Protein AF-A3VG24-F1 (afdb_monomer)

Structure (mmCIF, N/CA/C/O backbone):
data_AF-A3VG24-F1
#
_entry.id   AF-A3VG24-F1
#
loop_
_atom_site.group_PDB
_atom_site.id
_atom_site.type_symbol
_atom_site.label_atom_id
_atom_site.label_alt_id
_atom_site.label_comp_id
_atom_site.label_asym_id
_atom_site.label_entity_id
_atom_site.label_seq_id
_atom_site.pdbx_PDB_ins_code
_atom_site.Cartn_x
_atom_site.Cartn_y
_atom_site.Cartn_z
_atom_site.occupancy
_atom_site.B_iso_or_equiv
_atom_site.auth_seq_id
_atom_site.auth_comp_id
_atom_site.auth_asym_id
_atom_site.auth_atom_id
_atom_site.pdbx_PDB_model_num
ATOM 1 N N . MET A 1 1 ? -13.094 -31.693 16.376 1.00 29.31 1 MET A N 1
ATOM 2 C CA . MET A 1 1 ? -14.498 -31.611 15.921 1.00 29.31 1 MET A CA 1
ATOM 3 C C . MET A 1 1 ? -15.150 -30.377 16.526 1.00 29.31 1 MET A C 1
ATOM 5 O O . MET A 1 1 ? -15.943 -30.459 17.451 1.00 29.31 1 MET A O 1
ATOM 9 N N . THR A 1 2 ? -14.758 -29.207 16.040 1.00 25.41 2 THR A N 1
ATOM 10 C CA . THR A 1 2 ? -15.493 -27.959 16.236 1.00 25.41 2 THR A CA 1
ATOM 11 C C . THR A 1 2 ? -16.467 -27.875 15.074 1.00 25.41 2 THR A C 1
ATOM 13 O O . THR A 1 2 ? -16.040 -27.841 13.926 1.00 25.41 2 THR A O 1
ATOM 16 N N . SER A 1 3 ? -17.765 -27.943 15.369 1.00 26.61 3 SER A N 1
ATOM 17 C CA . SER A 1 3 ? -18.829 -27.760 14.383 1.00 26.61 3 SER A CA 1
ATOM 18 C C . SER A 1 3 ? -18.722 -26.342 13.823 1.00 26.61 3 SER A C 1
ATOM 20 O O . SER A 1 3 ? -19.172 -25.372 14.436 1.00 26.61 3 SER A O 1
ATOM 22 N N . THR A 1 4 ? -18.034 -26.205 12.693 1.00 34.22 4 THR A N 1
ATOM 23 C CA . THR A 1 4 ? -18.146 -25.050 11.816 1.00 34.22 4 THR A CA 1
ATOM 24 C C . THR A 1 4 ? -19.575 -25.071 11.299 1.00 34.22 4 THR A C 1
ATOM 26 O O . THR A 1 4 ? -19.919 -25.855 10.417 1.00 34.22 4 THR A O 1
ATOM 29 N N . ARG A 1 5 ? -20.449 -24.257 11.905 1.00 34.53 5 ARG A N 1
ATOM 30 C CA . ARG A 1 5 ? -21.765 -23.973 11.328 1.00 34.53 5 ARG A CA 1
ATOM 31 C C . ARG A 1 5 ? -21.537 -23.623 9.861 1.00 34.53 5 ARG A C 1
ATOM 33 O O . ARG A 1 5 ? -20.818 -22.667 9.569 1.00 34.53 5 ARG A O 1
ATOM 40 N N . SER A 1 6 ? -22.107 -24.428 8.965 1.00 46.97 6 SER A N 1
ATOM 41 C CA . SER A 1 6 ? -22.196 -24.069 7.553 1.00 46.97 6 SER A CA 1
ATOM 42 C C . SER A 1 6 ? -22.791 -22.662 7.457 1.00 46.97 6 SER A C 1
ATOM 44 O O . SER A 1 6 ? -23.694 -22.355 8.243 1.00 46.97 6 SER A O 1
ATOM 46 N N . PRO A 1 7 ? -22.286 -21.799 6.561 1.00 55.66 7 PRO A N 1
ATOM 47 C CA . PRO A 1 7 ? -22.869 -20.479 6.363 1.00 55.66 7 PRO A CA 1
ATOM 48 C C . PRO A 1 7 ? -24.376 -20.622 6.117 1.00 55.66 7 PRO A C 1
ATOM 50 O O . PRO A 1 7 ? -24.802 -21.497 5.358 1.00 55.66 7 PRO A O 1
ATOM 53 N N . GLU A 1 8 ? -25.171 -19.814 6.820 1.00 63.12 8 GLU A N 1
ATOM 54 C CA . GLU A 1 8 ? -26.630 -19.837 6.716 1.00 63.12 8 GLU A CA 1
ATOM 55 C C . GLU A 1 8 ? -27.057 -19.551 5.270 1.00 63.12 8 GLU A C 1
ATOM 57 O O . GLU A 1 8 ? -26.490 -18.692 4.594 1.00 63.12 8 GLU A O 1
ATOM 62 N N . ILE A 1 9 ? -28.049 -20.295 4.780 1.00 73.38 9 ILE A N 1
ATOM 63 C CA . ILE A 1 9 ? -28.605 -20.089 3.439 1.00 73.38 9 ILE A CA 1
ATOM 64 C C . ILE A 1 9 ? -29.290 -18.733 3.395 1.00 73.38 9 ILE A C 1
ATOM 66 O O . ILE A 1 9 ? -30.105 -18.421 4.266 1.00 73.38 9 ILE A O 1
ATOM 70 N N . THR A 1 10 ? -28.979 -17.952 2.363 1.00 80.31 10 THR A N 1
ATOM 71 C CA . THR A 1 10 ? -29.589 -16.642 2.157 1.00 80.31 10 THR A CA 1
ATOM 72 C C . THR A 1 10 ? -31.084 -16.785 1.895 1.00 80.31 10 THR A C 1
ATOM 74 O O . THR A 1 10 ? -31.526 -17.697 1.195 1.00 80.31 10 THR A O 1
ATOM 77 N N . GLN A 1 11 ? -31.873 -15.868 2.457 1.00 78.00 11 GLN A N 1
ATOM 78 C CA . GLN A 1 11 ? -33.321 -15.857 2.256 1.00 78.00 11 GLN A CA 1
ATOM 79 C C . GLN A 1 11 ? -33.675 -15.730 0.768 1.00 78.00 11 GLN A C 1
ATOM 81 O O . GLN A 1 11 ? -34.507 -16.478 0.276 1.00 78.00 11 GLN A O 1
ATOM 86 N N . GLU A 1 12 ? -32.938 -14.892 0.039 1.00 81.12 12 GLU A N 1
ATOM 87 C CA . GLU A 1 12 ? -33.069 -14.709 -1.411 1.00 81.12 12 GLU A CA 1
ATOM 88 C C . GLU A 1 12 ? -32.967 -16.031 -2.185 1.00 81.12 12 GLU A C 1
ATOM 90 O O . GLU A 1 12 ? -33.832 -16.352 -2.994 1.00 81.12 12 GLU A O 1
ATOM 95 N N . ARG A 1 13 ? -31.975 -16.875 -1.867 1.00 81.00 13 ARG A N 1
ATOM 96 C CA . ARG A 1 13 ? -31.821 -18.178 -2.527 1.00 81.00 13 ARG A CA 1
ATOM 97 C C . ARG A 1 13 ? -32.987 -19.120 -2.223 1.00 81.00 13 ARG A C 1
ATOM 99 O O . ARG A 1 13 ? -33.361 -19.917 -3.079 1.00 81.00 13 ARG A O 1
ATOM 106 N N . ARG A 1 14 ? -33.558 -19.055 -1.014 1.00 85.62 14 ARG A N 1
ATOM 107 C CA . ARG A 1 14 ? -34.750 -19.847 -0.658 1.00 85.62 14 ARG A CA 1
ATOM 108 C C . ARG A 1 14 ? -35.960 -19.391 -1.462 1.00 85.62 14 ARG A C 1
ATOM 110 O O . ARG A 1 14 ? -36.671 -20.238 -1.993 1.00 85.62 14 ARG A O 1
ATOM 117 N N . ASP A 1 15 ? -36.149 -18.082 -1.574 1.00 86.12 15 ASP A N 1
ATOM 118 C CA . ASP A 1 15 ? -37.278 -17.479 -2.277 1.00 86.12 15 ASP A CA 1
ATOM 119 C C . ASP A 1 15 ? -37.206 -17.767 -3.790 1.00 86.12 15 ASP A C 1
ATOM 121 O O . ASP A 1 15 ? -38.206 -18.160 -4.391 1.00 86.12 15 ASP A O 1
ATOM 125 N N . ASP A 1 16 ? -36.013 -17.707 -4.391 1.00 87.44 16 ASP A N 1
ATOM 126 C CA . ASP A 1 16 ? -35.786 -18.073 -5.796 1.00 87.44 16 ASP A CA 1
ATOM 127 C C . ASP A 1 16 ? -36.105 -19.547 -6.079 1.00 87.44 16 ASP A C 1
ATOM 129 O O . ASP A 1 16 ? -36.758 -19.888 -7.073 1.00 87.44 16 ASP A O 1
ATOM 133 N N . VAL A 1 17 ? -35.655 -20.449 -5.201 1.00 89.12 17 VAL A N 1
ATOM 134 C CA . VAL A 1 17 ? -35.949 -21.883 -5.318 1.00 89.12 17 VAL A CA 1
ATOM 135 C C . VAL A 1 17 ? -37.444 -22.138 -5.124 1.00 89.12 17 VAL A C 1
ATOM 137 O O . VAL A 1 17 ? -38.029 -22.909 -5.885 1.00 89.12 17 VAL A O 1
ATOM 140 N N . ALA A 1 18 ? -38.086 -21.455 -4.173 1.00 90.62 18 ALA A N 1
ATOM 141 C CA . ALA A 1 18 ? -39.527 -21.539 -3.952 1.00 90.62 18 ALA A CA 1
ATOM 142 C C . ALA A 1 18 ? -40.315 -21.097 -5.190 1.00 90.62 18 ALA A C 1
ATOM 144 O O . ALA A 1 18 ? -41.201 -21.824 -5.643 1.00 90.62 18 ALA A O 1
ATOM 145 N N . ALA A 1 19 ? -39.946 -19.964 -5.791 1.00 89.94 19 ALA A N 1
ATOM 146 C CA . ALA A 1 19 ? -40.570 -19.458 -7.006 1.00 89.94 19 ALA A CA 1
ATOM 147 C C . ALA A 1 19 ? -40.402 -20.433 -8.182 1.00 89.94 19 ALA A C 1
ATOM 149 O O . ALA A 1 19 ? -41.365 -20.707 -8.903 1.00 89.94 19 ALA A O 1
ATOM 150 N N . ARG A 1 20 ? -39.203 -21.013 -8.352 1.00 91.19 20 ARG A N 1
ATOM 151 C CA . ARG A 1 20 ? -38.940 -22.045 -9.370 1.00 91.19 20 ARG A CA 1
ATOM 152 C C . ARG A 1 20 ? -39.798 -23.289 -9.159 1.00 91.19 20 ARG A C 1
ATOM 154 O O . ARG A 1 20 ? -40.392 -23.764 -10.121 1.00 91.19 20 ARG A O 1
ATOM 161 N N . LEU A 1 21 ? -39.875 -23.807 -7.932 1.00 92.00 21 LEU A N 1
ATOM 162 C CA . LEU A 1 21 ? -40.673 -24.994 -7.609 1.00 92.00 21 LEU A CA 1
ATOM 163 C C . LEU A 1 21 ? -42.171 -24.739 -7.798 1.00 92.00 21 LEU A C 1
ATOM 165 O O . LEU A 1 21 ? -42.860 -25.571 -8.382 1.00 92.00 21 LEU A O 1
ATOM 169 N N . TYR A 1 22 ? -42.667 -23.574 -7.376 1.00 92.38 22 TYR A N 1
ATOM 170 C CA . TYR A 1 22 ? -44.058 -23.180 -7.587 1.00 92.38 22 TYR A CA 1
ATOM 171 C C . TYR A 1 22 ? -44.385 -23.062 -9.079 1.00 92.38 22 TYR A C 1
ATOM 173 O O . TYR A 1 22 ? -45.423 -23.544 -9.524 1.00 92.38 22 TYR A O 1
ATOM 181 N N . ALA A 1 23 ? -43.476 -22.498 -9.882 1.00 92.56 23 ALA A N 1
ATOM 182 C CA . ALA A 1 23 ? -43.648 -22.351 -11.327 1.00 92.56 23 ALA A CA 1
ATOM 183 C C . ALA A 1 23 ? -43.732 -23.684 -12.095 1.00 92.56 23 ALA A C 1
ATOM 185 O O . ALA A 1 23 ? -44.247 -23.692 -13.214 1.00 92.56 23 ALA A O 1
ATOM 186 N N . LEU A 1 24 ? -43.269 -24.800 -11.514 1.00 94.38 24 LEU A N 1
ATOM 187 C CA . LEU A 1 24 ? -43.434 -26.139 -12.095 1.00 94.38 24 LEU A CA 1
ATOM 188 C C . LEU A 1 24 ? -44.882 -26.649 -12.014 1.00 94.38 24 LEU A C 1
ATOM 190 O O . LEU A 1 24 ? -45.227 -27.597 -12.721 1.00 94.38 24 LEU A O 1
ATOM 194 N N . LEU A 1 25 ? -45.734 -26.041 -11.180 1.00 92.69 25 LEU A N 1
ATOM 195 C CA . LEU A 1 25 ? -47.147 -26.398 -11.102 1.00 92.69 25 LEU A CA 1
ATOM 196 C C . LEU A 1 25 ? -47.926 -25.900 -12.338 1.00 92.69 25 LEU A C 1
ATOM 198 O O . LEU A 1 25 ? -47.718 -24.761 -12.789 1.00 92.69 25 LEU A O 1
ATOM 202 N N . PRO A 1 26 ? -48.878 -26.706 -12.852 1.00 96.00 26 PRO A N 1
ATOM 203 C CA . PRO A 1 26 ? -49.824 -26.287 -13.883 1.00 96.00 26 PRO A CA 1
ATOM 204 C C . PRO A 1 26 ? -50.500 -24.942 -13.570 1.00 96.00 26 PRO A C 1
ATOM 206 O O . PRO A 1 26 ? -50.735 -24.588 -12.411 1.00 96.00 26 PRO A O 1
ATOM 209 N N . ALA A 1 27 ? -50.782 -24.154 -14.611 1.00 91.94 27 ALA A N 1
ATOM 210 C CA . ALA A 1 27 ? -51.285 -22.786 -14.460 1.00 91.94 27 ALA A CA 1
ATOM 211 C C . ALA A 1 27 ? -52.672 -22.717 -13.794 1.00 91.94 27 ALA A C 1
ATOM 213 O O . ALA A 1 27 ? -52.946 -21.776 -13.053 1.00 91.94 27 ALA A O 1
ATOM 214 N N . ASP A 1 28 ? -53.513 -23.719 -14.032 1.00 93.81 28 ASP A N 1
ATOM 215 C CA . ASP A 1 28 ? -54.821 -23.927 -13.412 1.00 93.81 28 ASP A CA 1
ATOM 216 C C . ASP A 1 28 ? -54.715 -24.114 -11.889 1.00 93.81 28 ASP A C 1
ATOM 218 O O . ASP A 1 28 ? -55.401 -23.413 -11.147 1.00 93.81 28 ASP A O 1
ATOM 222 N N . ILE A 1 29 ? -53.774 -24.938 -11.413 1.00 92.38 29 ILE A N 1
ATOM 223 C CA . ILE A 1 29 ? -53.529 -25.146 -9.973 1.00 92.38 29 ILE A CA 1
ATOM 224 C C . ILE A 1 29 ? -53.030 -23.860 -9.301 1.00 92.38 29 ILE A C 1
ATOM 226 O O . ILE A 1 29 ? -53.468 -23.513 -8.205 1.00 92.38 29 ILE A O 1
ATOM 230 N N . ARG A 1 30 ? -52.137 -23.113 -9.962 1.00 92.50 30 ARG A N 1
ATOM 231 C CA . ARG A 1 30 ? -51.636 -21.831 -9.434 1.00 92.50 30 ARG A CA 1
ATOM 232 C C . ARG A 1 30 ? -52.724 -20.758 -9.367 1.00 92.50 30 ARG A C 1
ATOM 234 O O . ARG A 1 30 ? -52.732 -19.953 -8.440 1.00 92.50 30 ARG A O 1
ATOM 241 N N . ALA A 1 31 ? -53.643 -20.734 -10.333 1.00 90.75 31 ALA A N 1
ATOM 242 C CA . ALA A 1 31 ? -54.776 -19.811 -10.321 1.00 90.75 31 ALA A CA 1
ATOM 243 C C . ALA A 1 31 ? -55.752 -20.122 -9.173 1.00 90.75 31 ALA A C 1
ATOM 245 O O . ALA A 1 31 ? -56.247 -19.200 -8.523 1.00 90.75 31 ALA A O 1
ATOM 246 N N . GLU A 1 32 ? -55.992 -21.405 -8.897 1.00 92.44 32 GLU A N 1
ATOM 247 C CA . GLU A 1 32 ? -56.842 -21.845 -7.792 1.00 92.44 32 GLU A CA 1
ATOM 248 C C . GLU A 1 32 ? -56.210 -21.560 -6.421 1.00 92.44 32 GLU A C 1
ATOM 250 O O . GLU A 1 32 ? -56.868 -20.991 -5.551 1.00 92.44 32 GLU A O 1
ATOM 255 N N . ASP A 1 33 ? -54.919 -21.847 -6.244 1.00 93.69 33 ASP A N 1
ATOM 256 C CA . ASP A 1 33 ? -54.184 -21.509 -5.018 1.00 93.69 33 ASP A CA 1
ATOM 257 C C . ASP A 1 33 ? -54.167 -19.992 -4.764 1.00 93.69 33 ASP A C 1
ATOM 259 O O . ASP A 1 33 ? -54.428 -19.538 -3.648 1.00 93.69 33 ASP A O 1
ATOM 263 N N . ALA A 1 34 ? -53.967 -19.181 -5.810 1.00 90.62 34 ALA A N 1
ATOM 264 C CA . ALA A 1 34 ? -54.062 -17.727 -5.704 1.00 90.62 34 ALA A CA 1
ATOM 265 C C . ALA A 1 34 ? -55.460 -17.256 -5.258 1.00 90.62 34 ALA A C 1
ATOM 267 O O . ALA A 1 34 ? -55.559 -16.304 -4.481 1.00 90.62 34 ALA A O 1
ATOM 268 N N . ALA A 1 35 ? -56.528 -17.930 -5.702 1.00 90.25 35 ALA A N 1
ATOM 269 C CA . ALA A 1 35 ? -57.900 -17.651 -5.274 1.00 90.25 35 ALA A CA 1
ATOM 270 C C . ALA A 1 35 ? -58.184 -18.104 -3.827 1.00 90.25 35 ALA A C 1
ATOM 272 O O . ALA A 1 35 ? -59.018 -17.501 -3.152 1.00 90.25 35 ALA A O 1
ATOM 273 N N . GLN A 1 36 ? -57.475 -19.124 -3.333 1.00 91.38 36 GLN A N 1
ATOM 274 C CA . GLN A 1 36 ? -57.610 -19.684 -1.981 1.00 91.38 36 GLN A CA 1
ATOM 275 C C . GLN A 1 36 ? -56.611 -19.100 -0.963 1.00 91.38 36 GLN A C 1
ATOM 277 O O . GLN A 1 36 ? -56.481 -19.609 0.150 1.00 91.38 36 GLN A O 1
ATOM 282 N N . GLY A 1 37 ? -55.925 -18.005 -1.306 1.00 89.06 37 GLY A N 1
ATOM 283 C CA . GLY A 1 37 ? -55.042 -17.292 -0.380 1.00 89.06 37 GLY A CA 1
ATOM 284 C C . GLY A 1 37 ? -53.600 -17.806 -0.320 1.00 89.06 37 GLY A C 1
ATOM 285 O O . GLY A 1 37 ? -52.907 -17.492 0.645 1.00 89.06 37 GLY A O 1
ATOM 286 N N . ARG A 1 38 ? -53.129 -18.531 -1.347 1.00 91.31 38 ARG A N 1
ATOM 287 C CA . ARG A 1 38 ? -51.714 -18.911 -1.565 1.00 91.31 38 ARG A CA 1
ATOM 288 C C . ARG A 1 38 ? -51.116 -19.830 -0.493 1.00 91.31 38 ARG A C 1
ATOM 290 O O . ARG A 1 38 ? -49.930 -19.750 -0.166 1.00 91.31 38 ARG A O 1
ATOM 297 N N . ALA A 1 39 ? -51.932 -20.709 0.082 1.00 92.31 39 ALA A N 1
ATOM 298 C CA . ALA A 1 39 ? -51.473 -21.655 1.097 1.00 92.31 39 ALA A CA 1
ATOM 299 C C . ALA A 1 39 ? -50.465 -22.673 0.529 1.00 92.31 39 ALA A C 1
ATOM 301 O O . ALA A 1 39 ? -49.526 -23.064 1.228 1.00 92.31 39 ALA A O 1
ATOM 302 N N . LEU A 1 40 ? -50.623 -23.079 -0.737 1.00 91.31 40 LEU A N 1
ATOM 303 C CA . LEU A 1 40 ? -49.706 -24.002 -1.405 1.00 91.31 40 LEU A CA 1
ATOM 304 C C . LEU A 1 40 ? -48.368 -23.328 -1.726 1.00 91.31 40 LEU A C 1
ATOM 306 O O . LEU A 1 40 ? -47.325 -23.943 -1.514 1.00 91.31 40 LEU A O 1
ATOM 310 N N . GLU A 1 41 ? -48.378 -22.067 -2.173 1.00 90.06 41 GLU A N 1
ATOM 311 C CA . GLU A 1 41 ? -47.162 -21.254 -2.346 1.00 90.06 41 GLU A CA 1
ATOM 312 C C . GLU A 1 41 ? -46.367 -21.159 -1.032 1.00 90.06 41 GLU A C 1
ATOM 314 O O . GLU A 1 41 ? -45.167 -21.438 -1.009 1.00 90.06 41 GLU A O 1
ATOM 319 N N . ALA A 1 42 ? -47.043 -20.867 0.086 1.00 89.31 42 ALA A N 1
ATOM 320 C CA . ALA A 1 42 ? -46.414 -20.808 1.406 1.00 89.31 42 ALA A CA 1
ATOM 321 C C . ALA A 1 42 ? -45.831 -22.164 1.849 1.00 89.31 42 ALA A C 1
ATOM 323 O O . ALA A 1 42 ? -44.735 -22.218 2.407 1.00 89.31 42 ALA A O 1
ATOM 324 N N . PHE A 1 43 ? -46.527 -23.272 1.576 1.00 91.62 43 PHE A N 1
ATOM 325 C CA . PHE A 1 43 ? -46.015 -24.615 1.858 1.00 91.62 43 PHE A CA 1
ATOM 326 C C . PHE A 1 43 ? -44.789 -24.963 0.998 1.00 91.62 43 PHE A C 1
ATOM 328 O O . PHE A 1 43 ? -43.800 -25.489 1.513 1.00 91.62 43 PHE A O 1
ATOM 335 N N . ILE A 1 44 ? -44.814 -24.621 -0.294 1.00 92.12 44 ILE A N 1
ATOM 336 C CA . ILE A 1 44 ? -43.675 -24.805 -1.204 1.00 92.12 44 ILE A CA 1
ATOM 337 C C . ILE A 1 44 ? -42.479 -23.962 -0.760 1.00 92.12 44 ILE A C 1
ATOM 339 O O . ILE A 1 44 ? -41.357 -24.456 -0.826 1.00 92.12 44 ILE A O 1
ATOM 343 N N . ALA A 1 45 ? -42.693 -22.754 -0.234 1.00 88.06 45 ALA A N 1
ATOM 344 C CA . ALA A 1 45 ? -41.617 -21.937 0.324 1.00 88.06 45 ALA A CA 1
ATOM 345 C C . ALA A 1 45 ? -40.913 -22.613 1.515 1.00 88.06 45 ALA A C 1
ATOM 347 O O . ALA A 1 45 ? -39.692 -22.530 1.641 1.00 88.06 45 ALA A O 1
ATOM 348 N N . VAL A 1 46 ? -41.649 -23.356 2.350 1.00 89.56 46 VAL A N 1
ATOM 349 C CA . VAL A 1 46 ? -41.056 -24.159 3.434 1.00 89.56 46 VAL A CA 1
ATOM 350 C C . VAL A 1 46 ? -40.284 -25.359 2.875 1.00 89.56 46 VAL A C 1
ATOM 352 O O . VAL A 1 46 ? -39.158 -25.616 3.301 1.00 89.56 46 VAL A O 1
ATOM 355 N N . LEU A 1 47 ? -40.840 -26.077 1.892 1.00 89.06 47 LEU A N 1
ATOM 356 C CA . LEU A 1 47 ? -40.153 -27.207 1.246 1.00 89.06 47 LEU A CA 1
ATOM 357 C C . LEU A 1 47 ? -38.897 -26.780 0.471 1.00 89.06 47 LEU A C 1
ATOM 359 O O . LEU A 1 47 ? -37.917 -27.529 0.417 1.00 89.06 47 LEU A O 1
ATOM 363 N N . ALA A 1 48 ? -38.900 -25.571 -0.091 1.00 90.75 48 ALA A N 1
ATOM 364 C CA . ALA A 1 48 ? -37.787 -25.004 -0.840 1.00 90.75 48 ALA A CA 1
ATOM 365 C C . ALA A 1 48 ? -36.509 -24.894 -0.004 1.00 90.75 48 ALA A C 1
ATOM 367 O O . ALA A 1 48 ? -35.421 -24.941 -0.574 1.00 90.75 48 ALA A O 1
ATOM 368 N N . GLN A 1 49 ? -36.611 -24.829 1.330 1.00 88.38 49 GLN A N 1
ATOM 369 C CA . GLN A 1 49 ? -35.443 -24.833 2.208 1.00 88.38 49 GLN A CA 1
ATOM 370 C C . GLN A 1 49 ? -34.549 -26.059 1.963 1.00 88.38 49 GLN A C 1
ATOM 372 O O . GLN A 1 49 ? -33.345 -25.896 1.776 1.00 88.38 49 GLN A O 1
ATOM 377 N N . GLY A 1 50 ? -35.125 -27.265 1.909 1.00 88.75 50 GLY A N 1
ATOM 378 C CA . GLY A 1 50 ? -34.350 -28.493 1.697 1.00 88.75 50 GLY A CA 1
ATOM 379 C C . GLY A 1 50 ? -33.696 -28.541 0.313 1.00 88.75 50 GLY A C 1
ATOM 380 O O . GLY A 1 50 ? -32.542 -28.938 0.181 1.00 88.75 50 GLY A O 1
ATOM 381 N N . SER A 1 51 ? -34.395 -28.068 -0.724 1.00 89.81 51 SER A N 1
ATOM 382 C CA . SER A 1 51 ? -33.820 -27.980 -2.074 1.00 89.81 51 SER A CA 1
ATOM 383 C C . SER A 1 51 ? -32.721 -26.918 -2.159 1.00 89.81 51 SER A C 1
ATOM 385 O O . SER A 1 51 ? -31.703 -27.156 -2.796 1.00 89.81 51 SER A O 1
ATOM 387 N N . ALA A 1 52 ? -32.877 -25.774 -1.487 1.00 89.75 52 ALA A N 1
ATOM 388 C CA . ALA A 1 52 ? -31.847 -24.741 -1.418 1.00 89.75 52 ALA A CA 1
ATOM 389 C C . ALA A 1 52 ? -30.597 -25.222 -0.657 1.00 89.75 52 ALA A C 1
ATOM 391 O O . ALA A 1 52 ? -29.481 -24.841 -1.013 1.00 89.75 52 ALA A O 1
ATOM 392 N N . GLU A 1 53 ? -30.770 -26.076 0.361 1.00 90.25 53 GLU A N 1
ATOM 393 C CA . GLU A 1 53 ? -29.676 -26.767 1.057 1.00 90.25 53 GLU A CA 1
ATOM 394 C C . GLU A 1 53 ? -28.904 -27.694 0.113 1.00 90.25 53 GLU A C 1
ATOM 396 O O . GLU A 1 53 ? -27.675 -27.606 0.063 1.00 90.25 53 GLU A O 1
ATOM 401 N N . ILE A 1 54 ? -29.612 -28.516 -0.669 1.00 91.25 54 ILE A N 1
ATOM 402 C CA . ILE A 1 54 ? -29.010 -29.423 -1.657 1.00 91.25 54 ILE A CA 1
ATOM 403 C C . ILE A 1 54 ? -28.300 -28.637 -2.761 1.00 91.25 54 ILE A C 1
ATOM 405 O O . ILE A 1 54 ? -27.139 -28.918 -3.043 1.00 91.25 54 ILE A O 1
ATOM 409 N N . ASP A 1 55 ? -28.951 -27.630 -3.349 1.00 89.00 55 ASP A N 1
ATOM 410 C CA . ASP A 1 55 ? -28.364 -26.819 -4.420 1.00 89.00 55 ASP A CA 1
ATOM 411 C C . ASP A 1 55 ? -27.084 -26.117 -3.937 1.00 89.00 55 ASP A C 1
ATOM 413 O O . ASP A 1 55 ? -26.094 -26.063 -4.662 1.00 89.00 55 ASP A O 1
ATOM 417 N N . ARG A 1 56 ? -27.065 -25.600 -2.697 1.00 87.69 56 ARG A N 1
ATOM 418 C CA . ARG A 1 56 ? -25.860 -24.986 -2.112 1.00 87.69 56 ARG A CA 1
ATOM 419 C C . ARG A 1 56 ? -24.739 -26.008 -1.929 1.00 87.69 56 ARG A C 1
ATOM 421 O O . ARG A 1 56 ? -23.576 -25.678 -2.143 1.00 87.69 56 ARG A O 1
ATOM 428 N N . GLU A 1 57 ? -25.069 -27.220 -1.492 1.00 90.00 57 GLU A N 1
ATOM 429 C CA . GLU A 1 57 ? -24.068 -28.271 -1.319 1.00 90.00 57 GLU A CA 1
ATOM 430 C C . GLU A 1 57 ? -23.524 -28.755 -2.669 1.00 90.00 57 GLU A C 1
ATOM 432 O O . GLU A 1 57 ? -22.328 -29.000 -2.784 1.00 90.00 57 GLU A O 1
ATOM 437 N N . LEU A 1 58 ? -24.357 -28.813 -3.712 1.00 91.62 58 LEU A N 1
ATOM 438 C CA . LEU A 1 58 ? -23.917 -29.097 -5.080 1.00 91.62 58 LEU A CA 1
ATOM 439 C C . LEU A 1 58 ? -22.968 -28.021 -5.612 1.00 91.62 58 LEU A C 1
ATOM 441 O O . LEU A 1 58 ? -21.929 -28.376 -6.164 1.00 91.62 58 LEU A O 1
ATOM 445 N N . ASP A 1 59 ? -23.275 -26.737 -5.404 1.00 88.75 59 ASP A N 1
ATOM 446 C CA . ASP A 1 59 ? -22.365 -25.641 -5.764 1.00 88.75 59 ASP A CA 1
ATOM 447 C C . ASP A 1 59 ? -21.034 -25.782 -5.019 1.00 88.75 59 ASP A C 1
ATOM 449 O O . ASP A 1 59 ? -19.968 -25.743 -5.626 1.00 88.75 59 ASP A O 1
ATOM 453 N N . ARG A 1 60 ? -21.087 -26.045 -3.708 1.00 87.81 60 ARG A N 1
ATOM 454 C CA . ARG A 1 60 ? -19.892 -26.261 -2.885 1.00 87.81 60 ARG A CA 1
ATOM 455 C C . ARG A 1 60 ? -19.060 -27.454 -3.371 1.00 87.81 60 ARG A C 1
ATOM 457 O O . ARG A 1 60 ? -17.834 -27.362 -3.388 1.00 87.81 60 ARG A O 1
ATOM 464 N N . LEU A 1 61 ? -19.698 -28.563 -3.753 1.00 90.31 61 LEU A N 1
ATOM 465 C CA . LEU A 1 61 ? -19.024 -29.737 -4.318 1.00 90.31 61 LEU A CA 1
ATOM 466 C C . LEU A 1 61 ? -18.432 -29.439 -5.696 1.00 90.31 61 LEU A C 1
ATOM 468 O O . LEU A 1 61 ? -17.325 -29.888 -5.981 1.00 90.31 61 LEU A O 1
ATOM 472 N N . HIS A 1 62 ? -19.138 -28.681 -6.536 1.00 91.88 62 HIS A N 1
ATOM 473 C CA . HIS A 1 62 ? -18.635 -28.243 -7.834 1.00 91.88 62 HIS A CA 1
ATOM 474 C C . HIS A 1 62 ? -17.402 -27.349 -7.672 1.00 91.88 62 HIS A C 1
ATOM 476 O O . HIS A 1 62 ? -16.372 -27.603 -8.297 1.00 91.88 62 HIS A O 1
ATOM 482 N N . ASP A 1 63 ? -17.469 -26.372 -6.768 1.00 89.00 63 ASP A N 1
ATOM 483 C CA . ASP A 1 63 ? -16.352 -25.492 -6.440 1.00 89.00 63 ASP A CA 1
ATOM 484 C C . ASP A 1 63 ? -15.153 -26.288 -5.913 1.00 89.00 63 ASP A C 1
ATOM 486 O O . ASP A 1 63 ? -14.015 -25.971 -6.260 1.00 89.00 63 ASP A O 1
ATOM 490 N N . ALA A 1 64 ? -15.386 -27.347 -5.126 1.00 89.38 64 ALA A N 1
ATOM 491 C CA . ALA A 1 64 ? -14.346 -28.227 -4.589 1.00 89.38 64 ALA A CA 1
ATOM 492 C C . ALA A 1 64 ? -13.557 -29.010 -5.656 1.00 89.38 64 ALA A C 1
ATOM 494 O O . ALA A 1 64 ? -12.469 -29.502 -5.353 1.00 89.38 64 ALA A O 1
ATOM 495 N N . LEU A 1 65 ? -14.051 -29.103 -6.897 1.00 89.00 65 LEU A N 1
ATOM 496 C CA . LEU A 1 65 ? -13.345 -29.778 -7.993 1.00 89.00 65 LEU A CA 1
ATOM 497 C C . LEU A 1 65 ? -12.141 -28.983 -8.510 1.00 89.00 65 LEU A C 1
ATOM 499 O O . LEU A 1 65 ? -11.205 -29.582 -9.043 1.00 89.00 65 LEU A O 1
ATOM 503 N N . PHE A 1 66 ? -12.150 -27.656 -8.366 1.00 88.56 66 PHE A N 1
ATOM 504 C CA . PHE A 1 66 ? -11.093 -26.792 -8.888 1.00 88.56 66 PHE A CA 1
ATOM 505 C C . PHE A 1 66 ? -10.317 -26.141 -7.753 1.00 88.56 66 PHE A C 1
ATOM 507 O O . PHE A 1 66 ? -10.883 -25.551 -6.835 1.00 88.56 66 PHE A O 1
ATOM 514 N N . VAL A 1 67 ? -8.989 -26.200 -7.828 1.00 87.06 67 VAL A N 1
ATOM 515 C CA . VAL A 1 67 ? -8.124 -25.613 -6.801 1.00 87.06 67 VAL A CA 1
ATOM 516 C C . VAL A 1 67 ? -8.292 -24.099 -6.703 1.00 87.06 67 VAL A C 1
ATOM 518 O O . VAL A 1 67 ? -7.969 -23.552 -5.663 1.00 87.06 67 VAL A O 1
ATOM 521 N N . GLU A 1 68 ? -8.803 -23.394 -7.712 1.00 84.50 68 GLU A N 1
ATOM 522 C CA . GLU A 1 68 ? -9.070 -21.954 -7.627 1.00 84.50 68 GLU A CA 1
ATOM 523 C C . GLU A 1 68 ? -10.325 -21.623 -6.804 1.00 84.50 68 GLU A C 1
ATOM 525 O O . GLU A 1 68 ? -10.329 -20.631 -6.072 1.00 84.50 68 GLU A O 1
ATOM 530 N N . THR A 1 69 ? -11.365 -22.456 -6.887 1.00 87.06 69 THR A N 1
ATOM 531 C CA . THR A 1 69 ? -12.686 -22.211 -6.279 1.00 87.06 69 THR A CA 1
ATOM 532 C C . THR A 1 69 ? -12.929 -23.016 -5.004 1.00 87.06 69 THR A C 1
ATOM 534 O O . THR A 1 69 ? -13.723 -22.598 -4.168 1.00 87.06 69 THR A O 1
ATOM 537 N N . ALA A 1 70 ? -12.203 -24.118 -4.791 1.00 86.69 70 ALA A N 1
ATOM 538 C CA . ALA A 1 70 ? -12.465 -25.075 -3.716 1.00 86.69 70 ALA A CA 1
ATOM 539 C C . ALA A 1 70 ? -12.511 -24.431 -2.325 1.00 86.69 70 ALA A C 1
ATOM 541 O O . ALA A 1 70 ? -11.633 -23.633 -2.015 1.00 86.69 70 ALA A O 1
ATOM 542 N N . PRO A 1 71 ? -13.456 -24.764 -1.439 1.00 82.62 71 PRO A N 1
ATOM 543 C CA . PRO A 1 71 ? -13.461 -24.200 -0.090 1.00 82.62 71 PRO A CA 1
ATOM 544 C C . PRO A 1 71 ? -12.173 -24.569 0.685 1.00 82.62 71 PRO A C 1
ATOM 546 O O . PRO A 1 71 ? -11.497 -25.545 0.356 1.00 82.62 71 PRO A O 1
ATOM 549 N N . GLU A 1 72 ? -11.791 -23.770 1.695 1.00 79.75 72 GLU A N 1
ATOM 550 C CA . GLU A 1 72 ? -10.500 -23.924 2.411 1.00 79.75 72 GLU A CA 1
ATOM 551 C C . GLU A 1 72 ? -10.297 -25.326 2.998 1.00 79.75 72 GLU A C 1
ATOM 553 O O . GLU A 1 72 ? -9.181 -25.842 3.011 1.00 79.75 72 GLU A O 1
ATOM 558 N N . ASP A 1 73 ? -11.373 -25.953 3.464 1.00 81.38 73 ASP A N 1
ATOM 559 C CA . ASP A 1 73 ? -11.357 -27.298 4.029 1.00 81.38 73 ASP A CA 1
ATOM 560 C C . ASP A 1 73 ? -11.108 -28.390 2.976 1.00 81.38 73 ASP A C 1
ATOM 562 O O . ASP A 1 73 ? -10.407 -29.359 3.270 1.00 81.38 73 ASP A O 1
ATOM 566 N N . ALA A 1 74 ? -11.562 -28.201 1.733 1.00 86.31 74 ALA A N 1
ATOM 567 C CA . ALA A 1 74 ? -11.300 -29.124 0.624 1.00 86.31 74 ALA A CA 1
ATOM 568 C C . ALA A 1 74 ? -9.843 -29.076 0.119 1.00 86.31 74 ALA A C 1
ATOM 570 O O . ALA A 1 74 ? -9.363 -30.029 -0.499 1.00 86.31 74 ALA A O 1
ATOM 571 N N . LEU A 1 75 ? -9.090 -28.003 0.403 1.00 85.81 75 LEU A N 1
ATOM 572 C CA . LEU A 1 75 ? -7.692 -27.889 -0.037 1.00 85.81 75 LEU A CA 1
ATOM 573 C C . LEU A 1 75 ? -6.792 -29.000 0.497 1.00 85.81 75 LEU A C 1
ATOM 575 O O . LEU A 1 75 ? -5.826 -29.375 -0.165 1.00 85.81 75 LEU A O 1
ATOM 579 N N . THR A 1 76 ? -7.077 -29.510 1.694 1.00 86.56 76 THR A N 1
ATOM 580 C CA . THR A 1 76 ? -6.263 -30.575 2.290 1.00 86.56 76 THR A CA 1
ATOM 581 C C . THR A 1 76 ? -6.395 -31.869 1.485 1.00 86.56 76 THR A C 1
ATOM 583 O O . THR A 1 76 ? -5.398 -32.547 1.240 1.00 86.56 76 THR A O 1
ATOM 586 N N . GLU A 1 77 ? -7.599 -32.173 1.000 1.00 88.31 77 GLU A N 1
ATOM 587 C CA . GLU A 1 77 ? -7.871 -33.346 0.165 1.00 88.31 77 GLU A CA 1
ATOM 588 C C . GLU A 1 77 ? -7.253 -33.197 -1.233 1.00 88.31 77 GLU A C 1
ATOM 590 O O . GLU A 1 77 ? -6.559 -34.101 -1.704 1.00 88.31 77 GLU A O 1
ATOM 595 N N . LEU A 1 78 ? -7.404 -32.023 -1.862 1.00 88.69 78 LEU A N 1
ATOM 596 C CA . LEU A 1 78 ? -6.744 -31.714 -3.138 1.00 88.69 78 LEU A CA 1
ATOM 597 C C . LEU A 1 78 ? -5.216 -31.780 -3.021 1.00 88.69 78 LEU A C 1
ATOM 599 O O . LEU A 1 78 ? -4.540 -32.327 -3.894 1.00 88.69 78 LEU A O 1
ATOM 603 N N . GLY A 1 79 ? -4.663 -31.261 -1.924 1.00 90.00 79 GLY A N 1
ATOM 604 C CA . GLY A 1 79 ? -3.242 -31.349 -1.619 1.00 90.00 79 GLY A CA 1
ATOM 605 C C . GLY A 1 79 ? -2.773 -32.797 -1.495 1.00 90.00 79 GLY A C 1
ATOM 606 O O . GLY A 1 79 ? -1.761 -33.161 -2.093 1.00 90.00 79 GLY A O 1
ATOM 607 N N . ALA A 1 80 ? -3.533 -33.651 -0.805 1.00 90.94 80 ALA A N 1
ATOM 608 C CA . ALA A 1 80 ? -3.216 -35.070 -0.669 1.00 90.94 80 ALA A CA 1
ATOM 609 C C . ALA A 1 80 ? -3.184 -35.797 -2.026 1.00 90.94 80 ALA A C 1
ATOM 611 O O . ALA A 1 80 ? -2.275 -36.595 -2.258 1.00 90.94 80 ALA A O 1
ATOM 612 N N . LEU A 1 81 ? -4.098 -35.470 -2.950 1.00 92.50 81 LEU A N 1
ATOM 613 C CA . LEU A 1 81 ? -4.146 -36.069 -4.291 1.00 92.50 81 LEU A CA 1
ATOM 614 C C . LEU A 1 81 ? -2.851 -35.841 -5.085 1.00 92.50 81 LEU A C 1
ATOM 616 O O . LEU A 1 81 ? -2.352 -36.749 -5.750 1.00 92.50 81 LEU A O 1
ATOM 620 N N . VAL A 1 82 ? -2.279 -34.639 -4.994 1.00 91.25 82 VAL A N 1
ATOM 621 C CA . VAL A 1 82 ? -0.998 -34.304 -5.640 1.00 91.25 82 VAL A CA 1
ATOM 622 C C . VAL A 1 82 ? 0.204 -34.518 -4.716 1.00 91.25 82 VAL A C 1
ATOM 624 O O . VAL A 1 82 ? 1.333 -34.193 -5.089 1.00 91.25 82 VAL A O 1
ATOM 627 N N . ALA A 1 83 ? -0.002 -35.083 -3.525 1.00 90.00 83 ALA A N 1
ATOM 628 C CA . ALA A 1 83 ? 0.988 -35.217 -2.459 1.00 90.00 83 ALA A CA 1
ATOM 629 C C . ALA A 1 83 ? 1.708 -33.892 -2.120 1.00 90.00 83 ALA A C 1
ATOM 631 O O . ALA A 1 83 ? 2.919 -33.883 -1.898 1.00 90.00 83 ALA A O 1
ATOM 632 N N . ALA A 1 84 ? 0.998 -32.765 -2.153 1.00 89.81 84 ALA A N 1
ATOM 633 C CA . ALA A 1 84 ? 1.501 -31.482 -1.678 1.00 89.81 84 ALA A CA 1
ATOM 634 C C . ALA A 1 84 ? 1.649 -31.513 -0.150 1.00 89.81 84 ALA A C 1
ATOM 636 O O . ALA A 1 84 ? 0.757 -31.968 0.565 1.00 89.81 84 ALA A O 1
ATOM 637 N N . GLU A 1 85 ? 2.783 -31.031 0.355 1.00 85.12 85 GLU A N 1
ATOM 638 C CA . GLU A 1 85 ? 3.044 -30.977 1.793 1.00 85.12 85 GLU A CA 1
ATOM 639 C C . GLU A 1 85 ? 2.119 -29.952 2.483 1.00 85.12 85 GLU A C 1
ATOM 641 O O . GLU A 1 85 ? 1.964 -28.837 1.972 1.00 85.12 85 GLU A O 1
ATOM 646 N N . PRO A 1 86 ? 1.506 -30.284 3.636 1.00 85.19 86 PRO A N 1
ATOM 647 C CA . PRO A 1 86 ? 0.628 -29.357 4.341 1.00 85.19 86 PRO A CA 1
ATOM 648 C C . PRO A 1 86 ? 1.417 -28.164 4.891 1.00 85.19 86 PRO A C 1
ATOM 650 O O . PRO A 1 86 ? 2.358 -28.324 5.670 1.00 85.19 86 PRO A O 1
ATOM 653 N N . MET A 1 87 ? 1.017 -26.950 4.511 1.00 85.88 87 MET A N 1
ATOM 654 C CA . MET A 1 87 ? 1.649 -25.700 4.947 1.00 85.88 87 MET A CA 1
ATOM 655 C C . MET A 1 87 ? 1.093 -25.201 6.282 1.00 85.88 87 MET A C 1
ATOM 657 O O . MET A 1 87 ? -0.079 -25.414 6.585 1.00 85.88 87 MET A O 1
ATOM 661 N N . ASN A 1 88 ? 1.920 -24.508 7.074 1.00 87.06 88 ASN A N 1
ATOM 662 C CA . ASN A 1 88 ? 1.424 -23.821 8.265 1.00 87.06 88 ASN A CA 1
ATOM 663 C C . ASN A 1 88 ? 0.420 -22.738 7.837 1.00 87.06 88 ASN A C 1
ATOM 665 O O . ASN A 1 88 ? 0.729 -21.979 6.905 1.00 87.06 88 ASN A O 1
ATOM 669 N N . PRO A 1 89 ? -0.755 -22.657 8.487 1.00 83.81 89 PRO A N 1
ATOM 670 C CA . PRO A 1 89 ? -1.798 -21.720 8.103 1.00 83.81 89 PRO A CA 1
ATOM 671 C C . PRO A 1 89 ? -1.333 -20.280 8.321 1.00 83.81 89 PRO A C 1
ATOM 673 O O . PRO A 1 89 ? -0.687 -19.961 9.318 1.00 83.81 89 PRO A O 1
ATOM 676 N N . LEU A 1 90 ? -1.671 -19.405 7.378 1.00 84.69 90 LEU A N 1
ATOM 677 C CA . LEU A 1 90 ? -1.410 -17.976 7.496 1.00 84.69 90 LEU A CA 1
ATOM 678 C C . LEU A 1 90 ? -2.532 -17.263 8.266 1.00 84.69 90 LEU A C 1
ATOM 680 O O . LEU A 1 90 ? -3.655 -17.774 8.330 1.00 84.69 90 LEU A O 1
ATOM 684 N N . PRO A 1 91 ? -2.270 -16.055 8.801 1.00 84.88 91 PRO A N 1
ATOM 685 C CA . PRO A 1 91 ? -3.315 -15.213 9.365 1.00 84.88 91 PRO A CA 1
ATOM 686 C C . PRO A 1 91 ? -4.464 -14.975 8.376 1.00 84.88 91 PRO A C 1
ATOM 688 O O . PRO A 1 91 ? -4.270 -14.897 7.158 1.00 84.88 91 PRO A O 1
ATOM 691 N N . LYS A 1 92 ? -5.682 -14.814 8.903 1.00 74.38 92 LYS A N 1
ATOM 692 C CA . LYS A 1 92 ? -6.856 -14.495 8.078 1.00 74.38 92 LYS A CA 1
ATOM 693 C C . LYS A 1 92 ? -6.616 -13.203 7.295 1.00 74.38 92 LYS A C 1
ATOM 695 O O . LYS A 1 92 ? -6.177 -12.206 7.859 1.00 74.38 92 LYS A O 1
ATOM 700 N N . GLY A 1 93 ? -6.934 -13.216 6.003 1.00 67.56 93 GLY A N 1
ATOM 701 C CA . GLY A 1 93 ? -6.748 -12.057 5.125 1.00 67.56 93 GLY A CA 1
ATOM 702 C C . GLY A 1 93 ? -5.315 -11.848 4.617 1.00 67.56 93 GLY A C 1
ATOM 703 O O . GLY A 1 93 ? -5.099 -10.924 3.841 1.00 67.56 93 GLY A O 1
ATOM 704 N N . ALA A 1 94 ? -4.352 -12.714 4.965 1.00 69.00 94 ALA A N 1
ATOM 705 C CA . ALA A 1 94 ? -2.971 -12.623 4.476 1.00 69.00 94 ALA A CA 1
ATOM 706 C C . ALA A 1 94 ? -2.813 -12.893 2.964 1.00 69.00 94 ALA A C 1
ATOM 708 O O . ALA A 1 94 ? -1.722 -12.702 2.432 1.00 69.00 94 ALA A O 1
ATOM 709 N N . GLY A 1 95 ? -3.865 -13.347 2.273 1.00 58.41 95 GLY A N 1
ATOM 710 C CA . GLY A 1 95 ? -3.810 -13.815 0.886 1.00 58.41 95 GLY A CA 1
ATOM 711 C C . GLY A 1 95 ? -3.368 -15.280 0.810 1.00 58.41 95 GLY A C 1
ATOM 712 O O . GLY A 1 95 ? -2.300 -15.649 1.302 1.00 58.41 95 GLY A O 1
ATOM 713 N N . TRP A 1 96 ? -4.233 -16.119 0.234 1.00 56.38 96 TRP A N 1
ATOM 714 C CA . TRP A 1 96 ? -4.110 -17.578 0.165 1.00 56.38 96 TRP A CA 1
ATOM 715 C C . TRP A 1 96 ? -2.823 -18.042 -0.542 1.00 56.38 96 TRP A C 1
ATOM 717 O O . TRP A 1 96 ? -2.620 -17.730 -1.711 1.00 56.38 96 TRP A O 1
ATOM 727 N N . ASN A 1 97 ? -1.998 -18.855 0.129 1.00 64.88 97 ASN A N 1
ATOM 728 C CA . ASN A 1 97 ? -0.761 -19.431 -0.431 1.00 64.88 97 ASN A CA 1
ATOM 729 C C . ASN A 1 97 ? -0.799 -20.964 -0.612 1.00 64.88 97 ASN A C 1
ATOM 731 O O . ASN A 1 97 ? 0.006 -21.515 -1.360 1.00 64.88 97 ASN A O 1
ATOM 735 N N . ALA A 1 98 ? -1.752 -21.669 0.010 1.00 75.56 98 ALA A N 1
ATOM 736 C CA . ALA A 1 98 ? -1.894 -23.116 -0.167 1.00 75.56 98 ALA A CA 1
ATOM 737 C C . ALA A 1 98 ? -2.353 -23.482 -1.589 1.00 75.56 98 ALA A C 1
ATOM 739 O O . ALA A 1 98 ? -1.822 -24.417 -2.180 1.00 75.56 98 ALA A O 1
ATOM 740 N N . ARG A 1 99 ? -3.279 -22.709 -2.177 1.00 83.69 99 ARG A N 1
ATOM 741 C CA . ARG A 1 99 ? -3.795 -22.949 -3.538 1.00 83.69 99 ARG A CA 1
ATOM 742 C C . ARG A 1 99 ? -2.704 -22.947 -4.599 1.00 83.69 99 ARG A C 1
ATOM 744 O O . ARG A 1 99 ? -2.588 -23.921 -5.329 1.00 83.69 99 ARG A O 1
ATOM 751 N N . ALA A 1 100 ? -1.913 -21.874 -4.676 1.00 81.75 100 ALA A N 1
ATOM 752 C CA . ALA A 1 100 ? -0.868 -21.734 -5.691 1.00 81.75 100 ALA A CA 1
ATOM 753 C C . ALA A 1 100 ? 0.163 -22.868 -5.577 1.00 81.75 100 ALA A C 1
ATOM 755 O O . ALA A 1 100 ? 0.493 -23.522 -6.567 1.00 81.75 100 ALA A O 1
ATOM 756 N N . PHE A 1 101 ? 0.576 -23.187 -4.345 1.00 86.38 101 PHE A N 1
ATOM 757 C CA . PHE A 1 101 ? 1.472 -24.307 -4.081 1.00 86.38 101 PHE A CA 1
ATOM 758 C C . PHE A 1 101 ? 0.880 -25.657 -4.522 1.00 86.38 101 PHE A C 1
ATOM 760 O O . PHE A 1 101 ? 1.544 -26.405 -5.244 1.00 86.38 101 PHE A O 1
ATOM 767 N N . ILE A 1 102 ? -0.368 -25.961 -4.147 1.00 89.62 102 ILE A N 1
ATOM 768 C CA . ILE A 1 102 ? -1.060 -27.203 -4.533 1.00 89.62 102 ILE A CA 1
ATOM 769 C C . ILE A 1 102 ? -1.192 -27.283 -6.060 1.00 89.62 102 ILE A C 1
ATOM 771 O O . ILE A 1 102 ? -0.763 -28.271 -6.657 1.00 89.62 102 ILE A O 1
ATOM 775 N N . ALA A 1 103 ? -1.693 -26.222 -6.699 1.00 88.38 103 ALA A N 1
ATOM 776 C CA . ALA A 1 103 ? -1.896 -26.141 -8.145 1.00 88.38 103 ALA A CA 1
ATOM 777 C C . ALA A 1 103 ? -0.599 -26.398 -8.930 1.00 88.38 103 ALA A C 1
ATOM 779 O O . ALA A 1 103 ? -0.575 -27.165 -9.894 1.00 88.38 103 ALA A O 1
ATOM 780 N N . ASN A 1 104 ? 0.513 -25.806 -8.483 1.00 88.06 104 ASN A N 1
ATOM 781 C CA . ASN A 1 104 ? 1.796 -25.880 -9.178 1.00 88.06 104 ASN A CA 1
ATOM 782 C C . ASN A 1 104 ? 2.694 -27.048 -8.732 1.00 88.06 104 ASN A C 1
ATOM 784 O O . ASN A 1 104 ? 3.772 -27.237 -9.304 1.00 88.06 104 ASN A O 1
ATOM 788 N N . THR A 1 105 ? 2.265 -27.893 -7.785 1.00 91.19 105 THR A N 1
ATOM 789 C CA . THR A 1 105 ? 3.087 -28.992 -7.234 1.00 91.19 105 THR A CA 1
ATOM 790 C C . THR A 1 105 ? 3.637 -29.929 -8.318 1.00 91.19 105 THR A C 1
ATOM 792 O O . THR A 1 105 ? 4.826 -30.267 -8.315 1.00 91.19 105 THR A O 1
ATOM 795 N N . ILE A 1 106 ? 2.822 -30.309 -9.309 1.00 90.62 106 ILE A N 1
ATOM 796 C CA . ILE A 1 106 ? 3.270 -31.164 -10.426 1.00 90.62 106 ILE A CA 1
ATOM 797 C C . ILE A 1 106 ? 4.342 -30.447 -11.264 1.00 90.62 106 ILE A C 1
ATOM 799 O O . ILE A 1 106 ? 5.357 -31.049 -11.635 1.00 90.62 106 ILE A O 1
ATOM 803 N N . ARG A 1 107 ? 4.159 -29.146 -11.529 1.00 87.62 107 ARG A N 1
ATOM 804 C CA . ARG A 1 107 ? 5.120 -28.314 -12.273 1.00 87.62 107 ARG A CA 1
ATOM 805 C C . ARG A 1 107 ? 6.453 -28.209 -11.533 1.00 87.62 107 ARG A C 1
ATOM 807 O O . ARG A 1 107 ? 7.503 -28.295 -12.175 1.00 87.62 107 ARG A O 1
ATOM 814 N N . TYR A 1 108 ? 6.427 -28.079 -10.207 1.00 90.06 108 TYR A N 1
ATOM 815 C CA . TYR A 1 108 ? 7.633 -28.037 -9.380 1.00 90.06 108 TYR A CA 1
ATOM 816 C C . TYR A 1 108 ? 8.422 -29.332 -9.443 1.00 90.06 108 TYR A C 1
ATOM 818 O O . TYR A 1 108 ? 9.631 -29.305 -9.661 1.00 90.06 108 TYR A O 1
ATOM 826 N N . ARG A 1 109 ? 7.744 -30.477 -9.355 1.00 90.81 109 ARG A N 1
ATOM 827 C CA . ARG A 1 109 ? 8.407 -31.785 -9.438 1.00 90.81 109 ARG A CA 1
ATOM 828 C C . ARG A 1 109 ? 9.053 -32.026 -10.795 1.00 90.81 109 ARG A C 1
ATOM 830 O O . ARG A 1 109 ? 10.190 -32.486 -10.847 1.00 90.81 109 ARG A O 1
ATOM 837 N N . ARG A 1 110 ? 8.378 -31.649 -11.887 1.00 90.69 110 ARG A N 1
ATOM 838 C CA . ARG A 1 110 ? 8.921 -31.778 -13.253 1.00 90.69 110 ARG A CA 1
ATOM 839 C C . ARG A 1 110 ? 10.178 -30.938 -13.497 1.00 90.69 110 ARG A C 1
ATOM 841 O O . ARG A 1 110 ? 10.954 -31.281 -14.379 1.00 90.69 110 ARG A O 1
ATOM 848 N N . GLY A 1 111 ? 10.370 -29.842 -12.760 1.00 87.88 111 GLY A N 1
ATOM 849 C CA . GLY A 1 111 ? 11.539 -28.962 -12.882 1.00 87.88 111 GLY A CA 1
ATOM 850 C C . GLY A 1 111 ? 12.420 -28.911 -11.633 1.00 87.88 111 GLY A C 1
ATOM 851 O O . GLY A 1 111 ? 13.139 -27.925 -11.452 1.00 87.88 111 GLY A O 1
ATOM 852 N N . LYS A 1 112 ? 12.331 -29.916 -10.754 1.00 90.38 112 LYS A N 1
ATOM 853 C CA . LYS A 1 112 ? 13.082 -29.980 -9.496 1.00 90.38 112 LYS A CA 1
ATOM 854 C C . LYS A 1 112 ? 14.582 -29.780 -9.741 1.00 90.38 112 LYS A C 1
ATOM 856 O O . LYS A 1 112 ? 15.126 -30.258 -10.732 1.00 90.38 112 LYS A O 1
ATOM 861 N N . GLY A 1 113 ? 15.243 -29.059 -8.838 1.00 86.44 113 GLY A N 1
ATOM 862 C CA . GLY A 1 113 ? 16.671 -28.761 -8.928 1.00 86.44 113 GLY A CA 1
ATOM 863 C C . GLY A 1 113 ? 17.044 -27.602 -9.857 1.00 86.44 113 GLY A C 1
ATOM 864 O O . GLY A 1 113 ? 18.226 -27.315 -10.010 1.00 86.44 113 GLY A O 1
ATOM 865 N N . THR A 1 114 ? 16.074 -26.913 -10.466 1.00 88.25 114 THR A N 1
ATOM 866 C CA . THR A 1 114 ? 16.342 -25.743 -11.320 1.00 88.25 114 THR A CA 1
ATOM 867 C C . THR A 1 114 ? 16.102 -24.429 -10.576 1.00 88.25 114 THR A C 1
ATOM 869 O O . THR A 1 114 ? 15.127 -24.299 -9.834 1.00 88.25 114 THR A O 1
ATOM 872 N N . ALA A 1 115 ? 16.931 -23.412 -10.838 1.00 85.81 115 ALA A N 1
ATOM 873 C CA . ALA A 1 115 ? 16.755 -22.065 -10.280 1.00 85.81 115 ALA A CA 1
ATOM 874 C C . ALA A 1 115 ? 15.358 -21.485 -10.581 1.00 85.81 115 ALA A C 1
ATOM 876 O O . ALA A 1 115 ? 14.735 -20.874 -9.715 1.00 85.81 115 ALA A O 1
ATOM 877 N N . ARG A 1 116 ? 14.814 -21.759 -11.776 1.00 84.62 116 ARG A N 1
ATOM 878 C CA . ARG A 1 116 ? 13.448 -21.376 -12.166 1.00 84.62 116 ARG A CA 1
ATOM 879 C C . ARG A 1 116 ? 12.396 -21.917 -11.197 1.00 84.62 116 ARG A C 1
ATOM 881 O O . ARG A 1 116 ? 11.500 -21.177 -10.803 1.00 84.62 116 ARG A O 1
ATOM 888 N N . VAL A 1 117 ? 12.472 -23.202 -10.844 1.00 88.50 117 VAL A N 1
ATOM 889 C CA . VAL A 1 117 ? 11.509 -23.813 -9.917 1.00 88.50 117 VAL A CA 1
ATOM 890 C C . VAL A 1 117 ? 11.691 -23.285 -8.504 1.00 88.50 117 VAL A C 1
ATOM 892 O O . VAL A 1 117 ? 10.687 -23.015 -7.864 1.00 88.50 117 VAL A O 1
ATOM 895 N N . LEU A 1 118 ? 12.925 -23.068 -8.040 1.00 90.88 118 LEU A N 1
ATOM 896 C CA . LEU A 1 118 ? 13.162 -22.479 -6.718 1.00 90.88 118 LEU A CA 1
ATOM 897 C C . LEU A 1 118 ? 12.579 -21.062 -6.613 1.00 90.88 118 LEU A C 1
ATOM 899 O O . LEU A 1 118 ? 11.941 -20.738 -5.618 1.00 90.88 118 LEU A O 1
ATOM 903 N N . ALA A 1 119 ? 12.741 -20.242 -7.656 1.00 87.75 119 ALA A N 1
ATOM 904 C CA . ALA A 1 119 ? 12.153 -18.906 -7.723 1.00 87.75 119 ALA A CA 1
ATOM 905 C C . ALA A 1 119 ? 10.614 -18.946 -7.746 1.00 87.75 119 ALA A C 1
ATOM 907 O O . ALA A 1 119 ? 9.978 -18.221 -6.990 1.00 87.75 119 ALA A O 1
ATOM 908 N N . ALA A 1 120 ? 10.013 -19.814 -8.568 1.00 86.31 120 ALA A N 1
ATOM 909 C CA . ALA A 1 120 ? 8.556 -19.960 -8.641 1.00 86.31 120 ALA A CA 1
ATOM 910 C C . ALA A 1 120 ? 7.958 -20.500 -7.329 1.00 86.31 120 ALA A C 1
ATOM 912 O O . ALA A 1 120 ? 6.997 -19.943 -6.817 1.00 86.31 120 ALA A O 1
ATOM 913 N N . LEU A 1 121 ? 8.582 -21.525 -6.740 1.00 89.38 121 LEU A N 1
ATOM 914 C CA . LEU A 1 121 ? 8.205 -22.084 -5.441 1.00 89.38 121 LEU A CA 1
ATOM 915 C C . LEU A 1 121 ? 8.221 -21.010 -4.349 1.00 89.38 121 LEU A C 1
ATOM 917 O O . LEU A 1 121 ? 7.292 -20.911 -3.553 1.00 89.38 121 LEU A O 1
ATOM 921 N N . ALA A 1 122 ? 9.282 -20.205 -4.321 1.00 90.25 122 ALA A N 1
ATOM 922 C CA . ALA A 1 122 ? 9.415 -19.108 -3.382 1.00 90.25 122 ALA A CA 1
ATOM 923 C C . ALA A 1 122 ? 8.317 -18.065 -3.570 1.00 90.25 122 ALA A C 1
ATOM 925 O O . ALA A 1 122 ? 7.636 -17.738 -2.604 1.00 90.25 122 ALA A O 1
ATOM 926 N N . ALA A 1 123 ? 8.109 -17.617 -4.809 1.00 86.56 123 ALA A N 1
ATOM 927 C CA . ALA A 1 123 ? 7.065 -16.667 -5.163 1.00 86.56 123 ALA A CA 1
ATOM 928 C C . ALA A 1 123 ? 5.665 -17.144 -4.755 1.00 86.56 123 ALA A C 1
ATOM 930 O O . ALA A 1 123 ? 4.908 -16.361 -4.192 1.00 86.56 123 ALA A O 1
ATOM 931 N N . ASP A 1 124 ? 5.330 -18.414 -4.978 1.00 86.06 124 ASP A N 1
ATOM 932 C CA . ASP A 1 124 ? 4.008 -18.956 -4.655 1.00 86.06 124 ASP A CA 1
ATOM 933 C C . ASP A 1 124 ? 3.792 -19.146 -3.147 1.00 86.06 124 ASP A C 1
ATOM 935 O O . ASP A 1 124 ? 2.703 -18.882 -2.636 1.00 86.06 124 ASP A O 1
ATOM 939 N N . ILE A 1 125 ? 4.819 -19.587 -2.408 1.00 87.75 125 ILE A N 1
ATOM 940 C CA . ILE A 1 125 ? 4.712 -19.797 -0.955 1.00 87.75 125 ILE A CA 1
ATOM 941 C C . ILE A 1 125 ? 4.661 -18.461 -0.208 1.00 87.75 125 ILE A C 1
ATOM 943 O O . ILE A 1 125 ? 3.878 -18.303 0.740 1.00 87.75 125 ILE A O 1
ATOM 947 N N . THR A 1 126 ? 5.508 -17.504 -0.598 1.00 87.12 126 THR A N 1
ATOM 948 C CA . THR A 1 126 ? 5.635 -16.224 0.106 1.00 87.12 126 THR A CA 1
ATOM 949 C C . THR A 1 126 ? 4.719 -15.147 -0.460 1.00 87.12 126 THR A C 1
ATOM 951 O O . THR A 1 126 ? 4.339 -14.255 0.288 1.00 87.12 126 THR A O 1
ATOM 954 N N . GLY A 1 127 ? 4.302 -15.230 -1.723 1.00 82.75 127 GLY A N 1
ATOM 955 C CA . GLY A 1 127 ? 3.618 -14.146 -2.439 1.00 82.75 127 GLY A CA 1
ATOM 956 C C . GLY A 1 127 ? 4.556 -13.007 -2.872 1.00 82.75 127 GLY A C 1
ATOM 957 O O . GLY A 1 127 ? 4.135 -12.090 -3.575 1.00 82.75 127 GLY A O 1
ATOM 958 N N . GLU A 1 128 ? 5.833 -13.061 -2.491 1.00 86.38 128 GLU A N 1
ATOM 959 C CA . GLU A 1 128 ? 6.837 -12.014 -2.716 1.00 86.38 128 GLU A CA 1
ATOM 960 C C . GLU A 1 128 ? 7.545 -12.216 -4.059 1.00 86.38 128 GLU A C 1
ATOM 962 O O . GLU A 1 128 ? 7.621 -13.340 -4.562 1.00 86.38 128 GLU A O 1
ATOM 967 N N . GLY A 1 129 ? 8.090 -11.151 -4.657 1.00 84.94 129 GLY A N 1
ATOM 968 C CA . GLY A 1 129 ? 8.942 -11.292 -5.843 1.00 84.94 129 GLY A CA 1
ATOM 969 C C . GLY A 1 129 ? 10.162 -12.145 -5.501 1.00 84.94 129 GLY A C 1
ATOM 970 O O . GLY A 1 129 ? 10.800 -11.891 -4.489 1.00 84.94 129 GLY A O 1
ATOM 971 N N . ALA A 1 130 ? 10.495 -13.162 -6.297 1.00 87.38 130 ALA A N 1
ATOM 972 C CA . ALA A 1 130 ? 11.547 -14.107 -5.924 1.00 87.38 130 ALA A CA 1
ATOM 973 C C . ALA A 1 130 ? 12.502 -14.416 -7.076 1.00 87.38 130 ALA A C 1
ATOM 975 O O . ALA A 1 130 ? 12.077 -14.765 -8.177 1.00 87.38 130 ALA A O 1
ATOM 976 N N . GLN A 1 131 ? 13.806 -14.334 -6.809 1.00 87.38 131 GLN A N 1
ATOM 977 C CA . GLN A 1 131 ? 14.862 -14.692 -7.750 1.00 87.38 131 GLN A CA 1
ATOM 978 C C . GLN A 1 131 ? 15.831 -15.685 -7.117 1.00 87.38 131 GLN A C 1
ATOM 980 O O . GLN A 1 131 ? 16.440 -15.411 -6.086 1.00 87.38 131 GLN A O 1
ATOM 985 N N . ALA A 1 132 ? 16.025 -16.824 -7.775 1.00 89.19 132 ALA A N 1
ATOM 986 C CA . ALA A 1 132 ? 17.083 -17.758 -7.423 1.00 89.19 132 ALA A CA 1
ATOM 987 C C . ALA A 1 132 ? 18.367 -17.404 -8.182 1.00 89.19 132 ALA A C 1
ATOM 989 O O . ALA A 1 132 ? 18.363 -17.234 -9.404 1.00 89.19 132 ALA A O 1
ATOM 990 N N . VAL A 1 133 ? 19.468 -17.312 -7.447 1.00 87.31 133 VAL A N 1
ATOM 991 C CA . VAL A 1 133 ? 20.797 -16.987 -7.948 1.00 87.31 133 VAL A CA 1
ATOM 992 C C . VAL A 1 133 ? 21.721 -18.161 -7.687 1.00 87.31 133 VAL A C 1
ATOM 994 O O . VAL A 1 133 ? 22.001 -18.526 -6.548 1.00 87.31 133 VAL A O 1
ATOM 997 N N . GLU A 1 134 ? 22.249 -18.718 -8.764 1.00 88.38 134 GLU A N 1
ATOM 998 C CA . GLU A 1 134 ? 23.285 -19.738 -8.706 1.00 88.38 134 GLU A CA 1
ATOM 999 C C . GLU A 1 134 ? 24.639 -19.069 -8.430 1.00 88.38 134 GLU A C 1
ATOM 1001 O O . GLU A 1 134 ? 25.231 -18.441 -9.315 1.00 88.38 134 GLU A O 1
ATOM 1006 N N . VAL A 1 135 ? 25.140 -19.179 -7.198 1.00 86.19 135 VAL A N 1
ATOM 1007 C CA . VAL A 1 135 ? 26.304 -18.407 -6.733 1.00 86.19 135 VAL A CA 1
ATOM 1008 C C . VAL A 1 135 ? 27.564 -18.727 -7.536 1.00 86.19 135 VAL A C 1
ATOM 1010 O O . VAL A 1 135 ? 28.358 -17.826 -7.812 1.00 86.19 135 VAL A O 1
ATOM 1013 N N . PHE A 1 136 ? 27.716 -19.968 -8.013 1.00 84.81 136 PHE A N 1
ATOM 1014 C CA . PHE A 1 136 ? 28.848 -20.376 -8.853 1.00 84.81 136 PHE A CA 1
ATOM 1015 C C . PHE A 1 136 ? 28.999 -19.540 -10.136 1.00 84.81 136 PHE A C 1
ATOM 1017 O O . PHE A 1 136 ? 30.080 -19.499 -10.729 1.00 84.81 136 PHE A O 1
ATOM 1024 N N . ARG A 1 137 ? 27.936 -18.852 -10.581 1.00 83.31 137 ARG A N 1
ATOM 1025 C CA . ARG A 1 137 ? 27.988 -17.940 -11.732 1.00 83.31 137 ARG A CA 1
ATOM 1026 C C . ARG A 1 137 ? 28.738 -16.641 -11.439 1.00 83.31 137 ARG A C 1
ATOM 1028 O O . ARG A 1 137 ? 29.219 -16.020 -12.380 1.00 83.31 137 ARG A O 1
ATOM 1035 N N . ARG A 1 138 ? 28.870 -16.266 -10.164 1.00 83.38 138 ARG A N 1
ATOM 1036 C CA . ARG A 1 138 ? 29.577 -15.066 -9.686 1.00 83.38 138 ARG A CA 1
ATOM 1037 C C . ARG A 1 138 ? 31.014 -15.351 -9.242 1.00 83.38 138 ARG A C 1
ATOM 1039 O O . ARG A 1 138 ? 31.765 -14.417 -8.972 1.00 83.38 138 ARG A O 1
ATOM 1046 N N . LEU A 1 139 ? 31.398 -16.625 -9.133 1.00 85.81 139 LEU A N 1
ATOM 1047 C CA . LEU A 1 139 ? 32.729 -17.005 -8.669 1.00 85.81 139 LEU A CA 1
ATOM 1048 C C . LEU A 1 139 ? 33.792 -16.716 -9.730 1.00 85.81 139 LEU A C 1
ATOM 1050 O O . LEU A 1 139 ? 33.652 -17.097 -10.897 1.00 85.81 139 LEU A O 1
ATOM 1054 N N . VAL A 1 140 ? 34.881 -16.084 -9.295 1.00 86.50 140 VAL A N 1
ATOM 1055 C CA . VAL A 1 140 ? 36.092 -15.936 -10.103 1.00 86.50 140 VAL A CA 1
ATOM 1056 C C . VAL A 1 140 ? 36.692 -17.318 -10.335 1.00 86.50 140 VAL A C 1
ATOM 1058 O O . VAL A 1 140 ? 36.877 -18.094 -9.399 1.00 86.50 140 VAL A O 1
ATOM 1061 N N . ARG A 1 141 ? 37.023 -17.618 -11.591 1.00 80.00 141 ARG A N 1
ATOM 1062 C CA . ARG A 1 141 ? 37.723 -18.842 -11.989 1.00 80.00 141 ARG A CA 1
ATOM 1063 C C . ARG A 1 141 ? 38.757 -18.540 -13.059 1.00 80.00 141 ARG A C 1
ATOM 1065 O O . ARG A 1 141 ? 38.581 -17.619 -13.856 1.00 80.00 141 ARG A O 1
ATOM 1072 N N . LEU A 1 142 ? 39.799 -19.363 -13.110 1.00 83.81 142 LEU A N 1
ATOM 1073 C CA . LEU A 1 142 ? 40.684 -19.401 -14.267 1.00 83.81 142 LEU A CA 1
ATOM 1074 C C . LEU A 1 142 ? 39.884 -19.898 -15.480 1.00 83.81 142 LEU A C 1
ATOM 1076 O O . LEU A 1 142 ? 39.136 -20.880 -15.399 1.00 83.81 142 LEU A O 1
ATOM 1080 N N . GLN A 1 143 ? 39.991 -19.163 -16.583 1.00 83.94 143 GLN A N 1
ATOM 1081 C CA . GLN A 1 143 ? 39.271 -19.443 -17.821 1.00 83.94 143 GLN A CA 1
ATOM 1082 C C . GLN A 1 143 ? 39.981 -20.580 -18.561 1.00 83.94 143 GLN A C 1
ATOM 1084 O O . GLN A 1 143 ? 41.198 -20.550 -18.730 1.00 83.94 143 GLN A O 1
ATOM 1089 N N . HIS A 1 144 ? 39.226 -21.585 -18.994 1.00 83.88 144 HIS A N 1
ATOM 1090 C CA . HIS A 1 144 ? 39.741 -22.679 -19.816 1.00 83.88 144 HIS A CA 1
ATOM 1091 C C . HIS A 1 144 ? 39.279 -22.450 -21.257 1.00 83.88 144 HIS A C 1
ATOM 1093 O O . HIS A 1 144 ? 38.136 -22.053 -21.461 1.00 83.88 144 HIS A O 1
ATOM 1099 N N . LEU A 1 145 ? 40.119 -22.717 -22.262 1.00 87.94 145 LEU A N 1
ATOM 1100 C CA . LEU A 1 145 ? 39.778 -22.429 -23.668 1.00 87.94 145 LEU A CA 1
ATOM 1101 C C . LEU A 1 145 ? 38.522 -23.170 -24.159 1.00 87.94 145 LEU A C 1
ATOM 1103 O O . LEU A 1 145 ? 37.823 -22.670 -25.031 1.00 87.94 145 LEU A O 1
ATOM 1107 N N . ALA A 1 146 ? 38.205 -24.327 -23.570 1.00 87.44 146 ALA A N 1
ATOM 1108 C CA . ALA A 1 146 ? 36.971 -25.063 -23.867 1.00 87.44 146 ALA A CA 1
ATOM 1109 C C . ALA A 1 146 ? 35.703 -24.502 -23.177 1.00 87.44 146 ALA A C 1
ATOM 1111 O O . ALA A 1 146 ? 34.606 -24.951 -23.484 1.00 87.44 146 ALA A O 1
ATOM 1112 N N . ASP A 1 147 ? 35.831 -23.562 -22.234 1.00 79.44 147 ASP A N 1
ATOM 1113 C CA . ASP A 1 147 ? 34.715 -22.951 -21.488 1.00 79.44 147 ASP A CA 1
ATOM 1114 C C . ASP A 1 147 ? 35.079 -21.506 -21.110 1.00 79.44 147 ASP A C 1
ATOM 1116 O O . ASP A 1 147 ? 35.338 -21.183 -19.946 1.00 79.44 147 ASP A O 1
ATOM 1120 N N . LEU A 1 148 ? 35.155 -20.651 -22.136 1.00 81.88 148 LEU A N 1
ATOM 1121 C CA . LEU A 1 148 ? 35.383 -19.215 -21.990 1.00 81.88 148 LEU A CA 1
ATOM 1122 C C . LEU A 1 148 ? 34.094 -18.517 -21.538 1.00 81.88 148 LEU A C 1
ATOM 1124 O O . LEU A 1 148 ? 33.072 -18.540 -22.222 1.00 81.88 148 LEU A O 1
ATOM 1128 N N . ARG A 1 149 ? 34.160 -17.850 -20.388 1.00 75.38 149 ARG A N 1
ATOM 1129 C CA . ARG A 1 149 ? 33.074 -17.080 -19.771 1.00 75.38 149 ARG A CA 1
ATOM 1130 C C . ARG A 1 149 ? 33.432 -15.600 -19.745 1.00 75.38 149 ARG A C 1
ATOM 1132 O O . ARG A 1 149 ? 33.909 -15.093 -18.730 1.00 75.38 149 ARG A O 1
ATOM 1139 N N . GLY A 1 150 ? 33.232 -14.924 -20.878 1.00 75.69 150 GLY A N 1
ATOM 1140 C CA . GLY A 1 150 ? 33.492 -13.484 -21.028 1.00 75.69 150 GLY A CA 1
ATOM 1141 C C . GLY A 1 150 ? 32.555 -12.590 -20.206 1.00 75.69 150 GLY A C 1
ATOM 1142 O O . GLY A 1 150 ? 32.881 -11.443 -19.931 1.00 75.69 150 GLY A O 1
ATOM 1143 N N . ASP A 1 151 ? 31.427 -13.137 -19.751 1.00 73.88 151 ASP A N 1
ATOM 1144 C CA . ASP A 1 151 ? 30.479 -12.510 -18.828 1.00 73.88 151 ASP A CA 1
ATOM 1145 C C . ASP A 1 151 ? 30.990 -12.438 -17.375 1.00 73.88 151 ASP A C 1
ATOM 1147 O O . ASP A 1 151 ? 30.350 -11.812 -16.533 1.00 73.88 151 ASP A O 1
ATOM 1151 N N . ARG A 1 152 ? 32.134 -13.070 -17.062 1.00 74.19 152 ARG A N 1
ATOM 1152 C CA . ARG A 1 152 ? 32.704 -13.160 -15.707 1.00 74.19 152 ARG A CA 1
ATOM 1153 C C . ARG A 1 152 ? 34.079 -12.497 -15.642 1.00 74.19 152 ARG A C 1
ATOM 1155 O O . ARG A 1 152 ? 35.097 -13.182 -15.797 1.00 74.19 152 ARG A O 1
ATOM 1162 N N . PRO A 1 153 ? 34.145 -11.177 -15.411 1.00 74.19 153 PRO A N 1
ATOM 1163 C CA . PRO A 1 153 ? 35.425 -10.510 -15.261 1.00 74.19 153 PRO A CA 1
ATOM 1164 C C . PRO A 1 153 ? 36.107 -10.968 -13.963 1.00 74.19 153 PRO A C 1
ATOM 1166 O O . PRO A 1 153 ? 35.461 -11.140 -12.933 1.00 74.19 153 PRO A O 1
ATOM 1169 N N . GLY A 1 154 ? 37.429 -11.153 -13.995 1.00 79.38 154 GLY A N 1
ATOM 1170 C CA . GLY A 1 154 ? 38.204 -11.492 -12.792 1.00 79.38 154 GLY A CA 1
ATOM 1171 C C . GLY A 1 154 ? 38.316 -10.338 -11.786 1.00 79.38 154 GLY A C 1
ATOM 1172 O O . GLY A 1 154 ? 38.646 -10.566 -10.627 1.00 79.38 154 GLY A O 1
ATOM 1173 N N . LEU A 1 155 ? 38.025 -9.108 -12.223 1.00 82.25 155 LEU A N 1
ATOM 1174 C CA . LEU A 1 155 ? 38.080 -7.885 -11.426 1.00 82.25 155 LEU A CA 1
ATOM 1175 C C . LEU A 1 155 ? 36.794 -7.076 -11.607 1.00 82.25 155 LEU A C 1
ATOM 1177 O O . LEU A 1 155 ? 36.229 -7.013 -12.697 1.00 82.25 155 LEU A O 1
ATOM 1181 N N . ALA A 1 156 ? 36.344 -6.440 -10.529 1.00 79.62 156 ALA A N 1
ATOM 1182 C CA . ALA A 1 156 ? 35.191 -5.553 -10.558 1.00 79.62 156 ALA A CA 1
ATOM 1183 C C . ALA A 1 156 ? 35.517 -4.243 -11.296 1.00 79.62 156 ALA A C 1
ATOM 1185 O O . ALA A 1 156 ? 36.509 -3.585 -10.983 1.00 79.62 156 ALA A O 1
ATOM 1186 N N . SER A 1 157 ? 34.650 -3.821 -12.222 1.00 79.19 157 SER A N 1
ATOM 1187 C CA . SER A 1 157 ? 34.697 -2.465 -12.780 1.00 79.19 157 SER A CA 1
ATOM 1188 C C . SER A 1 157 ? 34.047 -1.482 -11.806 1.00 79.19 157 SER A C 1
ATOM 1190 O O . SER A 1 157 ? 32.866 -1.609 -11.492 1.00 79.19 157 SER A O 1
ATOM 1192 N N . LEU A 1 158 ? 34.804 -0.489 -11.330 1.00 74.69 158 LEU A N 1
ATOM 1193 C CA . LEU A 1 158 ? 34.299 0.536 -10.401 1.00 74.69 158 LEU A CA 1
ATOM 1194 C C . LEU A 1 158 ? 33.571 1.692 -11.104 1.00 74.69 158 LEU A C 1
ATOM 1196 O O . LEU A 1 158 ? 32.889 2.479 -10.449 1.00 74.69 158 LEU A O 1
ATOM 1200 N N . VAL A 1 159 ? 33.731 1.808 -12.424 1.00 80.81 159 VAL A N 1
ATOM 1201 C CA . VAL A 1 159 ? 33.172 2.906 -13.229 1.00 80.81 159 VAL A CA 1
ATOM 1202 C C . VAL A 1 159 ? 31.835 2.552 -13.870 1.00 80.81 159 VAL A C 1
ATOM 1204 O O . VAL A 1 159 ? 31.109 3.446 -14.300 1.00 80.81 159 VAL A O 1
ATOM 1207 N N . ASP A 1 160 ? 31.487 1.265 -13.927 1.00 79.38 160 ASP A N 1
ATOM 1208 C CA . ASP A 1 160 ? 30.198 0.852 -14.464 1.00 79.38 160 ASP A CA 1
ATOM 1209 C C . ASP A 1 160 ? 29.075 1.157 -13.463 1.00 79.38 160 ASP A C 1
ATOM 1211 O O . ASP A 1 160 ? 28.870 0.461 -12.463 1.00 79.38 160 ASP A O 1
ATOM 1215 N N . GLY A 1 161 ? 28.330 2.225 -13.750 1.00 75.62 161 GLY A N 1
ATOM 1216 C CA . GLY A 1 161 ? 27.192 2.655 -12.944 1.00 75.62 161 GLY A CA 1
ATOM 1217 C C . GLY A 1 161 ? 26.076 1.611 -12.857 1.00 75.62 161 GLY A C 1
ATOM 1218 O O . GLY A 1 161 ? 25.338 1.602 -11.873 1.00 75.62 161 GLY A O 1
ATOM 1219 N N . GLU A 1 162 ? 25.955 0.713 -13.839 1.00 74.50 162 GLU A N 1
ATOM 1220 C CA . GLU A 1 162 ? 24.942 -0.339 -13.827 1.00 74.50 162 GLU A CA 1
ATOM 1221 C C . GLU A 1 162 ? 25.318 -1.478 -12.878 1.00 74.50 162 GLU A C 1
ATOM 1223 O O . GLU A 1 162 ? 24.507 -1.843 -12.021 1.00 74.50 162 GLU A O 1
ATOM 1228 N N . ALA A 1 163 ? 26.556 -1.975 -12.962 1.00 75.75 163 ALA A N 1
ATOM 1229 C CA . ALA A 1 163 ? 27.095 -2.921 -11.990 1.00 75.75 163 ALA A CA 1
ATOM 1230 C C . ALA A 1 163 ? 27.022 -2.350 -10.566 1.00 75.75 163 ALA A C 1
ATOM 1232 O O . ALA A 1 163 ? 26.518 -3.017 -9.661 1.00 75.75 163 ALA A O 1
ATOM 1233 N N . ARG A 1 164 ? 27.418 -1.080 -10.377 1.00 74.19 164 ARG A N 1
ATOM 1234 C CA . ARG A 1 164 ? 27.335 -0.388 -9.080 1.00 74.19 164 ARG A CA 1
ATOM 1235 C C . ARG A 1 164 ? 25.907 -0.331 -8.532 1.00 74.19 164 ARG A C 1
ATOM 1237 O O . ARG A 1 164 ? 25.707 -0.520 -7.337 1.00 74.19 164 ARG A O 1
ATOM 1244 N N . ALA A 1 165 ? 24.912 -0.079 -9.380 1.00 72.25 165 ALA A N 1
ATOM 1245 C CA . ALA A 1 165 ? 23.521 0.014 -8.944 1.00 72.25 165 ALA A CA 1
ATOM 1246 C C . ALA A 1 165 ? 22.934 -1.336 -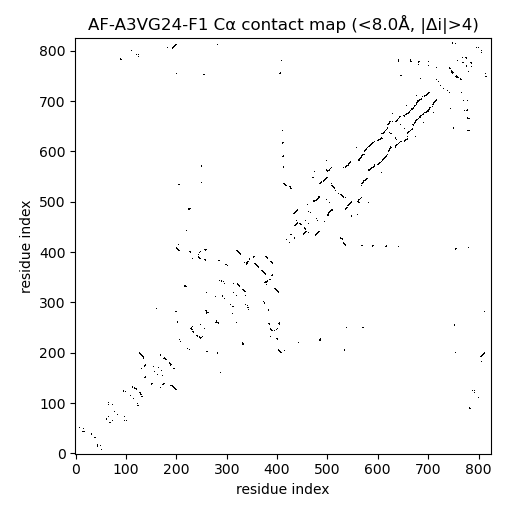8.492 1.00 72.25 165 ALA A C 1
ATOM 1248 O O . ALA A 1 165 ? 21.914 -1.353 -7.808 1.00 72.25 165 ALA A O 1
ATOM 1249 N N . ARG A 1 166 ? 23.526 -2.466 -8.897 1.00 77.44 166 ARG A N 1
ATOM 1250 C CA . ARG A 1 166 ? 23.040 -3.832 -8.618 1.00 77.44 166 ARG A CA 1
ATOM 1251 C C . ARG A 1 166 ? 23.790 -4.526 -7.476 1.00 77.44 166 ARG A C 1
ATOM 1253 O O . ARG A 1 166 ? 23.495 -5.673 -7.161 1.00 77.44 166 ARG A O 1
ATOM 1260 N N . VAL A 1 167 ? 24.759 -3.858 -6.852 1.00 78.50 167 VAL A N 1
ATOM 1261 C CA . VAL A 1 167 ? 25.568 -4.455 -5.781 1.00 78.50 167 VAL A CA 1
ATOM 1262 C C . VAL A 1 167 ? 24.689 -4.918 -4.623 1.00 78.50 167 VAL A C 1
ATOM 1264 O O . VAL A 1 167 ? 23.833 -4.182 -4.136 1.00 78.50 167 VAL A O 1
ATOM 1267 N N . GLY A 1 168 ? 24.926 -6.147 -4.164 1.00 75.12 168 GLY A N 1
ATOM 1268 C CA . GLY A 1 168 ? 24.181 -6.740 -3.059 1.00 75.12 168 GLY A CA 1
ATOM 1269 C C . GLY A 1 168 ? 22.762 -7.188 -3.406 1.00 75.12 168 GLY A C 1
ATOM 1270 O O . GLY A 1 168 ? 22.079 -7.638 -2.491 1.00 75.12 168 GLY A O 1
ATOM 1271 N N . THR A 1 169 ? 22.327 -7.094 -4.668 1.00 80.44 169 THR A N 1
ATOM 1272 C CA . THR A 1 169 ? 21.034 -7.628 -5.119 1.00 80.44 169 THR A CA 1
ATOM 1273 C C . THR A 1 169 ? 21.168 -8.998 -5.782 1.00 80.44 169 THR A C 1
ATOM 1275 O O . THR A 1 169 ? 22.263 -9.530 -6.012 1.00 80.44 169 THR A O 1
ATOM 1278 N N . ALA A 1 170 ? 20.042 -9.594 -6.152 1.00 83.38 170 ALA A N 1
ATOM 1279 C CA . ALA A 1 170 ? 19.977 -10.802 -6.960 1.00 83.38 170 ALA A CA 1
ATOM 1280 C C . ALA A 1 170 ? 20.643 -10.634 -8.342 1.00 83.38 170 ALA A C 1
ATOM 1282 O O . ALA A 1 170 ? 21.065 -11.608 -8.965 1.00 83.38 170 ALA A O 1
ATOM 1283 N N . GLN A 1 171 ? 20.820 -9.393 -8.800 1.00 80.62 171 GLN A N 1
ATOM 1284 C CA . GLN A 1 171 ? 21.483 -9.050 -10.059 1.00 80.62 171 GLN A CA 1
ATOM 1285 C C . GLN A 1 171 ? 22.912 -8.530 -9.866 1.00 80.62 171 GLN A C 1
ATOM 1287 O O . GLN A 1 171 ? 23.513 -8.054 -10.830 1.00 80.62 171 GLN A O 1
ATOM 1292 N N . ASP A 1 172 ? 23.457 -8.622 -8.649 1.00 80.94 172 ASP A N 1
ATOM 1293 C CA . ASP A 1 172 ? 24.864 -8.338 -8.382 1.00 80.94 172 ASP A CA 1
ATOM 1294 C C . ASP A 1 172 ? 25.745 -9.217 -9.282 1.00 80.94 172 ASP A C 1
ATOM 1296 O O . ASP A 1 172 ? 25.698 -10.449 -9.222 1.00 80.94 172 ASP A O 1
ATOM 1300 N N . ALA A 1 173 ? 26.521 -8.571 -10.147 1.00 78.12 173 ALA A N 1
ATOM 1301 C CA . ALA A 1 173 ? 27.447 -9.219 -11.068 1.00 78.12 173 ALA A CA 1
ATOM 1302 C C . ALA A 1 173 ? 28.906 -9.091 -10.603 1.00 78.12 173 ALA A C 1
ATOM 1304 O O . ALA A 1 173 ? 29.818 -9.457 -11.345 1.00 78.12 173 ALA A O 1
ATOM 1305 N N . LEU A 1 174 ? 29.150 -8.559 -9.398 1.00 80.62 174 LEU A N 1
ATOM 1306 C CA . LEU A 1 174 ? 30.504 -8.412 -8.889 1.00 80.62 174 LEU A CA 1
ATOM 1307 C C . LEU A 1 174 ? 31.166 -9.784 -8.691 1.00 80.62 174 LEU A C 1
ATOM 1309 O O . LEU A 1 174 ? 30.558 -10.679 -8.088 1.00 80.62 174 LEU A O 1
ATOM 1313 N N . PRO A 1 175 ? 32.425 -9.942 -9.142 1.00 84.31 175 PRO A N 1
ATOM 1314 C CA . PRO A 1 175 ? 33.170 -11.175 -8.948 1.00 84.31 175 PRO A CA 1
ATOM 1315 C C . PRO A 1 175 ? 33.360 -11.488 -7.461 1.00 84.31 175 PRO A C 1
ATOM 1317 O O . PRO A 1 175 ? 33.681 -10.608 -6.659 1.00 84.31 175 PRO A O 1
ATOM 1320 N N . ARG A 1 176 ? 33.187 -12.759 -7.089 1.00 83.19 176 ARG A N 1
ATOM 1321 C CA . ARG A 1 176 ? 33.376 -13.265 -5.721 1.00 83.19 176 ARG A CA 1
ATOM 1322 C C . ARG A 1 176 ? 34.463 -14.338 -5.683 1.00 83.19 176 ARG A C 1
ATOM 1324 O O . ARG A 1 176 ? 34.579 -15.151 -6.596 1.00 83.19 176 ARG A O 1
ATOM 1331 N N . VAL A 1 177 ? 35.249 -14.352 -4.610 1.00 86.31 177 VAL A N 1
ATOM 1332 C CA . VAL A 1 177 ? 36.169 -15.460 -4.308 1.00 86.31 177 VAL A CA 1
ATOM 1333 C C . VAL A 1 177 ? 35.382 -16.581 -3.629 1.00 86.31 177 VAL A C 1
ATOM 1335 O O . VAL A 1 177 ? 34.365 -16.318 -2.985 1.00 86.31 177 VAL A O 1
ATOM 1338 N N . SER A 1 178 ? 35.837 -17.826 -3.791 1.00 86.00 178 SER A N 1
ATOM 1339 C CA . SER A 1 178 ? 35.200 -18.975 -3.152 1.00 86.00 178 SER A CA 1
ATOM 1340 C C . SER A 1 178 ? 35.284 -18.879 -1.623 1.00 86.00 178 SER A C 1
ATOM 1342 O O . SER A 1 178 ? 36.372 -18.778 -1.063 1.00 86.00 178 SER A O 1
ATOM 1344 N N . ASP A 1 179 ? 34.140 -18.976 -0.957 1.00 86.81 179 ASP A N 1
ATOM 1345 C CA . ASP A 1 179 ? 33.970 -19.104 0.488 1.00 86.81 179 ASP A CA 1
ATOM 1346 C C . ASP A 1 179 ? 33.446 -20.511 0.775 1.00 86.81 179 ASP A C 1
ATOM 1348 O O . ASP A 1 179 ? 32.316 -20.831 0.426 1.00 86.81 179 ASP A O 1
ATOM 1352 N N . LEU A 1 180 ? 34.288 -21.365 1.359 1.00 85.25 180 LEU A N 1
ATOM 1353 C CA . LEU A 1 180 ? 33.985 -22.787 1.570 1.00 85.25 180 LEU A CA 1
ATOM 1354 C C . LEU A 1 180 ? 33.067 -23.043 2.774 1.00 85.25 180 LEU A C 1
ATOM 1356 O O . LEU A 1 180 ? 32.714 -24.190 3.046 1.00 85.25 180 LEU A O 1
ATOM 1360 N N . ARG A 1 181 ? 32.710 -22.000 3.530 1.00 87.69 181 ARG A N 1
ATOM 1361 C CA . ARG A 1 181 ? 31.772 -22.128 4.645 1.00 87.69 181 ARG A CA 1
ATOM 1362 C C . ARG A 1 181 ? 30.376 -22.451 4.109 1.00 87.69 181 ARG A C 1
ATOM 1364 O O . ARG A 1 181 ? 29.984 -22.004 3.037 1.00 87.69 181 ARG A O 1
ATOM 1371 N N . SER A 1 182 ? 29.612 -23.207 4.890 1.00 83.62 182 SER A N 1
ATOM 1372 C CA . SER A 1 182 ? 28.202 -23.480 4.596 1.00 83.62 182 SER A CA 1
ATOM 1373 C C . SER A 1 182 ? 27.407 -22.172 4.549 1.00 83.62 182 SER A C 1
ATOM 1375 O O . SER A 1 182 ? 27.495 -21.362 5.479 1.00 83.62 182 SER A O 1
ATOM 1377 N N . ILE A 1 183 ? 26.618 -21.979 3.488 1.00 83.06 183 ILE A N 1
ATOM 1378 C CA . ILE A 1 183 ? 25.738 -20.809 3.352 1.00 83.06 183 ILE A CA 1
ATOM 1379 C C . ILE A 1 183 ? 24.590 -20.885 4.360 1.00 83.06 183 ILE A C 1
ATOM 1381 O O . ILE A 1 183 ? 24.222 -19.888 4.965 1.00 83.06 183 ILE A O 1
ATOM 1385 N N . SER A 1 184 ? 24.109 -22.100 4.632 1.00 77.50 184 SER A N 1
ATOM 1386 C CA . SER A 1 184 ? 23.001 -22.340 5.557 1.00 77.50 184 SER A CA 1
ATOM 1387 C C . SER A 1 184 ? 23.393 -22.243 7.038 1.00 77.50 184 SER A C 1
ATOM 1389 O O . SER A 1 184 ? 22.575 -21.828 7.855 1.00 77.50 184 SER A O 1
ATOM 1391 N N . ARG A 1 185 ? 24.627 -22.620 7.410 1.00 80.62 185 ARG A N 1
ATOM 1392 C CA . ARG A 1 185 ? 25.041 -22.750 8.828 1.00 80.62 185 ARG A CA 1
ATOM 1393 C C . ARG A 1 185 ? 26.125 -21.782 9.281 1.00 80.62 185 ARG A C 1
ATOM 1395 O O . ARG A 1 185 ? 26.219 -21.495 10.468 1.00 80.62 185 ARG A O 1
ATOM 1402 N N . ALA A 1 186 ? 26.981 -21.334 8.368 1.00 77.00 186 ALA A N 1
ATOM 1403 C CA . ALA A 1 186 ? 28.201 -20.596 8.699 1.00 77.00 186 ALA A CA 1
ATOM 1404 C C . ALA A 1 186 ? 28.326 -19.264 7.938 1.00 77.00 186 ALA A C 1
ATOM 1406 O O . ALA A 1 186 ? 29.389 -18.639 7.964 1.00 77.00 186 ALA A O 1
ATOM 1407 N N . GLY A 1 187 ? 27.253 -18.835 7.259 1.00 72.88 187 GLY A N 1
ATOM 1408 C CA . GLY A 1 187 ? 27.183 -17.570 6.524 1.00 72.88 187 GLY A CA 1
ATOM 1409 C C . GLY A 1 187 ? 28.143 -17.486 5.335 1.00 72.88 187 GLY A C 1
ATOM 1410 O O . GLY A 1 187 ? 28.518 -16.384 4.929 1.00 72.88 187 GLY A O 1
ATOM 1411 N N . GLY A 1 188 ? 28.585 -18.629 4.801 1.00 78.25 188 GLY A N 1
ATOM 1412 C CA . GLY A 1 188 ? 29.461 -18.671 3.636 1.00 78.25 188 GLY A CA 1
ATOM 1413 C C . GLY A 1 188 ? 28.697 -18.373 2.355 1.00 78.25 188 GLY A C 1
ATOM 1414 O O . GLY A 1 188 ? 27.919 -19.192 1.891 1.00 78.25 188 GLY A O 1
ATOM 1415 N N . ARG A 1 189 ? 28.899 -17.202 1.751 1.00 73.62 189 ARG A N 1
ATOM 1416 C CA . ARG A 1 189 ? 28.037 -16.732 0.644 1.00 73.62 189 ARG A CA 1
ATOM 1417 C C . ARG A 1 189 ? 28.474 -17.179 -0.750 1.00 73.62 189 ARG A C 1
ATOM 1419 O O . ARG A 1 189 ? 27.861 -16.771 -1.731 1.00 73.62 189 ARG A O 1
ATOM 1426 N N . GLY A 1 190 ? 29.571 -17.925 -0.854 1.00 77.94 190 GLY A N 1
ATOM 1427 C CA . GLY A 1 190 ? 30.379 -17.989 -2.068 1.00 77.94 190 GLY A CA 1
ATOM 1428 C C . GLY A 1 190 ? 30.881 -19.377 -2.433 1.00 77.94 190 GLY A C 1
ATOM 1429 O O . GLY A 1 190 ? 32.069 -19.496 -2.687 1.00 77.94 190 GLY A O 1
ATOM 1430 N N . PHE A 1 191 ? 30.051 -20.417 -2.494 1.00 82.50 191 PHE A N 1
ATOM 1431 C CA . PHE A 1 191 ? 30.513 -21.740 -2.932 1.00 82.50 191 PHE A CA 1
ATOM 1432 C C . PHE A 1 191 ? 29.763 -22.247 -4.170 1.00 82.50 191 PHE A C 1
ATOM 1434 O O . PHE A 1 191 ? 28.709 -21.733 -4.540 1.00 82.50 191 PHE A O 1
ATOM 1441 N N . VAL A 1 192 ? 30.325 -23.251 -4.850 1.00 85.62 192 VAL A N 1
ATOM 1442 C CA . VAL A 1 192 ? 29.717 -23.864 -6.044 1.00 85.62 192 VAL A CA 1
ATOM 1443 C C . VAL A 1 192 ? 28.299 -24.425 -5.797 1.00 85.62 192 VAL A C 1
ATOM 1445 O O . VAL A 1 192 ? 27.422 -24.132 -6.607 1.00 85.62 192 VAL A O 1
ATOM 1448 N N . PRO A 1 193 ? 28.025 -25.174 -4.709 1.00 87.31 193 PRO A N 1
ATOM 1449 C CA . PRO A 1 193 ? 26.686 -25.665 -4.383 1.00 87.31 193 PRO A CA 1
ATOM 1450 C C . PRO A 1 193 ? 25.748 -24.604 -3.788 1.00 87.31 193 PRO A C 1
ATOM 1452 O O . PRO A 1 193 ? 24.596 -24.917 -3.495 1.00 87.31 193 PRO A O 1
ATOM 1455 N N . SER A 1 194 ? 26.213 -23.372 -3.563 1.00 89.62 194 SER A N 1
ATOM 1456 C CA . SER A 1 194 ? 25.402 -22.339 -2.923 1.00 89.62 194 SER A CA 1
ATOM 1457 C C . SER A 1 194 ? 24.370 -21.750 -3.888 1.00 89.62 194 SER A C 1
ATOM 1459 O O . SER A 1 194 ? 24.688 -21.340 -5.009 1.00 89.62 194 SER A O 1
ATOM 1461 N N . VAL A 1 195 ? 23.134 -21.633 -3.411 1.00 90.19 195 VAL A N 1
ATOM 1462 C CA . VAL A 1 195 ? 22.030 -20.959 -4.096 1.00 90.19 195 VAL A CA 1
ATOM 1463 C C . VAL A 1 195 ? 21.511 -19.828 -3.210 1.00 90.19 195 VAL A C 1
ATOM 1465 O O . VAL A 1 195 ? 21.108 -20.045 -2.072 1.00 90.19 195 VAL A O 1
ATOM 1468 N N . GLY A 1 196 ? 21.507 -18.601 -3.724 1.00 89.06 196 GLY A N 1
ATOM 1469 C CA . GLY A 1 196 ? 20.880 -17.469 -3.046 1.00 89.06 196 GLY A CA 1
ATOM 1470 C C . GLY A 1 196 ? 19.445 -17.300 -3.517 1.00 89.06 196 GLY A C 1
ATOM 1471 O O . GLY A 1 196 ? 19.219 -17.081 -4.705 1.00 89.06 196 GLY A O 1
ATOM 1472 N N . LEU A 1 197 ? 18.473 -17.381 -2.613 1.00 90.44 197 LEU A N 1
ATOM 1473 C CA . LEU A 1 197 ? 17.073 -17.114 -2.921 1.00 90.44 197 LEU A CA 1
ATOM 1474 C C . LEU A 1 197 ? 16.702 -15.716 -2.427 1.00 90.44 197 LEU A C 1
ATOM 1476 O O . LEU A 1 197 ? 16.505 -15.495 -1.239 1.00 90.44 197 LEU A O 1
ATOM 1480 N N . HIS A 1 198 ? 16.639 -14.764 -3.347 1.00 89.69 198 HIS A N 1
ATOM 1481 C CA . HIS A 1 198 ? 16.385 -13.358 -3.062 1.00 89.69 198 HIS A CA 1
ATOM 1482 C C . HIS A 1 198 ? 14.891 -13.055 -3.146 1.00 89.69 198 HIS A C 1
ATOM 1484 O O . HIS A 1 198 ? 14.284 -13.279 -4.193 1.00 89.69 198 HIS A O 1
ATOM 1490 N N . LEU A 1 199 ? 14.319 -12.535 -2.061 1.00 89.31 199 LEU A N 1
ATOM 1491 C CA . LEU A 1 199 ? 12.912 -12.160 -1.957 1.00 89.31 199 LEU A CA 1
ATOM 1492 C C . LEU A 1 199 ? 12.738 -10.638 -1.914 1.00 89.31 199 LEU A C 1
ATOM 1494 O O . LEU A 1 199 ? 13.483 -9.941 -1.230 1.00 89.31 199 LEU A O 1
ATOM 1498 N N . LEU A 1 200 ? 11.731 -10.136 -2.616 1.00 88.12 200 LEU A N 1
ATOM 1499 C CA . LEU A 1 200 ? 11.316 -8.740 -2.672 1.00 88.12 200 LEU A CA 1
ATOM 1500 C C . LEU A 1 200 ? 9.951 -8.619 -1.995 1.00 88.12 200 LEU A C 1
ATOM 1502 O O . LEU A 1 200 ? 8.927 -8.985 -2.575 1.00 88.12 200 LEU A O 1
ATOM 1506 N N . ARG A 1 201 ? 9.951 -8.085 -0.771 1.00 87.19 201 ARG A N 1
ATOM 1507 C CA . ARG A 1 201 ? 8.753 -7.884 0.057 1.00 87.19 201 ARG A CA 1
ATOM 1508 C C . ARG A 1 201 ? 7.762 -6.816 -0.427 1.00 87.19 201 ARG A C 1
ATOM 1510 O O . ARG A 1 201 ? 6.592 -6.965 -0.079 1.00 87.19 201 ARG A O 1
ATOM 1517 N N . PRO A 1 202 ? 8.154 -5.727 -1.128 1.00 88.31 202 PRO A N 1
ATOM 1518 C CA . PRO A 1 202 ? 7.195 -4.697 -1.510 1.00 88.31 202 PRO A CA 1
ATOM 1519 C C . PRO A 1 202 ? 6.032 -5.274 -2.326 1.00 88.31 202 PRO A C 1
ATOM 1521 O O . PRO A 1 202 ? 6.236 -5.936 -3.341 1.00 88.31 202 PRO A O 1
ATOM 1524 N N . VAL A 1 203 ? 4.809 -4.951 -1.917 1.00 88.94 203 VAL A N 1
ATOM 1525 C CA . VAL A 1 203 ? 3.622 -5.057 -2.765 1.00 88.94 203 VAL A CA 1
ATOM 1526 C C . VAL A 1 203 ? 3.615 -3.849 -3.694 1.00 88.94 203 VAL A C 1
ATOM 1528 O O . VAL A 1 203 ? 3.891 -2.729 -3.260 1.00 88.94 203 VAL A O 1
ATOM 1531 N N . VAL A 1 204 ? 3.290 -4.064 -4.968 1.00 90.50 204 VAL A N 1
ATOM 1532 C CA . VAL A 1 204 ? 3.318 -3.010 -5.987 1.00 90.50 204 VAL A CA 1
ATOM 1533 C C . VAL A 1 204 ? 1.907 -2.717 -6.497 1.00 90.50 204 VAL A C 1
ATOM 1535 O O . VAL A 1 204 ? 1.485 -3.272 -7.511 1.00 90.50 204 VAL A O 1
ATOM 1538 N N . PRO A 1 205 ? 1.127 -1.879 -5.791 1.00 91.25 205 PRO A N 1
ATOM 1539 C CA . PRO A 1 205 ? -0.153 -1.407 -6.297 1.00 91.25 205 PRO A CA 1
ATOM 1540 C C . PRO A 1 205 ? 0.049 -0.469 -7.505 1.00 91.25 205 PRO A C 1
ATOM 1542 O O . PRO A 1 205 ? 0.963 0.362 -7.536 1.00 91.25 205 PRO A O 1
ATOM 1545 N N . VAL A 1 206 ? -0.823 -0.605 -8.510 1.00 91.88 206 VAL A N 1
ATOM 1546 C CA . VAL A 1 206 ? -0.663 0.023 -9.832 1.00 91.88 206 VAL A CA 1
ATOM 1547 C C . VAL A 1 206 ? -1.827 0.963 -10.145 1.00 91.88 206 VAL A C 1
ATOM 1549 O O . VAL A 1 206 ? -2.991 0.595 -10.014 1.00 91.88 206 VAL A O 1
ATOM 1552 N N . PHE A 1 207 ? -1.511 2.169 -10.618 1.00 93.12 207 PHE A N 1
ATOM 1553 C CA . PHE A 1 207 ? -2.426 2.994 -11.404 1.00 93.12 207 PHE A CA 1
ATOM 1554 C C . PHE A 1 207 ? -2.277 2.601 -12.872 1.00 93.12 207 PHE A C 1
ATOM 1556 O O . PHE A 1 207 ? -1.379 3.092 -13.562 1.00 93.12 207 PHE A O 1
ATOM 1563 N N . ALA A 1 208 ? -3.109 1.658 -13.315 1.00 89.19 208 ALA A N 1
ATOM 1564 C CA . ALA A 1 208 ? -3.010 1.069 -14.644 1.00 89.19 208 ALA A CA 1
ATOM 1565 C C . ALA A 1 208 ? -3.262 2.109 -15.744 1.00 89.19 208 ALA A C 1
ATOM 1567 O O . ALA A 1 208 ? -4.171 2.935 -15.638 1.00 89.19 208 ALA A O 1
ATOM 1568 N N . ALA A 1 209 ? -2.458 2.056 -16.808 1.00 87.56 209 ALA A N 1
ATOM 1569 C CA . ALA A 1 209 ? -2.716 2.851 -18.000 1.00 87.56 209 ALA A CA 1
ATOM 1570 C C . ALA A 1 209 ? -4.048 2.409 -18.633 1.00 87.56 209 ALA A C 1
ATOM 1572 O O . ALA A 1 209 ? -4.344 1.211 -18.626 1.00 87.56 209 ALA A O 1
ATOM 1573 N N . PRO A 1 210 ? -4.851 3.339 -19.181 1.00 87.62 210 PRO A N 1
ATOM 1574 C CA . PRO A 1 210 ? -6.035 2.957 -19.935 1.00 87.62 210 PRO A CA 1
ATOM 1575 C C . PRO A 1 210 ? -5.655 2.091 -21.136 1.00 87.62 210 PRO A C 1
ATOM 1577 O O . PRO A 1 210 ? -4.594 2.274 -21.741 1.00 87.62 210 PRO A O 1
ATOM 1580 N N . ASP A 1 211 ? -6.541 1.168 -21.501 1.00 83.75 211 ASP A N 1
ATOM 1581 C CA . ASP A 1 211 ? -6.394 0.411 -22.738 1.00 83.75 211 ASP A CA 1
ATOM 1582 C C . ASP A 1 211 ? -6.618 1.349 -23.928 1.00 83.75 211 ASP A C 1
ATOM 1584 O O . ASP A 1 211 ? -7.743 1.728 -24.240 1.00 83.75 211 ASP A O 1
ATOM 1588 N N . THR A 1 212 ? -5.526 1.754 -24.575 1.00 78.94 212 THR A N 1
ATOM 1589 C CA . THR A 1 212 ? -5.559 2.674 -25.721 1.00 78.94 212 THR A CA 1
ATOM 1590 C C . THR A 1 212 ? -5.663 1.960 -27.065 1.00 78.94 212 THR A C 1
ATOM 1592 O O . THR A 1 212 ? -5.505 2.593 -28.111 1.00 78.94 212 THR A O 1
ATOM 1595 N N . ARG A 1 213 ? -5.907 0.642 -27.088 1.00 80.50 213 ARG A N 1
ATOM 1596 C CA . ARG A 1 213 ? -6.091 -0.093 -28.346 1.00 80.50 213 ARG A CA 1
ATOM 1597 C C . ARG A 1 213 ? -7.341 0.415 -29.063 1.00 80.50 213 ARG A C 1
ATOM 1599 O O . ARG A 1 213 ? -8.450 0.298 -28.560 1.00 80.50 213 ARG A O 1
ATOM 1606 N N . GLY A 1 214 ? -7.143 0.972 -30.256 1.00 80.69 214 GLY A N 1
ATOM 1607 C CA . GLY A 1 214 ? -8.222 1.561 -31.053 1.00 80.69 214 GLY A CA 1
ATOM 1608 C C . GLY A 1 214 ? -8.620 2.984 -30.647 1.00 80.69 214 GLY A C 1
ATOM 1609 O O . GLY A 1 214 ? -9.557 3.514 -31.236 1.00 80.69 214 GLY A O 1
ATOM 1610 N N . LEU A 1 215 ? -7.919 3.610 -29.692 1.00 85.75 215 LEU A N 1
ATOM 1611 C CA . LEU A 1 215 ? -8.111 5.018 -29.329 1.00 85.75 215 LEU A CA 1
ATOM 1612 C C . LEU A 1 215 ? -7.066 5.913 -30.006 1.00 85.75 215 LEU A C 1
ATOM 1614 O O . LEU A 1 215 ? -5.926 5.498 -30.234 1.00 85.75 215 LEU A O 1
ATOM 1618 N N . ASP A 1 216 ? -7.443 7.163 -30.280 1.00 90.19 216 ASP A N 1
ATOM 1619 C CA . ASP A 1 216 ? -6.497 8.197 -30.698 1.00 90.19 216 ASP A CA 1
ATOM 1620 C C . ASP A 1 216 ? -5.656 8.645 -29.493 1.00 90.19 216 ASP A C 1
ATOM 1622 O O . ASP A 1 216 ? -6.136 9.317 -28.577 1.00 90.19 216 ASP A O 1
ATOM 1626 N N . ARG A 1 217 ? -4.379 8.253 -29.494 1.00 89.62 217 ARG A N 1
ATOM 1627 C CA . ARG A 1 217 ? -3.427 8.534 -28.412 1.00 89.62 217 ARG A CA 1
ATOM 1628 C C . ARG A 1 217 ? -3.087 10.016 -28.273 1.00 89.62 217 ARG A C 1
ATOM 1630 O O . ARG A 1 217 ? -2.587 10.404 -27.218 1.00 89.62 217 ARG A O 1
ATOM 1637 N N . ASP A 1 218 ? -3.357 10.835 -29.286 1.00 92.12 218 ASP A N 1
ATOM 1638 C CA . ASP A 1 218 ? -3.145 12.281 -29.228 1.00 92.12 218 ASP A CA 1
ATOM 1639 C C . ASP A 1 218 ? -4.396 13.046 -28.744 1.00 92.12 218 ASP A C 1
ATOM 1641 O O . ASP A 1 218 ? -4.300 14.236 -28.437 1.00 92.12 218 ASP A O 1
ATOM 1645 N N . ALA A 1 219 ? -5.549 12.374 -28.605 1.00 94.06 219 ALA A N 1
ATOM 1646 C CA . ALA A 1 219 ? -6.829 12.998 -28.263 1.00 94.06 219 ALA A CA 1
ATOM 1647 C C . ALA A 1 219 ? -7.695 12.166 -27.289 1.00 94.06 219 ALA A C 1
ATOM 1649 O O . ALA A 1 219 ? -8.898 12.002 -27.489 1.00 94.06 219 ALA A O 1
ATOM 1650 N N . LEU A 1 220 ? -7.110 11.691 -26.186 1.00 93.88 220 LEU A N 1
ATOM 1651 C CA . LEU A 1 220 ? -7.822 10.903 -25.173 1.00 93.88 220 LEU A CA 1
ATOM 1652 C C . LEU A 1 220 ? -8.763 11.777 -24.316 1.00 93.88 220 LEU A C 1
ATOM 1654 O O . LEU A 1 220 ? -8.323 12.793 -23.764 1.00 93.88 220 LEU A O 1
ATOM 1658 N N . PRO A 1 221 ? -10.043 11.416 -24.135 1.00 92.25 221 PRO A N 1
ATOM 1659 C CA . PRO A 1 221 ? -10.950 12.140 -23.253 1.00 92.25 221 PRO A CA 1
ATOM 1660 C C . PRO A 1 221 ? -10.563 11.983 -21.773 1.00 92.25 221 PRO A C 1
ATOM 1662 O O . PRO A 1 221 ? -9.931 11.016 -21.346 1.00 92.25 221 PRO A O 1
ATOM 1665 N N . ALA A 1 222 ? -10.985 12.941 -20.942 1.00 89.44 222 ALA A N 1
ATOM 1666 C CA . ALA A 1 222 ? -10.641 12.965 -19.519 1.00 89.44 222 ALA A CA 1
ATOM 1667 C C . ALA A 1 222 ? -11.162 11.748 -18.731 1.00 89.44 222 ALA A C 1
ATOM 1669 O O . ALA A 1 222 ? -10.658 11.475 -17.641 1.00 89.44 222 ALA A O 1
ATOM 1670 N N . GLU A 1 223 ? -12.192 11.060 -19.222 1.00 88.56 223 GLU A N 1
ATOM 1671 C CA . GLU A 1 223 ? -12.778 9.870 -18.595 1.00 88.56 223 GLU A CA 1
ATOM 1672 C C . GLU A 1 223 ? -11.891 8.625 -18.711 1.00 88.56 223 GLU A C 1
ATOM 1674 O O . GLU A 1 223 ? -11.823 7.854 -17.754 1.00 88.56 223 GLU A O 1
ATOM 1679 N N . ASP A 1 224 ? -11.115 8.493 -19.790 1.00 90.44 224 ASP A N 1
ATOM 1680 C CA . ASP A 1 224 ? -10.192 7.366 -19.978 1.00 90.44 224 ASP A CA 1
ATOM 1681 C C . ASP A 1 224 ? -9.013 7.429 -18.999 1.00 90.44 224 ASP A C 1
ATOM 1683 O O . ASP A 1 224 ? -8.524 6.411 -18.515 1.00 90.44 224 ASP A O 1
ATOM 1687 N N . VAL A 1 225 ? -8.591 8.637 -18.616 1.00 91.75 225 VAL A N 1
ATOM 1688 C CA . VAL A 1 225 ? -7.507 8.862 -17.641 1.00 91.75 225 VAL A CA 1
ATOM 1689 C C . VAL A 1 225 ? -8.016 9.129 -16.217 1.00 91.75 225 VAL A C 1
ATOM 1691 O O . VAL A 1 225 ? -7.251 9.547 -15.347 1.00 91.75 225 VAL A O 1
ATOM 1694 N N . ALA A 1 226 ? -9.301 8.879 -15.939 1.00 90.44 226 ALA A N 1
ATOM 1695 C CA . ALA A 1 226 ? -9.944 9.177 -14.654 1.00 90.44 226 ALA A CA 1
ATOM 1696 C C . ALA A 1 226 ? -9.334 8.438 -13.449 1.00 90.44 226 ALA A C 1
ATOM 1698 O O . ALA A 1 226 ? -9.380 8.945 -12.328 1.00 90.44 226 ALA A O 1
ATOM 1699 N N . ALA A 1 227 ? -8.781 7.243 -13.663 1.00 91.81 227 ALA A N 1
ATOM 1700 C CA . ALA A 1 227 ? -8.131 6.452 -12.617 1.00 91.81 227 ALA A CA 1
ATOM 1701 C C . ALA A 1 227 ? -6.721 6.961 -12.271 1.00 91.81 227 ALA A C 1
ATOM 1703 O O . ALA A 1 227 ? -6.203 6.642 -11.200 1.00 91.81 227 ALA A O 1
ATOM 1704 N N . LEU A 1 228 ? -6.107 7.757 -13.153 1.00 94.88 228 LEU A N 1
ATOM 1705 C CA . LEU A 1 228 ? -4.730 8.219 -13.018 1.00 94.88 228 LEU A CA 1
ATOM 1706 C C . LEU A 1 228 ? -4.671 9.502 -12.189 1.00 94.88 228 LEU A C 1
ATOM 1708 O O . LEU A 1 228 ? -5.394 10.452 -12.510 1.00 94.88 228 LEU A O 1
ATOM 1712 N N . PRO A 1 229 ? -3.814 9.581 -11.161 1.00 93.50 229 PRO A N 1
ATOM 1713 C CA . PRO A 1 229 ? -3.712 10.783 -10.357 1.00 93.50 229 PRO A CA 1
ATOM 1714 C C . PRO A 1 229 ? -3.018 11.925 -11.117 1.00 93.50 229 PRO A C 1
ATOM 1716 O O . PRO A 1 229 ? -2.054 11.684 -11.856 1.00 93.50 229 PRO A O 1
ATOM 1719 N N . PRO A 1 230 ? -3.483 13.177 -10.945 1.00 94.06 230 PRO A N 1
ATOM 1720 C CA . PRO A 1 230 ? -2.817 14.341 -11.500 1.00 94.06 230 PRO A CA 1
ATOM 1721 C C . PRO A 1 230 ? -1.554 14.668 -10.705 1.00 94.06 230 PRO A C 1
ATOM 1723 O O . PRO A 1 230 ? -1.527 14.599 -9.473 1.00 94.06 230 PRO A O 1
ATOM 1726 N N . MET A 1 231 ? -0.514 15.098 -11.410 1.00 95.19 231 MET A N 1
ATOM 1727 C CA . MET A 1 231 ? 0.648 15.716 -10.791 1.00 95.19 231 MET A CA 1
ATOM 1728 C C . MET A 1 231 ? 0.292 17.129 -10.323 1.00 95.19 231 MET A C 1
ATOM 1730 O O . MET A 1 231 ? -0.461 17.853 -10.975 1.00 95.19 231 MET A O 1
ATOM 1734 N N . GLN A 1 232 ? 0.862 17.548 -9.199 1.00 93.12 232 GLN A N 1
ATOM 1735 C CA 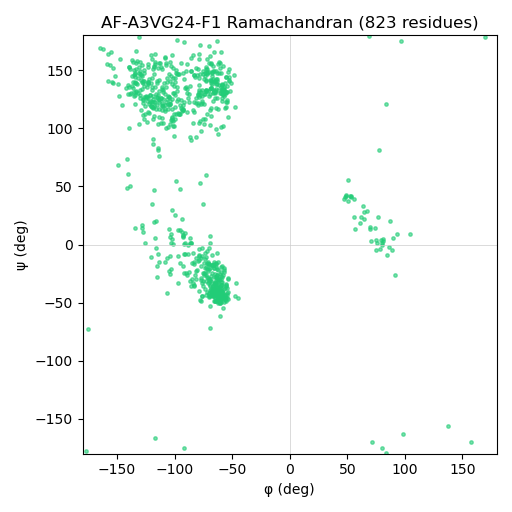. GLN A 1 232 ? 0.708 18.907 -8.685 1.00 93.12 232 GLN A CA 1
ATOM 1736 C C . GLN A 1 232 ? 1.957 19.750 -8.964 1.00 93.12 232 GLN A C 1
ATOM 1738 O O . GLN A 1 232 ? 3.021 19.183 -9.216 1.00 93.12 232 GLN A O 1
ATOM 1743 N N . PRO A 1 233 ? 1.875 21.090 -8.876 1.00 93.19 233 PRO A N 1
ATOM 1744 C CA . PRO A 1 233 ? 3.052 21.942 -8.992 1.00 93.19 233 PRO A CA 1
ATOM 1745 C C . PRO A 1 233 ? 4.135 21.548 -7.985 1.00 93.19 233 PRO A C 1
ATOM 1747 O O . PRO A 1 233 ? 3.855 21.399 -6.792 1.00 93.19 233 PRO A O 1
ATOM 1750 N N . TRP A 1 234 ? 5.370 21.397 -8.460 1.00 93.19 234 TRP A N 1
ATOM 1751 C CA . TRP A 1 234 ? 6.526 21.125 -7.610 1.00 93.19 234 TRP A CA 1
ATOM 1752 C C . TRP A 1 234 ? 7.076 22.442 -7.036 1.00 93.19 234 TRP A C 1
ATOM 1754 O O . TRP A 1 234 ? 7.519 23.300 -7.805 1.00 93.19 234 TRP A O 1
ATOM 1764 N N . PRO A 1 235 ? 7.037 22.649 -5.704 1.00 90.25 235 PRO A N 1
ATOM 1765 C CA . PRO A 1 235 ? 7.701 23.787 -5.077 1.00 90.25 235 PRO A CA 1
ATOM 1766 C C . PRO A 1 235 ? 9.229 23.654 -5.154 1.00 90.25 235 PRO A C 1
ATOM 1768 O O . PRO A 1 235 ? 9.788 22.636 -4.753 1.00 90.25 235 PRO A O 1
ATOM 1771 N N . VAL A 1 236 ? 9.903 24.706 -5.622 1.00 87.62 236 VAL A N 1
ATOM 1772 C CA . VAL A 1 236 ? 11.354 24.739 -5.853 1.00 87.62 236 VAL A CA 1
ATOM 1773 C C . VAL A 1 236 ? 12.017 25.877 -5.069 1.00 87.62 236 VAL A C 1
ATOM 1775 O O . VAL A 1 236 ? 11.518 27.004 -5.066 1.00 87.62 236 VAL A O 1
ATOM 1778 N N . GLY A 1 237 ? 13.190 25.595 -4.492 1.00 80.25 237 GLY A N 1
ATOM 1779 C CA . GLY A 1 237 ? 14.049 26.569 -3.811 1.00 80.25 237 GLY A CA 1
ATOM 1780 C C . GLY A 1 237 ? 13.667 26.839 -2.355 1.00 80.25 237 GLY A C 1
ATOM 1781 O O . GLY A 1 237 ? 12.706 26.276 -1.832 1.00 80.25 237 GLY A O 1
ATOM 1782 N N . GLU A 1 238 ? 14.429 27.724 -1.715 1.00 78.62 238 GLU A N 1
ATOM 1783 C CA . GLU A 1 238 ? 14.185 28.214 -0.358 1.00 78.62 238 GLU A CA 1
ATOM 1784 C C . GLU A 1 238 ? 14.074 29.753 -0.387 1.00 78.62 238 GLU A C 1
ATOM 1786 O O . GLU A 1 238 ? 15.056 30.420 -0.717 1.00 78.62 238 GLU A O 1
ATOM 1791 N N . PRO A 1 239 ? 12.898 30.347 -0.090 1.00 82.31 239 PRO A N 1
ATOM 1792 C CA . PRO A 1 239 ? 11.630 29.686 0.220 1.00 82.31 239 PRO A CA 1
ATOM 1793 C C . PRO A 1 239 ? 11.028 28.959 -1.003 1.00 82.31 239 PRO A C 1
ATOM 1795 O O . PRO A 1 239 ? 11.288 29.344 -2.143 1.00 82.31 239 PRO A O 1
ATOM 1798 N N . PRO A 1 240 ? 10.190 27.929 -0.785 1.00 82.81 240 PRO A N 1
ATOM 1799 C CA . PRO A 1 240 ? 9.583 27.152 -1.861 1.00 82.81 240 PRO A CA 1
ATOM 1800 C C . PRO A 1 240 ? 8.682 28.018 -2.745 1.00 82.81 240 PRO A C 1
ATOM 1802 O O . PRO A 1 240 ? 7.647 28.518 -2.301 1.00 82.81 240 PRO A O 1
ATOM 1805 N N . THR A 1 241 ? 9.054 28.148 -4.018 1.00 85.75 241 THR A N 1
ATOM 1806 C CA . THR A 1 241 ? 8.299 28.891 -5.036 1.00 85.75 241 THR A CA 1
ATOM 1807 C C . THR A 1 241 ? 7.766 27.950 -6.107 1.00 85.75 241 THR A C 1
ATOM 1809 O O . THR A 1 241 ? 8.422 26.986 -6.498 1.00 85.75 241 THR A O 1
ATOM 1812 N N . GLN A 1 242 ? 6.551 28.209 -6.588 1.00 85.75 242 GLN A N 1
ATOM 1813 C CA . GLN A 1 242 ? 5.999 27.463 -7.716 1.00 85.75 242 GLN A CA 1
ATOM 1814 C C . GLN A 1 242 ? 6.601 27.995 -9.015 1.00 85.75 242 GLN A C 1
ATOM 1816 O O . GLN A 1 242 ? 6.537 29.193 -9.290 1.00 85.75 242 GLN A O 1
ATOM 1821 N N . LYS A 1 243 ? 7.164 27.098 -9.825 1.00 87.06 243 LYS A N 1
ATOM 1822 C CA . LYS A 1 243 ? 7.646 27.408 -11.174 1.00 87.06 243 LYS A CA 1
ATOM 1823 C C . LYS A 1 243 ? 6.736 26.725 -12.190 1.00 87.06 243 LYS A C 1
ATOM 1825 O O . LYS A 1 243 ? 6.463 25.534 -12.067 1.00 87.06 243 LYS A O 1
ATOM 1830 N N . ALA A 1 244 ? 6.279 27.463 -13.202 1.00 88.44 244 ALA A N 1
ATOM 1831 C CA . ALA A 1 244 ? 5.513 26.879 -14.304 1.00 88.44 244 ALA A CA 1
ATOM 1832 C C . ALA A 1 244 ? 6.313 25.740 -14.958 1.00 88.44 244 ALA A C 1
ATOM 1834 O O . ALA A 1 244 ? 7.541 25.839 -15.052 1.00 88.44 244 ALA A O 1
ATOM 1835 N N . GLY A 1 245 ? 5.644 24.680 -15.408 1.00 91.62 245 GLY A N 1
ATOM 1836 C CA . GLY A 1 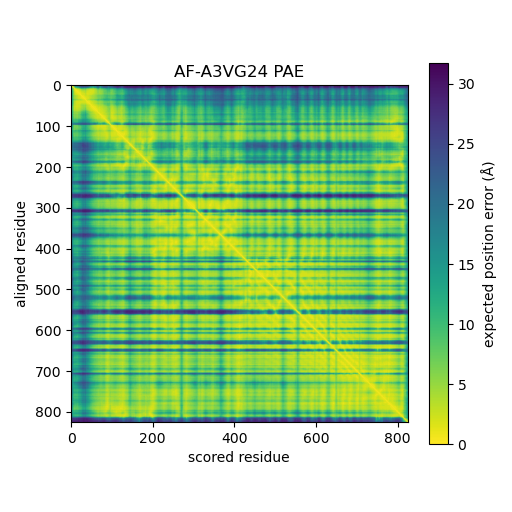245 ? 6.286 23.520 -16.033 1.00 91.62 245 GLY A CA 1
ATOM 1837 C C . GLY A 1 245 ? 7.003 22.555 -15.077 1.00 91.62 245 GLY A C 1
ATOM 1838 O O . GLY A 1 245 ? 7.572 21.583 -15.560 1.00 91.62 245 GLY A O 1
ATOM 1839 N N . TYR A 1 246 ? 6.991 22.789 -13.757 1.00 95.00 246 TYR A N 1
ATOM 1840 C CA . TYR A 1 246 ? 7.569 21.889 -12.749 1.00 95.00 246 TYR A CA 1
ATOM 1841 C C . TYR A 1 246 ? 6.449 21.183 -11.983 1.00 95.00 246 TYR A C 1
ATOM 1843 O O . TYR A 1 246 ? 5.610 21.827 -11.350 1.00 95.00 246 TYR A O 1
ATOM 1851 N N . PHE A 1 247 ? 6.464 19.854 -12.000 1.00 95.88 247 PHE A N 1
ATOM 1852 C CA . PHE A 1 247 ? 5.424 19.014 -11.421 1.00 95.88 247 PHE A CA 1
ATOM 1853 C C . PHE A 1 247 ? 6.016 17.928 -10.523 1.00 95.88 247 PHE A C 1
ATOM 1855 O O . PHE A 1 247 ? 7.138 17.464 -10.722 1.00 95.88 247 PHE A O 1
ATOM 1862 N N . GLN A 1 248 ? 5.239 17.490 -9.540 1.00 95.31 248 GLN A N 1
ATOM 1863 C CA . GLN A 1 248 ? 5.536 16.335 -8.701 1.00 95.31 248 GLN A CA 1
ATOM 1864 C C . GLN A 1 248 ? 4.299 15.451 -8.554 1.00 95.31 248 GLN A C 1
ATOM 1866 O O . GLN A 1 248 ? 3.167 15.938 -8.510 1.00 95.31 248 GLN A O 1
ATOM 1871 N N . LEU A 1 249 ? 4.527 14.147 -8.456 1.00 95.00 249 LEU A N 1
ATOM 1872 C CA . LEU A 1 249 ? 3.479 13.146 -8.302 1.00 95.00 249 LEU A CA 1
ATOM 1873 C C . LEU A 1 249 ? 3.093 12.926 -6.834 1.00 95.00 249 LEU A C 1
ATOM 1875 O O . LEU A 1 249 ? 1.936 12.637 -6.541 1.00 95.00 249 LEU A O 1
ATOM 1879 N N . ALA A 1 250 ? 4.042 13.092 -5.906 1.00 92.38 250 ALA A N 1
ATOM 1880 C CA . ALA A 1 250 ? 3.795 12.918 -4.478 1.00 92.38 250 ALA A CA 1
ATOM 1881 C C . ALA A 1 250 ? 2.667 13.854 -3.998 1.00 92.38 250 ALA A C 1
ATOM 1883 O O . ALA A 1 250 ? 2.731 15.052 -4.305 1.00 92.38 250 ALA A O 1
ATOM 1884 N N . PRO A 1 251 ? 1.674 13.368 -3.223 1.00 90.31 251 PRO A N 1
ATOM 1885 C CA . PRO A 1 251 ? 0.584 14.197 -2.695 1.00 90.31 251 PRO A CA 1
ATOM 1886 C C . PRO A 1 251 ? 1.051 15.301 -1.739 1.00 90.31 251 PRO A C 1
ATOM 1888 O O . PRO A 1 251 ? 0.478 16.391 -1.721 1.00 90.31 251 PRO A O 1
ATOM 1891 N N . MET A 1 252 ? 2.105 15.054 -0.962 1.00 88.50 252 MET A N 1
ATOM 1892 C CA . MET A 1 252 ? 2.705 16.050 -0.075 1.00 88.50 252 MET A CA 1
ATOM 1893 C C . MET A 1 252 ? 3.689 16.947 -0.844 1.00 88.50 252 MET A C 1
ATOM 1895 O O . MET A 1 252 ? 4.635 16.432 -1.442 1.00 88.50 252 MET A O 1
ATOM 1899 N N . PRO A 1 253 ? 3.507 18.284 -0.851 1.00 88.31 253 PRO A N 1
ATOM 1900 C CA . PRO A 1 253 ? 4.419 19.202 -1.536 1.00 88.31 253 PRO A CA 1
ATOM 1901 C C . PRO A 1 253 ? 5.868 19.074 -1.042 1.00 88.31 253 PRO A C 1
ATOM 1903 O O . PRO A 1 253 ? 6.113 19.186 0.156 1.00 88.31 253 PRO A O 1
ATOM 1906 N N . GLY A 1 254 ? 6.819 18.891 -1.962 1.00 87.75 254 GLY A N 1
ATOM 1907 C CA . GLY A 1 254 ? 8.256 18.767 -1.681 1.00 87.75 254 GLY A CA 1
ATOM 1908 C C . GLY A 1 254 ? 8.753 17.333 -1.461 1.00 87.75 254 GLY A C 1
ATOM 1909 O O . GLY A 1 254 ? 9.912 17.049 -1.771 1.00 87.75 254 GLY A O 1
ATOM 1910 N N . GLU A 1 255 ? 7.891 16.421 -1.007 1.00 88.25 255 GLU A N 1
ATOM 1911 C CA . GLU A 1 255 ? 8.253 15.015 -0.791 1.00 88.25 255 GLU A CA 1
ATOM 1912 C C . GLU A 1 255 ? 8.438 14.267 -2.123 1.00 88.25 255 GLU A C 1
ATOM 1914 O O . GLU A 1 255 ? 7.789 14.600 -3.122 1.00 88.25 255 GLU A O 1
ATOM 1919 N N . PRO A 1 256 ? 9.329 13.265 -2.178 1.00 89.81 256 PRO A N 1
ATOM 1920 C CA . PRO A 1 256 ? 9.436 12.388 -3.331 1.00 89.81 256 PRO A CA 1
ATOM 1921 C C . PRO A 1 256 ? 8.415 11.242 -3.276 1.00 89.81 256 PRO A C 1
ATOM 1923 O O . PRO A 1 256 ? 7.899 10.893 -2.218 1.00 89.81 256 PRO A O 1
ATOM 1926 N N . ILE A 1 257 ? 8.181 10.601 -4.420 1.00 91.31 257 ILE A N 1
ATOM 1927 C CA . ILE A 1 257 ? 7.503 9.302 -4.508 1.00 91.31 257 ILE A CA 1
ATOM 1928 C C . ILE A 1 257 ? 8.356 8.342 -5.341 1.00 91.31 257 ILE A C 1
ATOM 1930 O O . ILE A 1 257 ? 8.894 8.720 -6.382 1.00 91.31 257 ILE A O 1
ATOM 1934 N N . ARG A 1 258 ? 8.528 7.110 -4.853 1.00 90.62 258 ARG A N 1
ATOM 1935 C CA . ARG A 1 258 ? 9.388 6.090 -5.471 1.00 90.62 258 ARG A CA 1
ATOM 1936 C C . ARG A 1 258 ? 8.557 5.235 -6.417 1.00 90.62 258 ARG A C 1
ATOM 1938 O O . ARG A 1 258 ? 7.661 4.531 -5.957 1.00 90.62 258 ARG A O 1
ATOM 1945 N N . LEU A 1 259 ? 8.854 5.269 -7.714 1.00 93.75 259 LEU A N 1
ATOM 1946 C CA . LEU A 1 259 ? 8.162 4.402 -8.665 1.00 93.75 259 LEU A CA 1
ATOM 1947 C C . LEU A 1 259 ? 8.798 3.014 -8.698 1.00 93.75 259 LEU A C 1
ATOM 1949 O O . LEU A 1 259 ? 10.012 2.851 -8.555 1.00 93.75 259 LEU A O 1
ATOM 1953 N N . PHE A 1 260 ? 7.948 2.021 -8.908 1.00 92.62 260 PHE A N 1
ATOM 1954 C CA . PHE A 1 260 ? 8.306 0.616 -9.018 1.00 92.62 260 PHE A CA 1
ATOM 1955 C C . PHE A 1 260 ? 7.949 0.109 -10.405 1.00 92.62 260 PHE A C 1
ATOM 1957 O O . PHE A 1 260 ? 7.102 0.671 -11.100 1.00 92.62 260 PHE A O 1
ATOM 1964 N N . ASN A 1 261 ? 8.617 -0.956 -10.807 1.00 88.38 261 ASN A N 1
ATOM 1965 C CA . ASN A 1 261 ? 8.188 -1.727 -11.948 1.00 88.38 261 ASN A CA 1
ATOM 1966 C C . ASN A 1 261 ? 6.921 -2.524 -11.573 1.00 88.38 261 ASN A C 1
ATOM 1968 O O . ASN A 1 261 ? 6.906 -3.124 -10.495 1.00 88.38 261 ASN A O 1
ATOM 1972 N N . PRO A 1 262 ? 5.858 -2.525 -12.401 1.00 86.06 262 PRO A N 1
ATOM 1973 C CA . PRO A 1 262 ? 4.666 -3.324 -12.128 1.00 86.06 262 PRO A CA 1
ATOM 1974 C C . PRO A 1 262 ? 5.009 -4.807 -11.928 1.00 86.06 262 PRO A C 1
ATOM 1976 O O . PRO A 1 262 ? 5.902 -5.329 -12.599 1.00 86.06 262 PRO A O 1
ATOM 1979 N N . ASP A 1 263 ? 4.299 -5.491 -11.028 1.00 77.94 263 ASP A N 1
ATOM 1980 C CA . ASP A 1 263 ? 4.464 -6.939 -10.863 1.00 77.94 263 ASP A CA 1
ATOM 1981 C C . ASP A 1 263 ? 3.855 -7.660 -12.072 1.00 77.94 263 ASP A C 1
ATOM 1983 O O . ASP A 1 263 ? 2.645 -7.614 -12.284 1.00 77.94 263 ASP A O 1
ATOM 1987 N N . ARG A 1 264 ? 4.708 -8.289 -12.885 1.00 74.12 264 ARG A N 1
ATOM 1988 C CA . ARG A 1 264 ? 4.333 -8.950 -14.151 1.00 74.12 264 ARG A CA 1
ATOM 1989 C C . ARG A 1 264 ? 4.616 -10.441 -14.138 1.00 74.12 264 ARG A C 1
ATOM 1991 O O . ARG A 1 264 ? 4.739 -11.078 -15.183 1.00 74.12 264 ARG A O 1
ATOM 1998 N N . ARG A 1 265 ? 4.771 -11.026 -12.950 1.00 68.81 265 ARG A N 1
ATOM 1999 C CA . ARG A 1 265 ? 5.067 -12.459 -12.815 1.00 68.81 265 ARG A CA 1
ATOM 2000 C C . ARG A 1 265 ? 3.937 -13.341 -13.353 1.00 68.81 265 ARG A C 1
ATOM 2002 O O . ARG A 1 265 ? 4.205 -14.457 -13.787 1.00 68.81 265 ARG A O 1
ATOM 2009 N N . SER A 1 266 ? 2.703 -12.837 -13.360 1.00 58.62 266 SER A N 1
ATOM 2010 C CA . SER A 1 266 ? 1.515 -13.525 -13.874 1.00 58.62 266 SER A CA 1
ATOM 2011 C C . SER A 1 266 ? 1.333 -13.455 -15.392 1.00 58.62 266 SER A C 1
ATOM 2013 O O . SER A 1 266 ? 0.502 -14.196 -15.910 1.00 58.62 266 SER A O 1
ATOM 2015 N N . ASP A 1 267 ? 2.086 -12.617 -16.116 1.00 58.06 267 ASP A N 1
ATOM 2016 C CA . ASP A 1 267 ? 1.831 -12.278 -17.532 1.00 58.06 267 ASP A CA 1
ATOM 2017 C C . ASP A 1 267 ? 2.230 -13.388 -18.537 1.00 58.06 267 ASP A C 1
ATOM 2019 O O . ASP A 1 267 ? 2.653 -13.117 -19.658 1.00 58.06 267 ASP A O 1
ATOM 2023 N N . GLY A 1 268 ? 2.071 -14.662 -18.165 1.00 52.06 268 GLY A N 1
ATOM 2024 C CA . GLY A 1 268 ? 2.229 -15.811 -19.060 1.00 52.06 268 GLY A CA 1
ATOM 2025 C C . GLY A 1 268 ? 3.690 -16.174 -19.331 1.00 52.06 268 GLY A C 1
ATOM 2026 O O . GLY A 1 268 ? 4.255 -15.859 -20.375 1.00 52.06 268 GLY A O 1
ATOM 2027 N N . ASP A 1 269 ? 4.311 -16.899 -18.401 1.00 47.75 269 ASP A N 1
ATOM 2028 C CA . ASP A 1 269 ? 5.713 -17.327 -18.497 1.00 47.75 269 ASP A CA 1
ATOM 2029 C C . ASP A 1 269 ? 5.848 -18.786 -18.992 1.00 47.75 269 ASP A C 1
ATOM 2031 O O . ASP A 1 269 ? 6.461 -19.643 -18.345 1.00 47.75 269 ASP A O 1
ATOM 2035 N N . GLU A 1 270 ? 5.242 -19.098 -20.144 1.00 44.56 270 GLU A N 1
ATOM 2036 C CA . GLU A 1 270 ? 5.510 -20.359 -20.861 1.00 44.56 270 GLU A CA 1
ATOM 2037 C C . GLU A 1 270 ? 6.683 -20.237 -21.850 1.00 44.56 270 GLU A C 1
ATOM 2039 O O . GLU A 1 270 ? 7.384 -21.218 -22.088 1.00 44.56 270 GLU A O 1
ATOM 2044 N N . ALA A 1 271 ? 6.976 -19.037 -22.367 1.00 38.25 271 ALA A N 1
ATOM 2045 C CA . ALA A 1 271 ? 7.921 -18.864 -23.475 1.00 38.25 271 ALA A CA 1
ATOM 2046 C C . ALA A 1 271 ? 9.386 -18.573 -23.072 1.00 38.25 271 ALA A C 1
ATOM 2048 O O . ALA A 1 271 ? 10.284 -18.762 -23.891 1.00 38.25 271 ALA A O 1
ATOM 2049 N N . THR A 1 272 ? 9.677 -18.123 -21.841 1.00 41.34 272 THR A N 1
ATOM 2050 C CA . THR A 1 272 ? 10.967 -17.451 -21.539 1.00 41.34 272 THR A CA 1
ATOM 2051 C C . THR A 1 272 ? 12.029 -18.248 -20.772 1.00 41.34 272 THR A C 1
ATOM 2053 O O . THR A 1 272 ? 13.022 -17.671 -20.333 1.00 41.34 272 THR A O 1
ATOM 2056 N N . GLY A 1 273 ? 11.898 -19.570 -20.623 1.00 38.56 273 GLY A N 1
ATOM 2057 C CA . GLY A 1 273 ? 13.046 -20.418 -20.253 1.00 38.56 273 GLY A CA 1
ATOM 2058 C C . GLY A 1 273 ? 13.726 -20.136 -18.896 1.00 38.56 273 GLY A C 1
ATOM 2059 O O . GLY A 1 273 ? 14.840 -20.599 -18.673 1.00 38.56 273 GLY A O 1
ATOM 2060 N N . GLY A 1 274 ? 13.074 -19.439 -17.959 1.00 44.81 274 GLY A N 1
ATOM 2061 C CA . GLY A 1 274 ? 13.404 -19.528 -16.531 1.00 44.81 274 GLY A CA 1
ATOM 2062 C C . GLY A 1 274 ? 14.383 -18.537 -15.910 1.00 44.81 274 GLY A C 1
ATOM 2063 O O . GLY A 1 274 ? 14.730 -18.733 -14.747 1.00 44.81 274 GLY A O 1
ATOM 2064 N N . SER A 1 275 ? 14.803 -17.477 -16.602 1.00 50.88 275 SER A N 1
ATOM 2065 C CA . SER A 1 275 ? 15.471 -16.352 -15.933 1.00 50.88 275 SER A CA 1
ATOM 2066 C C . SER A 1 275 ? 14.456 -15.247 -15.668 1.00 50.88 275 SER A C 1
ATOM 2068 O O . SER A 1 275 ? 13.946 -14.642 -16.611 1.00 50.88 275 SER A O 1
ATOM 2070 N N . VAL A 1 276 ? 14.149 -14.989 -14.391 1.00 62.72 276 VAL A N 1
ATOM 2071 C CA . VAL A 1 276 ? 13.291 -13.855 -14.047 1.00 62.72 276 VAL A CA 1
ATOM 2072 C C . VAL A 1 276 ? 14.050 -12.573 -14.353 1.00 62.72 276 VAL A C 1
ATOM 2074 O O . VAL A 1 276 ? 15.126 -12.324 -13.802 1.00 62.72 276 VAL A O 1
ATOM 2077 N N . ARG A 1 277 ? 13.510 -11.796 -15.288 1.00 71.31 277 ARG A N 1
ATOM 2078 C CA . ARG A 1 277 ? 14.151 -10.576 -15.762 1.00 71.31 277 ARG A CA 1
ATOM 2079 C C . ARG A 1 277 ? 13.864 -9.407 -14.810 1.00 71.31 277 ARG A C 1
ATOM 2081 O O . ARG A 1 277 ? 12.757 -9.347 -14.268 1.00 71.31 277 ARG A O 1
ATOM 2088 N N . PRO A 1 278 ? 14.812 -8.477 -14.596 1.00 70.94 278 PRO A N 1
ATOM 2089 C CA . PRO A 1 278 ? 14.626 -7.355 -13.671 1.00 70.94 278 PRO A CA 1
ATOM 2090 C C . PRO A 1 278 ? 13.394 -6.500 -13.990 1.00 70.94 278 PRO A C 1
ATOM 2092 O O . PRO A 1 278 ? 12.677 -6.095 -13.083 1.00 70.94 278 PRO A O 1
ATOM 2095 N N . GLU A 1 279 ? 13.100 -6.290 -15.273 1.00 76.81 279 GLU A N 1
ATOM 2096 C CA . GLU A 1 279 ? 11.936 -5.555 -15.786 1.00 76.81 279 GLU A CA 1
ATOM 2097 C C . GLU A 1 279 ? 10.586 -6.263 -15.579 1.00 76.81 279 GLU A C 1
ATOM 2099 O O . GLU A 1 279 ? 9.540 -5.755 -15.984 1.00 76.81 279 GLU A O 1
ATOM 2104 N N . ARG A 1 280 ? 10.571 -7.440 -14.948 1.00 77.44 280 ARG A N 1
ATOM 2105 C CA . ARG A 1 280 ? 9.343 -8.124 -14.510 1.00 77.44 280 ARG A CA 1
ATOM 2106 C C . ARG A 1 280 ? 9.228 -8.229 -12.994 1.00 77.44 280 ARG A C 1
ATOM 2108 O O . ARG A 1 280 ? 8.186 -8.646 -12.497 1.00 77.44 280 ARG A O 1
ATOM 2115 N N . MET A 1 281 ? 10.286 -7.866 -12.270 1.00 80.50 281 MET A N 1
ATOM 2116 C CA . MET A 1 281 ? 10.287 -7.898 -10.815 1.00 80.50 281 MET A CA 1
ATOM 2117 C C . MET A 1 281 ? 9.651 -6.640 -10.232 1.00 80.50 281 MET A C 1
ATOM 2119 O O . MET A 1 281 ? 9.863 -5.559 -10.786 1.00 80.50 281 MET A O 1
ATOM 2123 N N . PRO A 1 282 ? 8.953 -6.754 -9.090 1.00 85.06 282 PRO A N 1
ATOM 2124 C CA . PRO A 1 282 ? 8.439 -5.618 -8.332 1.00 85.06 282 PRO A CA 1
ATOM 2125 C C . PRO A 1 282 ? 9.570 -4.863 -7.596 1.00 85.06 282 PRO A C 1
ATOM 2127 O O . PRO A 1 282 ? 9.581 -4.773 -6.370 1.00 85.06 282 PRO A O 1
ATOM 2130 N N . ASP A 1 283 ? 10.556 -4.339 -8.334 1.00 85.50 283 ASP A N 1
ATOM 2131 C CA . ASP A 1 283 ? 11.674 -3.537 -7.804 1.00 85.50 283 ASP A CA 1
ATOM 2132 C C . ASP A 1 283 ? 11.539 -2.051 -8.192 1.00 85.50 283 ASP A C 1
ATOM 2134 O O . ASP A 1 283 ? 10.821 -1.682 -9.128 1.00 85.50 283 ASP A O 1
ATOM 2138 N N . ARG A 1 284 ? 12.245 -1.179 -7.464 1.00 87.38 284 ARG A N 1
ATOM 2139 C CA . ARG A 1 284 ? 12.306 0.264 -7.722 1.00 87.38 284 ARG A CA 1
ATOM 2140 C C . ARG A 1 284 ? 12.838 0.541 -9.131 1.00 87.38 284 ARG A C 1
ATOM 2142 O O . ARG A 1 284 ? 13.850 -0.019 -9.561 1.00 87.38 284 ARG A O 1
ATOM 2149 N N . LEU A 1 285 ? 12.215 1.494 -9.819 1.00 89.19 285 LEU A N 1
ATOM 2150 C CA . LEU A 1 285 ? 12.715 1.989 -11.097 1.00 89.19 285 LEU A CA 1
ATOM 2151 C C . LEU A 1 285 ? 14.027 2.756 -10.909 1.00 89.19 285 LEU A C 1
ATOM 2153 O O . LEU A 1 285 ? 14.187 3.557 -9.988 1.00 89.19 285 LEU A O 1
ATOM 2157 N N . ARG A 1 286 ? 14.973 2.530 -11.824 1.00 86.38 286 ARG A N 1
ATOM 2158 C CA . ARG A 1 286 ? 16.314 3.130 -11.790 1.00 86.38 286 ARG A CA 1
ATOM 2159 C C . ARG A 1 286 ? 16.503 4.045 -12.992 1.00 86.38 286 ARG A C 1
ATOM 2161 O O . ARG A 1 286 ? 16.115 3.703 -14.104 1.00 86.38 286 ARG A O 1
ATOM 2168 N N . ARG A 1 287 ? 17.157 5.191 -12.776 1.00 89.62 287 ARG A N 1
ATOM 2169 C CA . ARG A 1 287 ? 17.357 6.223 -13.812 1.00 89.62 287 ARG A CA 1
ATOM 2170 C C . ARG A 1 287 ? 18.138 5.696 -15.019 1.00 89.62 287 ARG A C 1
ATOM 2172 O O . ARG A 1 287 ? 17.709 5.885 -16.148 1.00 89.62 287 ARG A O 1
ATOM 2179 N N . LEU A 1 288 ? 19.273 5.030 -14.788 1.00 87.06 288 LEU A N 1
ATOM 2180 C CA . LEU A 1 288 ? 20.219 4.679 -15.854 1.00 87.06 288 LEU A CA 1
ATOM 2181 C C . LEU A 1 288 ? 19.659 3.685 -16.898 1.00 87.06 288 LEU A C 1
ATOM 2183 O O . LEU A 1 288 ? 19.780 3.995 -18.083 1.00 87.06 288 LEU A O 1
ATOM 2187 N N . PRO A 1 289 ? 19.030 2.547 -16.527 1.00 86.25 289 PRO A N 1
ATOM 2188 C CA . PRO A 1 289 ? 18.445 1.634 -17.516 1.00 86.25 289 PRO A CA 1
ATOM 2189 C C . PRO A 1 289 ? 17.372 2.307 -18.381 1.00 86.25 289 PRO A C 1
ATOM 2191 O O . PRO A 1 289 ? 17.429 2.239 -19.606 1.00 86.25 289 PRO A O 1
ATOM 2194 N N . LEU A 1 290 ? 16.466 3.058 -17.746 1.00 90.56 290 LEU A N 1
ATOM 2195 C CA . LEU A 1 290 ? 15.398 3.785 -18.436 1.00 90.56 290 LEU A CA 1
ATOM 2196 C C . LEU A 1 290 ? 15.950 4.895 -19.340 1.00 90.56 290 LEU A C 1
ATOM 2198 O O . LEU A 1 290 ? 15.451 5.113 -20.443 1.00 90.56 290 LEU A O 1
ATOM 2202 N N . HIS A 1 291 ? 16.993 5.600 -18.891 1.00 92.06 291 HIS A N 1
ATOM 2203 C CA . HIS A 1 291 ? 17.671 6.614 -19.693 1.00 92.06 291 HIS A CA 1
ATOM 2204 C C . HIS A 1 291 ? 18.265 6.005 -20.963 1.00 92.06 291 HIS A C 1
ATOM 2206 O O . HIS A 1 291 ? 18.025 6.535 -22.040 1.00 92.06 291 HIS A O 1
ATOM 2212 N N . ARG A 1 292 ? 18.982 4.879 -20.855 1.00 89.75 292 ARG A N 1
ATOM 2213 C CA . ARG A 1 292 ? 19.584 4.202 -22.013 1.00 89.75 292 ARG A CA 1
ATOM 2214 C C . ARG A 1 292 ? 18.537 3.719 -23.014 1.00 89.75 292 ARG A C 1
ATOM 2216 O O . ARG A 1 292 ? 18.721 3.922 -24.208 1.00 89.75 292 ARG A O 1
ATOM 2223 N N . GLU A 1 293 ? 17.440 3.121 -22.548 1.00 90.25 293 GLU A N 1
ATOM 2224 C CA . GLU A 1 293 ? 16.371 2.662 -23.445 1.00 90.25 293 GLU A CA 1
ATOM 2225 C C . GLU A 1 293 ? 15.682 3.837 -24.150 1.00 90.25 293 GLU A C 1
ATOM 2227 O O . GLU A 1 293 ? 15.556 3.840 -25.372 1.00 90.25 293 GLU A O 1
ATOM 2232 N N . THR A 1 294 ? 15.288 4.876 -23.407 1.00 92.19 294 THR A N 1
ATOM 2233 C CA . THR A 1 294 ? 14.654 6.063 -24.007 1.00 92.19 294 THR A CA 1
ATOM 2234 C C . THR A 1 294 ? 15.601 6.829 -24.937 1.00 92.19 294 THR A C 1
ATOM 2236 O O . THR A 1 294 ? 15.147 7.391 -25.930 1.00 92.19 294 THR A O 1
ATOM 2239 N N . ASP A 1 295 ? 16.910 6.836 -24.662 1.00 92.06 295 ASP A N 1
ATOM 2240 C CA . ASP A 1 295 ? 17.932 7.420 -25.538 1.00 92.06 295 ASP A CA 1
ATOM 2241 C C . ASP A 1 295 ? 18.139 6.625 -26.827 1.00 92.06 295 ASP A C 1
ATOM 2243 O O . ASP A 1 295 ? 18.162 7.219 -27.903 1.00 92.06 295 ASP A O 1
ATOM 2247 N N . ALA A 1 296 ? 18.160 5.293 -26.746 1.00 90.56 296 ALA A N 1
ATOM 2248 C CA . ALA A 1 296 ? 18.199 4.428 -27.922 1.00 90.56 296 ALA A CA 1
ATOM 2249 C C . ALA A 1 296 ? 16.951 4.601 -28.807 1.00 90.56 296 ALA A C 1
ATOM 2251 O O . ALA A 1 296 ? 17.068 4.693 -30.028 1.00 90.56 296 ALA A O 1
ATOM 2252 N N . LEU A 1 297 ? 15.759 4.714 -28.206 1.00 90.19 297 LEU A N 1
ATOM 2253 C CA . LEU A 1 297 ? 14.517 4.986 -28.942 1.00 90.19 297 LEU A CA 1
ATOM 2254 C C . LEU A 1 297 ? 14.531 6.360 -29.632 1.00 90.19 297 LEU A C 1
ATOM 2256 O O . LEU A 1 297 ? 13.999 6.500 -30.734 1.00 90.19 297 LEU A O 1
ATOM 2260 N N . ARG A 1 298 ? 15.135 7.376 -29.002 1.00 91.56 298 ARG A N 1
ATOM 2261 C CA . ARG A 1 298 ? 15.322 8.704 -29.610 1.00 91.56 298 ARG A CA 1
ATOM 2262 C C . ARG A 1 298 ? 16.314 8.674 -30.763 1.00 91.56 298 ARG A C 1
ATOM 2264 O O . ARG A 1 298 ? 16.034 9.274 -31.797 1.00 91.56 298 ARG A O 1
ATOM 2271 N N . LEU A 1 299 ? 17.432 7.969 -30.606 1.00 91.56 299 LEU A N 1
ATOM 2272 C CA . LEU A 1 299 ? 18.428 7.816 -31.662 1.00 91.56 299 LEU A CA 1
ATOM 2273 C C . LEU A 1 299 ? 17.837 7.112 -32.892 1.00 91.56 299 LEU A C 1
ATOM 2275 O O . LEU A 1 299 ? 17.980 7.627 -33.997 1.00 91.56 299 LEU A O 1
ATOM 2279 N N . ALA A 1 300 ? 17.104 6.010 -32.703 1.00 89.25 300 ALA A N 1
ATOM 2280 C CA . ALA A 1 300 ? 16.434 5.305 -33.800 1.00 89.25 300 ALA A CA 1
ATOM 2281 C C . ALA A 1 300 ? 15.423 6.205 -34.533 1.00 89.25 300 ALA A C 1
ATOM 2283 O O . ALA A 1 300 ? 15.387 6.245 -35.763 1.00 89.25 300 ALA A O 1
ATOM 2284 N N . TYR A 1 301 ? 14.660 7.014 -33.787 1.00 89.38 301 TYR A N 1
ATOM 2285 C CA . TYR A 1 301 ? 13.778 8.023 -34.378 1.00 89.38 301 TYR A CA 1
ATOM 2286 C C . TYR A 1 301 ? 14.557 9.056 -35.210 1.00 89.38 301 TYR A C 1
ATOM 2288 O O . TYR A 1 301 ? 14.169 9.344 -36.340 1.00 89.38 301 TYR A O 1
ATOM 2296 N N . ALA A 1 302 ? 15.672 9.580 -34.687 1.00 90.69 302 ALA A N 1
ATOM 2297 C CA . ALA A 1 302 ? 16.523 10.537 -35.400 1.00 90.69 302 ALA A CA 1
ATOM 2298 C C . ALA A 1 302 ? 17.153 9.937 -36.673 1.00 90.69 302 ALA A C 1
ATOM 2300 O O . ALA A 1 302 ? 17.368 10.654 -37.648 1.00 90.69 302 ALA A O 1
ATOM 2301 N N . GLN A 1 303 ? 17.403 8.626 -36.686 1.00 89.62 303 GLN A N 1
ATOM 2302 C CA . GLN A 1 303 ? 17.907 7.875 -37.839 1.00 89.62 303 GLN A CA 1
ATOM 2303 C C . GLN A 1 303 ? 16.839 7.590 -38.908 1.00 89.62 303 GLN A C 1
ATOM 2305 O O . GLN A 1 303 ? 17.182 7.145 -40.005 1.00 89.62 303 GLN A O 1
ATOM 2310 N N . GLY A 1 304 ? 15.558 7.847 -38.614 1.00 85.12 304 GLY A N 1
ATOM 2311 C CA . GLY A 1 304 ? 14.434 7.459 -39.468 1.00 85.12 304 GLY A CA 1
ATOM 2312 C C . GLY A 1 304 ? 14.134 5.956 -39.428 1.00 85.12 304 GLY A C 1
ATOM 2313 O O . GLY A 1 304 ? 13.405 5.448 -40.281 1.00 85.12 304 GLY A O 1
ATOM 2314 N N . GLU A 1 305 ? 14.681 5.231 -38.450 1.00 79.88 305 GLU A N 1
ATOM 2315 C CA . GLU A 1 305 ? 14.411 3.813 -38.242 1.00 79.88 305 GLU A CA 1
ATOM 2316 C C . GLU A 1 305 ? 13.036 3.679 -37.572 1.00 79.88 305 GLU A C 1
ATOM 2318 O O . GLU A 1 305 ? 12.873 3.848 -36.367 1.00 79.88 305 GLU A O 1
ATOM 2323 N N . GLY A 1 306 ? 11.999 3.403 -38.369 1.00 57.03 306 GLY A N 1
ATOM 2324 C CA . GLY A 1 306 ? 10.613 3.261 -37.893 1.00 57.03 306 GLY A CA 1
ATOM 2325 C C . GLY A 1 306 ? 10.341 2.021 -37.025 1.00 57.03 306 GLY A C 1
ATOM 2326 O O . GLY A 1 306 ? 9.183 1.733 -36.725 1.00 57.03 306 GLY A O 1
ATOM 2327 N N . GLY A 1 307 ? 11.378 1.267 -36.652 1.00 56.38 307 GLY A N 1
ATOM 2328 C CA . GLY A 1 307 ? 11.295 0.042 -35.859 1.00 56.38 307 GLY A CA 1
ATOM 2329 C C . GLY A 1 307 ? 11.800 0.235 -34.431 1.00 56.38 307 GLY A C 1
ATOM 2330 O O . GLY A 1 307 ? 12.636 1.089 -34.163 1.00 56.38 307 GLY A O 1
ATOM 2331 N N . TRP A 1 308 ? 11.304 -0.587 -33.505 1.00 54.84 308 TRP A N 1
ATOM 2332 C CA . TRP A 1 308 ? 11.871 -0.707 -32.162 1.00 54.84 308 TRP A CA 1
ATOM 2333 C C . TRP A 1 308 ? 13.252 -1.377 -32.280 1.00 54.84 308 TRP A C 1
ATOM 2335 O O . TRP A 1 308 ? 13.298 -2.562 -32.612 1.00 54.84 308 TRP A O 1
ATOM 2345 N N . PRO A 1 309 ? 14.374 -0.673 -32.029 1.00 48.75 309 PRO A N 1
ATOM 2346 C CA . PRO A 1 309 ? 15.719 -1.229 -32.229 1.00 48.75 309 PRO A CA 1
ATOM 2347 C C . PRO A 1 309 ? 16.042 -2.360 -31.235 1.00 48.75 309 PRO A C 1
ATOM 2349 O O . PRO A 1 309 ? 16.954 -3.153 -31.449 1.00 48.75 309 PRO A O 1
ATOM 2352 N N . VAL A 1 310 ? 15.274 -2.451 -30.145 1.00 53.44 310 VAL A N 1
ATOM 2353 C CA . VAL A 1 310 ? 15.352 -3.473 -29.100 1.00 53.44 310 VAL A CA 1
ATOM 2354 C C . VAL A 1 310 ? 13.911 -3.767 -28.687 1.00 53.44 310 VAL A C 1
ATOM 2356 O O . VAL A 1 310 ? 13.140 -2.824 -28.508 1.00 53.44 310 VAL A O 1
ATOM 2359 N N . ALA A 1 311 ? 13.517 -5.036 -28.539 1.00 55.78 311 ALA A N 1
ATOM 2360 C CA . ALA A 1 311 ? 12.266 -5.363 -27.853 1.00 55.78 311 ALA A CA 1
ATOM 2361 C C . ALA A 1 311 ? 12.307 -4.673 -26.479 1.00 55.78 311 ALA A C 1
ATOM 2363 O O . ALA A 1 311 ? 13.168 -5.013 -25.663 1.00 55.78 311 ALA A O 1
ATOM 2364 N N . GLY A 1 312 ? 11.481 -3.639 -26.292 1.00 61.31 312 GLY A N 1
ATOM 2365 C CA . GLY A 1 312 ? 11.592 -2.732 -25.154 1.00 61.31 312 GLY A CA 1
ATOM 2366 C C . GLY A 1 312 ? 11.562 -3.510 -23.845 1.00 61.31 312 GLY A C 1
ATOM 2367 O O . GLY A 1 312 ? 10.652 -4.305 -23.620 1.00 61.31 312 GLY A O 1
ATOM 2368 N N . GLN A 1 313 ? 12.585 -3.330 -23.012 1.00 78.88 313 GLN A N 1
ATOM 2369 C CA . GLN A 1 313 ? 12.681 -4.027 -21.730 1.00 78.88 313 GLN A CA 1
ATOM 2370 C C . GLN A 1 313 ? 11.748 -3.356 -20.718 1.00 78.88 313 GLN A C 1
ATOM 2372 O O . GLN A 1 313 ? 10.946 -4.034 -20.083 1.00 78.88 313 GLN A O 1
ATOM 2377 N N . TRP A 1 314 ? 11.778 -2.024 -20.609 1.00 84.62 314 TRP A N 1
ATOM 2378 C CA . TRP A 1 314 ? 10.917 -1.291 -19.679 1.00 84.62 314 TRP A CA 1
ATOM 2379 C C . TRP A 1 314 ? 9.757 -0.570 -20.369 1.00 84.62 314 TRP A C 1
ATOM 2381 O O . TRP A 1 314 ? 8.748 -0.312 -19.713 1.00 84.62 314 TRP A O 1
ATOM 2391 N N . PHE A 1 315 ? 9.851 -0.260 -21.667 1.00 85.00 315 PHE A N 1
ATOM 2392 C CA . PHE A 1 315 ? 8.809 0.467 -22.405 1.00 85.00 315 PHE A CA 1
ATOM 2393 C C . PHE A 1 315 ? 8.197 -0.332 -23.566 1.00 85.00 315 PHE A C 1
ATOM 2395 O O . PHE A 1 315 ? 8.018 0.206 -24.654 1.00 85.00 315 PHE A O 1
ATOM 2402 N N . ASP A 1 316 ? 7.825 -1.594 -23.345 1.00 76.12 316 ASP A N 1
ATOM 2403 C CA . ASP A 1 316 ? 6.982 -2.350 -24.287 1.00 76.12 316 ASP A CA 1
ATOM 2404 C C . ASP A 1 316 ? 5.621 -1.635 -24.495 1.00 76.12 316 ASP A C 1
ATOM 2406 O O . ASP A 1 316 ? 4.998 -1.229 -23.507 1.00 76.12 316 ASP A O 1
ATOM 2410 N N . PRO A 1 317 ? 5.126 -1.478 -25.743 1.00 70.31 317 PRO A N 1
ATOM 2411 C CA . PRO A 1 317 ? 3.790 -0.958 -26.041 1.00 70.31 317 PRO A CA 1
ATOM 2412 C C . PRO A 1 317 ? 2.629 -1.541 -25.229 1.00 70.31 317 PRO A C 1
ATOM 2414 O O . PRO A 1 317 ? 1.650 -0.825 -25.007 1.00 70.31 317 PRO A O 1
ATOM 2417 N N . LEU A 1 318 ? 2.697 -2.817 -24.842 1.00 72.56 318 LEU A N 1
ATOM 2418 C CA . LEU A 1 318 ? 1.642 -3.470 -24.061 1.00 72.56 318 LEU A CA 1
ATOM 2419 C C . LEU A 1 318 ? 1.780 -3.192 -22.566 1.00 72.56 318 LEU A C 1
ATOM 2421 O O . LEU A 1 318 ? 0.781 -3.044 -21.870 1.00 72.5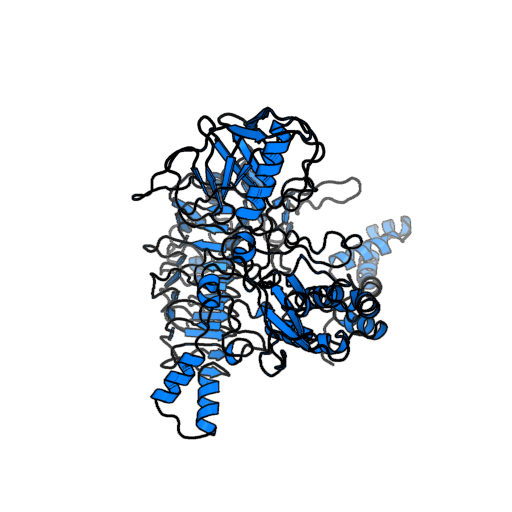6 318 LEU A O 1
ATOM 2425 N N . ASN A 1 319 ? 3.019 -3.115 -22.084 1.00 74.25 319 ASN A N 1
ATOM 2426 C CA . ASN A 1 319 ? 3.340 -3.102 -20.665 1.00 74.25 319 ASN A CA 1
ATOM 2427 C C . ASN A 1 319 ? 4.499 -2.128 -20.380 1.00 74.25 319 ASN A C 1
ATOM 2429 O O . ASN A 1 319 ? 5.621 -2.549 -20.082 1.00 74.25 319 ASN A O 1
ATOM 2433 N N . PRO A 1 320 ? 4.266 -0.808 -20.429 1.00 86.00 320 PRO A N 1
ATOM 2434 C CA . PRO A 1 320 ? 5.287 0.176 -20.088 1.00 86.00 320 PRO A CA 1
ATOM 2435 C C . PRO A 1 320 ? 5.453 0.302 -18.566 1.00 86.00 320 PRO A C 1
ATOM 2437 O O . PRO A 1 320 ? 4.495 0.148 -17.810 1.00 86.00 320 PRO A O 1
ATOM 2440 N N . ALA A 1 321 ? 6.669 0.578 -18.089 1.00 89.94 321 ALA A N 1
ATOM 2441 C CA . ALA A 1 321 ? 6.960 0.776 -16.664 1.00 89.94 321 ALA A CA 1
ATOM 2442 C C . ALA A 1 321 ? 6.155 1.944 -16.059 1.00 89.94 321 ALA A C 1
ATOM 2444 O O . ALA A 1 321 ? 5.731 1.890 -14.907 1.00 89.94 321 ALA A O 1
ATOM 2445 N N . PHE A 1 322 ? 5.931 2.991 -16.855 1.00 94.31 322 PHE A N 1
ATOM 2446 C CA . PHE A 1 322 ? 4.999 4.082 -16.580 1.00 94.31 322 PHE A CA 1
ATOM 2447 C C . PHE A 1 322 ? 4.550 4.729 -17.898 1.00 94.31 322 PHE A C 1
ATOM 2449 O O . PHE A 1 322 ? 5.161 4.527 -18.948 1.00 94.31 322 PHE A O 1
ATOM 2456 N N . THR A 1 323 ? 3.489 5.532 -17.868 1.00 94.56 323 THR A N 1
ATOM 2457 C CA . THR A 1 323 ? 3.010 6.292 -19.037 1.00 94.56 323 THR A CA 1
ATOM 2458 C C . THR A 1 323 ? 2.579 7.692 -18.626 1.00 94.56 323 THR A C 1
ATOM 2460 O O . THR A 1 323 ? 1.896 7.857 -17.617 1.00 94.56 323 THR A O 1
ATOM 2463 N N . LEU A 1 324 ? 2.985 8.700 -19.402 1.00 96.12 324 LEU A N 1
ATOM 2464 C CA . LEU A 1 324 ? 2.674 10.108 -19.152 1.00 96.12 324 LEU A CA 1
ATOM 2465 C C . LEU A 1 324 ? 1.553 10.577 -20.082 1.00 96.12 324 LEU A C 1
ATOM 2467 O O . LEU A 1 324 ? 1.570 10.286 -21.277 1.00 96.12 324 LEU A O 1
ATOM 2471 N N . PHE A 1 325 ? 0.623 11.352 -19.535 1.00 96.75 325 PHE A N 1
ATOM 2472 C CA . PHE A 1 325 ? -0.484 11.965 -20.260 1.00 96.75 325 PHE A CA 1
ATOM 2473 C C . PHE A 1 325 ? -0.478 13.462 -19.984 1.00 96.75 325 PHE A C 1
ATOM 2475 O O . PHE A 1 325 ? -0.472 13.877 -18.824 1.00 96.75 325 PHE A O 1
ATOM 2482 N N . ILE A 1 326 ? -0.479 14.276 -21.036 1.00 96.06 326 ILE A N 1
ATOM 2483 C CA . ILE A 1 326 ? -0.417 15.734 -20.922 1.00 96.06 326 ILE A CA 1
ATOM 2484 C C . ILE A 1 326 ? -1.642 16.338 -21.591 1.00 96.06 326 ILE A C 1
ATOM 2486 O O . ILE A 1 326 ? -1.925 16.056 -22.754 1.00 96.06 326 ILE A O 1
ATOM 2490 N N . ARG A 1 327 ? -2.339 17.211 -20.867 1.00 95.31 327 ARG A N 1
ATOM 2491 C CA . ARG A 1 327 ? -3.344 18.104 -21.435 1.00 95.31 327 ARG A CA 1
ATOM 2492 C C . ARG A 1 327 ? -2.725 19.483 -21.592 1.00 95.31 327 ARG A C 1
ATOM 2494 O O . ARG A 1 327 ? -2.457 20.178 -20.608 1.00 95.31 327 ARG A O 1
ATOM 2501 N N . ALA A 1 328 ? -2.438 19.840 -22.840 1.00 91.88 328 ALA A N 1
ATOM 2502 C CA . ALA A 1 328 ? -1.877 21.140 -23.173 1.00 91.88 328 ALA A CA 1
ATOM 2503 C C . ALA A 1 328 ? -2.844 22.264 -22.780 1.00 91.88 328 ALA A C 1
ATOM 2505 O O . ALA A 1 328 ? -4.057 22.061 -22.685 1.00 91.88 328 ALA A O 1
ATOM 2506 N N . LYS A 1 329 ? -2.295 23.458 -22.557 1.00 88.06 329 LYS A N 1
ATOM 2507 C CA . LYS A 1 329 ? -3.077 24.617 -22.127 1.00 88.06 329 LYS A CA 1
ATOM 2508 C C . LYS A 1 329 ? -4.238 24.911 -23.087 1.00 88.06 329 LYS A C 1
ATOM 2510 O O . LYS A 1 329 ? -4.011 25.134 -24.274 1.00 88.06 329 LYS A O 1
ATOM 2515 N N . GLY A 1 330 ? -5.466 24.933 -22.568 1.00 85.25 330 GLY A N 1
ATOM 2516 C CA . GLY A 1 330 ? -6.683 25.212 -23.345 1.00 85.25 330 GLY A CA 1
ATOM 2517 C C . GLY A 1 330 ? -7.226 24.040 -24.174 1.00 85.25 330 GLY A C 1
ATOM 2518 O O . GLY A 1 330 ? -8.214 24.221 -24.881 1.00 85.25 330 GLY A O 1
ATOM 2519 N N . GLN A 1 331 ? -6.622 22.850 -24.088 1.00 89.00 331 GLN A N 1
ATOM 2520 C CA . GLN A 1 331 ? -7.135 21.633 -24.725 1.00 89.00 331 GLN A CA 1
ATOM 2521 C C . GLN A 1 331 ? -8.080 20.864 -23.787 1.00 89.00 331 GLN A C 1
ATOM 2523 O O . GLN A 1 331 ? -7.932 20.884 -22.559 1.00 89.00 331 GLN A O 1
ATOM 2528 N N . ALA A 1 332 ? -9.052 20.162 -24.377 1.00 89.50 332 ALA A N 1
ATOM 2529 C CA . ALA A 1 332 ? -10.014 19.326 -23.651 1.00 89.50 332 ALA A CA 1
ATOM 2530 C C . ALA A 1 332 ? -9.541 17.870 -23.480 1.00 89.50 332 ALA A C 1
ATOM 2532 O O . ALA A 1 332 ? -9.959 17.193 -22.541 1.00 89.50 332 ALA A O 1
ATOM 2533 N N . THR A 1 333 ? -8.663 17.397 -24.366 1.00 94.31 333 THR A N 1
ATOM 2534 C CA . THR A 1 333 ? -8.174 16.014 -24.425 1.00 94.31 333 THR A CA 1
ATOM 2535 C C . THR A 1 333 ? -6.715 15.899 -23.980 1.00 94.31 333 THR A C 1
ATOM 2537 O O . THR A 1 333 ? -5.972 16.881 -23.920 1.00 94.31 333 THR A O 1
ATOM 2540 N N . PHE A 1 334 ? -6.307 14.683 -23.626 1.00 95.81 334 PHE A N 1
ATOM 2541 C CA . PHE A 1 334 ? -4.953 14.328 -23.226 1.00 95.81 334 PHE A CA 1
ATOM 2542 C C . PHE A 1 334 ? -4.199 13.676 -24.383 1.00 95.81 334 PHE A C 1
ATOM 2544 O O . PHE A 1 334 ? -4.725 12.800 -25.066 1.00 95.81 334 PHE A O 1
ATOM 2551 N N . ARG A 1 335 ? -2.923 14.034 -24.519 1.00 95.44 335 ARG A N 1
ATOM 2552 C CA . ARG A 1 335 ? -1.956 13.343 -25.370 1.00 95.44 335 ARG A CA 1
ATOM 2553 C C . ARG A 1 335 ? -1.137 12.367 -24.532 1.00 95.44 335 ARG A C 1
ATOM 2555 O O . ARG A 1 335 ? -0.518 12.771 -23.544 1.00 95.44 335 ARG A O 1
ATOM 2562 N N . GLN A 1 336 ? -1.111 11.097 -24.923 1.00 94.88 336 GLN A N 1
ATOM 2563 C CA . GLN A 1 336 ? -0.196 10.101 -24.374 1.00 94.88 336 GLN A CA 1
ATOM 2564 C C . GLN A 1 336 ? 1.210 10.348 -24.930 1.00 94.88 336 GLN A C 1
ATOM 2566 O O . GLN A 1 336 ? 1.427 10.283 -26.137 1.00 94.88 336 GLN A O 1
ATOM 2571 N N . ILE A 1 337 ? 2.184 10.591 -24.055 1.00 94.00 337 ILE A N 1
ATOM 2572 C CA . ILE A 1 337 ? 3.567 10.844 -24.467 1.00 94.00 337 ILE A CA 1
ATOM 2573 C C . ILE A 1 337 ? 4.264 9.514 -24.788 1.00 94.00 337 ILE A C 1
ATOM 2575 O O . ILE A 1 337 ? 4.365 8.653 -23.906 1.00 94.00 337 ILE A O 1
ATOM 2579 N N . PRO A 1 338 ? 4.779 9.322 -26.017 1.00 91.88 338 PRO A N 1
ATOM 2580 C CA . PRO A 1 338 ? 5.561 8.140 -26.363 1.00 91.88 338 PRO A CA 1
ATOM 2581 C C . PRO A 1 338 ? 6.855 8.060 -25.544 1.00 91.88 338 PRO A C 1
ATOM 2583 O O . PRO A 1 338 ? 7.482 9.084 -25.284 1.00 91.88 338 PRO A O 1
ATOM 2586 N N . ALA A 1 339 ? 7.330 6.852 -25.223 1.00 91.25 339 ALA A N 1
ATOM 2587 C CA . ALA A 1 339 ? 8.557 6.659 -24.436 1.00 91.25 339 ALA A CA 1
ATOM 2588 C C . ALA A 1 339 ? 9.795 7.356 -25.041 1.00 91.25 339 ALA A C 1
ATOM 2590 O O . ALA A 1 339 ? 10.620 7.898 -24.310 1.00 91.25 339 ALA A O 1
ATOM 2591 N N . ARG A 1 340 ? 9.891 7.420 -26.378 1.00 91.44 340 ARG A N 1
ATOM 2592 C CA . ARG A 1 340 ? 10.948 8.169 -27.083 1.00 91.44 340 ARG A CA 1
ATOM 2593 C C . ARG A 1 340 ? 10.926 9.674 -26.777 1.00 91.44 340 ARG A C 1
ATOM 2595 O O . ARG A 1 340 ? 11.966 10.302 -26.755 1.00 91.44 340 ARG A O 1
ATOM 2602 N N . GLU A 1 341 ? 9.775 10.269 -26.480 1.00 94.75 341 GLU A N 1
ATOM 2603 C CA . GLU A 1 341 ? 9.677 11.701 -26.153 1.00 94.75 341 GLU A CA 1
ATOM 2604 C C . GLU A 1 341 ? 9.930 11.988 -24.660 1.00 94.75 341 GLU A C 1
ATOM 2606 O O . GLU A 1 341 ? 9.857 13.142 -24.226 1.00 94.75 341 GLU A O 1
ATOM 2611 N N . VAL A 1 342 ? 10.233 10.954 -23.864 1.00 96.12 342 VAL A N 1
ATOM 2612 C CA . VAL A 1 342 ? 10.547 11.074 -22.438 1.00 96.12 342 VAL A CA 1
ATOM 2613 C C . VAL A 1 342 ? 12.061 11.161 -22.234 1.00 96.12 342 VAL A C 1
ATOM 2615 O O . VAL A 1 342 ? 12.828 10.278 -22.630 1.00 96.12 342 VAL A O 1
ATOM 2618 N N . LEU A 1 343 ? 12.507 12.225 -21.566 1.00 96.88 343 LEU A N 1
ATOM 2619 C CA . LEU A 1 343 ? 13.883 12.381 -21.100 1.00 96.88 343 LEU A CA 1
ATOM 2620 C C . LEU A 1 343 ? 13.986 11.936 -19.637 1.00 96.88 343 LEU A C 1
ATOM 2622 O O . LEU A 1 343 ? 13.475 12.603 -18.742 1.00 96.88 343 LEU A O 1
ATOM 2626 N N . ILE A 1 344 ? 14.689 10.837 -19.369 1.00 96.44 344 ILE A N 1
ATOM 2627 C CA . ILE A 1 344 ? 14.988 10.448 -17.986 1.00 96.44 344 ILE A CA 1
ATOM 2628 C C . ILE A 1 344 ? 16.105 11.337 -17.440 1.00 96.44 344 ILE A C 1
ATOM 2630 O O . ILE A 1 344 ? 17.192 11.393 -18.022 1.00 96.44 344 ILE A O 1
ATOM 2634 N N . ALA A 1 345 ? 15.833 12.013 -16.323 1.00 93.44 345 ALA A N 1
ATOM 2635 C CA . ALA A 1 345 ? 16.739 12.965 -15.685 1.00 93.44 345 ALA A CA 1
ATOM 2636 C C . ALA A 1 345 ? 16.829 12.739 -14.165 1.00 93.44 345 ALA A C 1
ATOM 2638 O O . ALA A 1 345 ? 16.026 12.013 -13.582 1.00 93.44 345 ALA A O 1
ATOM 2639 N N . ASN A 1 346 ? 17.828 13.351 -13.523 1.00 93.25 346 ASN A N 1
ATOM 2640 C CA . ASN A 1 346 ? 17.921 13.405 -12.066 1.00 93.25 346 ASN A CA 1
ATOM 2641 C C . ASN A 1 346 ? 17.286 14.709 -11.562 1.00 93.25 346 ASN A C 1
ATOM 2643 O O . ASN A 1 346 ? 17.789 15.785 -11.880 1.00 93.25 346 ASN A O 1
ATOM 2647 N N . PHE A 1 347 ? 16.222 14.597 -10.765 1.00 93.44 347 PHE A N 1
ATOM 2648 C CA . PHE A 1 347 ? 15.548 15.721 -10.119 1.00 93.44 347 PHE A CA 1
ATOM 2649 C C . PHE A 1 347 ? 15.563 15.617 -8.593 1.00 93.44 347 PHE A C 1
ATOM 2651 O O . PHE A 1 347 ? 14.612 16.051 -7.942 1.00 93.44 347 PHE A O 1
ATOM 2658 N N . ASP A 1 348 ? 16.637 15.079 -8.008 1.00 89.50 348 ASP A N 1
ATOM 2659 C CA . ASP A 1 348 ? 16.920 15.230 -6.573 1.00 89.50 348 ASP A CA 1
ATOM 2660 C C . ASP A 1 348 ? 16.904 16.728 -6.193 1.00 89.50 348 ASP A C 1
ATOM 2662 O O . ASP A 1 348 ? 16.244 17.125 -5.229 1.00 89.50 348 ASP A O 1
ATOM 2666 N N . GLU A 1 349 ? 17.481 17.565 -7.062 1.00 88.69 349 GLU A N 1
ATOM 2667 C CA . GLU A 1 349 ? 17.365 19.025 -7.061 1.00 88.69 349 GLU A CA 1
ATOM 2668 C C . GLU A 1 349 ? 16.690 19.535 -8.341 1.00 88.69 349 GLU A C 1
ATOM 2670 O O . GLU A 1 349 ? 16.713 18.894 -9.395 1.00 88.69 349 GLU A O 1
ATOM 2675 N N . ALA A 1 350 ? 16.071 20.714 -8.266 1.00 89.69 350 ALA A N 1
ATOM 2676 C CA . ALA A 1 350 ? 15.433 21.318 -9.428 1.00 89.69 350 ALA A CA 1
ATOM 2677 C C . ALA A 1 350 ? 16.469 21.856 -10.422 1.00 89.69 350 ALA A C 1
ATOM 2679 O O . ALA A 1 350 ? 17.359 22.612 -10.024 1.00 89.69 350 ALA A O 1
ATOM 2680 N N . PRO A 1 351 ? 16.335 21.561 -11.728 1.00 91.38 351 PRO A N 1
ATOM 2681 C CA . PRO A 1 351 ? 17.274 22.063 -12.717 1.00 91.38 351 PRO A CA 1
ATOM 2682 C C . PRO A 1 351 ? 17.183 23.589 -12.828 1.00 91.38 351 PRO A C 1
ATOM 2684 O O . PRO A 1 351 ? 16.089 24.170 -12.830 1.00 91.38 351 PRO A O 1
ATOM 2687 N N . ALA A 1 352 ? 18.343 24.236 -12.978 1.00 86.94 352 ALA A N 1
ATOM 2688 C CA . ALA A 1 352 ? 18.449 25.688 -13.130 1.00 86.94 352 ALA A CA 1
ATOM 2689 C C . ALA A 1 352 ? 17.728 26.212 -14.386 1.00 86.94 352 ALA A C 1
ATOM 2691 O O . ALA A 1 352 ? 17.221 27.334 -14.387 1.00 86.94 352 ALA A O 1
ATOM 2692 N N . LYS A 1 353 ? 17.667 25.400 -15.450 1.00 89.88 353 LYS A N 1
ATOM 2693 C CA . LYS A 1 353 ? 16.955 25.691 -16.701 1.00 89.88 353 LYS A CA 1
ATOM 2694 C C . LYS A 1 353 ? 16.082 24.502 -17.091 1.00 89.88 353 LYS A C 1
ATOM 2696 O O . LYS A 1 353 ? 16.459 23.358 -16.846 1.00 89.88 353 LYS A O 1
ATOM 2701 N N . ARG A 1 354 ? 14.938 24.775 -17.726 1.00 93.69 354 ARG A N 1
ATOM 2702 C CA . ARG A 1 354 ? 14.115 23.723 -18.334 1.00 93.69 354 ARG A CA 1
ATOM 2703 C C . ARG A 1 354 ? 14.890 23.034 -19.476 1.00 93.69 354 ARG A C 1
ATOM 2705 O O . ARG A 1 354 ? 15.707 23.697 -20.122 1.00 93.69 354 ARG A O 1
ATOM 2712 N N . PRO A 1 355 ? 14.640 21.739 -19.738 1.00 94.50 355 PRO A N 1
ATOM 2713 C CA . PRO A 1 355 ? 15.237 21.022 -20.863 1.00 94.50 355 PRO A CA 1
ATOM 2714 C C . PRO A 1 355 ? 14.914 21.673 -22.214 1.00 94.50 355 PRO A C 1
ATOM 2716 O O . PRO A 1 355 ? 13.870 22.311 -22.373 1.00 94.50 355 PRO A O 1
ATOM 2719 N N . ALA A 1 356 ? 15.792 21.478 -23.199 1.00 95.25 356 ALA A N 1
ATOM 2720 C CA . ALA A 1 356 ? 15.491 21.817 -24.587 1.00 95.25 356 ALA A CA 1
ATOM 2721 C C . ALA A 1 356 ? 14.358 20.916 -25.130 1.00 95.25 356 ALA A C 1
ATOM 2723 O O . ALA A 1 356 ? 14.250 19.768 -24.692 1.00 95.25 356 ALA A O 1
ATOM 2724 N N . PRO A 1 357 ? 13.529 21.409 -26.070 1.00 95.69 357 PRO A N 1
ATOM 2725 C CA . PRO A 1 357 ? 12.442 20.626 -26.666 1.00 95.69 357 PRO A CA 1
ATOM 2726 C C . PRO A 1 357 ? 12.932 19.541 -27.635 1.00 95.69 357 PRO A C 1
ATOM 2728 O O . PRO A 1 357 ? 12.149 18.690 -28.035 1.00 95.69 357 PRO A O 1
ATOM 2731 N N . GLU A 1 358 ? 14.214 19.543 -28.007 1.00 95.75 358 GLU A N 1
ATOM 2732 C CA . GLU A 1 358 ? 14.814 18.552 -28.899 1.00 95.75 358 GLU A CA 1
ATOM 2733 C C . GLU A 1 358 ? 16.210 18.149 -28.413 1.00 95.75 358 GLU A C 1
ATOM 2735 O O . GLU A 1 358 ? 16.921 18.925 -27.762 1.00 95.75 358 GLU A O 1
ATOM 2740 N N . ARG A 1 359 ? 16.616 16.923 -28.750 1.00 94.75 359 ARG A N 1
ATOM 2741 C CA . ARG A 1 359 ? 17.955 16.381 -28.509 1.00 94.75 359 ARG A CA 1
ATOM 2742 C C . ARG A 1 359 ? 18.622 16.065 -29.841 1.00 94.75 359 ARG A C 1
ATOM 2744 O O . ARG A 1 359 ? 18.092 15.269 -30.610 1.00 94.75 359 ARG A O 1
ATOM 2751 N N . ALA A 1 360 ? 19.786 16.663 -30.080 1.00 95.19 360 ALA A N 1
ATOM 2752 C CA . ALA A 1 360 ? 20.619 16.355 -31.236 1.00 95.19 360 ALA A CA 1
ATOM 2753 C C . ALA A 1 360 ? 21.413 15.058 -31.020 1.00 95.19 360 ALA A C 1
ATOM 2755 O O . ALA A 1 360 ? 21.896 14.796 -29.913 1.00 95.19 360 ALA A O 1
ATOM 2756 N N . TYR A 1 361 ? 21.564 14.291 -32.094 1.00 94.00 361 TYR A N 1
ATOM 2757 C CA . TYR A 1 361 ? 22.328 13.053 -32.174 1.00 94.00 361 TYR A CA 1
ATOM 2758 C C . TYR A 1 361 ? 23.276 13.096 -33.370 1.00 94.00 361 TYR A C 1
ATOM 2760 O O . TYR A 1 361 ? 22.975 13.701 -34.400 1.00 94.00 361 TYR A O 1
ATOM 2768 N N . GLU A 1 362 ? 24.400 12.408 -33.220 1.00 92.81 362 GLU A N 1
ATOM 2769 C CA . GLU A 1 362 ? 25.400 12.186 -34.256 1.00 92.81 362 GLU A CA 1
ATOM 2770 C C . GLU A 1 362 ? 25.713 10.686 -34.295 1.00 92.81 362 GLU A C 1
ATOM 2772 O O . GLU A 1 362 ? 25.889 10.060 -33.246 1.00 92.81 362 GLU A O 1
ATOM 2777 N N . TRP A 1 363 ? 25.733 10.089 -35.486 1.00 91.19 363 TRP A N 1
ATOM 2778 C CA . TRP A 1 363 ? 26.022 8.665 -35.669 1.00 91.19 363 TRP A CA 1
ATOM 2779 C C . TRP A 1 363 ? 26.743 8.407 -36.993 1.00 91.19 363 TRP A C 1
ATOM 2781 O O . TRP A 1 363 ? 26.668 9.199 -37.929 1.00 91.19 363 TRP A O 1
ATOM 2791 N N . VAL A 1 364 ? 27.414 7.261 -37.091 1.00 88.44 364 VAL A N 1
ATOM 2792 C CA . VAL A 1 364 ? 28.104 6.809 -38.307 1.00 88.44 364 VAL A CA 1
ATOM 2793 C C . VAL A 1 364 ? 27.478 5.492 -38.751 1.00 88.44 364 VAL A C 1
ATOM 2795 O O . VAL A 1 364 ? 27.343 4.574 -37.938 1.00 88.44 364 VAL A O 1
ATOM 2798 N N . ARG A 1 365 ? 27.063 5.384 -40.018 1.00 83.44 365 ARG A N 1
ATOM 2799 C CA . ARG A 1 365 ? 26.521 4.127 -40.554 1.00 83.44 365 ARG A CA 1
ATOM 2800 C C . ARG A 1 365 ? 27.655 3.162 -40.922 1.00 83.44 365 ARG A C 1
ATOM 2802 O O . ARG A 1 365 ? 28.743 3.610 -41.288 1.00 83.44 365 ARG A O 1
ATOM 2809 N N . PRO A 1 366 ? 27.432 1.836 -40.862 1.00 84.38 366 PRO A N 1
ATOM 2810 C CA . PRO A 1 366 ? 28.433 0.865 -41.294 1.00 84.38 366 PRO A CA 1
ATOM 2811 C C . PRO A 1 366 ? 28.902 1.136 -42.734 1.00 84.38 366 PRO A C 1
ATOM 2813 O O . PRO A 1 366 ? 28.092 1.155 -43.655 1.00 84.38 366 PRO A O 1
ATOM 2816 N N . GLY A 1 367 ? 30.209 1.336 -42.924 1.00 85.25 367 GLY A N 1
ATOM 2817 C CA . GLY A 1 367 ? 30.812 1.624 -44.234 1.00 85.25 367 GLY A CA 1
ATOM 2818 C C . GLY A 1 367 ? 30.880 3.108 -44.616 1.00 85.25 367 GLY A C 1
ATOM 2819 O O . GLY A 1 367 ? 31.499 3.431 -45.627 1.00 85.25 367 GLY A O 1
ATOM 2820 N N . GLU A 1 368 ? 30.313 4.010 -43.811 1.00 86.06 368 GLU A N 1
ATOM 2821 C CA . GLU A 1 368 ? 30.437 5.461 -43.987 1.00 86.06 368 GLU A CA 1
ATOM 2822 C C . GLU A 1 368 ? 31.550 6.029 -43.088 1.00 86.06 368 GLU A C 1
ATOM 2824 O O . GLU A 1 368 ? 31.799 5.541 -41.987 1.00 86.06 368 GLU A O 1
ATOM 2829 N N . THR A 1 369 ? 32.239 7.074 -43.555 1.00 82.56 369 THR A N 1
ATOM 2830 C CA . THR A 1 369 ? 33.267 7.809 -42.787 1.00 82.56 369 THR A CA 1
ATOM 2831 C C . THR A 1 369 ? 32.797 9.187 -42.323 1.00 82.56 369 THR A C 1
ATOM 2833 O O . THR A 1 369 ? 33.463 9.814 -41.502 1.00 82.56 369 THR A O 1
ATOM 2836 N N . VAL A 1 370 ? 31.660 9.663 -42.838 1.00 86.75 370 VAL A N 1
ATOM 2837 C CA . VAL A 1 370 ? 31.056 10.950 -42.478 1.00 86.75 370 VAL A CA 1
ATOM 2838 C C . VAL A 1 370 ? 29.926 10.699 -41.490 1.00 86.75 370 VAL A C 1
ATOM 2840 O O . VAL A 1 370 ? 29.067 9.852 -41.725 1.00 86.75 370 VAL A O 1
ATOM 2843 N N . ALA A 1 371 ? 29.927 11.439 -40.384 1.00 86.88 371 ALA A N 1
ATOM 2844 C CA . ALA A 1 371 ? 28.862 11.355 -39.402 1.00 86.88 371 ALA A CA 1
ATOM 2845 C C . ALA A 1 371 ? 27.577 12.015 -39.925 1.00 86.88 371 ALA A C 1
ATOM 2847 O O . ALA A 1 371 ? 27.589 13.131 -40.447 1.00 86.88 371 ALA A O 1
ATOM 2848 N N . SER A 1 372 ? 26.463 11.307 -39.776 1.00 89.62 372 SER A N 1
ATOM 2849 C CA . SER A 1 372 ? 25.119 11.838 -39.972 1.00 89.62 372 SER A CA 1
ATOM 2850 C C . SER A 1 372 ? 24.637 12.503 -38.687 1.00 89.62 372 SER A C 1
ATOM 2852 O O . SER A 1 372 ? 24.991 12.076 -37.586 1.00 89.62 372 SER A O 1
ATOM 2854 N N . THR A 1 373 ? 23.797 13.527 -38.822 1.00 92.50 373 THR A N 1
ATOM 2855 C CA . THR A 1 373 ? 23.177 14.222 -37.691 1.00 92.50 373 THR A CA 1
ATOM 2856 C C . THR A 1 373 ? 21.658 14.193 -37.797 1.00 92.50 373 THR A C 1
ATOM 2858 O O . THR A 1 373 ? 21.087 14.115 -38.885 1.00 92.50 373 THR A O 1
ATOM 2861 N N . GLY A 1 374 ? 20.993 14.253 -36.648 1.00 92.31 374 GLY A N 1
ATOM 2862 C CA . GLY A 1 374 ? 19.537 14.284 -36.549 1.00 92.31 374 GLY A CA 1
ATOM 2863 C C . GLY A 1 374 ? 19.091 14.791 -35.186 1.00 92.31 374 GLY A C 1
ATOM 2864 O O . GLY A 1 374 ? 19.899 14.915 -34.264 1.00 92.31 374 GLY A O 1
ATOM 2865 N N . ALA A 1 375 ? 17.805 15.093 -35.048 1.00 94.06 375 ALA A N 1
ATOM 2866 C CA . ALA A 1 375 ? 17.218 15.543 -33.793 1.00 94.06 375 ALA A CA 1
ATOM 2867 C C . ALA A 1 375 ? 15.961 14.734 -33.465 1.00 94.06 375 ALA A C 1
ATOM 2869 O O . ALA A 1 375 ? 15.222 14.324 -34.359 1.00 94.06 375 ALA A O 1
ATOM 2870 N N . ALA A 1 376 ? 15.725 14.510 -32.175 1.00 93.88 376 ALA A N 1
ATOM 2871 C CA . ALA A 1 376 ? 14.521 13.857 -31.675 1.00 93.88 376 ALA A CA 1
ATOM 2872 C C . ALA A 1 376 ? 13.794 14.762 -30.665 1.00 93.88 376 ALA A C 1
ATOM 2874 O O . ALA A 1 376 ? 14.460 15.395 -29.836 1.00 93.88 376 ALA A O 1
ATOM 2875 N N . PRO A 1 377 ? 12.450 14.813 -30.695 1.00 95.25 377 PRO A N 1
ATOM 2876 C CA . PRO A 1 377 ? 11.671 15.644 -29.787 1.00 95.25 377 PRO A CA 1
ATOM 2877 C C . PRO A 1 377 ? 11.702 15.120 -28.347 1.00 95.25 377 PRO A C 1
ATOM 2879 O O . PRO A 1 377 ? 11.746 13.915 -28.092 1.00 95.25 377 PRO A O 1
ATOM 2882 N N . ILE A 1 378 ? 11.626 16.047 -27.397 1.00 96.00 378 ILE A N 1
ATOM 2883 C CA . ILE A 1 378 ? 11.402 15.809 -25.973 1.00 96.00 378 ILE A CA 1
ATOM 2884 C C . ILE A 1 378 ? 10.107 16.529 -25.608 1.00 96.00 378 ILE A C 1
ATOM 2886 O O . ILE A 1 378 ? 10.014 17.743 -25.762 1.00 96.00 378 ILE A O 1
ATOM 2890 N N . SER A 1 379 ? 9.135 15.793 -25.071 1.00 95.62 379 SER A N 1
ATOM 2891 C CA . SER A 1 379 ? 7.859 16.351 -24.599 1.00 95.62 379 SER A CA 1
ATOM 2892 C C . SER A 1 379 ? 7.794 16.459 -23.074 1.00 95.62 379 SER A C 1
ATOM 2894 O O . SER A 1 379 ? 7.084 17.311 -22.543 1.00 95.62 379 SER A O 1
ATOM 2896 N N . ALA A 1 380 ? 8.555 15.634 -22.347 1.00 97.00 380 ALA A N 1
ATOM 2897 C CA . ALA A 1 380 ? 8.653 15.698 -20.891 1.00 97.00 380 ALA A CA 1
ATOM 2898 C C . ALA A 1 380 ? 9.983 15.129 -20.392 1.00 97.00 380 ALA A C 1
ATOM 2900 O O . ALA A 1 380 ? 10.431 14.083 -20.861 1.00 97.00 380 ALA A O 1
ATOM 2901 N N . ALA A 1 381 ? 10.586 15.773 -19.391 1.00 97.44 381 ALA A N 1
ATOM 2902 C CA . ALA A 1 381 ? 11.658 15.169 -18.613 1.00 97.44 381 ALA A CA 1
ATOM 2903 C C . ALA A 1 381 ? 11.100 14.633 -17.293 1.00 97.44 381 ALA A C 1
ATOM 2905 O O . ALA A 1 381 ? 10.416 15.364 -16.580 1.00 97.44 381 ALA A O 1
ATOM 2906 N N . PHE A 1 382 ? 11.383 13.376 -16.961 1.00 97.69 382 PHE A N 1
ATOM 2907 C CA . PHE A 1 382 ? 10.798 12.682 -15.815 1.00 97.69 382 PHE A CA 1
ATOM 2908 C C . PHE A 1 382 ? 11.863 11.954 -14.996 1.00 97.69 382 PHE A C 1
ATOM 2910 O O . PHE A 1 382 ? 12.757 11.311 -15.546 1.00 97.69 382 PHE A O 1
ATOM 2917 N N . ASP A 1 383 ? 11.745 12.035 -13.674 1.00 96.75 383 ASP A N 1
ATOM 2918 C CA . ASP A 1 383 ? 12.583 11.295 -12.738 1.00 96.75 383 ASP A CA 1
ATOM 2919 C C . ASP A 1 383 ? 11.733 10.272 -11.964 1.00 96.75 383 ASP A C 1
ATOM 2921 O O . ASP A 1 383 ? 11.021 10.648 -11.030 1.00 96.75 383 ASP A O 1
ATOM 2925 N N . PRO A 1 384 ? 11.813 8.972 -12.298 1.00 94.19 384 PRO A N 1
ATOM 2926 C CA . PRO A 1 384 ? 11.019 7.936 -11.637 1.00 94.19 384 PRO A CA 1
ATOM 2927 C C . PRO A 1 384 ? 11.463 7.655 -10.191 1.00 94.19 384 PRO A C 1
ATOM 2929 O O . PRO A 1 384 ? 10.719 7.039 -9.430 1.00 94.19 384 PRO A O 1
ATOM 2932 N N . VAL A 1 385 ? 12.654 8.106 -9.779 1.00 92.06 385 VAL A N 1
ATOM 2933 C CA . VAL A 1 385 ? 13.149 7.905 -8.406 1.00 92.06 385 VAL A CA 1
ATOM 2934 C C . VAL A 1 385 ? 12.556 8.935 -7.444 1.00 92.06 385 VAL A C 1
ATOM 2936 O O . VAL A 1 385 ? 12.387 8.642 -6.260 1.00 92.06 385 VAL A O 1
ATOM 2939 N N . THR A 1 386 ? 12.229 10.136 -7.925 1.00 92.81 386 THR A N 1
ATOM 2940 C CA . THR A 1 386 ? 11.612 11.204 -7.117 1.00 92.81 386 THR A CA 1
ATOM 2941 C C . THR A 1 386 ? 10.142 11.447 -7.461 1.00 92.81 386 THR A C 1
ATOM 2943 O O . THR A 1 386 ? 9.440 12.099 -6.687 1.00 92.81 386 THR A O 1
ATOM 2946 N N . GLY A 1 387 ? 9.665 10.937 -8.601 1.00 95.12 387 GLY A N 1
ATOM 2947 C CA . GLY A 1 387 ? 8.323 11.182 -9.126 1.00 95.12 387 GLY A CA 1
ATOM 2948 C C . GLY A 1 387 ? 8.114 12.634 -9.560 1.00 95.12 387 GLY A C 1
ATOM 2949 O O . GLY A 1 387 ? 7.003 13.160 -9.458 1.00 95.12 387 GLY A O 1
ATOM 2950 N N . ARG A 1 388 ? 9.184 13.310 -9.988 1.00 96.38 388 ARG A N 1
ATOM 2951 C CA . ARG A 1 388 ? 9.175 14.714 -10.421 1.00 96.38 388 ARG A CA 1
ATOM 2952 C C . ARG A 1 388 ? 9.258 14.802 -11.942 1.00 96.38 388 ARG A C 1
ATOM 2954 O O . ARG A 1 388 ? 9.889 13.968 -12.589 1.00 96.38 388 ARG A O 1
ATOM 2961 N N . LEU A 1 389 ? 8.618 15.817 -12.509 1.00 97.19 389 LEU A N 1
ATOM 2962 C CA . LEU A 1 389 ? 8.557 16.065 -13.947 1.00 97.19 389 LEU A CA 1
ATOM 2963 C C . LEU A 1 389 ? 8.840 17.536 -14.238 1.00 97.19 389 LEU A C 1
ATOM 2965 O O . LEU A 1 389 ? 8.343 18.422 -13.543 1.00 97.19 389 LEU A O 1
ATOM 2969 N N . VAL A 1 390 ? 9.607 17.795 -15.292 1.00 97.12 390 VAL A N 1
ATOM 2970 C CA . VAL A 1 390 ? 9.849 19.140 -15.816 1.00 97.12 390 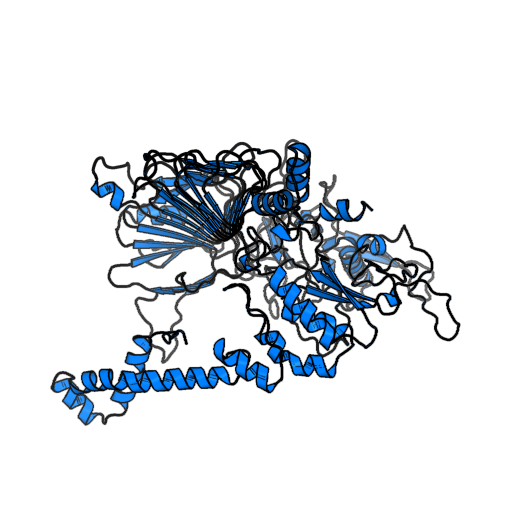VAL A CA 1
ATOM 2971 C C . VAL A 1 390 ? 9.526 19.148 -17.305 1.00 97.12 390 VAL A C 1
ATOM 2973 O O . VAL A 1 390 ? 10.064 18.346 -18.071 1.00 97.12 390 VAL A O 1
ATOM 2976 N N . LEU A 1 391 ? 8.642 20.052 -17.719 1.00 96.69 391 LEU A N 1
ATOM 2977 C CA . LEU A 1 391 ? 8.335 20.263 -19.129 1.00 96.69 391 LEU A CA 1
ATOM 2978 C C . LEU A 1 391 ? 9.472 21.035 -19.821 1.00 96.69 391 LEU A C 1
ATOM 2980 O O . LEU A 1 391 ? 10.105 21.891 -19.191 1.00 96.69 391 LEU A O 1
ATOM 2984 N N . PRO A 1 392 ? 9.741 20.765 -21.107 1.00 96.06 392 PRO A N 1
ATOM 2985 C CA . PRO A 1 392 ? 10.705 21.523 -21.897 1.00 96.06 392 PRO A CA 1
ATOM 2986 C C . PRO A 1 392 ? 10.365 23.014 -22.015 1.00 96.06 392 PRO A C 1
ATOM 2988 O O . PRO A 1 392 ? 9.250 23.467 -21.736 1.00 96.06 392 PRO A O 1
ATOM 2991 N N . VAL A 1 393 ? 11.341 23.806 -22.459 1.00 94.38 393 VAL A N 1
ATOM 2992 C CA . VAL A 1 393 ? 11.112 25.211 -22.830 1.00 94.38 393 VAL A CA 1
ATOM 2993 C C . VAL A 1 393 ? 10.046 25.290 -23.931 1.00 94.38 393 VAL A C 1
ATOM 2995 O O . VAL A 1 393 ? 10.118 24.562 -24.914 1.00 94.38 393 VAL A O 1
ATOM 2998 N N . GLY A 1 394 ? 9.065 26.183 -23.766 1.00 87.88 394 GLY A N 1
ATOM 2999 C CA . GLY A 1 394 ? 7.982 26.397 -24.736 1.00 87.88 394 GLY A CA 1
ATOM 3000 C C . GLY A 1 394 ? 6.790 25.441 -24.606 1.00 87.88 394 GLY A C 1
ATOM 3001 O O . GLY A 1 394 ? 5.763 25.686 -25.232 1.00 87.88 394 GLY A O 1
ATOM 3002 N N . VAL A 1 395 ? 6.887 24.401 -23.770 1.00 89.44 395 VAL A N 1
ATOM 3003 C CA . VAL A 1 395 ? 5.788 23.462 -23.501 1.00 89.44 395 VAL A CA 1
ATOM 3004 C C . VAL A 1 395 ? 5.082 23.856 -22.203 1.00 89.44 395 VAL A C 1
ATOM 3006 O O . VAL A 1 395 ? 5.704 23.935 -21.143 1.00 89.44 395 VAL A O 1
ATOM 3009 N N . GLU A 1 396 ? 3.772 24.084 -22.282 1.00 90.81 396 GLU A N 1
ATOM 3010 C CA . GLU A 1 396 ? 2.912 24.410 -21.142 1.00 90.81 396 GLU A CA 1
ATOM 3011 C C . GLU A 1 396 ? 1.706 23.460 -21.108 1.00 90.81 396 GLU A C 1
ATOM 3013 O O . GLU A 1 396 ? 1.113 23.143 -22.143 1.00 90.81 396 GLU A O 1
ATOM 3018 N N . ALA A 1 397 ? 1.333 23.014 -19.910 1.00 93.25 397 ALA A N 1
ATOM 3019 C CA . ALA A 1 397 ? 0.243 22.069 -19.693 1.00 93.25 397 ALA A CA 1
ATOM 3020 C C . ALA A 1 397 ? -0.654 22.528 -18.545 1.00 93.25 397 ALA A C 1
ATOM 3022 O O . ALA A 1 397 ? -0.150 22.977 -17.513 1.00 93.25 397 ALA A O 1
ATOM 3023 N N . ASP A 1 398 ? -1.965 22.361 -18.714 1.00 91.25 398 ASP A N 1
ATOM 3024 C CA . ASP A 1 398 ? -2.931 22.566 -17.631 1.00 91.25 398 ASP A CA 1
ATOM 3025 C C . ASP A 1 398 ? -2.896 21.390 -16.652 1.00 91.25 398 ASP A C 1
ATOM 3027 O O . ASP A 1 398 ? -3.127 21.557 -15.454 1.00 91.25 398 ASP A O 1
ATOM 3031 N N . GLU A 1 399 ? -2.601 20.188 -17.157 1.00 93.50 399 GLU A N 1
ATOM 3032 C CA . GLU A 1 399 ? -2.653 18.969 -16.365 1.00 93.50 399 GLU A CA 1
ATOM 3033 C C . GLU A 1 399 ? -1.709 17.896 -16.904 1.00 93.50 399 GLU A C 1
ATOM 3035 O O . GLU A 1 399 ? -1.619 17.661 -18.111 1.00 93.50 399 GLU A O 1
ATOM 3040 N N . VAL A 1 400 ? -1.032 17.212 -15.983 1.00 96.19 400 VAL A N 1
ATOM 3041 C CA . VAL A 1 400 ? -0.199 16.045 -16.271 1.00 96.19 400 VAL A CA 1
ATOM 3042 C C . VAL A 1 400 ? -0.695 14.896 -15.406 1.00 96.19 400 VAL A C 1
ATOM 3044 O O . VAL A 1 400 ? -0.798 15.047 -14.190 1.00 96.19 400 VAL A O 1
ATOM 3047 N N . ARG A 1 401 ? -1.003 13.753 -16.015 1.00 96.12 401 ARG A N 1
ATOM 3048 C CA . ARG A 1 401 ? -1.378 12.513 -15.322 1.00 96.12 401 ARG A CA 1
ATOM 3049 C C . ARG A 1 401 ? -0.376 11.419 -15.639 1.00 96.12 401 ARG A C 1
ATOM 3051 O O . ARG A 1 401 ? 0.228 11.411 -16.712 1.00 96.12 401 ARG A O 1
ATOM 3058 N N . VAL A 1 402 ? -0.202 10.495 -14.701 1.00 95.75 402 VAL A N 1
ATOM 3059 C CA . VAL A 1 402 ? 0.774 9.411 -14.831 1.00 95.75 402 VAL A CA 1
ATOM 3060 C C . VAL A 1 402 ? 0.115 8.083 -14.486 1.00 95.75 402 VAL A C 1
ATOM 3062 O O . VAL A 1 402 ? -0.511 7.957 -13.436 1.00 95.75 402 VAL A O 1
ATOM 3065 N N . ALA A 1 403 ? 0.284 7.093 -15.359 1.00 95.12 403 ALA A N 1
ATOM 3066 C CA . ALA A 1 403 ? 0.097 5.685 -15.029 1.00 95.12 403 ALA A CA 1
ATOM 3067 C C . ALA A 1 403 ? 1.417 5.138 -14.488 1.00 95.12 403 ALA A C 1
ATOM 3069 O O . ALA A 1 403 ? 2.446 5.263 -15.152 1.00 95.12 403 ALA A O 1
ATOM 3070 N N . TYR A 1 404 ? 1.406 4.593 -13.275 1.00 94.88 404 TYR A N 1
ATOM 3071 C CA . TYR A 1 404 ? 2.613 4.145 -12.582 1.00 94.88 404 TYR A CA 1
ATOM 3072 C C . TYR A 1 404 ? 2.299 3.109 -11.507 1.00 94.88 404 TYR A C 1
ATOM 3074 O O . TYR A 1 404 ? 1.168 2.971 -11.043 1.00 94.88 404 TYR A O 1
ATOM 3082 N N . ALA A 1 405 ? 3.352 2.430 -11.077 1.00 93.88 405 ALA A N 1
ATOM 3083 C CA . ALA A 1 405 ? 3.376 1.549 -9.926 1.00 93.88 405 ALA A CA 1
ATOM 3084 C C . ALA A 1 405 ? 4.137 2.219 -8.771 1.00 93.88 405 ALA A C 1
ATOM 3086 O O . ALA A 1 405 ? 5.171 2.858 -8.986 1.00 93.88 405 ALA A O 1
ATOM 3087 N N . THR A 1 406 ? 3.644 2.064 -7.544 1.00 91.38 406 THR A N 1
ATOM 3088 C CA . THR A 1 406 ? 4.357 2.449 -6.313 1.00 91.38 406 THR A CA 1
ATOM 3089 C C . THR A 1 406 ? 4.589 1.212 -5.466 1.00 91.38 406 THR A C 1
ATOM 3091 O O . THR A 1 406 ? 3.831 0.259 -5.571 1.00 91.38 406 THR A O 1
ATOM 3094 N N . GLY A 1 407 ? 5.620 1.215 -4.628 1.00 89.81 407 GLY A N 1
ATOM 3095 C CA . GLY A 1 407 ? 5.851 0.148 -3.658 1.00 89.81 407 GLY A CA 1
ATOM 3096 C C . GLY A 1 407 ? 5.204 0.480 -2.321 1.00 89.81 407 GLY A C 1
ATOM 3097 O O . GLY A 1 407 ? 5.137 1.648 -1.934 1.00 89.81 407 GLY A O 1
ATOM 3098 N N . ILE A 1 408 ? 4.752 -0.546 -1.610 1.00 90.31 408 ILE A N 1
ATOM 3099 C CA . ILE A 1 408 ? 4.318 -0.455 -0.220 1.00 90.31 408 ILE A CA 1
ATOM 3100 C C . ILE A 1 408 ? 4.534 -1.803 0.469 1.00 90.31 408 ILE A C 1
ATOM 3102 O O . ILE A 1 408 ? 4.361 -2.845 -0.155 1.00 90.31 408 ILE A O 1
ATOM 3106 N N . GLY A 1 409 ? 4.898 -1.829 1.751 1.00 89.38 409 GLY A N 1
ATOM 3107 C CA . GLY A 1 409 ? 5.128 -3.105 2.445 1.00 89.38 409 GLY A CA 1
ATOM 3108 C C . GLY A 1 409 ? 3.905 -4.043 2.462 1.00 89.38 409 GLY A C 1
ATOM 3109 O O . GLY A 1 409 ? 4.064 -5.254 2.559 1.00 89.38 409 GLY A O 1
ATOM 3110 N N . ARG A 1 410 ? 2.685 -3.490 2.403 1.00 91.12 410 ARG A N 1
ATOM 3111 C CA . ARG A 1 410 ? 1.404 -4.207 2.247 1.00 91.12 410 ARG A CA 1
ATOM 3112 C C . ARG A 1 410 ? 0.288 -3.228 1.852 1.00 91.12 410 ARG A C 1
ATOM 3114 O O . ARG A 1 410 ? 0.506 -2.029 1.995 1.00 91.12 410 ARG A O 1
ATOM 3121 N N . PRO A 1 411 ? -0.915 -3.677 1.450 1.00 91.31 411 PRO A N 1
ATOM 3122 C CA . PRO A 1 411 ? -2.062 -2.784 1.248 1.00 91.31 411 PRO A CA 1
ATOM 3123 C C . PRO A 1 411 ? -2.407 -1.994 2.530 1.00 91.31 411 PRO A C 1
ATOM 3125 O O . PRO A 1 411 ? -2.965 -2.547 3.478 1.00 91.31 411 PRO A O 1
ATOM 3128 N N . ILE A 1 412 ? -2.014 -0.717 2.588 1.00 93.00 412 ILE A N 1
ATOM 3129 C CA . ILE A 1 412 ? -2.201 0.211 3.718 1.00 93.00 412 ILE A CA 1
ATOM 3130 C C . ILE A 1 412 ? -2.176 1.660 3.197 1.00 93.00 412 ILE A C 1
ATOM 3132 O O . ILE A 1 412 ? -1.588 1.944 2.157 1.00 93.00 412 ILE A O 1
ATOM 3136 N N . GLY A 1 413 ? -2.813 2.592 3.901 1.00 94.12 413 GLY A N 1
ATOM 3137 C CA . GLY A 1 413 ? -2.900 3.994 3.498 1.00 94.12 413 GLY A CA 1
ATOM 3138 C C . GLY A 1 413 ? -3.822 4.212 2.299 1.00 94.12 413 GLY A C 1
ATOM 3139 O O . GLY A 1 413 ? -4.556 3.317 1.885 1.00 94.12 413 GLY A O 1
ATOM 3140 N N . 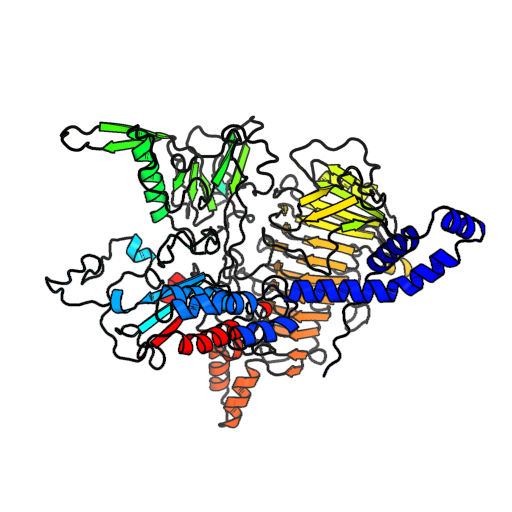ALA A 1 414 ? -3.794 5.423 1.750 1.00 93.38 414 ALA A N 1
ATOM 3141 C CA . ALA A 1 414 ? -4.489 5.752 0.512 1.00 93.38 414 ALA A CA 1
ATOM 3142 C C . ALA A 1 414 ? -3.677 5.270 -0.699 1.00 93.38 414 ALA A C 1
ATOM 3144 O O . ALA A 1 414 ? -2.493 5.582 -0.820 1.00 93.38 414 ALA A O 1
ATOM 3145 N N . GLY A 1 415 ? -4.317 4.542 -1.615 1.00 92.00 415 GLY A N 1
ATOM 3146 C CA . GLY A 1 415 ? -3.654 3.974 -2.788 1.00 92.00 415 GLY A CA 1
ATOM 3147 C C . GLY A 1 415 ? -4.618 3.245 -3.728 1.00 92.00 415 GLY A C 1
ATOM 3148 O O . GLY A 1 415 ? -5.825 3.236 -3.482 1.00 92.00 415 GLY A O 1
ATOM 3149 N N . PRO A 1 416 ? -4.113 2.647 -4.821 1.00 92.88 416 PRO A N 1
ATOM 3150 C CA . PRO A 1 416 ? -4.943 1.934 -5.787 1.00 92.88 416 PRO A CA 1
ATOM 3151 C C . PRO A 1 416 ? -5.215 0.468 -5.417 1.00 92.88 416 PRO A C 1
ATOM 3153 O O . PRO A 1 416 ? -5.883 -0.222 -6.183 1.00 92.88 416 PRO A O 1
ATOM 3156 N N . HIS A 1 417 ? -4.722 -0.029 -4.279 1.00 91.44 417 HIS A N 1
ATOM 3157 C CA . HIS A 1 417 ? -5.001 -1.398 -3.833 1.00 91.44 417 HIS A CA 1
ATOM 3158 C C . HIS A 1 417 ? -6.496 -1.637 -3.599 1.00 91.44 417 HIS A C 1
ATOM 3160 O O . HIS A 1 417 ? -7.263 -0.700 -3.366 1.00 91.44 417 HIS A O 1
ATOM 3166 N N . GLU A 1 418 ? -6.887 -2.909 -3.658 1.00 89.12 418 GLU A N 1
ATOM 3167 C CA . GLU A 1 418 ? -8.244 -3.362 -3.358 1.00 89.12 418 GLU A CA 1
ATOM 3168 C C . GLU A 1 418 ? -8.571 -3.138 -1.877 1.00 89.12 418 GLU A C 1
ATOM 3170 O O . GLU A 1 418 ? -7.776 -3.471 -0.996 1.00 89.12 418 GLU A O 1
ATOM 3175 N N . ARG A 1 419 ? -9.739 -2.546 -1.621 1.00 90.81 419 ARG A N 1
ATOM 3176 C CA . ARG A 1 419 ? -10.233 -2.204 -0.279 1.00 90.81 419 ARG A CA 1
ATOM 3177 C C . ARG A 1 419 ? -11.615 -2.774 0.013 1.00 90.81 419 ARG A C 1
ATOM 3179 O O . ARG A 1 419 ? -12.178 -2.498 1.069 1.00 90.81 419 ARG A O 1
ATOM 3186 N N . ASN A 1 420 ? -12.204 -3.522 -0.917 1.00 83.06 420 ASN A N 1
ATOM 3187 C CA . ASN A 1 420 ? -13.460 -4.203 -0.641 1.00 83.06 420 ASN A CA 1
ATOM 3188 C C . ASN A 1 420 ? -13.228 -5.264 0.441 1.00 83.06 420 ASN A C 1
ATOM 3190 O O . ASN A 1 420 ? -12.295 -6.064 0.361 1.00 83.06 420 ASN A O 1
ATOM 3194 N N . ALA A 1 421 ? -14.101 -5.269 1.441 1.00 74.75 421 ALA A N 1
ATOM 3195 C CA . ALA A 1 421 ? -14.122 -6.253 2.509 1.00 74.75 421 ALA A CA 1
ATOM 3196 C C . ALA A 1 421 ? -15.569 -6.732 2.718 1.00 74.75 421 ALA A C 1
ATOM 3198 O O . ALA A 1 421 ? -16.494 -5.961 2.447 1.00 74.75 421 ALA A O 1
ATOM 3199 N N . PRO A 1 422 ? -15.793 -7.978 3.181 1.00 67.50 422 PRO A N 1
ATOM 3200 C CA . PRO A 1 422 ? -17.142 -8.534 3.337 1.00 67.50 422 PRO A CA 1
ATOM 3201 C C . PRO A 1 422 ? -18.061 -7.721 4.263 1.00 67.50 422 PRO A C 1
ATOM 3203 O O . PRO A 1 422 ? -19.277 -7.771 4.127 1.00 67.50 422 PRO A O 1
ATOM 3206 N N . ASP A 1 423 ? -17.485 -6.978 5.207 1.00 69.06 423 ASP A N 1
ATOM 3207 C CA . ASP A 1 423 ? -18.172 -6.151 6.201 1.00 69.06 423 ASP A CA 1
ATOM 3208 C C . ASP A 1 423 ? -18.406 -4.696 5.747 1.00 69.06 423 ASP A C 1
ATOM 3210 O O . ASP A 1 423 ? -18.968 -3.891 6.495 1.00 69.06 423 ASP A O 1
ATOM 3214 N N . VAL A 1 424 ? -18.000 -4.338 4.524 1.00 75.12 424 VAL A N 1
ATOM 3215 C CA . VAL A 1 424 ? -18.193 -3.002 3.951 1.00 75.12 424 VAL A CA 1
ATOM 3216 C C . VAL A 1 424 ? -19.205 -3.083 2.806 1.00 75.12 424 VAL A C 1
ATOM 3218 O O . VAL A 1 424 ? -18.933 -3.767 1.819 1.00 75.12 424 VAL A O 1
ATOM 3221 N N . PRO A 1 425 ? -20.346 -2.363 2.871 1.00 70.19 425 PRO A N 1
ATOM 3222 C CA . PRO A 1 425 ? -21.368 -2.427 1.833 1.00 70.19 425 PRO A CA 1
ATOM 3223 C C . PRO A 1 425 ? -20.794 -2.113 0.448 1.00 70.19 425 PRO A C 1
ATOM 3225 O O . PRO A 1 425 ? -20.260 -1.023 0.186 1.00 70.19 425 PRO A O 1
ATOM 3228 N N . PHE A 1 426 ? -20.882 -3.105 -0.435 1.00 78.50 426 PHE A N 1
ATOM 3229 C CA . PHE A 1 426 ? -20.544 -2.967 -1.847 1.00 78.50 426 PHE A CA 1
ATOM 3230 C C . PHE A 1 426 ? -21.681 -2.278 -2.599 1.00 78.50 426 PHE A C 1
ATOM 3232 O O . PHE A 1 426 ? -21.443 -1.398 -3.422 1.00 78.50 426 PHE A O 1
ATOM 3239 N N . GLU A 1 427 ? -22.914 -2.632 -2.252 1.00 85.56 427 GLU A N 1
ATOM 3240 C CA . GLU A 1 427 ? -24.131 -2.166 -2.898 1.00 85.56 427 GLU A CA 1
ATOM 3241 C C . GLU A 1 427 ? -24.869 -1.159 -2.030 1.00 85.56 427 GLU A C 1
ATOM 3243 O O . GLU A 1 427 ? -24.911 -1.282 -0.805 1.00 85.56 427 GLU A O 1
ATOM 3248 N N . LEU A 1 428 ? -25.458 -0.160 -2.681 1.00 88.69 428 LEU A N 1
ATOM 3249 C CA . LEU A 1 428 ? -26.271 0.856 -2.032 1.00 88.69 428 LEU A CA 1
ATOM 3250 C C . LEU A 1 428 ? -27.738 0.573 -2.346 1.00 88.69 428 LEU A C 1
ATOM 3252 O O . LEU A 1 428 ? -28.213 0.860 -3.449 1.00 88.69 428 LEU A O 1
ATOM 3256 N N . VAL A 1 429 ? -28.425 -0.021 -1.373 1.00 87.12 429 VAL A N 1
ATOM 3257 C CA . VAL A 1 429 ? -29.820 -0.458 -1.476 1.00 87.12 429 VAL A CA 1
ATOM 3258 C C . VAL A 1 429 ? -30.626 0.166 -0.345 1.00 87.12 429 VAL A C 1
ATOM 3260 O O . VAL A 1 429 ? -30.261 0.032 0.823 1.00 87.12 429 VAL A O 1
ATOM 3263 N N . ASP A 1 430 ? -31.723 0.841 -0.675 1.00 86.75 430 ASP A N 1
ATOM 3264 C CA . ASP A 1 430 ? -32.661 1.344 0.326 1.00 86.75 430 ASP A CA 1
ATOM 3265 C C . ASP A 1 430 ? -33.397 0.181 1.008 1.00 86.75 430 ASP A C 1
ATOM 3267 O O . ASP A 1 430 ? -33.875 -0.756 0.359 1.00 86.75 430 ASP A O 1
ATOM 3271 N N . GLY A 1 431 ? -33.489 0.251 2.336 1.00 79.81 431 GLY A N 1
ATOM 3272 C CA . GLY A 1 431 ? -34.099 -0.775 3.183 1.00 79.81 431 GLY A CA 1
ATOM 3273 C C . GLY A 1 431 ? -35.089 -0.183 4.184 1.00 79.81 431 GLY A C 1
ATOM 3274 O O . GLY A 1 431 ? -35.271 1.033 4.255 1.00 79.81 431 GLY A O 1
ATOM 3275 N N . ALA A 1 432 ? -35.725 -1.037 4.991 1.00 69.12 432 ALA A N 1
ATOM 3276 C CA . ALA A 1 432 ? -36.689 -0.606 6.004 1.00 69.12 432 ALA A CA 1
ATOM 3277 C C . ALA A 1 432 ? -36.032 0.352 7.023 1.00 69.12 432 ALA A C 1
ATOM 3279 O O . ALA A 1 432 ? -35.305 -0.073 7.917 1.00 69.12 432 ALA A O 1
ATOM 3280 N N . GLY A 1 433 ? -36.275 1.658 6.862 1.00 72.81 433 GLY A N 1
ATOM 3281 C CA . GLY A 1 433 ? -35.763 2.718 7.739 1.00 72.81 433 GLY A CA 1
ATOM 3282 C C . GLY A 1 433 ? -34.405 3.322 7.355 1.00 72.81 433 GLY A C 1
ATOM 3283 O O . GLY A 1 433 ? -33.898 4.144 8.115 1.00 72.81 433 GLY A O 1
ATOM 3284 N N . ARG A 1 434 ? -33.815 2.959 6.203 1.00 82.12 434 ARG A N 1
ATOM 3285 C CA . ARG A 1 434 ? -32.569 3.564 5.693 1.00 82.12 434 ARG A CA 1
ATOM 3286 C C . ARG A 1 434 ? -32.735 4.048 4.261 1.00 82.12 434 ARG A C 1
ATOM 3288 O O . ARG A 1 434 ? -33.018 3.250 3.371 1.00 82.12 434 ARG A O 1
ATOM 3295 N N . THR A 1 435 ? -32.504 5.340 4.051 1.00 89.38 435 THR A N 1
ATOM 3296 C CA . THR A 1 435 ? -32.546 5.978 2.728 1.00 89.38 435 THR A CA 1
ATOM 3297 C C . THR A 1 435 ? -31.182 6.532 2.356 1.00 89.38 435 THR A C 1
ATOM 3299 O O . THR A 1 435 ? -30.544 7.203 3.173 1.00 89.38 435 THR A O 1
ATOM 3302 N N . HIS A 1 436 ? -30.750 6.304 1.120 1.00 92.00 436 HIS A N 1
ATOM 3303 C CA . HIS A 1 436 ? -29.457 6.771 0.642 1.00 92.00 436 HIS A CA 1
ATOM 3304 C C . HIS A 1 436 ? -29.523 8.175 0.031 1.00 92.00 436 HIS A C 1
ATOM 3306 O O . HIS A 1 436 ? -30.358 8.491 -0.816 1.00 92.00 436 HIS A O 1
ATOM 3312 N N . PHE A 1 437 ? -28.564 9.009 0.421 1.00 94.06 437 PHE A N 1
ATOM 3313 C CA . PHE A 1 437 ? -28.216 10.253 -0.256 1.00 94.06 437 PHE A CA 1
ATOM 3314 C C . PHE A 1 437 ? -26.869 10.041 -0.945 1.00 94.06 437 PHE A C 1
ATOM 3316 O O . PHE A 1 437 ? -25.872 9.805 -0.275 1.00 94.06 437 PHE A O 1
ATOM 3323 N N . ILE A 1 438 ? -26.809 10.106 -2.273 1.00 95.25 438 ILE A N 1
ATOM 3324 C CA . ILE A 1 438 ? -25.615 9.754 -3.048 1.00 95.25 438 ILE A CA 1
ATOM 3325 C C . ILE A 1 438 ? -25.181 10.939 -3.911 1.00 95.25 438 ILE A C 1
ATOM 3327 O O . ILE A 1 438 ? -25.951 11.480 -4.713 1.00 95.25 438 ILE A O 1
ATOM 3331 N N . ARG A 1 439 ? -23.913 11.336 -3.774 1.00 96.44 439 ARG A N 1
ATOM 3332 C CA . ARG A 1 439 ? -23.271 12.349 -4.621 1.00 96.44 439 ARG A CA 1
ATOM 3333 C C . ARG A 1 439 ? -22.018 11.797 -5.260 1.00 96.44 439 ARG A C 1
ATOM 3335 O O . ARG A 1 439 ? -21.115 11.352 -4.566 1.00 96.44 439 ARG A O 1
ATOM 3342 N N . ILE A 1 440 ? -21.962 11.850 -6.582 1.00 95.94 440 ILE A N 1
ATOM 3343 C CA . ILE A 1 440 ? -20.819 11.382 -7.363 1.00 95.94 440 ILE A CA 1
ATOM 3344 C C . ILE A 1 440 ? -20.032 12.616 -7.786 1.00 95.94 440 ILE A C 1
ATOM 3346 O O . ILE A 1 440 ? -20.504 13.399 -8.608 1.00 95.94 440 ILE A O 1
ATOM 3350 N N . VAL A 1 441 ? -18.854 12.797 -7.200 1.00 95.38 441 VAL A N 1
ATOM 3351 C CA . VAL A 1 441 ? -17.946 13.896 -7.521 1.00 95.38 441 VAL A CA 1
ATOM 3352 C C . VAL A 1 441 ? -17.121 13.510 -8.745 1.00 95.38 441 VAL A C 1
ATOM 3354 O O . VAL A 1 441 ? -16.297 12.595 -8.683 1.00 95.38 441 VAL A O 1
ATOM 3357 N N . ASP A 1 442 ? -17.343 14.224 -9.844 1.00 92.38 442 ASP A N 1
ATOM 3358 C CA . ASP A 1 442 ? -16.646 14.054 -11.116 1.00 92.38 442 ASP A CA 1
ATOM 3359 C C . ASP A 1 442 ? -16.350 15.429 -11.730 1.00 92.38 442 ASP A C 1
ATOM 3361 O O . ASP A 1 442 ? -17.209 16.044 -12.357 1.00 92.38 442 ASP A O 1
ATOM 3365 N N . GLY A 1 443 ? -15.112 15.904 -11.569 1.00 86.00 443 GLY A N 1
ATOM 3366 C CA . GLY A 1 443 ? -14.690 17.220 -12.057 1.00 86.00 443 GLY A CA 1
ATOM 3367 C C . GLY A 1 443 ? -14.580 17.351 -13.577 1.00 86.00 443 GLY A C 1
ATOM 3368 O O . GLY A 1 443 ? -14.268 18.435 -14.055 1.00 86.00 443 GLY A O 1
ATOM 3369 N N . SER A 1 444 ? -14.807 16.277 -14.341 1.00 84.75 444 SER A N 1
ATOM 3370 C CA . SER A 1 444 ? -14.801 16.330 -15.809 1.00 84.75 444 SER A CA 1
ATOM 3371 C C . SER A 1 444 ? -16.168 16.618 -16.421 1.00 84.75 444 SER A C 1
ATOM 3373 O O . SER A 1 444 ? -16.266 16.827 -17.630 1.00 84.75 444 SER A O 1
ATOM 3375 N N . ARG A 1 445 ? -17.229 16.626 -15.607 1.00 85.38 445 ARG A N 1
ATOM 3376 C CA . ARG A 1 445 ? -18.610 16.811 -16.054 1.00 85.38 445 ARG A CA 1
ATOM 3377 C C . ARG A 1 445 ? -19.278 17.917 -15.247 1.00 85.38 445 ARG A C 1
ATOM 3379 O O . ARG A 1 445 ? -19.037 18.066 -14.053 1.00 85.38 445 ARG A O 1
ATOM 3386 N N . ALA A 1 446 ? -20.149 18.676 -15.905 1.00 88.62 446 ALA A N 1
ATOM 3387 C CA . ALA A 1 446 ? -20.978 19.661 -15.225 1.00 88.62 446 ALA A CA 1
ATOM 3388 C C . ALA A 1 446 ? -21.981 18.973 -14.283 1.00 88.62 446 ALA A C 1
ATOM 3390 O O . ALA A 1 446 ? -22.447 17.861 -14.547 1.00 88.62 446 ALA A O 1
ATOM 3391 N N . SER A 1 447 ? -22.331 19.655 -13.194 1.00 91.38 447 SER A N 1
ATOM 3392 C CA . SER A 1 447 ? -23.294 19.159 -12.208 1.00 91.38 447 SER A CA 1
ATOM 3393 C C . SER A 1 447 ? -24.692 18.976 -12.801 1.00 91.38 447 SER A C 1
ATOM 3395 O O . SER A 1 447 ? -25.199 19.840 -13.515 1.00 91.38 447 SER A O 1
ATOM 3397 N N . GLU A 1 448 ? -25.354 17.875 -12.446 1.00 92.06 448 GLU A N 1
ATOM 3398 C CA . GLU A 1 448 ? -26.736 17.609 -12.859 1.00 92.06 448 GLU A CA 1
ATOM 3399 C C . GLU A 1 448 ? -27.700 18.632 -12.208 1.00 92.06 448 GLU A C 1
ATOM 3401 O O . GLU A 1 448 ? -27.504 19.001 -11.044 1.00 92.06 448 GLU A O 1
ATOM 3406 N N . PRO A 1 449 ? -28.749 19.107 -12.907 1.00 84.00 449 PRO A N 1
ATOM 3407 C CA . PRO A 1 449 ? -29.536 20.272 -12.483 1.00 84.00 449 PRO A CA 1
ATOM 3408 C C . PRO A 1 449 ? -30.482 20.023 -11.295 1.00 84.00 449 PRO A C 1
ATOM 3410 O O . PRO A 1 449 ? -30.875 20.977 -10.632 1.00 84.00 449 PRO A O 1
ATOM 3413 N N . GLU A 1 450 ? -30.845 18.771 -11.000 1.00 79.00 450 GLU A N 1
ATOM 3414 C CA . GLU A 1 450 ? -31.852 18.429 -9.983 1.00 79.00 450 GLU A CA 1
ATOM 3415 C C . GLU A 1 450 ? -31.213 17.986 -8.648 1.00 79.00 450 GLU A C 1
ATOM 3417 O O . GLU A 1 450 ? -30.802 16.829 -8.517 1.00 79.00 450 GLU A O 1
ATOM 3422 N N . PRO A 1 451 ? -31.159 18.847 -7.611 1.00 66.81 451 PRO A N 1
ATOM 3423 C CA . PRO A 1 451 ? -30.594 18.497 -6.302 1.00 66.81 451 PRO A CA 1
ATOM 3424 C C . PRO A 1 451 ? -31.446 17.495 -5.504 1.00 66.81 451 PRO A C 1
ATOM 3426 O O . PRO A 1 451 ? -30.947 16.890 -4.557 1.00 66.81 451 PRO A O 1
ATOM 3429 N N . GLY A 1 452 ? -32.717 17.299 -5.872 1.00 66.38 452 GLY A N 1
ATOM 3430 C CA . GLY A 1 452 ? -33.651 16.422 -5.157 1.00 66.38 452 GLY A CA 1
ATOM 3431 C C . GLY A 1 452 ? -33.469 14.921 -5.408 1.00 66.38 452 GLY A C 1
ATOM 3432 O O . GLY A 1 452 ? -34.056 14.123 -4.682 1.00 66.38 452 GLY A O 1
ATOM 3433 N N . LYS A 1 453 ? -32.669 14.517 -6.406 1.00 78.12 453 LYS A N 1
ATOM 3434 C CA . LYS A 1 453 ? -32.421 13.097 -6.691 1.00 78.12 453 LYS A CA 1
ATOM 3435 C C . LYS A 1 453 ? -31.579 12.442 -5.594 1.00 78.12 453 LYS A C 1
ATOM 3437 O O . LYS A 1 453 ? -30.617 13.036 -5.092 1.00 78.12 453 LYS A O 1
ATOM 3442 N N . ALA A 1 454 ? -31.922 11.191 -5.275 1.00 84.31 454 ALA A N 1
ATOM 3443 C CA . ALA A 1 454 ? -31.141 10.351 -4.370 1.00 84.31 454 ALA A CA 1
ATOM 3444 C C . ALA A 1 454 ? -29.700 10.221 -4.880 1.00 84.31 454 ALA A C 1
ATOM 3446 O O . ALA A 1 454 ? -28.771 10.542 -4.150 1.00 84.31 454 ALA A O 1
ATOM 3447 N N . VAL A 1 455 ? -29.520 9.887 -6.163 1.00 92.00 455 VAL A N 1
ATOM 3448 C CA . VAL A 1 455 ? -28.222 9.878 -6.853 1.00 92.00 455 VAL A CA 1
ATOM 3449 C C . VAL A 1 455 ? -28.088 11.122 -7.725 1.00 92.00 455 VAL A C 1
ATOM 3451 O O . VAL A 1 455 ? -28.929 11.362 -8.589 1.00 92.00 455 VAL A O 1
ATOM 3454 N N . ARG A 1 456 ? -27.015 11.894 -7.533 1.00 93.62 456 ARG A N 1
ATOM 3455 C CA . ARG A 1 456 ? -26.701 13.068 -8.361 1.00 93.62 456 ARG A CA 1
ATOM 3456 C C . ARG A 1 456 ? -25.206 13.166 -8.640 1.00 93.62 456 ARG A C 1
ATOM 3458 O O . ARG A 1 456 ? -24.394 12.999 -7.726 1.00 93.62 456 ARG A O 1
ATOM 3465 N N . ARG A 1 457 ? -24.832 13.495 -9.878 1.00 94.38 457 ARG A N 1
ATOM 3466 C CA . ARG A 1 457 ? -23.450 13.873 -10.227 1.00 94.38 457 ARG A CA 1
ATOM 3467 C C . ARG A 1 457 ? -23.200 15.359 -10.007 1.00 94.38 457 ARG A C 1
ATOM 3469 O O . ARG A 1 457 ? -24.022 16.197 -10.381 1.00 94.38 457 ARG A O 1
ATOM 3476 N N . VAL A 1 458 ? -22.048 15.674 -9.427 1.00 95.12 458 VAL A N 1
ATOM 3477 C CA . VAL A 1 458 ? -21.596 17.040 -9.155 1.00 95.12 458 VAL A CA 1
ATOM 3478 C C . VAL A 1 458 ? -20.131 17.212 -9.547 1.00 95.12 458 VAL A C 1
ATOM 3480 O O . VAL A 1 458 ? -19.323 16.301 -9.395 1.00 95.12 458 VAL A O 1
ATOM 3483 N N . GLU A 1 459 ? -19.775 18.401 -10.016 1.00 92.56 459 GLU A N 1
ATOM 3484 C CA . GLU A 1 459 ? -18.426 18.727 -10.491 1.00 92.56 459 GLU A CA 1
ATOM 3485 C C . GLU A 1 459 ? -17.402 18.808 -9.342 1.00 92.56 459 GLU A C 1
ATOM 3487 O O . GLU A 1 459 ? -16.198 18.584 -9.506 1.00 92.56 459 GLU A O 1
ATOM 3492 N N . THR A 1 460 ? -17.853 19.175 -8.140 1.00 93.50 460 THR A N 1
ATOM 3493 C CA . THR A 1 460 ? -16.949 19.510 -7.033 1.00 93.50 460 THR A CA 1
ATOM 3494 C C . THR A 1 460 ? -17.359 18.863 -5.717 1.00 93.50 460 THR A C 1
ATOM 3496 O O . THR A 1 460 ? -18.543 18.728 -5.406 1.00 93.50 460 THR A O 1
ATOM 3499 N N . LEU A 1 461 ? -16.363 18.527 -4.891 1.00 95.00 461 LEU A N 1
ATOM 3500 C CA . LEU A 1 461 ? -16.600 18.067 -3.525 1.00 95.00 461 LEU A CA 1
ATOM 3501 C C . LEU A 1 461 ? -17.289 19.150 -2.684 1.00 95.00 461 LEU A C 1
ATOM 3503 O O . LEU A 1 461 ? -18.169 18.844 -1.887 1.00 95.00 461 LEU A O 1
ATOM 3507 N N . GLN A 1 462 ? -16.941 20.422 -2.891 1.00 93.62 462 GLN A N 1
ATOM 3508 C CA . GLN A 1 462 ? -17.596 21.531 -2.201 1.00 93.62 462 GLN A CA 1
ATOM 3509 C C . GLN A 1 462 ? -19.104 21.585 -2.493 1.00 93.62 462 GLN A C 1
ATOM 3511 O O . GLN A 1 462 ? -19.886 21.794 -1.570 1.00 93.62 462 GLN A O 1
ATOM 3516 N N . GLN A 1 463 ? -19.523 21.341 -3.739 1.00 93.12 463 GLN A N 1
ATOM 3517 C CA . GLN A 1 463 ? -20.942 21.222 -4.090 1.00 93.12 463 GLN A CA 1
ATOM 3518 C C . GLN A 1 463 ? -21.587 19.984 -3.455 1.00 93.12 463 GLN A C 1
ATOM 3520 O O . GLN A 1 463 ? -22.680 20.100 -2.917 1.00 93.12 463 GLN A O 1
ATOM 3525 N N . ALA A 1 464 ? -20.915 18.825 -3.442 1.00 95.31 464 ALA A N 1
ATOM 3526 C CA . ALA A 1 464 ? -21.435 17.629 -2.766 1.00 95.31 464 ALA A CA 1
ATOM 3527 C C . ALA A 1 464 ? -21.686 17.872 -1.266 1.00 95.31 464 ALA A C 1
ATOM 3529 O O . ALA A 1 464 ? -22.713 17.465 -0.726 1.00 95.31 464 ALA A O 1
ATOM 3530 N N . LEU A 1 465 ? -20.760 18.565 -0.598 1.00 95.31 465 LEU A N 1
ATOM 3531 C CA . LEU A 1 465 ? -20.882 18.931 0.814 1.00 95.31 465 LEU A CA 1
ATOM 3532 C C . LEU A 1 465 ? -21.939 20.018 1.047 1.00 95.31 465 LEU A C 1
ATOM 3534 O O . LEU A 1 465 ? -22.601 20.008 2.084 1.00 95.31 465 LEU A O 1
ATOM 3538 N N . ALA A 1 466 ? -22.125 20.938 0.097 1.00 93.56 466 ALA A N 1
ATOM 3539 C CA . ALA A 1 466 ? -23.201 21.923 0.145 1.00 93.56 466 ALA A CA 1
ATOM 3540 C C . ALA A 1 466 ? -24.577 21.255 0.004 1.00 93.56 466 ALA A C 1
ATOM 3542 O O . ALA A 1 466 ? -25.469 21.545 0.797 1.00 93.56 466 ALA A O 1
ATOM 3543 N N . ASP A 1 467 ? -24.726 20.317 -0.935 1.00 94.00 467 ASP A N 1
ATOM 3544 C CA . ASP A 1 467 ? -25.938 19.510 -1.089 1.00 94.00 467 ASP A CA 1
ATOM 3545 C C . ASP A 1 467 ? -26.242 18.712 0.179 1.00 94.00 467 ASP A C 1
ATOM 3547 O O . ASP A 1 467 ? -27.389 18.667 0.615 1.00 94.00 467 ASP A O 1
ATOM 3551 N N . TRP A 1 468 ? -25.217 18.099 0.779 1.00 94.00 468 TRP A N 1
ATOM 3552 C CA . TRP A 1 468 ? -25.354 17.376 2.041 1.00 94.00 468 TRP A CA 1
ATOM 3553 C C . TRP A 1 468 ? -25.815 18.309 3.162 1.00 94.00 468 TRP A C 1
ATOM 3555 O O . TRP A 1 468 ? -26.827 18.048 3.802 1.00 94.00 468 TRP A O 1
ATOM 3565 N N . SER A 1 469 ? -25.159 19.464 3.316 1.00 92.44 469 SER A N 1
ATOM 3566 C CA . SER A 1 469 ? -25.571 20.480 4.288 1.00 92.44 469 SER A CA 1
ATOM 3567 C C . SER A 1 469 ? -27.003 20.974 4.063 1.00 92.44 469 SER A C 1
ATOM 3569 O O . SER A 1 469 ? -27.651 21.376 5.030 1.00 92.44 469 SER A O 1
ATOM 3571 N N . ALA A 1 470 ? -27.472 21.015 2.814 1.00 91.12 470 ALA A N 1
ATOM 3572 C CA . ALA A 1 470 ? -28.821 21.440 2.453 1.00 91.12 470 ALA A CA 1
ATOM 3573 C C . ALA A 1 470 ? -29.866 20.325 2.624 1.00 91.12 470 ALA A C 1
ATOM 3575 O O . ALA A 1 470 ? -31.045 20.627 2.801 1.00 91.12 470 ALA A O 1
ATOM 3576 N N . HIS A 1 471 ? -29.453 19.052 2.604 1.00 88.19 471 HIS A N 1
ATOM 3577 C CA . HIS A 1 471 ? -30.331 17.903 2.834 1.00 88.19 471 HIS A CA 1
ATOM 3578 C C . HIS A 1 471 ? -31.004 17.964 4.214 1.00 88.19 471 HIS A C 1
ATOM 3580 O O . HIS A 1 471 ? -32.185 17.624 4.356 1.00 88.19 471 HIS A O 1
ATOM 3586 N N . GLY A 1 472 ? -30.268 18.486 5.198 1.00 84.19 472 GLY A N 1
ATOM 3587 C CA . GLY A 1 472 ? -30.757 18.756 6.542 1.00 84.19 472 GLY A CA 1
ATOM 3588 C C . GLY A 1 472 ? -30.807 17.516 7.432 1.00 84.19 472 GLY A C 1
ATOM 3589 O O . GLY A 1 472 ? -30.362 16.430 7.070 1.00 84.19 472 GLY A O 1
ATOM 3590 N N . ASP A 1 473 ? -31.349 17.703 8.632 1.00 83.81 473 ASP A N 1
ATOM 3591 C CA . ASP A 1 473 ? -31.358 16.681 9.677 1.00 83.81 473 ASP A CA 1
ATOM 3592 C C . ASP A 1 473 ? -32.502 15.688 9.431 1.00 83.81 473 ASP A C 1
ATOM 3594 O O . ASP A 1 473 ? -33.644 15.917 9.834 1.00 83.81 473 ASP A O 1
ATOM 3598 N N . ARG A 1 474 ? -32.197 14.599 8.720 1.00 86.50 474 ARG A N 1
ATOM 3599 C CA . ARG A 1 474 ? -33.122 13.489 8.456 1.00 86.50 474 ARG A CA 1
ATOM 3600 C C . ARG A 1 474 ? -32.555 12.198 9.051 1.00 86.50 474 ARG A C 1
ATOM 3602 O O . ARG A 1 474 ? -31.791 11.511 8.365 1.00 86.50 474 ARG A O 1
ATOM 3609 N N . PRO A 1 475 ? -32.888 11.871 10.311 1.00 84.94 475 PRO A N 1
ATOM 3610 C CA . PRO A 1 475 ? -32.406 10.658 10.964 1.00 84.94 475 PRO A CA 1
ATOM 3611 C C . PRO A 1 475 ? -32.686 9.404 10.126 1.00 84.94 475 PRO A C 1
ATOM 3613 O O . PRO A 1 475 ? -33.736 9.302 9.494 1.00 84.94 475 PRO A O 1
ATOM 3616 N N . GLY A 1 476 ? -31.738 8.466 10.096 1.00 84.75 476 GLY A N 1
ATOM 3617 C CA . GLY A 1 476 ? -31.812 7.258 9.260 1.00 84.75 476 GLY A CA 1
ATOM 3618 C C . GLY A 1 476 ? -31.292 7.432 7.825 1.00 84.75 476 GLY A C 1
ATOM 3619 O O . GLY A 1 476 ? -31.234 6.459 7.071 1.00 84.75 476 GLY A O 1
ATOM 3620 N N . THR A 1 477 ? -30.866 8.640 7.440 1.00 90.88 477 THR A N 1
ATOM 3621 C CA . THR A 1 477 ? -30.222 8.878 6.139 1.00 90.88 477 THR A CA 1
ATOM 3622 C C . THR A 1 477 ? -28.769 8.405 6.143 1.00 90.88 477 THR A C 1
ATOM 3624 O O . THR A 1 477 ? -27.985 8.783 7.019 1.00 90.88 477 THR A O 1
ATOM 3627 N N . VAL A 1 478 ? -28.396 7.648 5.109 1.00 92.38 478 VAL A N 1
ATOM 3628 C CA . VAL A 1 478 ? -27.014 7.250 4.818 1.00 92.38 478 VAL A CA 1
ATOM 3629 C C . VAL A 1 478 ? -26.497 8.097 3.653 1.00 92.38 478 VAL A C 1
ATOM 3631 O O . VAL A 1 478 ? -26.857 7.892 2.494 1.00 92.38 478 VAL A O 1
ATOM 3634 N N . GLY A 1 479 ? -25.670 9.089 3.963 1.00 94.38 479 GLY A N 1
ATOM 3635 C CA . GLY A 1 479 ? -24.984 9.931 2.992 1.00 94.38 479 GLY A CA 1
ATOM 3636 C C . GLY A 1 479 ? -23.729 9.255 2.447 1.00 94.38 479 GLY A C 1
ATOM 3637 O O . GLY A 1 479 ? -22.841 8.876 3.204 1.00 94.38 479 GLY A O 1
ATOM 3638 N N . VAL A 1 480 ? -23.611 9.152 1.127 1.00 95.62 480 VAL A N 1
ATOM 3639 C CA . VAL A 1 480 ? -22.447 8.602 0.428 1.00 95.62 480 VAL A CA 1
ATOM 3640 C C . VAL A 1 480 ? -21.967 9.601 -0.621 1.00 95.62 480 VAL A C 1
ATOM 3642 O O . VAL A 1 480 ? -22.617 9.839 -1.638 1.00 95.62 480 VAL A O 1
ATOM 3645 N N . ILE A 1 481 ? -20.794 10.182 -0.390 1.00 97.19 481 ILE A N 1
ATOM 3646 C CA . ILE A 1 481 ? -20.100 11.040 -1.348 1.00 97.19 481 ILE A CA 1
ATOM 3647 C C . ILE A 1 481 ? -18.980 10.221 -1.991 1.00 97.19 481 ILE A C 1
ATOM 3649 O O . ILE A 1 481 ? -17.974 9.895 -1.359 1.00 97.19 481 ILE A O 1
ATOM 3653 N N . VAL A 1 482 ? -19.168 9.885 -3.263 1.00 96.69 482 VAL A N 1
ATOM 3654 C CA . VAL A 1 482 ? -18.251 9.075 -4.064 1.00 96.69 482 VAL A CA 1
ATOM 3655 C C . VAL A 1 482 ? -17.296 9.988 -4.816 1.00 96.69 482 VAL A C 1
ATOM 3657 O O . VAL A 1 482 ? -17.702 10.751 -5.690 1.00 96.69 482 VAL A O 1
ATOM 3660 N N . LEU A 1 483 ? -16.012 9.886 -4.505 1.00 96.31 483 LEU A N 1
ATOM 3661 C CA . LEU A 1 483 ? -14.928 10.543 -5.220 1.00 96.31 483 LEU A CA 1
ATOM 3662 C C . LEU A 1 483 ? -14.529 9.628 -6.389 1.00 96.31 483 LEU A C 1
ATOM 3664 O O . LEU A 1 483 ? -13.726 8.708 -6.227 1.00 96.31 483 LEU A O 1
ATOM 3668 N N . ALA A 1 484 ? -15.173 9.831 -7.545 1.00 93.88 484 ALA A N 1
ATOM 3669 C CA . ALA A 1 484 ? -15.210 8.851 -8.638 1.00 93.88 484 ALA A CA 1
ATOM 3670 C C . ALA A 1 484 ? -13.900 8.722 -9.435 1.00 93.88 484 ALA A C 1
ATOM 3672 O O . ALA A 1 484 ? -13.630 7.687 -10.060 1.00 93.88 484 ALA A O 1
ATOM 3673 N N . ARG A 1 485 ? -13.101 9.791 -9.418 1.00 92.94 485 ARG A N 1
ATOM 3674 C CA . ARG A 1 485 ? -11.829 9.945 -10.131 1.00 92.94 485 ARG A CA 1
ATOM 3675 C C . ARG A 1 485 ? -10.681 10.015 -9.135 1.00 92.94 485 ARG A C 1
ATOM 3677 O O . ARG A 1 485 ? -10.879 10.448 -8.001 1.00 92.94 485 ARG A O 1
ATOM 3684 N N . SER A 1 486 ? -9.474 9.665 -9.567 1.00 93.44 486 SER A N 1
ATOM 3685 C CA . SER A 1 486 ? -8.270 9.833 -8.751 1.00 93.44 486 SER A CA 1
ATOM 3686 C C . SER A 1 486 ? -7.783 11.288 -8.745 1.00 93.44 486 SER A C 1
ATOM 3688 O O . SER A 1 486 ? -6.652 11.573 -9.110 1.00 93.44 486 SER A O 1
ATOM 3690 N N . ASP A 1 487 ? -8.651 12.241 -8.414 1.00 92.88 487 ASP A N 1
ATOM 3691 C CA . ASP A 1 487 ? -8.357 13.669 -8.548 1.00 92.88 487 ASP A CA 1
ATOM 3692 C C . ASP A 1 487 ? -7.764 14.279 -7.266 1.00 92.88 487 ASP A C 1
ATOM 3694 O O . ASP A 1 487 ? -7.642 13.648 -6.210 1.00 92.88 487 ASP A O 1
ATOM 3698 N N . ARG A 1 488 ? -7.375 15.552 -7.377 1.00 92.12 488 ARG A N 1
ATOM 3699 C CA . ARG A 1 488 ? -6.881 16.376 -6.276 1.00 92.12 488 ARG A CA 1
ATOM 3700 C C . ARG A 1 488 ? -7.769 17.601 -6.113 1.00 92.12 488 ARG A C 1
ATOM 3702 O O . ARG A 1 488 ? -7.874 18.402 -7.039 1.00 92.12 488 ARG A O 1
ATOM 3709 N N . ASP A 1 489 ? -8.323 17.803 -4.921 1.00 90.69 489 ASP A N 1
ATOM 3710 C CA . ASP A 1 489 ? -8.979 19.063 -4.571 1.00 90.69 489 ASP A CA 1
ATOM 3711 C C . ASP A 1 489 ? -8.005 19.983 -3.829 1.00 90.69 489 ASP A C 1
ATOM 3713 O O . ASP A 1 489 ? -7.575 19.702 -2.708 1.00 90.69 489 ASP A O 1
ATOM 3717 N N . ALA A 1 490 ? -7.641 21.082 -4.486 1.00 85.19 490 ALA A N 1
ATOM 3718 C CA . ALA A 1 490 ? -6.807 22.151 -3.944 1.00 85.19 490 ALA A CA 1
ATOM 3719 C C . ALA A 1 490 ? -7.455 23.533 -4.115 1.00 85.19 490 ALA A C 1
ATOM 3721 O O . ALA A 1 490 ? -6.761 24.548 -4.047 1.00 85.19 490 ALA A O 1
ATOM 3722 N N . ARG A 1 491 ? -8.769 23.581 -4.383 1.00 84.25 491 ARG A N 1
ATOM 3723 C CA . ARG A 1 491 ? -9.485 24.825 -4.709 1.00 84.25 491 ARG A CA 1
ATOM 3724 C C . ARG A 1 491 ? -9.608 25.750 -3.501 1.00 84.25 491 ARG A C 1
ATOM 3726 O O . ARG A 1 491 ? -9.629 26.967 -3.658 1.00 84.25 491 ARG A O 1
ATOM 3733 N N . THR A 1 492 ? -9.660 25.182 -2.296 1.00 84.62 492 THR A N 1
ATOM 3734 C CA . THR A 1 492 ? -9.757 25.930 -1.040 1.00 84.62 492 THR A CA 1
ATOM 3735 C C . THR A 1 492 ? -8.654 25.528 -0.064 1.00 84.62 492 THR A C 1
ATOM 3737 O O . THR A 1 492 ? -8.183 24.393 -0.038 1.00 84.62 492 THR A O 1
ATOM 3740 N N . ALA A 1 493 ? -8.229 26.470 0.784 1.00 84.25 493 ALA A N 1
ATOM 3741 C CA . ALA A 1 493 ? -7.259 26.180 1.842 1.00 84.25 493 ALA A CA 1
ATOM 3742 C C . ALA A 1 493 ? -7.876 25.385 3.008 1.00 84.25 493 ALA A C 1
ATOM 3744 O O . ALA A 1 493 ? -7.162 24.658 3.702 1.00 84.25 493 ALA A O 1
ATOM 3745 N N . ASN A 1 494 ? -9.188 25.526 3.214 1.00 90.38 494 ASN A N 1
ATOM 3746 C CA . ASN A 1 494 ? -9.967 24.855 4.248 1.00 90.38 494 ASN A CA 1
ATOM 3747 C C . ASN A 1 494 ? -11.262 24.307 3.640 1.00 90.38 494 ASN A C 1
ATOM 3749 O O . ASN A 1 494 ? -11.857 24.951 2.773 1.00 90.38 494 ASN A O 1
ATOM 3753 N N . LEU A 1 495 ? -11.706 23.151 4.122 1.00 93.94 495 LEU A N 1
ATOM 3754 C CA . LEU A 1 495 ? -12.966 22.534 3.720 1.00 93.94 495 LEU A CA 1
ATOM 3755 C C . LEU A 1 495 ? -13.718 22.072 4.968 1.00 93.94 495 LEU A C 1
ATOM 3757 O O . LEU A 1 495 ? -13.130 21.416 5.830 1.00 93.94 495 LEU A O 1
ATOM 3761 N N . THR A 1 496 ? -15.001 22.415 5.057 1.00 95.69 496 THR A N 1
ATOM 3762 C CA . THR A 1 496 ? -15.852 22.056 6.195 1.00 95.69 496 THR A CA 1
ATOM 3763 C C . THR A 1 496 ? -16.791 20.921 5.811 1.00 95.69 496 THR A C 1
ATOM 3765 O O . THR A 1 496 ? -17.529 21.026 4.833 1.00 95.69 496 THR A O 1
ATOM 3768 N N . ILE A 1 497 ? -16.781 19.853 6.601 1.00 96.00 497 ILE A N 1
ATOM 3769 C CA . ILE A 1 497 ? -17.734 18.749 6.529 1.00 96.00 497 ILE A CA 1
ATOM 3770 C C . ILE A 1 497 ? -18.729 18.947 7.666 1.00 96.00 497 ILE A C 1
ATOM 3772 O O . ILE A 1 497 ? -18.341 18.919 8.834 1.00 96.00 497 ILE A O 1
ATOM 3776 N N . LYS A 1 498 ? -20.001 19.152 7.319 1.00 94.38 498 LYS A N 1
ATOM 3777 C CA . LYS A 1 498 ? -21.080 19.219 8.302 1.00 94.38 498 LYS A CA 1
ATOM 3778 C C . LYS A 1 498 ? -21.677 17.843 8.536 1.00 94.38 498 LYS A C 1
ATOM 3780 O O . LYS A 1 498 ? -21.940 17.113 7.584 1.00 94.38 498 LYS A O 1
ATOM 3785 N N . THR A 1 499 ? -21.905 17.501 9.790 1.00 92.44 499 THR A N 1
ATOM 3786 C CA . THR A 1 499 ? -22.484 16.219 10.197 1.00 92.44 499 THR A CA 1
ATOM 3787 C C . THR A 1 499 ? -23.850 16.454 10.822 1.00 92.44 499 THR A C 1
ATOM 3789 O O . THR A 1 499 ? -24.007 17.319 11.686 1.00 92.44 499 THR A O 1
ATOM 3792 N N . HIS A 1 500 ? -24.851 15.723 10.332 1.00 91.00 500 HIS A N 1
ATOM 3793 C CA . HIS A 1 500 ? -26.242 15.888 10.743 1.00 91.00 500 HIS A CA 1
ATOM 3794 C C . HIS A 1 500 ? -26.617 14.873 11.829 1.00 91.00 500 HIS A C 1
ATOM 3796 O O . HIS A 1 500 ? -26.124 13.737 11.799 1.00 91.00 500 HIS A O 1
ATOM 3802 N N . PRO A 1 501 ? -27.501 15.238 12.766 1.00 88.75 501 PRO A N 1
ATOM 3803 C CA . PRO A 1 501 ? -27.963 14.317 13.779 1.00 88.75 501 PRO A CA 1
ATOM 3804 C C . PRO A 1 501 ? -28.665 13.066 13.216 1.00 88.75 501 PRO A C 1
ATOM 3806 O O . PRO A 1 501 ? -29.474 13.165 12.296 1.00 88.75 501 PRO A O 1
ATOM 3809 N N . GLY A 1 502 ? -28.345 11.883 13.745 1.00 86.88 502 GLY A N 1
ATOM 3810 C CA . GLY A 1 502 ? -28.948 10.594 13.401 1.00 86.88 502 GLY A CA 1
ATOM 3811 C C . GLY A 1 502 ? -28.582 10.090 12.005 1.00 86.88 502 GLY A C 1
ATOM 3812 O O . GLY A 1 502 ? -29.260 9.203 11.485 1.00 86.88 502 GLY A O 1
ATOM 3813 N N . THR A 1 503 ? -27.554 10.674 11.381 1.00 91.62 503 THR A N 1
ATOM 3814 C CA . THR A 1 503 ? -27.111 10.339 10.020 1.00 91.62 503 THR A CA 1
ATOM 3815 C C . THR A 1 503 ? -25.734 9.691 10.001 1.00 91.62 503 THR A C 1
ATOM 3817 O O . THR A 1 503 ? -24.910 9.902 10.893 1.00 91.62 503 THR A O 1
ATOM 3820 N N . GLU A 1 504 ? -25.470 8.938 8.940 1.00 93.12 504 GLU A N 1
ATOM 3821 C CA . GLU A 1 504 ? -24.147 8.396 8.640 1.00 93.12 504 GLU A CA 1
ATOM 3822 C C . GLU A 1 504 ? -23.636 9.060 7.362 1.00 93.12 504 GLU A C 1
ATOM 3824 O O . GLU A 1 504 ? -24.316 9.013 6.341 1.00 93.12 504 GLU A O 1
ATOM 3829 N N . LEU A 1 505 ? -22.455 9.682 7.393 1.00 96.06 505 LEU A N 1
ATOM 3830 C CA . LEU A 1 505 ? -21.820 10.243 6.200 1.00 96.06 505 LEU A CA 1
ATOM 3831 C C . LEU A 1 505 ? -20.556 9.457 5.852 1.00 96.06 505 LEU A C 1
ATOM 3833 O O . LEU A 1 505 ? -19.642 9.343 6.663 1.00 96.06 505 LEU A O 1
ATOM 3837 N N . THR A 1 506 ? -20.465 8.982 4.615 1.00 95.88 506 THR A N 1
ATOM 3838 C CA . THR A 1 506 ? -19.287 8.310 4.066 1.00 95.88 506 THR A CA 1
ATOM 3839 C C . THR A 1 506 ? -18.727 9.100 2.891 1.00 95.88 506 THR A C 1
ATOM 3841 O O . THR A 1 506 ? -19.426 9.328 1.907 1.00 95.88 506 THR A O 1
ATOM 3844 N N . LEU A 1 507 ? -17.454 9.493 2.964 1.00 97.12 507 LEU A N 1
ATOM 3845 C CA . LEU A 1 507 ? -16.688 9.977 1.813 1.00 97.12 507 LEU A CA 1
ATOM 3846 C C . LEU A 1 507 ? -15.737 8.864 1.384 1.00 97.12 507 LEU A C 1
ATOM 3848 O O . LEU A 1 507 ? -14.895 8.429 2.170 1.00 97.12 507 LEU A O 1
ATOM 3852 N N . VAL A 1 508 ? -15.859 8.419 0.139 1.00 96.06 508 VAL A N 1
ATOM 3853 C CA . VAL A 1 508 ? -15.133 7.247 -0.357 1.00 96.06 508 VAL A CA 1
ATOM 3854 C C . VAL A 1 508 ? -14.511 7.522 -1.718 1.00 96.06 508 VAL A C 1
ATOM 3856 O O . VAL A 1 508 ? -15.194 7.944 -2.650 1.00 96.06 508 VAL A O 1
ATOM 3859 N N . ALA A 1 509 ? -13.214 7.252 -1.856 1.00 96.25 509 ALA A N 1
ATOM 3860 C CA . ALA A 1 509 ? -12.574 7.143 -3.161 1.00 96.25 509 ALA A CA 1
ATOM 3861 C C . ALA A 1 509 ? -12.915 5.778 -3.764 1.00 96.25 509 ALA A C 1
ATOM 3863 O O . ALA A 1 509 ? -12.417 4.748 -3.314 1.00 96.25 509 ALA A O 1
ATOM 3864 N N . ALA A 1 510 ? -13.795 5.759 -4.759 1.00 94.62 510 ALA A N 1
ATOM 3865 C CA . ALA A 1 510 ? -14.264 4.531 -5.391 1.00 94.62 510 ALA A CA 1
ATOM 3866 C C . ALA A 1 510 ? -14.813 4.826 -6.778 1.00 94.62 510 ALA A C 1
ATOM 3868 O O . ALA A 1 510 ? -15.284 5.924 -7.055 1.00 94.62 510 ALA A O 1
ATOM 3869 N N . GLN A 1 511 ? -14.810 3.822 -7.644 1.00 92.25 511 GLN A N 1
ATOM 3870 C CA . GLN A 1 511 ? -15.538 3.912 -8.894 1.00 92.25 511 GLN A CA 1
ATOM 3871 C C . GLN A 1 511 ? -17.027 3.676 -8.625 1.00 92.25 511 GLN A C 1
ATOM 3873 O O . GLN A 1 511 ? -17.411 2.669 -8.030 1.00 92.25 511 GLN A O 1
ATOM 3878 N N . TRP A 1 512 ? -17.861 4.597 -9.107 1.00 92.81 512 TRP A N 1
ATOM 3879 C CA . TRP A 1 512 ? -19.312 4.441 -9.112 1.00 92.81 512 TRP A CA 1
ATOM 3880 C C . TRP A 1 512 ? -19.758 3.546 -10.269 1.00 92.81 512 TRP A C 1
ATOM 3882 O O . TRP A 1 512 ? -19.401 3.799 -11.426 1.00 92.81 512 TRP A O 1
ATOM 3892 N N . ARG A 1 513 ? -20.570 2.529 -9.975 1.00 91.44 513 ARG A N 1
ATOM 3893 C CA . ARG A 1 513 ? -21.213 1.683 -10.981 1.00 91.44 513 ARG A CA 1
ATOM 3894 C C . ARG A 1 513 ? -22.734 1.808 -10.849 1.00 91.44 513 ARG A C 1
ATOM 3896 O O . ARG A 1 513 ? -23.293 1.318 -9.868 1.00 91.44 513 ARG A O 1
ATOM 3903 N N . PRO A 1 514 ? -23.405 2.493 -11.797 1.00 89.31 514 PRO A N 1
ATOM 3904 C CA . PRO A 1 514 ? -24.855 2.616 -11.764 1.00 89.31 514 PRO A CA 1
ATOM 3905 C C . PRO A 1 514 ? -25.511 1.271 -12.084 1.00 89.31 514 PRO A C 1
ATOM 3907 O O . PRO A 1 514 ? -24.926 0.432 -12.774 1.00 89.31 514 PRO A O 1
ATOM 3910 N N . GLN A 1 515 ? -26.749 1.095 -11.632 1.00 85.19 515 GLN A N 1
ATOM 3911 C CA . GLN A 1 515 ? -27.595 -0.009 -12.074 1.00 85.19 515 GLN A CA 1
ATOM 3912 C C . GLN A 1 515 ? -27.800 0.053 -13.600 1.00 85.19 515 GLN A C 1
ATOM 3914 O O . GLN A 1 515 ? -28.022 1.125 -14.167 1.00 85.19 515 GLN A O 1
ATOM 3919 N N . VAL A 1 516 ? -27.718 -1.097 -14.274 1.00 82.06 516 VAL A N 1
ATOM 3920 C CA . VAL A 1 516 ? -27.939 -1.217 -15.723 1.00 82.06 516 VAL A CA 1
ATOM 3921 C C . VAL A 1 516 ? -29.127 -2.140 -15.961 1.00 82.06 516 VAL A C 1
ATOM 3923 O O . VAL A 1 516 ? -29.062 -3.322 -15.630 1.00 82.06 516 VAL A O 1
ATOM 3926 N N . ALA A 1 517 ? -30.196 -1.613 -16.558 1.00 80.81 517 ALA A N 1
ATOM 3927 C CA . ALA A 1 517 ? -31.339 -2.419 -16.973 1.00 80.81 517 ALA A CA 1
ATOM 3928 C C . ALA A 1 517 ? -30.950 -3.302 -18.168 1.00 80.81 517 ALA A C 1
ATOM 3930 O O . ALA A 1 517 ? -30.423 -2.809 -19.168 1.00 80.81 517 ALA A O 1
ATOM 3931 N N . ARG A 1 518 ? -31.208 -4.610 -18.071 1.00 81.62 518 ARG A N 1
ATOM 3932 C CA . ARG A 1 518 ? -31.013 -5.570 -19.166 1.00 81.62 518 ARG A CA 1
ATOM 3933 C C . ARG A 1 518 ? -32.337 -6.273 -19.478 1.00 81.62 518 ARG A C 1
ATOM 3935 O O . ARG A 1 518 ? -33.075 -6.578 -18.541 1.00 81.62 518 ARG A O 1
ATOM 3942 N N . PRO A 1 519 ? -32.651 -6.556 -20.756 1.00 83.12 519 PRO A N 1
ATOM 3943 C CA . PRO A 1 519 ? -33.855 -7.303 -21.110 1.00 83.12 519 PRO A CA 1
ATOM 3944 C C . PRO A 1 519 ? -33.911 -8.652 -20.380 1.00 83.12 519 PRO A C 1
ATOM 3946 O O . PRO A 1 519 ? -32.930 -9.390 -20.381 1.00 83.12 519 PRO A O 1
ATOM 3949 N N . GLY A 1 520 ? -35.049 -8.963 -19.755 1.00 78.31 520 GLY A N 1
ATOM 3950 C CA . GLY A 1 520 ? -35.263 -10.225 -19.034 1.00 78.31 520 GLY A CA 1
ATOM 3951 C C . GLY A 1 520 ? -34.674 -10.296 -17.620 1.00 78.31 520 GLY A C 1
ATOM 3952 O O . GLY A 1 520 ? -34.861 -11.314 -16.962 1.00 78.31 520 GLY A O 1
ATOM 3953 N N . VAL A 1 521 ? -34.008 -9.241 -17.132 1.00 77.75 521 VAL A N 1
ATOM 3954 C CA . VAL A 1 521 ? -33.496 -9.164 -15.752 1.00 77.75 521 VAL A CA 1
ATOM 3955 C C . VAL A 1 521 ? -34.343 -8.164 -14.953 1.00 77.75 521 VAL A C 1
ATOM 3957 O O . VAL A 1 521 ? -34.398 -6.993 -15.344 1.00 77.75 521 VAL A O 1
ATOM 3960 N N . PRO A 1 522 ? -35.011 -8.579 -13.857 1.00 75.00 522 PRO A N 1
ATOM 3961 C CA . PRO A 1 522 ? -35.754 -7.670 -12.988 1.00 75.00 522 PRO A CA 1
ATOM 3962 C C . PRO A 1 522 ? -34.854 -6.556 -12.438 1.00 75.00 522 PRO A C 1
ATOM 3964 O O . PRO A 1 522 ? -33.726 -6.801 -12.013 1.00 75.00 522 PRO A O 1
ATOM 3967 N N . VAL A 1 523 ? -35.352 -5.319 -12.452 1.00 74.62 523 VAL A N 1
ATOM 3968 C CA . VAL A 1 523 ? -34.650 -4.150 -11.908 1.00 74.62 523 VAL A CA 1
ATOM 3969 C C . VAL A 1 523 ? -35.235 -3.847 -10.534 1.00 74.62 523 VAL A C 1
ATOM 3971 O O . VAL A 1 523 ? -36.388 -3.439 -10.421 1.00 74.62 523 VAL A O 1
ATOM 3974 N N . GLU A 1 524 ? -34.440 -4.040 -9.488 1.00 79.12 524 GLU A N 1
ATOM 3975 C CA . GLU A 1 524 ? -34.801 -3.646 -8.127 1.00 79.12 524 GLU A CA 1
ATOM 3976 C C . GLU A 1 524 ? -34.813 -2.122 -7.999 1.00 79.12 524 GLU A C 1
ATOM 3978 O O . GLU A 1 524 ? -33.776 -1.473 -8.144 1.00 79.12 524 GLU A O 1
ATOM 3983 N N . ALA A 1 525 ? -35.983 -1.541 -7.729 1.00 79.19 525 ALA A N 1
ATOM 3984 C CA . ALA A 1 525 ? -36.163 -0.089 -7.682 1.00 79.19 525 ALA A CA 1
ATOM 3985 C C . ALA A 1 525 ? -35.473 0.588 -6.481 1.00 79.19 525 ALA A C 1
ATOM 3987 O O . ALA A 1 525 ? -35.226 1.790 -6.512 1.00 79.19 525 ALA A O 1
ATOM 3988 N N . ASN A 1 526 ? -35.171 -0.167 -5.423 1.00 85.50 526 ASN A N 1
ATOM 3989 C CA . ASN A 1 526 ? -34.478 0.308 -4.224 1.00 85.50 526 ASN A CA 1
ATOM 3990 C C . ASN A 1 526 ? -32.945 0.217 -4.328 1.00 85.50 526 ASN A C 1
ATOM 3992 O O . ASN A 1 526 ? -32.254 0.732 -3.451 1.00 85.50 526 ASN A O 1
ATOM 3996 N N . ARG A 1 527 ? -32.395 -0.413 -5.374 1.00 87.06 527 ARG A N 1
ATOM 3997 C CA . ARG A 1 527 ? -30.948 -0.544 -5.595 1.00 87.06 527 ARG A CA 1
ATOM 3998 C C . ARG A 1 527 ? -30.438 0.602 -6.464 1.00 87.06 527 ARG A C 1
ATOM 4000 O O . ARG A 1 527 ? -30.759 0.691 -7.642 1.00 87.06 527 ARG A O 1
ATOM 4007 N N . HIS A 1 528 ? -29.577 1.454 -5.911 1.00 89.31 528 HIS A N 1
ATOM 4008 C CA . HIS A 1 528 ? -29.048 2.628 -6.622 1.00 89.31 528 HIS A CA 1
ATOM 4009 C C . HIS A 1 528 ? -27.817 2.309 -7.483 1.00 89.31 528 HIS A C 1
ATOM 4011 O O . HIS A 1 528 ? -27.616 2.888 -8.554 1.00 89.31 528 HIS A O 1
ATOM 4017 N N . GLY A 1 529 ? -26.963 1.403 -7.010 1.00 90.12 529 GLY A N 1
ATOM 4018 C CA . GLY A 1 529 ? -25.699 1.048 -7.653 1.00 90.12 529 GLY A CA 1
ATOM 4019 C C . GLY A 1 529 ? -24.707 0.442 -6.667 1.00 90.12 529 GLY A C 1
ATOM 4020 O O . GLY A 1 529 ? -25.056 0.146 -5.524 1.00 90.12 529 GLY A O 1
ATOM 4021 N N . TYR A 1 530 ? -23.461 0.271 -7.104 1.00 90.38 530 TYR A N 1
ATOM 4022 C CA . TYR A 1 530 ? -22.405 -0.304 -6.274 1.00 90.38 530 TYR A CA 1
ATOM 4023 C C . TYR A 1 530 ? -21.068 0.434 -6.403 1.00 90.38 530 TYR A C 1
ATOM 4025 O O . TYR A 1 530 ? -20.809 1.167 -7.365 1.00 90.38 530 TYR A O 1
ATOM 4033 N N . LEU A 1 531 ? -20.222 0.252 -5.390 1.00 92.50 531 LEU A N 1
ATOM 4034 C CA . LEU A 1 531 ? -18.947 0.936 -5.208 1.00 92.50 531 LEU A CA 1
ATOM 4035 C C . LEU A 1 531 ? -17.783 -0.028 -5.399 1.00 92.50 531 LEU A C 1
ATOM 4037 O O . LEU A 1 531 ? -17.639 -0.989 -4.654 1.00 92.50 531 LEU A O 1
ATOM 4041 N N . VAL A 1 532 ? -16.898 0.284 -6.341 1.00 91.75 532 VAL A N 1
ATOM 4042 C CA . VAL A 1 532 ? -15.673 -0.487 -6.582 1.00 91.75 532 VAL A CA 1
ATOM 4043 C C . VAL A 1 532 ? -14.482 0.259 -5.973 1.00 91.75 532 VAL A C 1
ATOM 4045 O O . VAL A 1 532 ? -14.062 1.295 -6.495 1.00 91.75 532 VAL A O 1
ATOM 4048 N N . ARG A 1 533 ? -13.940 -0.245 -4.855 1.00 91.81 533 ARG A N 1
ATOM 4049 C CA . ARG A 1 533 ? -12.878 0.414 -4.062 1.00 91.81 533 ARG A CA 1
ATOM 4050 C C . ARG A 1 533 ? -11.465 -0.068 -4.418 1.00 91.81 533 ARG A C 1
ATOM 4052 O O . ARG A 1 533 ? -10.657 -0.360 -3.542 1.00 91.81 533 ARG A O 1
ATOM 4059 N N . ARG A 1 534 ? -11.156 -0.112 -5.713 1.00 90.31 534 ARG A N 1
ATOM 4060 C CA . ARG A 1 534 ? -9.810 -0.390 -6.244 1.00 90.31 534 ARG A CA 1
ATOM 4061 C C . ARG A 1 534 ? -9.420 0.654 -7.275 1.00 90.31 534 ARG A C 1
ATOM 4063 O O . ARG A 1 534 ? -10.295 1.292 -7.857 1.00 90.31 534 ARG A O 1
ATOM 4070 N N . GLU A 1 535 ? -8.122 0.826 -7.503 1.00 90.25 535 GLU A N 1
ATOM 4071 C CA . GLU A 1 535 ? -7.567 1.719 -8.534 1.00 90.25 535 GLU A CA 1
ATOM 4072 C C . GLU A 1 535 ? -8.055 3.176 -8.415 1.00 90.25 535 GLU A C 1
ATOM 4074 O O . GLU A 1 535 ? -8.119 3.918 -9.398 1.00 90.25 535 GLU A O 1
ATOM 4079 N N . ARG A 1 536 ? -8.473 3.591 -7.214 1.00 92.06 536 ARG A N 1
ATOM 4080 C CA . ARG A 1 536 ? -8.993 4.932 -6.929 1.00 92.06 536 ARG A CA 1
ATOM 4081 C C . ARG A 1 536 ? -8.350 5.486 -5.677 1.00 92.06 536 ARG A C 1
ATOM 4083 O O . ARG A 1 536 ? -8.326 4.812 -4.648 1.00 92.06 536 ARG A O 1
ATOM 4090 N N . MET A 1 537 ? -7.886 6.726 -5.771 1.00 92.62 537 MET A N 1
ATOM 4091 C CA . MET A 1 537 ? -7.322 7.481 -4.657 1.00 92.62 537 MET A CA 1
ATOM 4092 C C . MET A 1 537 ? -7.620 8.963 -4.853 1.00 92.62 537 MET A C 1
ATOM 4094 O O . MET A 1 537 ? -7.291 9.508 -5.899 1.00 92.62 537 MET A O 1
ATOM 4098 N N . PHE A 1 538 ? -8.192 9.630 -3.855 1.00 95.31 538 PHE A N 1
ATOM 4099 C CA . PHE A 1 538 ? -8.467 11.065 -3.941 1.00 95.31 538 PHE A CA 1
ATOM 4100 C C . PHE A 1 538 ? -7.565 11.849 -2.990 1.00 95.31 538 PHE A C 1
ATOM 4102 O O . PHE A 1 538 ? -7.408 11.472 -1.828 1.00 95.31 538 PHE A O 1
ATOM 4109 N N . THR A 1 539 ? -6.992 12.956 -3.465 1.00 95.75 539 THR A N 1
ATOM 4110 C CA . THR A 1 539 ? -6.121 13.816 -2.654 1.00 95.75 539 THR A CA 1
ATOM 4111 C C . THR A 1 539 ? -6.850 15.082 -2.216 1.00 95.75 539 THR A C 1
ATOM 4113 O O . THR A 1 539 ? -7.255 15.900 -3.040 1.00 95.75 539 THR A O 1
ATOM 4116 N N . LEU A 1 540 ? -6.951 15.300 -0.907 1.00 95.25 540 LEU A N 1
ATOM 4117 C CA . LEU A 1 540 ? -7.451 16.535 -0.310 1.00 95.25 540 LEU A CA 1
ATOM 4118 C C . LEU A 1 540 ? -6.287 17.421 0.133 1.00 95.25 540 LEU A C 1
ATOM 4120 O O . LEU A 1 540 ? -5.614 17.157 1.133 1.00 95.25 540 LEU A O 1
ATOM 4124 N N . ALA A 1 541 ? -6.080 18.510 -0.612 1.00 92.94 541 ALA A N 1
ATOM 4125 C CA . ALA A 1 541 ? -5.069 19.526 -0.340 1.00 92.94 541 ALA A CA 1
ATOM 4126 C C . ALA A 1 541 ? -5.589 20.722 0.480 1.00 92.94 541 ALA A C 1
ATOM 4128 O O . ALA A 1 541 ? -4.982 21.796 0.489 1.00 92.94 541 ALA A O 1
ATOM 4129 N N . ALA A 1 542 ? -6.681 20.515 1.218 1.00 91.75 542 ALA A N 1
ATOM 4130 C CA . ALA A 1 542 ? -7.299 21.470 2.130 1.00 91.75 542 ALA A CA 1
ATOM 4131 C C . ALA A 1 542 ? -7.210 20.970 3.579 1.00 91.75 542 ALA A C 1
ATOM 4133 O O . ALA A 1 542 ? -7.186 19.766 3.832 1.00 91.75 542 ALA A O 1
ATOM 4134 N N . ALA A 1 543 ? -7.174 21.885 4.549 1.00 92.06 543 ALA A N 1
ATOM 4135 C CA . ALA A 1 543 ? -7.329 21.501 5.948 1.00 92.06 543 ALA A CA 1
ATOM 4136 C C . ALA A 1 543 ? -8.805 21.208 6.242 1.00 92.06 543 ALA A C 1
ATOM 4138 O O . ALA A 1 543 ? -9.660 22.084 6.085 1.00 92.06 543 ALA A O 1
ATOM 4139 N N . ILE A 1 544 ? -9.100 19.993 6.698 1.00 95.38 544 ILE A N 1
ATOM 4140 C CA . ILE A 1 544 ? -10.480 19.544 6.899 1.00 95.38 544 ILE A CA 1
ATOM 4141 C C . ILE A 1 544 ? -10.958 19.919 8.299 1.00 95.38 544 ILE A C 1
ATOM 4143 O O . ILE A 1 544 ? -10.294 19.604 9.292 1.00 95.38 544 ILE A O 1
ATOM 4147 N N . GLN A 1 545 ? -12.091 20.615 8.379 1.00 95.69 545 GLN A N 1
ATOM 4148 C CA . GLN A 1 545 ? -12.830 20.857 9.618 1.00 95.69 545 GLN A CA 1
ATOM 4149 C C . GLN A 1 545 ? -14.110 20.026 9.603 1.00 95.69 545 GLN A C 1
ATOM 4151 O O . GLN A 1 545 ? -14.851 20.066 8.627 1.00 95.69 545 GLN A O 1
ATOM 4156 N N . VAL A 1 546 ? -14.370 19.272 10.667 1.00 95.81 546 VAL A N 1
ATOM 4157 C CA . VAL A 1 546 ? -15.642 18.562 10.853 1.00 95.81 546 VAL A CA 1
ATOM 4158 C C . VAL A 1 546 ? -16.444 19.307 11.907 1.00 95.81 546 VAL A C 1
ATOM 4160 O O . VAL A 1 546 ? -15.967 19.474 13.030 1.00 95.81 546 VAL A O 1
ATOM 4163 N N . GLU A 1 547 ? -17.633 19.768 11.546 1.00 94.44 547 GLU A N 1
ATOM 4164 C CA . GLU A 1 547 ? -18.483 20.626 12.374 1.00 94.44 547 GLU A CA 1
ATOM 4165 C C . GLU A 1 547 ? -19.900 20.048 12.458 1.00 94.44 547 GLU A C 1
ATOM 4167 O O . GLU A 1 547 ? -20.374 19.463 11.484 1.00 94.44 547 GLU A O 1
ATOM 4172 N N . PRO A 1 548 ? -20.604 20.198 13.590 1.00 90.69 548 PRO A N 1
ATOM 4173 C CA . PRO A 1 548 ? -22.004 19.799 13.656 1.00 90.69 548 PRO A CA 1
ATOM 4174 C C . PRO A 1 548 ? -22.878 20.702 12.770 1.00 90.69 548 PRO A C 1
ATOM 4176 O O . PRO A 1 548 ? -22.602 21.893 12.612 1.00 90.69 548 PRO A O 1
ATOM 4179 N N . SER A 1 549 ? -23.956 20.153 12.199 1.00 87.50 549 SER A N 1
ATOM 4180 C CA . SER A 1 549 ? -24.913 20.921 11.383 1.00 87.50 549 SER A CA 1
ATOM 4181 C C . SER A 1 549 ? -25.655 21.999 12.186 1.00 87.50 549 SER A C 1
ATOM 4183 O O . SER A 1 549 ? -26.038 23.029 11.624 1.00 87.50 549 SER A O 1
ATOM 4185 N N . ARG A 1 550 ? -25.833 21.779 13.495 1.00 80.19 550 ARG A N 1
ATOM 4186 C CA . ARG A 1 550 ? -26.487 22.681 14.452 1.00 80.19 550 ARG A CA 1
ATOM 4187 C C . ARG A 1 550 ? -25.652 22.828 15.722 1.00 80.19 550 ARG A C 1
ATOM 4189 O O . ARG A 1 550 ? -24.821 21.982 16.040 1.00 80.19 550 ARG A O 1
ATOM 4196 N N . ALA A 1 551 ? -25.876 23.918 16.454 1.00 70.25 551 ALA A N 1
ATOM 4197 C CA . ALA A 1 551 ? -25.268 24.096 17.767 1.00 70.25 551 ALA A CA 1
ATOM 4198 C C . ALA A 1 551 ? -25.731 22.978 18.727 1.00 70.25 551 ALA A C 1
ATOM 4200 O O . ALA A 1 551 ? -26.868 22.517 18.596 1.00 70.25 551 ALA A O 1
ATOM 4201 N N . PRO A 1 552 ? -24.889 22.551 19.684 1.00 63.84 552 PRO A N 1
ATOM 4202 C CA . PRO A 1 552 ? -25.266 21.515 20.639 1.00 63.84 552 PRO A CA 1
ATOM 4203 C C . PRO A 1 552 ? -26.515 21.942 21.422 1.00 63.84 552 PRO A C 1
ATOM 4205 O O . PRO A 1 552 ? -26.547 23.046 21.971 1.00 63.84 552 PRO A O 1
ATOM 4208 N N . GLY A 1 553 ? -27.529 21.078 21.480 1.00 58.69 553 GLY A N 1
ATOM 4209 C CA . GLY A 1 553 ? -28.661 21.253 22.386 1.00 58.69 553 GLY A CA 1
ATOM 4210 C C . GLY A 1 553 ? -28.258 20.987 23.842 1.00 58.69 553 GLY A C 1
ATOM 4211 O O . GLY A 1 553 ? -27.226 20.376 24.125 1.00 58.69 553 GLY A O 1
ATOM 4212 N N . THR A 1 554 ? -29.039 21.500 24.793 1.00 53.09 554 THR A N 1
ATOM 4213 C CA . THR A 1 554 ? -28.771 21.366 26.235 1.00 53.09 554 THR A CA 1
ATOM 4214 C C . THR A 1 554 ? -29.337 20.075 26.838 1.00 53.09 554 THR A C 1
ATOM 4216 O O . THR A 1 554 ? -29.203 19.867 28.047 1.00 53.09 554 THR A O 1
ATOM 4219 N N . THR A 1 555 ? -29.972 19.204 26.042 1.00 53.28 555 THR A N 1
ATOM 4220 C CA . THR A 1 555 ? -30.703 18.030 26.540 1.00 53.28 555 THR A CA 1
ATOM 4221 C C . THR A 1 555 ? -29.990 16.706 26.254 1.00 53.28 555 THR A C 1
ATOM 4223 O O . THR A 1 555 ? -29.148 16.583 25.372 1.00 53.28 555 THR A O 1
ATOM 4226 N N . ARG A 1 556 ? -30.297 15.680 27.059 1.00 52.00 556 ARG A N 1
ATOM 4227 C CA . ARG A 1 556 ? -29.617 14.370 27.042 1.00 52.00 556 ARG A CA 1
ATOM 4228 C C . ARG A 1 556 ? -29.940 13.520 25.799 1.00 52.00 556 ARG A C 1
ATOM 4230 O O . ARG A 1 556 ? -29.129 12.659 25.469 1.00 52.00 556 ARG A O 1
ATOM 4237 N N . SER A 1 557 ? -31.068 13.758 25.121 1.00 54.50 557 SER A N 1
ATOM 4238 C CA . SER A 1 557 ? -31.424 13.104 23.846 1.00 54.50 557 SER A CA 1
ATOM 4239 C C . SER A 1 557 ? -30.514 13.539 22.695 1.00 54.50 557 SER A C 1
ATOM 4241 O O . SER A 1 557 ? -30.170 12.724 21.847 1.00 54.50 557 SER A O 1
ATOM 4243 N N . ASP A 1 558 ? -30.023 14.782 22.730 1.00 52.53 558 ASP A N 1
ATOM 4244 C CA . ASP A 1 558 ? -29.207 15.380 21.663 1.00 52.53 558 ASP A CA 1
ATOM 4245 C C . ASP A 1 558 ? -27.839 14.685 21.489 1.00 52.53 558 ASP A C 1
ATOM 4247 O O . ASP A 1 558 ? -27.200 14.792 20.444 1.00 52.53 558 ASP A O 1
ATOM 4251 N N . ALA A 1 559 ? -27.372 13.954 22.510 1.00 52.91 559 ALA A N 1
ATOM 4252 C CA . ALA A 1 559 ? -26.122 13.193 22.468 1.00 52.91 559 ALA A CA 1
ATOM 4253 C C . ALA A 1 559 ? -26.259 11.819 21.783 1.00 52.91 559 ALA A C 1
ATOM 4255 O O . ALA A 1 559 ? -25.267 11.304 21.267 1.00 52.91 559 ALA A O 1
ATOM 4256 N N . GLU A 1 560 ? -27.456 11.222 21.781 1.00 58.09 560 GLU A N 1
ATOM 4257 C CA . GLU A 1 560 ? -27.732 9.941 21.103 1.00 58.09 560 GLU A CA 1
ATOM 4258 C C . GLU A 1 560 ? -28.030 10.140 19.612 1.00 58.09 560 GLU A C 1
ATOM 4260 O O . GLU A 1 560 ? -27.877 9.219 18.815 1.00 58.09 560 GLU A O 1
ATOM 4265 N N . GLU A 1 561 ? -28.334 11.373 19.218 1.00 75.19 561 GLU A N 1
ATOM 4266 C CA . GLU A 1 561 ? -28.556 11.748 17.833 1.00 75.19 561 GLU A CA 1
ATOM 4267 C C . GLU A 1 561 ? -27.291 12.277 17.143 1.00 75.19 561 GLU A C 1
ATOM 4269 O O . GLU A 1 561 ? -27.406 12.778 16.050 1.00 75.19 561 GLU A O 1
ATOM 4274 N N . ILE A 1 562 ? -26.061 12.207 17.663 1.00 84.38 562 ILE A N 1
ATOM 4275 C CA . ILE A 1 562 ? -24.903 12.744 16.906 1.00 84.38 562 ILE A CA 1
ATOM 4276 C C . ILE A 1 562 ? -24.530 11.814 15.737 1.00 84.38 562 ILE A C 1
ATOM 4278 O O . ILE A 1 562 ? -24.307 10.618 15.931 1.00 84.38 562 ILE A O 1
ATOM 4282 N N . GLY A 1 563 ? -24.394 12.376 14.531 1.00 88.62 563 GLY A N 1
ATOM 4283 C CA . GLY A 1 563 ? -24.039 11.624 13.325 1.00 88.62 563 GLY A CA 1
ATOM 4284 C C . GLY A 1 563 ? -22.633 11.009 13.329 1.00 88.62 563 GLY A C 1
ATOM 4285 O O . GLY A 1 563 ? -21.762 11.361 14.135 1.00 88.62 563 GLY A O 1
ATOM 4286 N N . THR A 1 564 ? -22.402 10.094 12.391 1.00 93.75 564 THR A N 1
ATOM 4287 C CA . THR A 1 564 ? -21.120 9.398 12.197 1.00 93.75 564 THR A CA 1
ATOM 4288 C C . THR A 1 564 ? -20.450 9.818 10.889 1.00 93.75 564 THR A C 1
ATOM 4290 O O . THR A 1 564 ? -21.112 10.238 9.937 1.00 93.75 564 THR A O 1
ATOM 4293 N N . LEU A 1 565 ? -19.118 9.726 10.839 1.00 96.88 565 LEU A N 1
ATOM 4294 C CA . LEU A 1 565 ? -18.324 10.041 9.652 1.00 96.88 565 LEU A CA 1
ATOM 4295 C C . LEU A 1 565 ? -17.347 8.910 9.330 1.00 96.88 565 LEU A C 1
ATOM 4297 O O . LEU A 1 565 ? -16.514 8.553 10.163 1.00 96.88 565 LEU A O 1
ATOM 4301 N N . THR A 1 566 ? -17.394 8.416 8.096 1.00 96.44 566 THR A N 1
ATOM 4302 C CA . THR A 1 566 ? -16.432 7.458 7.542 1.00 96.44 566 THR A CA 1
ATOM 4303 C C . THR A 1 566 ? -15.676 8.087 6.377 1.00 96.44 566 THR A C 1
ATOM 4305 O O . THR A 1 566 ? -16.281 8.640 5.459 1.00 96.44 566 THR A O 1
ATOM 4308 N N . LEU A 1 567 ? -14.347 8.000 6.401 1.00 97.25 567 LEU A N 1
ATOM 4309 C CA . LEU A 1 567 ? -13.461 8.428 5.317 1.00 97.25 567 LEU A CA 1
ATOM 4310 C C . LEU A 1 567 ? -12.680 7.205 4.826 1.00 97.25 567 LEU A C 1
ATOM 4312 O O . LEU A 1 567 ? -12.040 6.530 5.633 1.00 97.25 567 LEU A O 1
ATOM 4316 N N . ASP A 1 568 ? -12.749 6.923 3.525 1.00 95.81 568 ASP A N 1
ATOM 4317 C CA . ASP A 1 568 ? -12.205 5.697 2.927 1.00 95.81 568 ASP A CA 1
ATOM 4318 C C . ASP A 1 568 ? -11.408 5.986 1.641 1.00 95.81 568 ASP A C 1
ATOM 4320 O O . ASP A 1 568 ? -11.937 6.546 0.675 1.00 95.81 568 ASP A O 1
ATOM 4324 N N . GLY A 1 569 ? -10.122 5.614 1.619 1.00 95.12 569 GLY A N 1
ATOM 4325 C CA . GLY A 1 569 ? -9.274 5.702 0.420 1.00 95.12 569 GLY A CA 1
ATOM 4326 C C . GLY A 1 569 ? -8.775 7.115 0.080 1.00 95.12 569 GLY A C 1
ATOM 4327 O O . GLY A 1 569 ? -8.486 7.411 -1.083 1.00 95.12 569 GLY A O 1
ATOM 4328 N N . ILE A 1 570 ? -8.706 8.009 1.072 1.00 96.81 570 ILE A N 1
ATOM 4329 C CA . ILE A 1 570 ? -8.412 9.441 0.884 1.00 96.81 570 ILE A CA 1
ATOM 4330 C C . ILE A 1 570 ? -7.030 9.813 1.442 1.00 96.81 570 ILE A C 1
ATOM 4332 O O . ILE A 1 570 ? -6.685 9.468 2.576 1.00 96.81 570 ILE A O 1
ATOM 4336 N N . ALA A 1 571 ? -6.256 10.569 0.659 1.00 96.19 571 ALA A N 1
ATOM 4337 C CA . ALA A 1 571 ? -4.998 11.178 1.081 1.00 96.19 571 ALA A CA 1
ATOM 4338 C C . ALA A 1 571 ? -5.225 12.631 1.534 1.00 96.19 571 ALA A C 1
ATOM 4340 O O . ALA A 1 571 ? -5.650 13.475 0.748 1.00 96.19 571 ALA A O 1
ATOM 4341 N N . PHE A 1 572 ? -4.912 12.948 2.788 1.00 95.44 572 PHE A N 1
ATOM 4342 C CA . PHE A 1 572 ? -5.001 14.296 3.355 1.00 95.44 572 PHE A CA 1
ATOM 4343 C C . PHE A 1 572 ? -3.60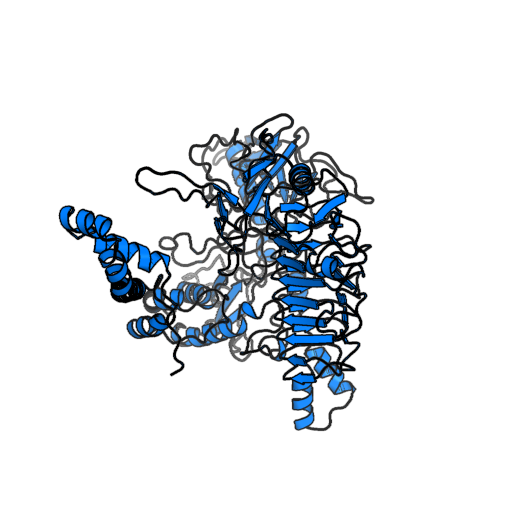3 14.880 3.499 1.00 95.44 572 PHE A C 1
ATOM 4345 O O . PHE A 1 572 ? -2.748 14.270 4.134 1.00 95.44 572 PHE A O 1
ATOM 4352 N N . THR A 1 573 ? -3.374 16.083 2.974 1.00 92.69 573 THR A N 1
ATOM 4353 C CA . THR A 1 573 ? -2.041 16.719 3.027 1.00 92.69 573 THR A CA 1
ATOM 4354 C C . THR A 1 573 ? -1.936 17.828 4.079 1.00 92.69 573 THR A C 1
ATOM 4356 O O . THR A 1 573 ? -0.854 18.346 4.367 1.00 92.69 573 THR A O 1
ATOM 4359 N N . ARG A 1 574 ? -3.071 18.228 4.668 1.00 91.69 574 ARG A N 1
ATOM 4360 C CA . ARG A 1 574 ? -3.160 19.301 5.679 1.00 91.69 574 ARG A CA 1
ATOM 4361 C C . ARG A 1 574 ? -3.902 18.879 6.950 1.00 91.69 574 ARG A C 1
ATOM 4363 O O . ARG A 1 574 ? -4.247 19.737 7.768 1.00 91.69 574 ARG A O 1
ATOM 4370 N N . GLY A 1 575 ? -4.104 17.575 7.118 1.00 92.56 575 GLY A N 1
ATOM 4371 C CA . GLY A 1 575 ? -4.780 16.974 8.258 1.00 92.56 575 GLY A CA 1
ATOM 4372 C C . GLY A 1 575 ? -6.284 17.251 8.361 1.00 92.56 575 GLY A C 1
ATOM 4373 O O . GLY A 1 575 ? -6.894 17.963 7.558 1.00 92.56 575 GLY A O 1
ATOM 4374 N N . ILE A 1 576 ? -6.865 16.677 9.408 1.00 95.56 576 ILE A N 1
ATOM 4375 C CA . ILE A 1 576 ? -8.278 16.723 9.772 1.00 95.56 576 ILE A CA 1
ATOM 4376 C C . ILE A 1 576 ? -8.426 17.176 11.226 1.00 95.56 576 ILE A C 1
ATOM 4378 O O . ILE A 1 576 ? -7.630 16.842 12.109 1.00 95.56 576 ILE A O 1
ATOM 4382 N N . THR A 1 577 ? -9.434 17.997 11.494 1.00 95.44 577 THR A N 1
ATOM 4383 C CA . THR A 1 577 ? -9.759 18.464 12.840 1.00 95.44 577 THR A CA 1
ATOM 4384 C C . THR A 1 577 ? -11.256 18.378 13.072 1.00 95.44 577 THR A C 1
ATOM 4386 O O . THR A 1 577 ? -12.023 18.900 12.269 1.00 95.44 577 THR A O 1
ATOM 4389 N N . THR A 1 578 ? -11.669 17.741 14.164 1.00 94.62 578 THR A N 1
ATOM 4390 C CA . THR A 1 578 ? -13.079 17.677 14.556 1.00 94.62 578 THR A CA 1
ATOM 4391 C C . THR A 1 578 ? -13.380 18.745 15.603 1.00 94.62 578 THR A C 1
ATOM 4393 O O . THR A 1 578 ? -12.601 18.969 16.536 1.00 94.62 578 THR A O 1
ATOM 4396 N N . ALA A 1 579 ? -14.496 19.446 15.425 1.00 91.88 579 ALA A N 1
ATOM 4397 C CA . ALA A 1 579 ? -15.042 20.360 16.413 1.00 91.88 579 ALA A CA 1
ATOM 4398 C C . ALA A 1 579 ? -15.791 19.581 17.514 1.00 91.88 579 ALA A C 1
ATOM 4400 O O . ALA A 1 579 ? -16.217 18.442 17.285 1.00 91.88 579 ALA A O 1
ATOM 4401 N N . PRO A 1 580 ? -15.992 20.180 18.699 1.00 87.81 580 PRO A N 1
ATOM 4402 C CA . PRO A 1 580 ? -16.898 19.636 19.707 1.00 87.81 580 PRO A CA 1
ATOM 4403 C C . PRO A 1 580 ? -18.293 19.372 19.123 1.00 87.81 580 PRO A C 1
ATOM 4405 O O . PRO A 1 580 ? -18.769 20.116 18.270 1.00 87.81 580 PRO A O 1
ATOM 4408 N N . HIS A 1 581 ? -18.932 18.306 19.586 1.00 85.12 581 HIS A N 1
ATOM 4409 C CA . HIS A 1 581 ? -20.247 17.793 19.189 1.00 85.12 581 HIS A CA 1
ATOM 4410 C C . HIS A 1 581 ? -20.424 17.480 17.697 1.00 85.12 581 HIS A C 1
ATOM 4412 O O . HIS A 1 581 ? -21.544 17.245 17.265 1.00 85.12 581 HIS A O 1
ATOM 4418 N N . SER A 1 582 ? -19.342 17.433 16.912 1.00 89.69 582 SER A N 1
ATOM 4419 C CA . SER A 1 582 ? -19.425 17.139 15.476 1.00 89.69 582 SER A CA 1
ATOM 4420 C C . SER A 1 582 ? -19.825 15.692 15.180 1.00 89.69 582 SER A C 1
ATOM 4422 O O . SER A 1 582 ? -20.770 15.457 14.437 1.00 89.69 582 SER A O 1
ATOM 4424 N N . VAL A 1 583 ? -19.130 14.708 15.747 1.00 91.50 583 VAL A N 1
ATOM 4425 C CA . VAL A 1 583 ? -19.357 13.285 15.446 1.00 91.50 583 VAL A CA 1
ATOM 4426 C C . VAL A 1 583 ? -19.348 12.427 16.703 1.00 91.50 583 VAL A C 1
ATOM 4428 O O . VAL A 1 583 ? -18.577 12.690 17.629 1.00 91.50 583 VAL A O 1
ATOM 4431 N N . SER A 1 584 ? -20.182 11.389 16.726 1.00 90.50 584 SER A N 1
ATOM 4432 C CA . SER A 1 584 ? -20.151 10.328 17.743 1.00 90.50 584 SER A CA 1
ATOM 4433 C C . SER A 1 584 ? -19.122 9.253 17.390 1.00 90.50 584 SER A C 1
ATOM 4435 O O . SER A 1 584 ? -18.458 8.706 18.273 1.00 90.50 584 SER A O 1
ATOM 4437 N N . ALA A 1 585 ? -18.936 8.993 16.092 1.00 93.25 585 ALA A N 1
ATOM 4438 C CA . ALA A 1 585 ? -17.930 8.080 15.573 1.00 93.25 585 ALA A CA 1
ATOM 4439 C C . ALA A 1 585 ? -17.212 8.650 14.342 1.00 93.25 585 ALA A C 1
ATOM 4441 O O . ALA A 1 585 ? -17.845 9.192 13.435 1.00 93.25 585 ALA A O 1
ATOM 4442 N N . LEU A 1 586 ? -15.887 8.493 14.312 1.00 96.25 586 LEU A N 1
ATOM 4443 C CA . LEU A 1 586 ? -15.027 8.806 13.173 1.00 96.25 586 LEU A CA 1
ATOM 4444 C C . LEU A 1 586 ? -14.265 7.546 12.755 1.00 96.25 586 LEU A C 1
ATOM 4446 O O . LEU A 1 586 ? -13.401 7.078 13.498 1.00 96.25 586 LEU A O 1
ATOM 4450 N N . ALA A 1 587 ? -14.554 7.025 11.567 1.00 96.69 587 ALA A N 1
ATOM 4451 C CA . ALA A 1 587 ? -13.837 5.905 10.969 1.00 96.69 587 ALA A CA 1
ATOM 4452 C C . ALA A 1 587 ? -12.913 6.393 9.844 1.00 96.69 587 ALA A C 1
ATOM 4454 O O . ALA A 1 587 ? -13.340 7.082 8.920 1.00 96.69 587 ALA A O 1
ATOM 4455 N N . LEU A 1 588 ? -11.637 6.026 9.930 1.00 97.38 588 LEU A N 1
ATOM 4456 C CA . LEU A 1 588 ? -10.597 6.308 8.947 1.00 97.38 588 LEU A CA 1
ATOM 4457 C C . LEU A 1 588 ? -10.092 4.969 8.413 1.00 97.38 588 LEU A C 1
ATOM 4459 O O . LEU A 1 588 ? -9.469 4.211 9.157 1.00 97.38 588 LEU A O 1
ATOM 4463 N N . ARG A 1 589 ? -10.391 4.670 7.150 1.00 95.62 589 ARG A N 1
ATOM 4464 C CA . ARG A 1 589 ? -10.056 3.399 6.498 1.00 95.62 589 ARG A CA 1
ATOM 4465 C C . ARG A 1 589 ? -9.191 3.668 5.283 1.00 95.62 589 ARG A C 1
ATOM 4467 O O . ARG A 1 589 ? -9.552 4.491 4.447 1.00 95.62 589 ARG A O 1
ATOM 4474 N N . HIS A 1 590 ? -8.049 2.993 5.170 1.00 95.69 590 HIS A N 1
ATOM 4475 C CA . HIS A 1 590 ? -7.160 3.170 4.017 1.00 95.69 590 HIS A CA 1
ATOM 4476 C C . HIS A 1 590 ? -6.867 4.649 3.703 1.00 95.69 590 HIS A C 1
ATOM 4478 O O . HIS A 1 590 ? -6.910 5.097 2.555 1.00 95.69 590 HIS A O 1
ATOM 4484 N N . CYS A 1 591 ? -6.622 5.441 4.747 1.00 97.19 591 CYS A N 1
ATOM 4485 C CA . CYS A 1 591 ? -6.319 6.860 4.628 1.00 97.19 591 CYS A CA 1
ATOM 4486 C C . CYS A 1 591 ? -4.824 7.106 4.822 1.00 97.19 591 CYS A C 1
ATOM 4488 O O . CYS A 1 591 ? -4.184 6.484 5.670 1.00 97.19 591 CYS A O 1
ATOM 4490 N N . SER A 1 592 ? -4.285 8.077 4.088 1.00 95.81 592 SER A N 1
ATOM 4491 C CA . SER A 1 592 ? -2.955 8.637 4.351 1.00 95.81 592 SER A CA 1
ATOM 4492 C C . SER A 1 592 ? -3.130 10.054 4.880 1.00 95.81 592 SER A C 1
ATOM 4494 O O . SER A 1 592 ? -3.471 10.956 4.119 1.00 95.81 592 SER A O 1
ATOM 4496 N N . ILE A 1 593 ? -2.951 10.260 6.184 1.00 94.69 593 ILE A N 1
ATOM 4497 C CA . ILE A 1 593 ? -3.201 11.539 6.856 1.00 94.69 593 ILE A CA 1
ATOM 4498 C C . ILE A 1 593 ? -1.874 12.181 7.227 1.00 94.69 593 ILE A C 1
ATOM 4500 O O . ILE A 1 593 ? -1.249 11.849 8.237 1.00 94.69 593 ILE A O 1
ATOM 4504 N N . ARG A 1 594 ? -1.472 13.139 6.399 1.00 90.69 594 ARG A N 1
ATOM 4505 C CA . ARG A 1 594 ? -0.234 13.889 6.547 1.00 90.69 594 ARG A CA 1
ATOM 4506 C C . ARG A 1 594 ? -0.526 15.340 6.919 1.00 90.69 594 ARG A C 1
ATOM 4508 O O . ARG A 1 594 ? -1.577 15.897 6.579 1.00 90.69 594 ARG A O 1
ATOM 4515 N N . ALA A 1 595 ? 0.389 15.970 7.644 1.00 84.19 595 ALA A N 1
ATOM 4516 C CA . ALA A 1 595 ? 0.329 17.397 7.940 1.00 84.19 595 ALA A CA 1
ATOM 4517 C C . ALA A 1 595 ? 1.721 17.974 8.198 1.00 84.19 595 ALA A C 1
ATOM 4519 O O . ALA A 1 595 ? 2.599 17.304 8.732 1.00 84.19 595 ALA A O 1
ATOM 4520 N N . LYS A 1 596 ? 1.898 19.271 7.908 1.00 74.62 596 LYS A N 1
ATOM 4521 C CA . LYS A 1 596 ? 3.128 19.991 8.276 1.00 74.62 596 LYS A CA 1
ATOM 4522 C C . LYS A 1 596 ? 3.443 19.837 9.778 1.00 74.62 596 LYS A C 1
ATOM 4524 O O . LYS A 1 596 ? 2.507 19.787 10.588 1.00 74.62 596 LYS A O 1
ATOM 4529 N N . PRO A 1 597 ? 4.728 19.878 10.184 1.00 66.50 597 PRO A N 1
ATOM 4530 C CA . PRO A 1 597 ? 5.140 19.631 11.568 1.00 66.50 597 PRO A CA 1
ATOM 4531 C C . PRO A 1 597 ? 4.426 20.491 12.627 1.00 66.50 597 PRO A C 1
ATOM 4533 O O . PRO A 1 597 ? 4.186 20.042 13.747 1.00 66.50 597 PRO A O 1
ATOM 4536 N N . THR A 1 598 ? 3.981 21.696 12.281 1.00 67.56 598 THR A N 1
ATOM 4537 C CA . THR A 1 598 ? 3.354 22.638 13.220 1.00 67.56 598 THR A CA 1
ATOM 4538 C C . THR A 1 598 ? 1.919 22.292 13.641 1.00 67.56 598 THR A C 1
ATOM 4540 O O . THR A 1 598 ? 1.439 22.828 14.640 1.00 67.56 598 THR A O 1
ATOM 4543 N N . ARG A 1 599 ? 1.207 21.397 12.937 1.00 75.06 599 ARG A N 1
ATOM 4544 C CA . ARG A 1 599 ? -0.207 21.068 13.217 1.00 75.06 599 ARG A CA 1
ATOM 4545 C C . ARG A 1 599 ? -0.410 19.570 13.388 1.00 75.06 599 ARG A C 1
ATOM 4547 O O . ARG A 1 599 ? 0.274 18.791 12.744 1.00 75.06 599 ARG A O 1
ATOM 4554 N N . ALA A 1 600 ? -1.363 19.166 14.235 1.00 82.81 600 ALA A N 1
ATOM 4555 C CA . ALA A 1 600 ? -1.842 17.785 14.355 1.00 82.81 600 ALA A CA 1
ATOM 4556 C C . ALA A 1 600 ? -2.419 17.240 13.022 1.00 82.81 600 ALA A C 1
ATOM 4558 O O . ALA A 1 600 ? -3.198 17.955 12.397 1.00 82.81 600 ALA A O 1
ATOM 4559 N N . ALA A 1 601 ? -2.045 16.026 12.588 1.00 90.69 601 ALA A N 1
ATOM 4560 C CA . ALA A 1 601 ? -2.548 15.442 11.341 1.00 90.69 601 ALA A CA 1
ATOM 4561 C C . ALA A 1 601 ? -3.980 14.943 11.540 1.00 90.69 601 ALA A C 1
ATOM 4563 O O . ALA A 1 601 ? -4.859 15.277 10.755 1.00 90.69 601 ALA A O 1
ATOM 4564 N N . LEU A 1 602 ? -4.237 14.270 12.662 1.00 94.50 602 LEU A N 1
ATOM 4565 C CA . LEU A 1 602 ? -5.576 14.071 13.209 1.00 94.50 602 LEU A CA 1
ATOM 4566 C C . LEU A 1 602 ? -5.692 14.828 14.533 1.00 94.50 602 LEU A C 1
ATOM 4568 O O . LEU A 1 602 ? -4.883 14.624 15.439 1.00 94.50 602 LEU A O 1
ATOM 4572 N N . ASN A 1 603 ? -6.688 15.704 14.652 1.00 94.12 603 ASN A N 1
ATOM 4573 C CA . ASN A 1 603 ? -6.949 16.457 15.876 1.00 94.12 603 ASN A CA 1
ATOM 4574 C C . ASN A 1 603 ? -8.421 16.383 16.274 1.00 94.12 603 ASN A C 1
ATOM 4576 O O . ASN A 1 603 ? -9.256 17.085 15.707 1.00 94.12 603 ASN A O 1
ATOM 4580 N N . VAL A 1 604 ? -8.727 15.581 17.282 1.00 93.25 604 VAL A N 1
ATOM 4581 C CA . VAL A 1 604 ? -10.067 15.492 17.854 1.00 93.25 604 VAL A CA 1
ATOM 4582 C C . VAL A 1 604 ? -10.136 16.392 19.079 1.00 93.25 604 VAL A C 1
ATOM 4584 O O . VAL A 1 604 ? -9.430 16.157 20.064 1.00 93.25 604 VAL A O 1
ATOM 4587 N N . ARG A 1 605 ? -10.923 17.473 18.990 1.00 90.19 605 ARG A N 1
ATOM 4588 C CA . ARG A 1 605 ? -11.067 18.453 20.078 1.00 90.19 605 ARG A CA 1
ATOM 4589 C C . ARG A 1 605 ? -11.959 17.902 21.199 1.00 90.19 605 ARG A C 1
ATOM 4591 O O . ARG A 1 605 ? -12.881 17.144 20.912 1.00 90.19 605 ARG A O 1
ATOM 4598 N N . PRO A 1 606 ? -11.722 18.301 22.461 1.00 84.12 606 PRO A N 1
ATOM 4599 C CA . PRO A 1 606 ? -12.544 17.854 23.582 1.00 84.12 606 PRO A CA 1
ATOM 4600 C C . PRO A 1 606 ? -13.962 18.437 23.490 1.00 84.12 606 PRO A C 1
ATOM 4602 O O . PRO A 1 606 ? -14.121 19.617 23.180 1.00 84.12 606 PRO A O 1
ATOM 4605 N N . GLY A 1 607 ? -14.982 17.637 23.802 1.00 79.38 607 GLY A N 1
ATOM 4606 C CA . GLY A 1 607 ? -16.377 18.091 23.811 1.00 79.38 607 GLY A CA 1
ATOM 4607 C C . GLY A 1 607 ? -17.340 17.024 24.316 1.00 79.38 607 GLY A C 1
ATOM 4608 O O . GLY A 1 607 ? -17.811 17.089 25.448 1.00 79.38 607 GLY A O 1
ATOM 4609 N N . GLN A 1 608 ? -17.559 16.010 23.494 1.00 79.44 608 GLN A N 1
ATOM 4610 C CA . GLN A 1 608 ? -18.403 14.844 23.722 1.00 79.44 608 GLN A CA 1
ATOM 4611 C C . GLN A 1 608 ? -17.563 13.564 23.655 1.00 79.44 608 GLN A C 1
ATOM 4613 O O . GLN A 1 608 ? -16.487 13.572 23.048 1.00 79.44 608 GLN A O 1
ATOM 4618 N N . PRO A 1 609 ? -18.048 12.453 24.224 1.00 84.56 609 PRO A N 1
ATOM 4619 C CA . PRO A 1 609 ? -17.469 11.150 23.952 1.00 84.56 609 PRO A CA 1
ATOM 4620 C C . PRO A 1 609 ? -17.511 10.795 22.468 1.00 84.56 609 PRO A C 1
ATOM 4622 O O . PRO A 1 609 ? -18.543 10.944 21.817 1.00 84.56 609 PRO A O 1
ATOM 4625 N N . ILE A 1 610 ? -16.392 10.303 21.950 1.00 87.75 610 ILE A N 1
ATOM 4626 C CA . ILE A 1 610 ? -16.237 9.944 20.540 1.00 87.75 610 ILE A CA 1
ATOM 4627 C C . ILE A 1 610 ? -15.525 8.600 20.403 1.00 87.75 610 ILE A C 1
ATOM 4629 O O . ILE A 1 610 ? -14.556 8.326 21.112 1.00 87.75 610 ILE A O 1
ATOM 4633 N N . SER A 1 611 ? -15.979 7.778 19.458 1.00 92.75 611 SER A N 1
ATOM 4634 C CA . SER A 1 611 ? -15.276 6.569 19.027 1.00 92.75 611 SER A CA 1
ATOM 4635 C C . SER A 1 611 ? -14.489 6.853 17.749 1.00 92.75 611 SER A C 1
ATOM 4637 O O . SER A 1 611 ? -15.063 7.111 16.694 1.00 92.75 611 SER A O 1
ATOM 4639 N N . VAL A 1 612 ? -13.163 6.830 17.829 1.00 96.06 612 VAL A N 1
ATOM 4640 C CA . VAL A 1 612 ? -12.271 7.013 16.681 1.00 96.06 612 VAL A CA 1
ATOM 4641 C C . VAL A 1 612 ? -11.703 5.655 16.299 1.00 96.06 612 VAL A C 1
ATOM 4643 O O . VAL A 1 612 ? -11.034 5.021 17.111 1.00 96.06 612 VAL A O 1
ATOM 4646 N N . THR A 1 613 ? -11.947 5.211 15.070 1.00 97.38 613 THR A N 1
ATOM 4647 C CA . THR A 1 613 ? -11.376 3.974 14.524 1.00 97.38 613 THR A CA 1
ATOM 4648 C C . THR A 1 613 ? -10.458 4.312 13.365 1.00 97.38 613 THR A C 1
ATOM 4650 O O . THR A 1 613 ? -10.860 4.994 12.427 1.00 97.38 613 THR A O 1
ATOM 4653 N N . ILE A 1 614 ? -9.221 3.839 13.441 1.00 97.81 614 ILE A N 1
ATOM 4654 C CA . ILE A 1 614 ? -8.202 3.993 12.409 1.00 97.81 614 ILE A CA 1
ATOM 4655 C C . ILE A 1 614 ? -7.787 2.597 11.974 1.00 97.81 614 ILE A C 1
ATOM 4657 O O . ILE A 1 614 ? -7.285 1.815 12.784 1.00 97.81 614 ILE A O 1
ATOM 4661 N N . GLU A 1 615 ? -7.994 2.298 10.702 1.00 95.75 615 GLU A N 1
ATOM 4662 C CA . GLU A 1 615 ? -7.792 0.974 10.139 1.00 95.75 615 GLU A CA 1
ATOM 4663 C C . GLU A 1 615 ? -7.062 1.054 8.801 1.00 95.75 615 GLU A C 1
ATOM 4665 O O . GLU A 1 615 ? -7.362 1.914 7.967 1.00 95.75 615 GLU A O 1
ATOM 4670 N N . ASP A 1 616 ? -6.061 0.188 8.623 1.00 95.38 616 ASP A N 1
ATOM 4671 C CA . ASP A 1 616 ? -5.253 0.102 7.403 1.00 95.38 616 ASP A CA 1
ATOM 4672 C C . ASP A 1 616 ? -4.757 1.467 6.903 1.00 95.38 616 ASP A C 1
ATOM 4674 O O . ASP A 1 616 ? -4.736 1.727 5.704 1.00 95.38 616 ASP A O 1
ATOM 4678 N N . SER A 1 617 ? -4.355 2.357 7.818 1.00 97.06 617 SER A N 1
ATOM 4679 C CA . SER A 1 617 ? -4.061 3.764 7.524 1.00 97.06 617 SER A CA 1
ATOM 4680 C C . SER A 1 617 ? -2.642 4.186 7.929 1.00 97.06 617 SER A C 1
ATOM 4682 O O . SER A 1 617 ? -2.028 3.612 8.832 1.00 97.06 617 SER A O 1
ATOM 4684 N N . LEU A 1 618 ? -2.136 5.224 7.257 1.00 95.56 618 LEU A N 1
ATOM 4685 C CA . LEU A 1 618 ? -0.856 5.883 7.534 1.00 95.56 618 LEU A CA 1
ATOM 4686 C C . LEU A 1 618 ? -1.118 7.275 8.111 1.00 95.56 618 LEU A C 1
ATOM 4688 O O . LEU A 1 618 ? -1.826 8.072 7.495 1.00 95.56 618 LEU A O 1
ATOM 4692 N N . ILE A 1 619 ? -0.569 7.591 9.284 1.00 93.75 619 ILE A N 1
ATOM 4693 C CA . ILE A 1 619 ? -0.825 8.871 9.963 1.00 93.75 619 ILE A CA 1
ATOM 4694 C C . ILE A 1 619 ? 0.473 9.430 10.540 1.00 93.75 619 ILE A C 1
ATOM 4696 O O . ILE A 1 619 ? 1.140 8.727 11.289 1.00 93.75 619 ILE A O 1
ATOM 4700 N N . ASP A 1 620 ? 0.796 10.704 10.280 1.00 90.50 620 ASP A N 1
ATOM 4701 C CA . ASP A 1 620 ? 1.971 11.341 10.909 1.00 90.50 620 ASP A CA 1
ATOM 4702 C C . ASP A 1 620 ? 1.825 11.351 12.444 1.00 90.50 620 ASP A C 1
ATOM 4704 O O . ASP A 1 620 ? 2.614 10.769 13.184 1.00 90.50 620 ASP A O 1
ATOM 4708 N N . HIS A 1 621 ? 0.785 12.022 12.951 1.00 89.25 621 HIS A N 1
ATOM 4709 C CA . HIS A 1 621 ? 0.529 12.130 14.388 1.00 89.25 621 HIS A CA 1
ATOM 4710 C C . HIS A 1 621 ? -0.936 12.453 14.689 1.00 89.25 621 HIS A C 1
ATOM 4712 O O . HIS A 1 621 ? -1.572 13.292 14.037 1.00 89.25 621 HIS A O 1
ATOM 4718 N N . ALA A 1 622 ? -1.456 11.820 15.736 1.00 92.25 622 ALA A N 1
ATOM 4719 C CA . ALA A 1 622 ? -2.844 11.902 16.164 1.00 92.25 622 ALA A CA 1
ATOM 4720 C C . ALA A 1 622 ? -2.963 12.460 17.587 1.00 92.25 622 ALA A C 1
ATOM 4722 O O . ALA A 1 622 ? -2.237 12.070 18.506 1.00 92.25 622 ALA A O 1
ATOM 4723 N N . ARG A 1 623 ? -3.913 13.378 17.773 1.00 92.69 623 ARG A N 1
ATOM 4724 C CA . ARG A 1 623 ? -4.317 13.907 19.076 1.00 92.69 623 ARG A CA 1
ATOM 4725 C C . ARG A 1 623 ? -5.802 13.655 19.273 1.00 92.69 623 ARG A C 1
ATOM 4727 O O . ARG A 1 623 ? -6.605 14.140 18.479 1.00 92.69 623 ARG A O 1
ATOM 4734 N N . VAL A 1 624 ? -6.148 12.925 20.327 1.00 90.88 624 VAL A N 1
ATOM 4735 C CA . VAL A 1 624 ? -7.532 12.610 20.686 1.00 90.88 624 VAL A CA 1
ATOM 4736 C C . VAL A 1 624 ? -7.795 13.069 22.109 1.00 90.88 624 VAL A C 1
ATOM 4738 O O . VAL A 1 624 ? -7.308 12.480 23.071 1.00 90.88 624 VAL A O 1
ATOM 4741 N N . TRP A 1 625 ? -8.536 14.162 22.244 1.00 84.69 625 TRP A N 1
ATOM 4742 C CA . TRP A 1 625 ? -8.903 14.718 23.541 1.00 84.69 625 TRP A CA 1
ATOM 4743 C C . TRP A 1 625 ? -10.310 14.289 23.931 1.00 84.69 625 TRP A C 1
ATOM 4745 O O . TRP A 1 625 ? -11.176 14.151 23.072 1.00 84.69 625 TRP A O 1
ATOM 4755 N N . SER A 1 626 ? -10.543 14.127 25.233 1.00 76.62 626 SER A N 1
ATOM 4756 C CA . SER A 1 626 ? -11.869 13.829 25.770 1.00 76.62 626 SER A CA 1
ATOM 4757 C C . SER A 1 626 ? -12.217 14.795 26.893 1.00 76.62 626 SER A C 1
ATOM 4759 O O . SER A 1 626 ? -11.372 15.147 27.709 1.00 76.62 626 SER A O 1
ATOM 4761 N N . SER A 1 627 ? -13.475 15.214 26.958 1.00 69.81 627 SER A N 1
ATOM 4762 C CA . SER A 1 627 ? -14.036 15.898 28.130 1.00 69.81 627 SER A CA 1
ATOM 4763 C C . SER A 1 627 ? -14.532 14.909 29.194 1.00 69.81 627 SER A C 1
ATOM 4765 O O . SER A 1 627 ? -14.748 15.300 30.341 1.00 69.81 627 SER A O 1
ATOM 4767 N N . SER A 1 628 ? -14.717 13.632 28.830 1.00 67.31 628 SER A N 1
ATOM 4768 C CA . SER A 1 628 ? -15.249 12.599 29.719 1.00 67.31 628 SER A CA 1
ATOM 4769 C C . SER A 1 628 ? -14.242 12.201 30.800 1.00 67.31 628 SER A C 1
ATOM 4771 O O . SER A 1 628 ? -13.030 12.157 30.571 1.00 67.31 628 SER A O 1
ATOM 4773 N N . LYS A 1 629 ? -14.750 11.840 31.984 1.00 62.38 629 LYS A N 1
ATOM 4774 C CA . LYS A 1 629 ? -13.942 11.143 32.994 1.00 62.38 629 LYS A CA 1
ATOM 4775 C C . LYS A 1 629 ? -13.581 9.739 32.484 1.00 62.38 629 LYS A C 1
ATOM 4777 O O . LYS A 1 629 ? -14.283 9.163 31.657 1.00 62.38 629 LYS A O 1
ATOM 4782 N N . TYR A 1 630 ? -12.464 9.203 32.964 1.00 55.69 630 TYR A N 1
ATOM 4783 C CA . TYR A 1 630 ? -11.933 7.912 32.523 1.00 55.69 630 TYR A CA 1
ATOM 4784 C C . TYR A 1 630 ? -12.812 6.716 32.921 1.00 55.69 630 TYR A C 1
ATOM 4786 O O . TYR A 1 630 ? -13.289 6.669 34.054 1.00 55.69 630 TYR A O 1
ATOM 4794 N N . GLY A 1 631 ? -12.882 5.685 32.068 1.00 53.97 631 GLY A N 1
ATOM 4795 C CA . GLY A 1 631 ? -13.557 4.415 32.376 1.00 53.97 631 GLY A CA 1
ATOM 4796 C C . GLY A 1 631 ? -15.083 4.509 32.462 1.00 53.97 631 GLY A C 1
ATOM 4797 O O . GLY A 1 631 ? -15.725 3.593 32.967 1.00 53.97 631 GLY A O 1
ATOM 4798 N N . ASP A 1 632 ? -15.657 5.618 31.995 1.00 62.22 632 ASP A N 1
ATOM 4799 C CA . ASP A 1 632 ? -17.080 5.696 31.696 1.00 62.22 632 ASP A CA 1
ATOM 4800 C C . ASP A 1 632 ? -17.373 4.752 30.517 1.00 62.22 632 ASP A C 1
ATOM 4802 O O . ASP A 1 632 ? -16.655 4.772 29.516 1.00 62.22 632 ASP A O 1
ATOM 4806 N N . ALA A 1 633 ? -18.423 3.930 30.605 1.00 57.34 633 ALA A N 1
ATOM 4807 C CA . ALA A 1 633 ? -18.861 3.090 29.486 1.00 57.34 633 ALA A CA 1
ATOM 4808 C C . ALA A 1 633 ? -19.179 3.930 28.232 1.00 57.34 633 ALA A C 1
ATOM 4810 O O . ALA A 1 633 ? -19.108 3.427 27.112 1.00 57.34 633 ALA A O 1
ATOM 4811 N N . ARG A 1 634 ? -19.491 5.219 28.431 1.00 59.75 634 ARG A N 1
ATOM 4812 C CA . ARG A 1 634 ? -19.658 6.238 27.392 1.00 59.75 634 ARG A CA 1
ATOM 4813 C C . ARG A 1 634 ? -18.431 7.157 27.274 1.00 59.75 634 ARG A C 1
ATOM 4815 O O . ARG A 1 634 ? -18.599 8.326 26.972 1.00 59.75 634 ARG A O 1
ATOM 4822 N N . GLY A 1 635 ? -17.216 6.697 27.567 1.00 74.75 635 GLY A N 1
ATOM 4823 C CA . GLY A 1 635 ? -15.978 7.469 27.398 1.00 74.75 635 GLY A CA 1
ATOM 4824 C C . GLY A 1 635 ? -15.487 7.517 25.945 1.00 74.75 635 GLY A C 1
ATOM 4825 O O . GLY A 1 635 ? -15.912 6.724 25.105 1.00 74.75 635 GLY A O 1
ATOM 4826 N N . SER A 1 636 ? -14.573 8.442 25.632 1.00 87.19 636 SER A N 1
ATOM 4827 C CA . SER A 1 636 ? -13.942 8.476 24.302 1.00 87.19 636 SER A CA 1
ATOM 4828 C C . SER A 1 636 ? -13.036 7.263 24.095 1.00 87.19 636 SER A C 1
ATOM 4830 O O . SER A 1 636 ? -12.217 6.947 24.961 1.00 87.19 636 SER A O 1
ATOM 4832 N N . ARG A 1 637 ? -13.135 6.625 22.927 1.00 91.75 637 ARG A N 1
ATOM 4833 C CA . ARG A 1 637 ? -12.350 5.443 22.556 1.00 91.75 637 ARG A CA 1
ATOM 4834 C C . ARG A 1 637 ? -11.524 5.713 21.308 1.00 91.75 637 ARG A C 1
ATOM 4836 O O . ARG A 1 637 ? -12.017 6.303 20.351 1.00 91.75 637 ARG A O 1
ATOM 4843 N N . LEU A 1 638 ? -10.286 5.236 21.298 1.00 95.56 638 LEU A N 1
ATOM 4844 C CA . LEU A 1 638 ? -9.435 5.201 20.117 1.00 95.56 638 LEU A CA 1
ATOM 4845 C C . LEU A 1 638 ? -9.067 3.752 19.805 1.00 95.56 638 LEU A C 1
ATOM 4847 O O . LEU A 1 638 ? -8.400 3.099 20.599 1.00 95.56 638 LEU A O 1
ATOM 4851 N N . THR A 1 639 ? -9.462 3.274 18.632 1.00 97.56 639 THR A N 1
ATOM 4852 C CA . THR A 1 639 ? -9.086 1.954 18.127 1.00 97.56 639 THR A CA 1
ATOM 4853 C C . THR A 1 639 ? -8.137 2.131 16.950 1.00 97.56 639 THR A C 1
ATOM 4855 O O . THR A 1 639 ? -8.508 2.727 15.942 1.00 97.56 639 THR A O 1
ATOM 4858 N N . LEU A 1 640 ? -6.918 1.614 17.071 1.00 97.62 640 LEU A N 1
ATOM 4859 C CA . LEU A 1 640 ? -5.912 1.606 16.016 1.00 97.62 640 LEU A CA 1
ATOM 4860 C C . LEU A 1 640 ? -5.664 0.160 15.589 1.00 97.62 640 LEU A C 1
ATOM 4862 O O . LEU A 1 640 ? -5.200 -0.649 16.390 1.00 97.62 640 LEU A O 1
ATOM 4866 N N . ARG A 1 641 ? -5.975 -0.174 14.337 1.00 96.06 641 ARG A N 1
ATOM 4867 C CA . ARG A 1 641 ? -5.806 -1.525 13.793 1.00 96.06 641 ARG A CA 1
ATOM 4868 C C . ARG A 1 641 ? -4.987 -1.481 12.529 1.00 96.06 641 ARG A C 1
ATOM 4870 O O . ARG A 1 641 ? -5.256 -0.638 11.671 1.00 96.06 641 ARG A O 1
ATOM 4877 N N . ARG A 1 642 ? -4.034 -2.401 12.377 1.00 94.94 642 ARG A N 1
ATOM 4878 C CA . ARG A 1 642 ? -3.365 -2.622 11.088 1.00 94.94 642 ARG A CA 1
ATOM 4879 C C . ARG A 1 642 ? -2.818 -1.307 10.517 1.00 94.94 642 ARG A C 1
ATOM 4881 O O . ARG A 1 642 ? -2.987 -1.029 9.340 1.00 94.94 642 ARG A O 1
ATOM 4888 N N . SER A 1 643 ? -2.229 -0.453 11.347 1.00 97.19 643 SER A N 1
ATOM 4889 C CA . SER A 1 643 ? -1.923 0.935 10.973 1.00 97.19 643 SER A CA 1
ATOM 4890 C C . SER A 1 643 ? -0.524 1.350 11.410 1.00 97.19 643 SER A C 1
ATOM 4892 O O . SER A 1 643 ? 0.045 0.778 12.342 1.00 97.19 643 SER A O 1
ATOM 4894 N N . ILE A 1 644 ? 0.024 2.362 10.737 1.00 96.44 644 ILE A N 1
ATOM 4895 C CA . ILE A 1 644 ? 1.321 2.951 11.078 1.00 96.44 644 ILE A CA 1
ATOM 4896 C C . ILE A 1 644 ? 1.100 4.396 11.506 1.00 96.44 644 ILE A C 1
ATOM 4898 O O . ILE A 1 644 ? 0.481 5.184 10.786 1.00 96.44 644 ILE A O 1
ATOM 4902 N N . VAL A 1 645 ? 1.620 4.736 12.684 1.00 94.19 645 VAL A N 1
ATOM 4903 C CA . VAL A 1 645 ? 1.594 6.102 13.211 1.00 94.19 645 VAL A CA 1
ATOM 4904 C C . VAL A 1 645 ? 3.021 6.595 13.415 1.00 94.19 645 VAL A C 1
ATOM 4906 O O . VAL A 1 645 ? 3.775 6.041 14.218 1.00 94.19 645 VAL A O 1
ATOM 4909 N N . GLY A 1 646 ? 3.393 7.659 12.717 1.00 86.12 646 GLY A N 1
ATOM 4910 C CA . GLY A 1 646 ? 4.675 8.334 12.875 1.00 86.12 646 GLY A CA 1
ATOM 4911 C C . GLY A 1 646 ? 5.313 8.733 11.558 1.00 86.12 646 GLY A C 1
ATOM 4912 O O . GLY A 1 646 ? 4.618 8.901 10.572 1.00 86.12 646 GLY A O 1
ATOM 4913 N N . GLY A 1 647 ? 6.636 8.883 11.558 1.00 66.75 647 GLY A N 1
ATOM 4914 C CA . GLY A 1 647 ? 7.441 9.040 10.345 1.00 66.75 647 GLY A CA 1
ATOM 4915 C C . GLY A 1 647 ? 7.954 10.436 10.016 1.00 66.75 647 GLY A C 1
ATOM 4916 O O . GLY A 1 647 ? 8.570 10.613 8.974 1.00 66.75 647 GLY A O 1
ATOM 4917 N N . SER A 1 648 ? 7.817 11.402 10.928 1.00 63.06 648 SER A N 1
ATOM 4918 C CA . SER A 1 648 ? 8.632 12.619 10.888 1.00 63.06 648 SER A CA 1
ATOM 4919 C C . SER A 1 648 ? 9.610 12.622 12.072 1.00 63.06 648 SER A C 1
ATOM 4921 O O . SER A 1 648 ? 9.158 12.669 13.218 1.00 63.06 648 SER A O 1
ATOM 4923 N N . PRO A 1 649 ? 10.937 12.573 11.845 1.00 53.84 649 PRO A N 1
ATOM 4924 C CA . PRO A 1 649 ? 11.933 12.509 12.922 1.00 53.84 649 PRO A CA 1
ATOM 4925 C C . PRO A 1 649 ? 11.943 13.761 13.815 1.00 53.84 649 PRO A C 1
ATOM 4927 O O . PRO A 1 649 ? 12.450 13.721 14.932 1.00 53.84 649 PRO A O 1
ATOM 4930 N N . GLU A 1 650 ? 11.353 14.867 13.352 1.00 54.62 650 GLU A N 1
ATOM 4931 C CA . GLU A 1 650 ? 11.261 16.129 14.093 1.00 54.62 650 GLU A CA 1
ATOM 4932 C C . GLU A 1 650 ? 10.285 16.074 15.279 1.00 54.62 650 GLU A C 1
ATOM 4934 O O . GLU A 1 650 ? 10.319 16.943 16.154 1.00 54.62 650 GLU A O 1
ATOM 4939 N N . LYS A 1 651 ? 9.386 15.080 15.327 1.00 56.47 651 LYS A N 1
ATOM 4940 C CA . LYS A 1 651 ? 8.390 14.960 16.394 1.00 56.47 651 LYS A CA 1
ATOM 4941 C C . LYS A 1 651 ? 8.719 13.837 17.347 1.00 56.47 651 LYS A C 1
ATOM 4943 O O . LYS A 1 651 ? 8.777 12.669 16.989 1.00 56.47 651 LYS A O 1
ATOM 4948 N N . SER A 1 652 ? 8.789 14.207 18.618 1.00 65.06 652 SER A N 1
ATOM 4949 C CA . SER A 1 652 ? 8.880 13.241 19.696 1.00 65.06 652 SER A CA 1
ATOM 4950 C C . SER A 1 652 ? 7.513 12.590 19.960 1.00 65.06 652 SER A C 1
ATOM 4952 O O . SER A 1 652 ? 7.445 11.376 20.039 1.00 65.06 652 SER A O 1
ATOM 4954 N N . LEU A 1 653 ? 6.395 13.336 20.000 1.00 80.12 653 LEU A N 1
ATOM 4955 C CA . LEU A 1 653 ? 5.062 12.798 20.344 1.00 80.12 653 LEU A CA 1
ATOM 4956 C C . LEU A 1 653 ? 4.141 12.589 19.126 1.00 80.12 653 LEU A C 1
ATOM 4958 O O . LEU A 1 653 ? 3.580 13.552 18.593 1.00 80.12 653 LEU A O 1
ATOM 4962 N N . HIS A 1 654 ? 3.929 11.326 18.741 1.00 86.00 654 HIS A N 1
ATOM 4963 C CA . HIS A 1 654 ? 3.100 10.939 17.593 1.00 86.00 654 HIS A CA 1
ATOM 4964 C C . HIS A 1 654 ? 1.667 10.553 17.961 1.00 86.00 654 HIS A C 1
ATOM 4966 O O . HIS A 1 654 ? 0.750 10.845 17.195 1.00 86.00 654 HIS A O 1
ATOM 4972 N N . LEU A 1 655 ? 1.436 9.963 19.135 1.00 92.12 655 LEU A N 1
ATOM 4973 C CA . LEU A 1 655 ? 0.085 9.642 19.595 1.00 92.12 655 LEU A CA 1
ATOM 4974 C C . LEU A 1 655 ? -0.169 10.239 20.977 1.00 92.12 655 LEU A C 1
ATOM 4976 O O . LEU A 1 655 ? 0.505 9.896 21.945 1.00 92.12 655 LEU A O 1
ATOM 4980 N N . LYS A 1 656 ? -1.162 11.127 21.072 1.00 92.94 656 LYS A N 1
ATOM 4981 C CA . LYS A 1 656 ? -1.586 11.731 22.337 1.00 92.94 656 LYS A CA 1
ATOM 4982 C C . LYS A 1 656 ? -3.083 11.543 22.548 1.00 92.94 656 LYS A C 1
ATOM 4984 O O . LYS A 1 656 ? -3.879 12.215 21.898 1.00 92.94 656 LYS A O 1
ATOM 4989 N N . ALA A 1 657 ? -3.455 10.674 23.480 1.00 92.75 657 ALA A N 1
ATOM 4990 C CA . ALA A 1 657 ? -4.839 10.415 23.859 1.00 92.75 657 ALA A CA 1
ATOM 4991 C C . ALA A 1 657 ? -4.986 10.234 25.383 1.00 92.75 657 ALA A C 1
ATOM 4993 O O . ALA A 1 657 ? -5.368 9.161 25.852 1.00 92.75 657 ALA A O 1
ATOM 4994 N N . PRO A 1 658 ? -4.646 11.258 26.189 1.00 89.25 658 PRO A N 1
ATOM 4995 C CA . PRO A 1 658 ? -4.459 11.107 27.626 1.00 89.25 658 PRO A CA 1
ATOM 4996 C C . PRO A 1 658 ? -5.741 10.751 28.375 1.00 89.25 658 PRO A C 1
ATOM 4998 O O . PRO A 1 658 ? -5.631 10.253 29.476 1.00 89.25 658 PRO A O 1
ATOM 5001 N N . GLN A 1 659 ? -6.929 10.997 27.817 1.00 86.19 659 GLN A N 1
ATOM 5002 C CA . GLN A 1 659 ? -8.225 10.796 28.486 1.00 86.19 659 GLN A CA 1
ATOM 5003 C C . GLN A 1 659 ? -9.107 9.746 27.795 1.00 86.19 659 GLN A C 1
ATOM 5005 O O . GLN A 1 659 ? -10.269 9.592 28.163 1.00 86.19 659 GLN A O 1
ATOM 5010 N N . ALA A 1 660 ? -8.580 9.068 26.773 1.00 88.38 660 ALA A N 1
ATOM 5011 C CA . ALA A 1 660 ? -9.317 8.077 26.000 1.00 88.38 660 ALA A CA 1
ATOM 5012 C C . ALA A 1 660 ? -8.910 6.655 26.393 1.00 88.38 660 ALA A C 1
ATOM 5014 O O . ALA A 1 660 ? -7.768 6.421 26.810 1.00 88.38 660 ALA A O 1
ATOM 5015 N N . ASP A 1 661 ? -9.837 5.719 26.199 1.00 91.69 661 ASP A N 1
ATOM 5016 C CA . ASP A 1 661 ? -9.523 4.298 26.221 1.00 91.69 661 ASP A CA 1
ATOM 5017 C C . ASP A 1 661 ? -8.956 3.882 24.866 1.00 91.69 661 ASP A C 1
ATOM 5019 O O . ASP A 1 661 ? -9.590 4.099 23.828 1.00 91.69 661 ASP A O 1
ATOM 5023 N N . VAL A 1 662 ? -7.736 3.342 24.862 1.00 95.31 662 VAL A N 1
ATOM 5024 C CA . VAL A 1 662 ? -6.996 3.075 23.625 1.00 95.31 662 VAL A CA 1
ATOM 5025 C C . VAL A 1 662 ? -6.813 1.579 23.422 1.00 95.31 662 VAL A C 1
ATOM 5027 O O . VAL A 1 662 ? -6.206 0.900 24.247 1.00 95.31 662 VAL A O 1
ATOM 5030 N N . THR A 1 663 ? -7.295 1.082 22.288 1.00 97.50 663 THR A N 1
ATOM 5031 C CA . THR A 1 663 ? -7.062 -0.285 21.823 1.00 97.50 663 THR A CA 1
ATOM 5032 C C . THR A 1 663 ? -6.176 -0.247 20.588 1.00 97.50 663 THR A C 1
ATOM 5034 O O . THR A 1 663 ? -6.497 0.426 19.610 1.00 97.50 663 THR A O 1
ATOM 5037 N N . VAL A 1 664 ? -5.067 -0.978 20.617 1.00 97.94 664 VAL A N 1
ATOM 5038 C CA . VAL A 1 664 ? -4.115 -1.071 19.511 1.00 97.94 664 VAL A CA 1
ATOM 5039 C C . VAL A 1 664 ? -3.913 -2.535 19.136 1.00 97.94 664 VAL A C 1
ATOM 5041 O O . VAL A 1 664 ? -3.639 -3.367 19.996 1.00 97.94 664 VAL A O 1
ATOM 5044 N N . CYS A 1 665 ? -4.073 -2.864 17.859 1.00 96.56 665 CYS A N 1
ATOM 5045 C CA . CYS A 1 665 ? -3.906 -4.223 17.358 1.00 96.56 665 CYS A CA 1
ATOM 5046 C C . CYS A 1 665 ? -3.165 -4.206 16.023 1.00 96.56 665 CYS A C 1
ATOM 5048 O O . CYS A 1 665 ? -3.548 -3.452 15.125 1.00 96.56 665 CYS A O 1
ATOM 5050 N N . ASP A 1 666 ? -2.117 -5.019 15.895 1.00 96.31 666 ASP A N 1
ATOM 5051 C CA . ASP A 1 666 ? -1.317 -5.131 14.672 1.00 96.31 666 ASP A CA 1
ATOM 5052 C C . ASP A 1 666 ? -0.864 -3.749 14.168 1.00 96.31 666 ASP A C 1
ATOM 5054 O O . ASP A 1 666 ? -1.203 -3.334 13.062 1.00 96.31 666 ASP A O 1
ATOM 5058 N N . ALA A 1 667 ? -0.187 -2.953 14.999 1.00 97.06 667 ALA A N 1
ATOM 5059 C CA . ALA A 1 667 ? 0.179 -1.579 14.643 1.00 97.06 667 ALA A CA 1
ATOM 5060 C C . ALA A 1 667 ? 1.627 -1.239 15.002 1.00 97.06 667 ALA A C 1
ATOM 5062 O O . ALA A 1 667 ? 2.182 -1.739 15.980 1.00 97.06 667 ALA A O 1
ATOM 5063 N N . THR A 1 668 ? 2.228 -0.341 14.223 1.00 96.69 668 THR A N 1
ATOM 5064 C CA . THR A 1 668 ? 3.580 0.174 14.476 1.00 96.69 668 THR A CA 1
ATOM 5065 C C . THR A 1 668 ? 3.495 1.663 14.770 1.00 96.69 668 THR A C 1
ATOM 5067 O O . THR A 1 668 ? 3.041 2.443 13.931 1.00 96.69 668 THR A O 1
ATOM 5070 N N . ILE A 1 669 ? 3.943 2.071 15.955 1.00 95.06 669 ILE A N 1
ATOM 5071 C CA . ILE A 1 669 ? 3.998 3.475 16.357 1.00 95.06 669 ILE A CA 1
ATOM 5072 C C . ILE A 1 669 ? 5.465 3.874 16.510 1.00 95.06 669 ILE A C 1
ATOM 5074 O O . ILE A 1 669 ? 6.159 3.416 17.418 1.00 95.06 669 ILE A O 1
ATOM 5078 N N . LEU A 1 670 ? 5.942 4.717 15.592 1.00 91.31 670 LEU A N 1
ATOM 5079 C CA . LEU A 1 670 ? 7.368 5.029 15.444 1.00 91.31 670 LEU A CA 1
ATOM 5080 C C . LEU A 1 670 ? 7.881 6.066 16.454 1.00 91.31 670 LEU A C 1
ATOM 5082 O O . LEU A 1 670 ? 9.079 6.141 16.696 1.00 91.31 670 LEU A O 1
ATOM 5086 N N . GLY A 1 671 ? 6.992 6.880 17.028 1.00 87.75 671 GLY A N 1
ATOM 5087 C CA . GLY A 1 671 ? 7.361 7.924 17.994 1.00 87.75 671 GLY A CA 1
ATOM 5088 C C . GLY A 1 671 ? 6.748 7.699 19.364 1.00 87.75 671 GLY A C 1
ATOM 5089 O O . GLY A 1 671 ? 6.247 6.621 19.672 1.00 87.75 671 GLY A O 1
ATOM 5090 N N . HIS A 1 672 ? 6.802 8.725 20.205 1.00 90.00 672 HIS A N 1
ATOM 5091 C CA . HIS A 1 672 ? 6.307 8.646 21.571 1.00 90.00 672 HIS A CA 1
ATOM 5092 C C . HIS A 1 672 ? 4.783 8.632 21.626 1.00 90.00 672 HIS A C 1
ATOM 5094 O O . HIS A 1 672 ? 4.085 9.219 20.786 1.00 90.00 672 HIS A O 1
ATOM 5100 N N . VAL A 1 673 ? 4.292 7.986 22.675 1.00 92.69 673 VAL A N 1
ATOM 5101 C CA . VAL A 1 673 ? 2.883 7.733 22.929 1.00 92.69 673 VAL A CA 1
ATOM 5102 C C . VAL A 1 673 ? 2.542 8.155 24.352 1.00 92.69 673 VAL A C 1
ATOM 5104 O O . VAL A 1 673 ? 3.188 7.737 25.308 1.00 92.69 673 VAL A O 1
ATOM 5107 N N . GLU A 1 674 ? 1.499 8.967 24.498 1.00 93.50 674 GLU A N 1
ATOM 5108 C CA . GLU A 1 674 ? 0.895 9.314 25.786 1.00 93.50 674 GLU A CA 1
ATOM 5109 C C . GLU A 1 674 ? -0.602 9.007 25.732 1.00 93.50 674 GLU A C 1
ATOM 5111 O O . GLU A 1 674 ? -1.345 9.663 25.000 1.00 93.50 674 GLU A O 1
ATOM 5116 N N . VAL A 1 675 ? -1.052 8.017 26.503 1.00 93.62 675 VAL A N 1
ATOM 5117 C CA . VAL A 1 675 ? -2.437 7.516 26.472 1.00 93.62 675 VAL A CA 1
ATOM 5118 C C . VAL A 1 675 ? -3.029 7.349 27.870 1.00 93.62 675 VAL A C 1
ATOM 5120 O O . VAL A 1 675 ? -2.303 7.210 28.858 1.00 93.62 675 VAL A O 1
ATOM 5123 N N . GLY A 1 676 ? -4.360 7.383 27.953 1.00 90.94 676 GLY A N 1
ATOM 5124 C CA . GLY A 1 676 ? -5.113 7.203 29.192 1.00 90.94 676 GLY A CA 1
ATOM 5125 C C . GLY A 1 676 ? -5.031 5.774 29.723 1.00 90.94 676 GLY A C 1
ATOM 5126 O O . GLY A 1 676 ? -4.359 5.522 30.726 1.00 90.94 676 GLY A O 1
ATOM 5127 N N . THR A 1 677 ? -5.705 4.849 29.041 1.00 93.38 677 THR A N 1
ATOM 5128 C CA . THR A 1 677 ? -5.591 3.392 29.235 1.00 93.38 677 THR A CA 1
ATOM 5129 C C . THR A 1 677 ? -5.063 2.749 27.950 1.00 93.38 677 THR A C 1
ATOM 5131 O O . THR A 1 677 ? -5.046 3.395 26.899 1.00 93.38 677 THR A O 1
ATOM 5134 N N . LEU A 1 678 ? -4.585 1.504 28.031 1.00 95.62 678 LEU A N 1
ATOM 5135 C CA . LEU A 1 678 ? -4.029 0.809 26.872 1.00 95.62 678 LEU A CA 1
ATOM 5136 C C . LEU A 1 678 ? -4.325 -0.692 26.905 1.00 95.62 678 LEU A C 1
ATOM 5138 O O . LEU A 1 678 ? -3.839 -1.399 27.787 1.00 95.62 678 LEU A O 1
ATOM 5142 N N . ASP A 1 679 ? -5.022 -1.166 25.877 1.00 97.25 679 ASP A N 1
ATOM 5143 C CA . ASP A 1 679 ? -5.039 -2.565 25.459 1.00 97.25 679 ASP A CA 1
ATOM 5144 C C . ASP A 1 679 ? -4.269 -2.697 24.144 1.00 97.25 679 ASP A C 1
ATOM 5146 O O . ASP A 1 679 ? -4.682 -2.143 23.128 1.00 97.25 679 ASP A O 1
ATOM 5150 N N . ALA A 1 680 ? -3.140 -3.405 24.151 1.00 97.38 680 ALA A N 1
ATOM 5151 C CA . ALA A 1 680 ? -2.298 -3.576 22.968 1.00 97.38 680 ALA A CA 1
ATOM 5152 C C . ALA A 1 680 ? -2.080 -5.058 22.659 1.00 97.38 680 ALA A C 1
ATOM 5154 O O . ALA A 1 680 ? -1.800 -5.843 23.563 1.00 97.38 680 ALA A O 1
ATOM 5155 N N . THR A 1 681 ? -2.191 -5.452 21.395 1.00 97.19 681 THR A N 1
ATOM 5156 C CA . THR A 1 681 ? -1.830 -6.796 20.908 1.00 97.19 681 THR A CA 1
ATOM 5157 C C . THR A 1 681 ? -1.012 -6.658 19.628 1.00 97.19 681 THR A C 1
ATOM 5159 O O . THR A 1 681 ? -1.304 -5.770 18.826 1.00 97.19 681 THR A O 1
ATOM 5162 N N . ASN A 1 682 ? 0.041 -7.462 19.446 1.00 96.06 682 ASN A N 1
ATOM 5163 C CA . ASN A 1 682 ? 0.893 -7.422 18.246 1.00 96.06 682 ASN A CA 1
ATOM 5164 C C . ASN A 1 682 ? 1.362 -6.012 17.871 1.00 96.06 682 ASN A C 1
ATOM 5166 O O . ASN A 1 682 ? 1.326 -5.614 16.709 1.00 96.06 682 ASN A O 1
ATOM 5170 N N . THR A 1 683 ? 1.746 -5.201 18.854 1.00 97.19 683 THR A N 1
ATOM 5171 C CA . THR A 1 683 ? 2.037 -3.781 18.629 1.00 97.19 683 THR A CA 1
ATOM 5172 C C . THR A 1 683 ? 3.500 -3.472 18.903 1.00 97.19 683 THR A C 1
ATOM 5174 O O . THR A 1 683 ? 4.070 -3.936 19.890 1.00 97.19 683 THR A O 1
ATOM 5177 N N . ILE A 1 684 ? 4.102 -2.645 18.048 1.00 96.50 684 ILE A N 1
ATOM 5178 C CA . ILE A 1 684 ? 5.444 -2.105 18.268 1.00 96.50 684 ILE A CA 1
ATOM 5179 C C . ILE A 1 684 ? 5.337 -0.637 18.676 1.00 96.50 684 ILE A C 1
ATOM 5181 O O . ILE A 1 684 ? 4.911 0.206 17.885 1.00 96.50 684 ILE A O 1
ATOM 5185 N N . PHE A 1 685 ? 5.784 -0.331 19.892 1.00 94.81 685 PHE A N 1
ATOM 5186 C CA . PHE A 1 685 ? 6.026 1.027 20.373 1.00 94.81 685 PHE A CA 1
ATOM 5187 C C . PHE A 1 685 ? 7.529 1.317 20.285 1.00 94.81 685 PHE A C 1
ATOM 5189 O O . PHE A 1 685 ? 8.290 0.962 21.187 1.00 94.81 685 PHE A O 1
ATOM 5196 N N . ALA A 1 686 ? 7.968 1.913 19.172 1.00 91.38 686 ALA A N 1
ATOM 5197 C CA . ALA A 1 686 ? 9.388 2.188 18.933 1.00 91.38 686 ALA A CA 1
ATOM 5198 C C . ALA A 1 686 ? 9.895 3.407 19.727 1.00 91.38 686 ALA A C 1
ATOM 5200 O O . ALA A 1 686 ? 11.069 3.472 20.083 1.00 91.38 686 ALA A O 1
ATOM 5201 N N . GLY A 1 687 ? 9.011 4.367 20.025 1.00 87.19 687 GLY A N 1
ATOM 5202 C CA . GLY A 1 687 ? 9.296 5.482 20.927 1.00 87.19 687 GLY A CA 1
ATOM 5203 C C . GLY A 1 687 ? 8.915 5.197 22.385 1.00 87.19 687 GLY A C 1
ATOM 5204 O O . GLY A 1 687 ? 8.473 4.106 22.738 1.00 87.19 687 GLY A O 1
ATOM 5205 N N . SER A 1 688 ? 9.055 6.205 23.254 1.00 88.75 688 SER A N 1
ATOM 5206 C CA . SER A 1 688 ? 8.611 6.107 24.647 1.00 88.75 688 SER A CA 1
ATOM 5207 C C . SER A 1 688 ? 7.096 5.936 24.761 1.00 88.75 688 SER A C 1
ATOM 5209 O O . SER A 1 688 ? 6.320 6.536 24.014 1.00 88.75 688 SER A O 1
ATOM 5211 N N . LEU A 1 689 ? 6.674 5.119 25.723 1.00 92.62 689 LEU A N 1
ATOM 5212 C CA . LEU A 1 689 ? 5.271 4.828 25.986 1.00 92.62 689 LEU A CA 1
ATOM 5213 C C . LEU A 1 689 ? 4.921 5.244 27.413 1.00 92.62 689 LEU A C 1
ATOM 5215 O O . LEU A 1 689 ? 5.460 4.709 28.379 1.00 92.62 689 LEU A O 1
ATOM 5219 N N . LYS A 1 690 ? 3.980 6.180 27.537 1.00 93.25 690 LYS A N 1
ATOM 5220 C CA . LYS A 1 690 ? 3.420 6.634 28.809 1.00 93.25 690 LYS A CA 1
ATOM 5221 C C . LYS A 1 690 ? 1.936 6.289 28.876 1.00 93.25 690 LYS A C 1
ATOM 5223 O O . LYS A 1 690 ? 1.133 6.827 28.113 1.00 93.25 690 LYS A O 1
ATOM 5228 N N . VAL A 1 691 ? 1.577 5.441 29.836 1.00 93.81 691 VAL A N 1
ATOM 5229 C CA . VAL A 1 691 ? 0.186 5.085 30.144 1.00 93.81 691 VAL A CA 1
ATOM 5230 C C . VAL A 1 691 ? -0.194 5.701 31.488 1.00 93.81 691 VAL A C 1
ATOM 5232 O O . VAL A 1 691 ? 0.428 5.418 32.510 1.00 93.81 691 VAL A O 1
ATOM 5235 N N . ILE A 1 692 ? -1.206 6.569 31.500 1.00 92.00 692 ILE A N 1
ATOM 5236 C CA . ILE A 1 692 ? -1.596 7.316 32.706 1.00 92.00 692 ILE A CA 1
ATOM 5237 C C . ILE A 1 692 ? -2.231 6.382 33.747 1.00 92.00 692 ILE A C 1
ATOM 5239 O O . ILE A 1 692 ? -1.909 6.466 34.931 1.00 92.00 692 ILE A O 1
ATOM 5243 N N . ARG A 1 693 ? -3.105 5.460 33.322 1.00 90.12 693 ARG A N 1
ATOM 5244 C CA . ARG A 1 693 ? -3.799 4.498 34.193 1.00 90.12 693 ARG A CA 1
ATOM 5245 C C . ARG A 1 693 ? -3.349 3.065 33.911 1.00 90.12 693 ARG A C 1
ATOM 5247 O O . ARG A 1 693 ? -4.087 2.270 33.345 1.00 90.12 693 ARG A O 1
ATOM 5254 N N . HIS A 1 694 ? -2.159 2.712 34.378 1.00 90.56 694 HIS A N 1
ATOM 5255 C CA . HIS A 1 694 ? -1.573 1.381 34.181 1.00 90.56 694 HIS A CA 1
ATOM 5256 C C . HIS A 1 694 ? -2.234 0.249 34.995 1.00 90.56 694 HIS A C 1
ATOM 5258 O O . HIS A 1 694 ? -1.893 -0.912 34.818 1.00 90.56 694 HIS A O 1
ATOM 5264 N N . GLN A 1 695 ? -3.188 0.538 35.887 1.00 90.69 695 GLN A N 1
ATOM 5265 C CA . GLN A 1 695 ? -3.952 -0.521 36.570 1.00 90.69 695 GLN A CA 1
ATOM 5266 C C . GLN A 1 695 ? -5.069 -1.124 35.698 1.00 90.69 695 GLN A C 1
ATOM 5268 O O . GLN A 1 695 ? -5.669 -2.124 36.085 1.00 90.69 695 GLN A O 1
ATOM 5273 N N . VAL A 1 696 ? -5.350 -0.523 34.535 1.00 89.31 696 VAL A N 1
ATOM 5274 C CA . VAL A 1 696 ? -6.391 -0.943 33.589 1.00 89.31 696 VAL A CA 1
ATOM 5275 C C . VAL A 1 696 ? -5.758 -1.200 32.221 1.00 89.31 696 VAL A C 1
ATOM 5277 O O . VAL A 1 696 ? -4.917 -0.423 31.771 1.00 89.31 696 VAL A O 1
ATOM 5280 N N . GLY A 1 697 ? -6.192 -2.276 31.567 1.00 91.50 697 GLY A N 1
ATOM 5281 C CA . GLY A 1 697 ? -5.708 -2.702 30.255 1.00 91.50 697 GLY A CA 1
ATOM 5282 C C . GLY A 1 697 ? -4.625 -3.783 30.315 1.00 91.50 697 GLY A C 1
ATOM 5283 O O . GLY A 1 697 ? -4.176 -4.201 31.392 1.00 91.50 697 GLY A O 1
ATOM 5284 N N . CYS A 1 698 ? -4.226 -4.270 29.145 1.00 95.75 698 CYS A N 1
ATOM 5285 C CA . CYS A 1 698 ? -3.221 -5.311 28.981 1.00 95.75 698 CYS A CA 1
ATOM 5286 C C . CYS A 1 698 ? -2.443 -5.152 27.669 1.00 95.75 698 CYS A C 1
ATOM 5288 O O . CYS A 1 698 ? -3.017 -4.914 26.610 1.00 95.75 698 CYS A O 1
ATOM 5290 N N . MET A 1 699 ? -1.128 -5.351 27.726 1.00 96.44 699 MET A N 1
ATOM 5291 C CA . MET A 1 699 ? -0.280 -5.513 26.548 1.00 96.44 699 MET A CA 1
ATOM 5292 C C . MET A 1 699 ? 0.038 -6.993 26.345 1.00 96.44 699 MET A C 1
ATOM 5294 O O . MET A 1 699 ? 0.476 -7.663 27.282 1.00 96.44 699 MET A O 1
ATOM 5298 N N . ARG A 1 700 ? -0.159 -7.494 25.127 1.00 96.62 700 ARG A N 1
ATOM 5299 C CA . ARG A 1 700 ? 0.114 -8.879 24.729 1.00 96.62 700 ARG A CA 1
ATOM 5300 C C . ARG A 1 700 ? 0.973 -8.901 23.474 1.00 96.62 700 ARG A C 1
ATOM 5302 O O . ARG A 1 700 ? 0.731 -8.083 22.587 1.00 96.62 700 ARG A O 1
ATOM 5309 N N . TYR A 1 701 ? 1.954 -9.800 23.387 1.00 96.88 701 TYR A N 1
ATOM 5310 C CA . TYR A 1 701 ? 2.744 -10.011 22.159 1.00 96.88 701 TYR A CA 1
ATOM 5311 C C . TYR A 1 701 ? 3.261 -8.701 21.541 1.00 96.88 701 TYR A C 1
ATOM 5313 O O . TYR A 1 701 ? 3.138 -8.449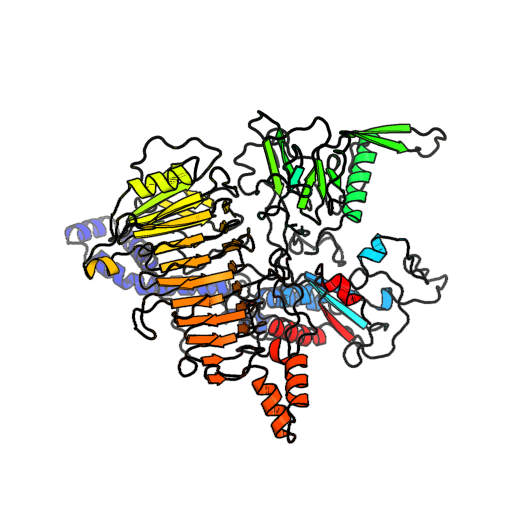 20.347 1.00 96.88 701 TYR A O 1
ATOM 5321 N N . SER A 1 702 ? 3.711 -7.779 22.392 1.00 96.75 702 SER A N 1
ATOM 5322 C CA . SER A 1 702 ? 4.018 -6.404 21.997 1.00 96.75 702 SER A CA 1
ATOM 5323 C C . SER A 1 702 ? 5.415 -6.009 22.453 1.00 96.75 702 SER A C 1
ATOM 5325 O O . SER A 1 702 ? 5.928 -6.526 23.448 1.00 96.75 702 SER A O 1
ATOM 5327 N N . TYR A 1 703 ? 6.005 -5.053 21.746 1.00 96.19 703 TYR A N 1
ATOM 5328 C CA . TYR A 1 703 ? 7.288 -4.457 22.091 1.00 96.19 703 TYR A CA 1
ATOM 5329 C C . TYR A 1 703 ? 7.096 -3.036 22.617 1.00 96.19 703 TYR A C 1
ATOM 5331 O O . TYR A 1 703 ? 6.372 -2.243 22.014 1.00 96.19 703 TYR A O 1
ATOM 5339 N N . SER A 1 704 ? 7.792 -2.690 23.700 1.00 92.94 704 SER A N 1
ATOM 5340 C CA . SER A 1 704 ? 7.932 -1.307 24.158 1.00 92.94 704 SER A CA 1
ATOM 5341 C C . SER A 1 704 ? 9.349 -1.052 24.653 1.00 92.94 704 SER A C 1
ATOM 5343 O O . SER A 1 704 ? 9.842 -1.771 25.521 1.00 92.94 704 SER A O 1
ATOM 5345 N N . ALA A 1 705 ? 9.971 0.021 24.160 1.00 78.81 705 ALA A N 1
ATOM 5346 C CA . ALA A 1 705 ? 11.277 0.473 24.645 1.00 78.81 705 ALA A CA 1
ATOM 5347 C C . ALA A 1 705 ? 11.230 0.919 26.122 1.00 78.81 705 ALA A C 1
ATOM 5349 O O . ALA A 1 705 ? 12.217 0.831 26.847 1.00 78.81 705 ALA A O 1
ATOM 5350 N N . THR A 1 706 ? 10.071 1.398 26.593 1.00 73.88 706 THR A N 1
ATOM 5351 C CA . THR A 1 706 ? 9.836 1.743 28.006 1.00 73.88 706 THR A CA 1
ATOM 5352 C C . THR A 1 706 ? 9.284 0.532 28.758 1.00 73.88 706 THR A C 1
ATOM 5354 O O . THR A 1 706 ? 8.354 -0.104 28.273 1.00 73.88 706 THR A O 1
ATOM 5357 N N . SER A 1 707 ? 9.794 0.234 29.956 1.00 69.31 707 SER A N 1
ATOM 5358 C CA . SER A 1 707 ? 9.327 -0.892 30.788 1.00 69.31 707 SER A CA 1
ATOM 5359 C C . SER A 1 707 ? 8.700 -0.473 32.127 1.00 69.31 707 SER A C 1
ATOM 5361 O O . SER A 1 707 ? 8.199 -1.322 32.869 1.00 69.31 707 SER A O 1
ATOM 5363 N N . GLN A 1 708 ? 8.678 0.822 32.453 1.00 74.50 708 GLN A N 1
ATOM 5364 C CA . GLN A 1 708 ? 8.120 1.343 33.706 1.00 74.50 708 GLN A CA 1
ATOM 5365 C C . GLN A 1 708 ? 6.686 1.862 33.525 1.00 74.50 708 GLN A C 1
ATOM 5367 O O . GLN A 1 708 ? 6.352 2.404 32.478 1.00 74.50 708 GLN A O 1
ATOM 5372 N N . ALA A 1 709 ? 5.854 1.721 34.567 1.00 83.50 709 ALA A N 1
ATOM 5373 C CA . ALA A 1 709 ? 4.486 2.262 34.632 1.00 83.50 709 ALA A CA 1
ATOM 5374 C C . ALA A 1 709 ? 3.577 1.882 33.439 1.00 83.50 709 ALA A C 1
ATOM 5376 O O . ALA A 1 709 ? 2.805 2.701 32.940 1.00 83.50 709 ALA A O 1
ATOM 5377 N N . LEU A 1 710 ? 3.663 0.625 32.994 1.00 91.50 710 LEU A N 1
ATOM 5378 C CA . LEU A 1 710 ? 2.824 0.051 31.937 1.00 91.50 710 LEU A CA 1
ATOM 5379 C C . LEU A 1 710 ? 1.745 -0.879 32.515 1.00 91.50 710 LEU A C 1
ATOM 5381 O O . LEU A 1 710 ? 1.928 -1.393 33.622 1.00 91.50 710 LEU A O 1
ATOM 5385 N N . PRO A 1 711 ? 0.638 -1.116 31.783 1.00 93.94 711 PRO A N 1
ATOM 5386 C CA . PRO A 1 711 ? -0.365 -2.113 32.155 1.00 93.94 711 PRO A CA 1
ATOM 5387 C C . PRO A 1 711 ? 0.196 -3.538 32.166 1.00 93.94 711 PRO A C 1
ATOM 5389 O O . PRO A 1 711 ? 1.350 -3.763 31.807 1.00 93.94 711 PRO A O 1
ATOM 5392 N N . LYS A 1 712 ? -0.618 -4.520 32.585 1.00 94.56 712 LYS A N 1
ATOM 5393 C CA . LYS A 1 712 ? -0.196 -5.930 32.654 1.00 94.56 712 LYS A CA 1
ATOM 5394 C C . LYS A 1 712 ? 0.349 -6.399 31.307 1.00 94.56 712 LYS A C 1
ATOM 5396 O O . LYS A 1 712 ? -0.306 -6.218 30.282 1.00 94.56 712 LYS A O 1
ATOM 5401 N N . ARG A 1 713 ? 1.519 -7.037 31.327 1.00 94.06 713 ARG A N 1
ATOM 5402 C CA . ARG A 1 713 ? 2.221 -7.507 30.129 1.00 94.06 713 ARG A CA 1
ATOM 5403 C C . ARG A 1 713 ? 2.197 -9.026 30.073 1.00 94.06 713 ARG A C 1
ATOM 5405 O O . ARG A 1 713 ? 2.463 -9.685 31.075 1.00 94.06 713 ARG A O 1
ATOM 5412 N N . PHE A 1 714 ? 1.862 -9.565 28.910 1.00 95.25 714 PHE A N 1
ATOM 5413 C CA . PHE A 1 714 ? 1.814 -10.995 28.642 1.00 95.25 714 PHE A CA 1
ATOM 5414 C C . PHE A 1 714 ? 2.608 -11.287 27.372 1.00 95.25 714 PHE A C 1
ATOM 5416 O O . PHE A 1 714 ? 2.249 -10.815 26.296 1.00 95.25 714 PHE A O 1
ATOM 5423 N N . LEU A 1 715 ? 3.696 -12.048 27.505 1.00 95.19 715 LEU A N 1
ATOM 5424 C CA . LEU A 1 715 ? 4.574 -12.412 26.386 1.00 95.19 715 LEU A CA 1
ATOM 5425 C C . LEU A 1 715 ? 5.062 -11.192 25.574 1.00 95.19 715 LEU A C 1
ATOM 5427 O O . LEU A 1 715 ? 5.085 -11.205 24.349 1.00 95.19 715 LEU A O 1
ATOM 5431 N N . CYS A 1 716 ? 5.421 -10.109 26.266 1.00 95.25 716 CYS A N 1
ATOM 5432 C CA . CYS A 1 716 ? 5.951 -8.894 25.646 1.00 95.25 716 CYS A CA 1
ATOM 5433 C C . CYS A 1 716 ? 7.485 -8.888 25.634 1.00 95.25 716 CYS A C 1
ATOM 5435 O O . CYS A 1 716 ? 8.127 -9.486 26.497 1.00 95.25 716 CYS A O 1
ATOM 5437 N N . GLN A 1 717 ? 8.071 -8.130 24.709 1.00 94.88 717 GLN A N 1
ATOM 5438 C CA . GLN A 1 717 ? 9.497 -7.800 24.720 1.00 94.88 717 GLN A CA 1
ATOM 5439 C C . GLN A 1 717 ? 9.710 -6.377 25.263 1.00 94.88 717 GLN A C 1
ATOM 5441 O O . GLN A 1 717 ? 8.888 -5.495 24.989 1.00 94.88 717 GLN A O 1
ATOM 5446 N N . PRO A 1 718 ? 10.781 -6.121 26.037 1.00 93.50 718 PRO A N 1
ATOM 5447 C CA . PRO A 1 718 ? 11.906 -7.015 26.356 1.00 93.50 718 PRO A CA 1
ATOM 5448 C C . PRO A 1 718 ? 11.689 -7.951 27.564 1.00 93.50 718 PRO A C 1
ATOM 5450 O O . PRO A 1 718 ? 12.623 -8.632 27.986 1.00 93.50 718 PRO A O 1
ATOM 5453 N N . ASP A 1 719 ? 10.492 -7.983 28.158 1.00 92.88 719 ASP A N 1
ATOM 5454 C CA . ASP A 1 719 ? 10.215 -8.744 29.387 1.00 92.88 719 ASP A CA 1
ATOM 5455 C C . ASP A 1 719 ? 10.578 -10.232 29.280 1.00 92.88 719 ASP A C 1
ATOM 5457 O O . ASP A 1 719 ? 11.164 -10.777 30.215 1.00 92.88 719 ASP A O 1
ATOM 5461 N N . LEU A 1 720 ? 10.273 -10.874 28.148 1.00 93.31 720 LEU A N 1
ATOM 5462 C CA . LEU A 1 720 ? 10.605 -12.281 27.910 1.00 93.31 720 LEU A CA 1
ATOM 5463 C C . LEU A 1 720 ? 12.112 -12.538 27.897 1.00 93.31 720 LEU A C 1
ATOM 5465 O O . LEU A 1 720 ? 12.580 -13.447 28.580 1.00 93.31 720 LEU A O 1
ATOM 5469 N N . ALA A 1 721 ? 12.885 -11.731 27.168 1.00 92.81 721 ALA A N 1
ATOM 5470 C CA . ALA A 1 721 ? 14.337 -11.890 27.135 1.00 92.81 721 ALA A CA 1
ATOM 5471 C C . ALA A 1 721 ? 14.979 -11.612 28.501 1.00 92.81 721 ALA A C 1
ATOM 5473 O O . ALA A 1 721 ? 15.896 -12.319 28.916 1.00 92.81 721 ALA A O 1
ATOM 5474 N N . LEU A 1 722 ? 14.466 -10.626 29.243 1.00 92.38 722 LEU A N 1
ATOM 5475 C CA . LEU A 1 722 ? 14.920 -10.352 30.606 1.00 92.38 722 LEU A CA 1
ATOM 5476 C C . LEU A 1 722 ? 14.567 -11.494 31.565 1.00 92.38 722 LEU A C 1
ATOM 5478 O O . LEU A 1 722 ? 15.357 -11.807 32.455 1.00 92.38 722 LEU A O 1
ATOM 5482 N N . GLN A 1 723 ? 13.399 -12.119 31.405 1.00 92.50 723 GLN A N 1
ATOM 5483 C CA . GLN A 1 723 ? 13.008 -13.290 32.186 1.00 92.50 723 GLN A CA 1
ATOM 5484 C C . GLN A 1 723 ? 13.910 -14.492 31.878 1.00 92.50 723 GLN A C 1
ATOM 5486 O O . GLN A 1 723 ? 14.359 -15.150 32.815 1.00 92.50 723 GLN A O 1
ATOM 5491 N N . ALA A 1 724 ? 14.222 -14.733 30.601 1.00 93.25 724 ALA A N 1
ATOM 5492 C CA . ALA A 1 724 ? 15.152 -15.778 30.181 1.00 93.25 724 ALA A CA 1
ATOM 5493 C C . ALA A 1 724 ? 16.551 -15.550 30.779 1.00 93.25 724 ALA A C 1
ATOM 5495 O O . ALA A 1 724 ? 17.061 -16.419 31.483 1.00 93.25 724 ALA A O 1
ATOM 5496 N N . ALA A 1 725 ? 17.114 -14.346 30.641 1.00 92.81 725 ALA A N 1
ATOM 5497 C CA . ALA A 1 725 ? 18.424 -14.017 31.206 1.00 92.81 725 ALA A CA 1
ATOM 5498 C C . ALA A 1 725 ? 18.468 -14.158 32.741 1.00 92.81 725 ALA A C 1
ATOM 5500 O O . ALA A 1 725 ? 19.443 -14.656 33.297 1.00 92.81 725 ALA A O 1
ATOM 5501 N N . ARG A 1 726 ? 17.390 -13.779 33.446 1.00 94.25 726 ARG A N 1
ATOM 5502 C CA . ARG A 1 726 ? 17.282 -13.944 34.909 1.00 94.25 726 ARG A CA 1
ATOM 5503 C C . ARG A 1 726 ? 17.195 -15.399 35.358 1.00 94.25 726 ARG A C 1
ATOM 5505 O O . ARG A 1 726 ? 17.526 -15.686 36.505 1.00 94.25 726 ARG A O 1
ATOM 5512 N N . SER A 1 727 ? 16.726 -16.296 34.491 1.00 93.56 727 SER A N 1
ATOM 5513 C CA . SER A 1 727 ? 16.700 -17.731 34.787 1.00 93.56 727 SER A CA 1
ATOM 5514 C C . SER A 1 727 ? 18.094 -18.366 34.728 1.00 93.56 727 SER A C 1
ATOM 5516 O O . SER A 1 727 ? 18.339 -19.350 35.420 1.00 93.56 727 SER A O 1
ATOM 5518 N N . GLU A 1 728 ? 19.018 -17.765 33.973 1.00 92.56 728 GLU A N 1
ATOM 5519 C CA . GLU A 1 728 ? 20.413 -18.207 33.854 1.00 92.56 728 GLU A CA 1
ATOM 5520 C C . GLU A 1 728 ? 21.323 -17.609 34.942 1.00 92.56 728 GLU A C 1
ATOM 5522 O O . GLU A 1 728 ? 22.352 -18.193 35.283 1.00 92.56 728 GLU A O 1
ATOM 5527 N N . GLY A 1 729 ? 20.953 -16.464 35.526 1.00 91.75 729 GLY A N 1
ATOM 5528 C CA . GLY A 1 729 ? 21.699 -15.840 36.618 1.00 91.75 729 GLY A CA 1
ATOM 5529 C C . GLY A 1 729 ? 21.235 -14.419 36.961 1.00 91.75 729 GLY A C 1
ATOM 5530 O O . GLY A 1 729 ? 20.322 -13.879 36.337 1.00 91.75 729 GLY A O 1
ATOM 5531 N N . PRO A 1 730 ? 21.844 -13.771 37.972 1.00 91.62 730 PRO A N 1
ATOM 5532 C CA . PRO A 1 730 ? 21.520 -12.391 38.322 1.00 91.62 730 PRO A CA 1
ATOM 5533 C C . PRO A 1 730 ? 21.898 -11.427 37.186 1.00 91.62 730 PRO A C 1
ATOM 5535 O O . PRO A 1 730 ? 23.047 -11.378 36.754 1.00 91.62 730 PRO A O 1
ATOM 5538 N N . VAL A 1 731 ? 20.930 -10.622 36.736 1.00 90.94 731 VAL A N 1
ATOM 5539 C CA . VAL A 1 731 ? 21.108 -9.642 35.652 1.00 90.94 731 VAL A CA 1
ATOM 5540 C C . VAL A 1 731 ? 21.318 -8.246 36.240 1.00 90.94 731 VAL A C 1
ATOM 5542 O O . VAL A 1 731 ? 20.439 -7.709 36.918 1.00 90.94 731 VAL A O 1
ATOM 5545 N N . SER A 1 732 ? 22.476 -7.646 35.968 1.00 93.50 732 SER A N 1
ATOM 5546 C CA . SER A 1 732 ? 22.776 -6.250 36.319 1.00 93.50 732 SER A CA 1
ATOM 5547 C C . SER A 1 732 ? 21.954 -5.253 35.490 1.00 93.50 732 SER A C 1
ATOM 5549 O O . SER A 1 732 ? 21.454 -5.578 34.413 1.00 93.50 732 SER A O 1
ATOM 5551 N N . ALA A 1 733 ? 21.851 -4.002 35.952 1.00 89.81 733 ALA A N 1
ATOM 5552 C CA . ALA A 1 733 ? 21.158 -2.946 35.206 1.00 89.81 733 ALA A CA 1
ATOM 5553 C C . ALA A 1 733 ? 21.755 -2.727 33.801 1.00 89.81 733 ALA A C 1
ATOM 5555 O O . ALA A 1 733 ? 21.008 -2.630 32.833 1.00 89.81 733 ALA A O 1
ATOM 5556 N N . ALA A 1 734 ? 23.088 -2.742 33.680 1.00 90.94 734 ALA A N 1
ATOM 5557 C CA . ALA A 1 734 ? 23.780 -2.582 32.401 1.00 90.94 734 ALA A CA 1
ATOM 5558 C C . ALA A 1 734 ? 23.510 -3.748 31.433 1.00 90.94 734 ALA A C 1
ATOM 5560 O O . ALA A 1 734 ? 23.310 -3.532 30.242 1.00 90.94 734 ALA A O 1
ATOM 5561 N N . GLN A 1 735 ? 23.454 -4.987 31.935 1.00 91.12 735 GLN A N 1
ATOM 5562 C CA . GLN A 1 735 ? 23.083 -6.144 31.111 1.00 91.12 735 GLN A CA 1
ATOM 5563 C C . GLN A 1 735 ? 21.622 -6.070 30.659 1.00 91.12 735 GLN A C 1
ATOM 5565 O O . GLN A 1 735 ? 21.330 -6.358 29.503 1.00 91.12 735 GLN A O 1
ATOM 5570 N N . ALA A 1 736 ? 20.707 -5.657 31.540 1.00 89.69 736 ALA A N 1
ATOM 5571 C CA . ALA A 1 736 ? 19.303 -5.484 31.180 1.00 89.69 736 ALA A CA 1
ATOM 5572 C C . ALA A 1 736 ? 19.116 -4.408 30.096 1.00 89.69 736 ALA A C 1
ATOM 5574 O O . ALA A 1 736 ? 18.326 -4.598 29.172 1.00 89.69 736 ALA A O 1
ATOM 5575 N N . GLU A 1 737 ? 19.865 -3.307 30.181 1.00 89.06 737 GLU A N 1
ATOM 5576 C CA . GLU A 1 737 ? 19.887 -2.257 29.161 1.00 89.06 737 GLU A CA 1
ATOM 5577 C C . GLU A 1 737 ? 20.466 -2.765 27.833 1.00 89.06 737 GLU A C 1
ATOM 5579 O O . GLU A 1 737 ? 19.861 -2.551 26.786 1.00 89.06 737 GLU A O 1
ATOM 5584 N N . ALA A 1 738 ? 21.574 -3.511 27.865 1.00 89.81 738 ALA A N 1
ATOM 5585 C CA . ALA A 1 738 ? 22.165 -4.112 26.669 1.00 89.81 738 ALA A CA 1
ATOM 5586 C C . ALA A 1 738 ? 21.209 -5.098 25.972 1.00 89.81 738 ALA A C 1
ATOM 5588 O O . ALA A 1 738 ? 21.080 -5.058 24.749 1.00 89.81 738 ALA A O 1
ATOM 5589 N N . ILE A 1 739 ? 20.495 -5.936 26.735 1.00 91.00 739 ILE A N 1
ATOM 5590 C CA . ILE A 1 739 ? 19.456 -6.834 26.203 1.00 91.00 739 ILE A CA 1
ATOM 5591 C C . ILE A 1 739 ? 18.334 -6.018 25.550 1.00 91.00 739 ILE A C 1
ATOM 5593 O O . ILE A 1 739 ? 17.939 -6.302 24.422 1.00 91.00 739 ILE A O 1
ATOM 5597 N N . ALA A 1 740 ? 17.834 -4.982 26.228 1.00 88.00 740 ALA A N 1
ATOM 5598 C CA . ALA A 1 740 ? 16.765 -4.141 25.697 1.00 88.00 740 ALA A CA 1
ATOM 5599 C C . ALA A 1 740 ? 17.178 -3.396 24.413 1.00 88.00 740 ALA A C 1
ATOM 5601 O O . ALA A 1 740 ? 16.374 -3.294 23.486 1.00 88.00 740 ALA A O 1
ATOM 5602 N N . LEU A 1 741 ? 18.424 -2.915 24.340 1.00 86.88 741 LEU A N 1
ATOM 5603 C CA . LEU A 1 741 ? 18.996 -2.282 23.148 1.00 86.88 741 LEU A CA 1
ATOM 5604 C C . LEU A 1 741 ? 19.175 -3.277 21.997 1.00 86.88 741 LEU A C 1
ATOM 5606 O O . LEU A 1 741 ? 18.852 -2.943 20.861 1.00 86.88 741 LEU A O 1
ATOM 5610 N N . GLY A 1 742 ? 19.641 -4.498 22.280 1.00 88.19 742 GLY A N 1
ATOM 5611 C CA . GLY A 1 742 ? 19.777 -5.559 21.276 1.00 88.19 742 GLY A CA 1
ATOM 5612 C C . GLY A 1 742 ? 18.437 -5.997 20.676 1.00 88.19 742 GLY A C 1
ATOM 5613 O O . GLY A 1 742 ? 18.376 -6.382 19.513 1.00 88.19 742 GLY A O 1
ATOM 5614 N N . LEU A 1 743 ? 17.355 -5.871 21.447 1.00 91.38 743 LEU A N 1
ATOM 5615 C CA . LEU A 1 743 ? 15.991 -6.132 20.995 1.00 91.38 743 LEU A CA 1
ATOM 5616 C C . LEU A 1 743 ? 15.337 -4.954 20.270 1.00 91.38 743 LEU A C 1
ATOM 5618 O O . LEU A 1 743 ? 14.220 -5.112 19.791 1.00 91.38 743 LEU A O 1
ATOM 5622 N N . ALA A 1 744 ? 15.944 -3.767 20.212 1.00 90.12 744 ALA A N 1
ATOM 5623 C CA . ALA A 1 744 ? 15.287 -2.619 19.597 1.00 90.12 744 ALA A CA 1
ATOM 5624 C C . ALA A 1 744 ? 14.935 -2.906 18.120 1.00 90.12 744 ALA A C 1
ATOM 5626 O O . ALA A 1 744 ? 15.795 -3.361 17.361 1.00 90.12 744 ALA A O 1
ATOM 5627 N N . PRO A 1 745 ? 13.681 -2.663 17.686 1.00 91.88 745 PRO A N 1
ATOM 5628 C CA . PRO A 1 745 ? 13.257 -2.974 16.330 1.00 91.88 745 PRO A CA 1
ATOM 5629 C C . PRO A 1 745 ? 14.017 -2.111 15.325 1.00 91.88 745 PRO A C 1
ATOM 5631 O O . PRO A 1 745 ? 14.076 -0.886 15.451 1.00 91.88 745 PRO A O 1
ATOM 5634 N N . VAL A 1 746 ? 14.558 -2.756 14.295 1.00 91.00 746 VAL A N 1
ATOM 5635 C CA . VAL A 1 746 ? 15.214 -2.085 13.174 1.00 91.00 746 VAL A CA 1
ATOM 5636 C C . VAL A 1 746 ? 14.260 -2.126 11.992 1.00 91.00 746 VAL A C 1
ATOM 5638 O O . VAL A 1 746 ? 13.832 -3.196 11.566 1.00 91.00 746 VAL A O 1
ATOM 5641 N N . PHE A 1 747 ? 13.925 -0.965 11.444 1.00 89.75 747 PHE A N 1
ATOM 5642 C CA . PHE A 1 747 ? 13.041 -0.861 10.285 1.00 89.75 747 PHE A CA 1
ATOM 5643 C C . PHE A 1 747 ? 13.842 -0.627 9.006 1.00 89.75 747 PHE A C 1
ATOM 5645 O O . PHE A 1 747 ? 14.919 -0.036 9.052 1.00 89.75 747 PHE A O 1
ATOM 5652 N N . TYR A 1 748 ? 13.301 -1.065 7.868 1.00 87.75 748 TYR A N 1
ATOM 5653 C CA . TYR A 1 748 ? 13.818 -0.665 6.559 1.00 87.75 748 TYR A CA 1
ATOM 5654 C C . TYR A 1 748 ? 13.698 0.837 6.361 1.00 87.75 748 TYR A C 1
ATOM 5656 O O . TYR A 1 748 ? 14.672 1.461 5.979 1.00 87.75 748 TYR A O 1
ATOM 5664 N N . ASP A 1 749 ? 12.522 1.399 6.634 1.00 87.94 749 ASP A N 1
ATOM 5665 C CA . ASP A 1 749 ? 12.275 2.832 6.583 1.00 87.94 749 ASP A CA 1
ATOM 5666 C C . ASP A 1 749 ? 11.414 3.261 7.770 1.00 87.94 749 ASP A C 1
ATOM 5668 O O . ASP A 1 749 ? 10.581 2.505 8.282 1.00 87.94 749 ASP A O 1
ATOM 5672 N N . THR A 1 750 ? 11.597 4.506 8.191 1.00 87.38 750 THR A N 1
ATOM 5673 C CA . THR A 1 750 ? 10.771 5.143 9.220 1.00 87.38 750 THR A CA 1
ATOM 5674 C C . THR A 1 750 ? 9.977 6.328 8.681 1.00 87.38 750 THR A C 1
ATOM 5676 O O . THR A 1 750 ? 8.982 6.686 9.294 1.00 87.38 750 THR A O 1
ATOM 5679 N N . ASP A 1 751 ? 10.349 6.906 7.538 1.00 86.38 751 ASP A N 1
ATOM 5680 C CA . ASP A 1 751 ? 9.614 8.006 6.907 1.00 86.38 751 ASP A CA 1
ATOM 5681 C C . ASP A 1 751 ? 8.384 7.485 6.146 1.00 86.38 751 ASP A C 1
ATOM 5683 O O . ASP A 1 751 ? 8.489 6.533 5.375 1.00 86.38 751 ASP A O 1
ATOM 5687 N N . LEU A 1 752 ? 7.221 8.120 6.330 1.00 87.75 752 LEU A N 1
ATOM 5688 C CA . LEU A 1 752 ? 5.979 7.746 5.641 1.00 87.75 752 LEU A CA 1
ATOM 5689 C C . LEU A 1 752 ? 6.017 7.956 4.122 1.00 87.75 752 LEU A C 1
ATOM 5691 O O . LEU A 1 752 ? 5.139 7.432 3.436 1.00 87.75 752 LEU A O 1
ATOM 5695 N N . CYS A 1 753 ? 6.966 8.731 3.587 1.00 85.12 753 CYS A N 1
ATOM 5696 C CA . CYS A 1 753 ? 7.132 8.861 2.137 1.00 85.12 753 CYS A CA 1
ATOM 5697 C C . CYS A 1 753 ? 7.880 7.675 1.503 1.00 85.12 753 CYS A C 1
ATOM 5699 O O . CYS A 1 753 ? 7.852 7.516 0.279 1.00 85.12 753 CYS A O 1
ATOM 5701 N N . GLU A 1 754 ? 8.533 6.831 2.306 1.00 88.50 754 GLU A N 1
ATOM 5702 C CA . GLU A 1 754 ? 9.255 5.666 1.807 1.00 88.50 754 GLU A CA 1
ATOM 5703 C C . GLU A 1 754 ? 8.369 4.402 1.788 1.00 88.50 754 GLU A C 1
ATOM 5705 O O . GLU A 1 754 ? 7.563 4.162 2.689 1.00 88.50 754 GLU A O 1
ATOM 5710 N N . PRO A 1 755 ? 8.523 3.543 0.767 1.00 89.31 755 PRO A N 1
ATOM 5711 C CA . PRO A 1 755 ? 7.641 2.404 0.521 1.00 89.31 755 PRO A CA 1
ATOM 5712 C C . PRO A 1 755 ? 7.749 1.295 1.580 1.00 89.31 755 PRO A C 1
ATOM 5714 O O . PRO A 1 755 ? 6.782 0.564 1.792 1.00 89.31 755 PRO A O 1
ATOM 5717 N N . MET A 1 756 ? 8.898 1.154 2.254 1.00 90.25 756 MET A N 1
ATOM 5718 C CA . MET A 1 756 ? 9.121 0.102 3.258 1.00 90.25 756 MET A CA 1
ATOM 5719 C C . MET A 1 756 ? 8.948 0.610 4.692 1.00 90.25 756 MET A C 1
ATOM 5721 O O . MET A 1 756 ? 9.520 0.050 5.633 1.00 90.25 756 MET A O 1
ATOM 5725 N N . VAL A 1 757 ? 8.155 1.670 4.872 1.00 91.38 757 VAL A N 1
ATOM 5726 C CA . VAL A 1 757 ? 7.924 2.271 6.183 1.00 91.38 757 VAL A CA 1
ATOM 5727 C C . VAL A 1 757 ? 7.351 1.266 7.179 1.00 91.38 757 VAL A C 1
ATOM 5729 O O . VAL A 1 757 ? 6.381 0.559 6.905 1.00 91.38 757 VAL A O 1
ATOM 5732 N N . GLY A 1 758 ? 7.980 1.184 8.352 1.00 90.75 758 GLY A N 1
ATOM 5733 C CA . GLY A 1 758 ? 7.560 0.308 9.445 1.00 90.75 758 GLY A CA 1
ATOM 5734 C C . GLY A 1 758 ? 7.777 -1.189 9.197 1.00 90.75 758 GLY A C 1
ATOM 5735 O O . GLY A 1 758 ? 7.409 -1.985 10.062 1.00 90.75 758 GLY A O 1
ATOM 5736 N N . VAL A 1 759 ? 8.366 -1.585 8.062 1.00 92.69 759 VAL A N 1
ATOM 5737 C CA . VAL A 1 759 ? 8.715 -2.982 7.771 1.00 92.69 759 VAL A CA 1
ATOM 5738 C C . VAL A 1 759 ? 9.968 -3.359 8.554 1.00 92.69 759 VAL A C 1
ATOM 5740 O O . VAL A 1 759 ? 10.986 -2.671 8.461 1.00 92.69 759 VAL A O 1
ATOM 5743 N N . LEU A 1 760 ? 9.922 -4.464 9.301 1.00 92.56 760 LEU A N 1
ATOM 5744 C CA . LEU A 1 760 ? 11.073 -4.945 10.066 1.00 92.56 760 LEU A CA 1
ATOM 5745 C C . LEU A 1 760 ? 12.208 -5.411 9.147 1.00 92.56 760 LEU A C 1
ATOM 5747 O O . LEU A 1 760 ? 12.006 -6.217 8.236 1.00 92.56 760 LEU A O 1
ATOM 5751 N N . HIS A 1 761 ? 13.416 -4.930 9.431 1.00 90.25 761 HIS A N 1
ATOM 5752 C CA . HIS A 1 761 ? 14.655 -5.365 8.799 1.00 90.25 761 HIS A CA 1
ATOM 5753 C C . HIS A 1 761 ? 15.058 -6.762 9.315 1.00 90.25 761 HIS A C 1
ATOM 5755 O O . HIS A 1 761 ? 14.856 -7.042 10.502 1.00 90.25 761 HIS A O 1
ATOM 5761 N N . PRO A 1 762 ? 15.699 -7.627 8.500 1.00 86.94 762 PRO A N 1
ATOM 5762 C CA . PRO A 1 762 ? 16.156 -8.958 8.922 1.00 86.94 762 PRO A CA 1
ATOM 5763 C C . PRO A 1 762 ? 17.103 -8.983 10.129 1.00 86.94 762 PRO A C 1
ATOM 5765 O O . PRO A 1 762 ? 17.197 -10.009 10.795 1.00 86.94 762 PRO A O 1
ATOM 5768 N N . LEU A 1 763 ? 17.785 -7.865 10.408 1.00 87.06 763 LEU A N 1
ATOM 5769 C CA . LEU A 1 763 ? 18.651 -7.695 11.586 1.00 87.06 763 LEU A CA 1
ATOM 5770 C C . LEU A 1 763 ? 17.874 -7.535 12.898 1.00 87.06 763 LEU A C 1
ATOM 5772 O O . LEU A 1 763 ? 18.478 -7.608 13.961 1.00 87.06 763 LEU A O 1
ATOM 5776 N N . THR A 1 764 ? 16.562 -7.305 12.839 1.00 91.75 764 THR A N 1
ATOM 5777 C CA . THR A 1 764 ? 15.731 -7.266 14.045 1.00 91.75 764 THR A CA 1
ATOM 5778 C C . THR A 1 764 ? 15.751 -8.629 14.727 1.00 91.75 764 THR A C 1
ATOM 5780 O O . THR A 1 764 ? 15.690 -9.670 14.064 1.00 91.75 764 THR A O 1
ATOM 5783 N N . ASP A 1 765 ? 15.793 -8.629 16.053 1.00 93.75 765 ASP A N 1
ATOM 5784 C CA . ASP A 1 765 ? 15.804 -9.857 16.835 1.00 93.75 765 ASP A CA 1
ATOM 5785 C C . ASP A 1 765 ? 14.591 -10.767 16.512 1.00 93.75 765 ASP A C 1
ATOM 5787 O O . ASP A 1 765 ? 13.466 -10.271 16.326 1.00 93.75 765 ASP A O 1
ATOM 5791 N N . PRO A 1 766 ? 14.778 -12.100 16.420 1.00 92.94 766 PRO A N 1
ATOM 5792 C CA . PRO A 1 766 ? 13.684 -13.048 16.214 1.00 92.94 766 PRO A CA 1
ATOM 5793 C C . PRO A 1 766 ? 12.548 -12.919 17.235 1.00 92.94 766 PRO A C 1
ATOM 5795 O O . PRO A 1 766 ? 11.395 -13.136 16.878 1.00 92.94 766 PRO A O 1
ATOM 5798 N N . GLY A 1 767 ? 12.837 -12.492 18.466 1.00 93.88 767 GLY A N 1
ATOM 5799 C CA . GLY A 1 767 ? 11.853 -12.242 19.514 1.00 93.88 767 GLY A CA 1
ATOM 5800 C C . GLY A 1 767 ? 10.848 -11.133 19.192 1.00 93.88 767 GLY A C 1
ATOM 5801 O O . GLY A 1 767 ? 9.821 -11.058 19.857 1.00 93.88 767 GLY A O 1
ATOM 5802 N N . ILE A 1 768 ? 11.104 -10.299 18.178 1.00 95.56 768 ILE A N 1
ATOM 5803 C CA . ILE A 1 768 ? 10.125 -9.357 17.607 1.00 95.56 768 ILE A CA 1
ATOM 5804 C C . ILE A 1 768 ? 9.647 -9.840 16.237 1.00 95.56 768 ILE A C 1
ATOM 5806 O O . ILE A 1 768 ? 8.451 -9.776 15.947 1.00 95.56 768 ILE A O 1
ATOM 5810 N N . ARG A 1 769 ? 10.559 -10.349 15.394 1.00 94.44 769 ARG A N 1
ATOM 5811 C CA . ARG A 1 769 ? 10.202 -10.820 14.047 1.00 94.44 769 ARG A CA 1
ATOM 5812 C C . ARG A 1 769 ? 9.269 -12.023 14.055 1.00 94.44 769 ARG A C 1
ATOM 5814 O O . ARG A 1 769 ? 8.567 -12.175 13.078 1.00 94.44 769 ARG A O 1
ATOM 5821 N N . ALA A 1 770 ? 9.250 -12.847 15.096 1.00 94.19 770 ALA A N 1
ATOM 5822 C CA . ALA A 1 770 ? 8.365 -14.007 15.238 1.00 94.19 770 ALA A CA 1
ATOM 5823 C C . ALA A 1 770 ? 7.718 -14.082 16.637 1.00 94.19 770 ALA A C 1
ATOM 5825 O O . ALA A 1 770 ? 7.215 -15.125 17.032 1.00 94.19 770 ALA A O 1
ATOM 5826 N N . GLY A 1 771 ? 7.774 -12.994 17.417 1.00 93.94 771 GLY A N 1
ATOM 5827 C CA . GLY A 1 771 ? 7.238 -12.949 18.785 1.00 93.94 771 GLY A CA 1
ATOM 5828 C C . GLY A 1 771 ? 5.800 -12.440 18.897 1.00 93.94 771 GLY A C 1
ATOM 5829 O O . GLY A 1 771 ? 5.333 -12.182 20.007 1.00 93.94 771 GLY A O 1
ATOM 5830 N N . GLY A 1 772 ? 5.125 -12.229 17.768 1.00 94.19 772 GLY A N 1
ATOM 5831 C CA . GLY A 1 772 ? 3.705 -11.907 17.714 1.00 94.19 772 GLY A CA 1
ATOM 5832 C C . GLY A 1 772 ? 2.822 -13.093 18.110 1.00 94.19 772 GLY A C 1
ATOM 5833 O O . GLY A 1 772 ? 3.271 -14.227 18.275 1.00 94.19 772 GLY A O 1
ATOM 5834 N N . GLU A 1 773 ? 1.533 -12.828 18.260 1.00 93.25 773 GLU A N 1
ATOM 5835 C CA . GLU A 1 773 ? 0.505 -13.839 18.458 1.00 93.25 773 GLU A CA 1
ATOM 5836 C C . GLU A 1 773 ? 0.504 -14.823 17.280 1.00 93.25 773 GLU A C 1
ATOM 5838 O O . GLU A 1 773 ? 0.544 -14.412 16.123 1.00 93.25 773 GLU A O 1
ATOM 5843 N N . ALA A 1 774 ? 0.450 -16.124 17.575 1.00 88.75 774 ALA A N 1
ATOM 5844 C CA . ALA A 1 774 ? 0.532 -17.190 16.572 1.00 88.75 774 ALA A CA 1
ATOM 5845 C C . ALA A 1 774 ? 1.802 -17.132 15.691 1.00 88.75 774 ALA A C 1
ATOM 5847 O O . ALA A 1 774 ? 1.740 -17.394 14.491 1.00 88.75 774 ALA A O 1
ATOM 5848 N N . ASP A 1 775 ? 2.947 -16.788 16.293 1.00 89.94 775 ASP A N 1
ATOM 5849 C CA . ASP A 1 775 ? 4.277 -16.763 15.660 1.00 89.94 775 ASP A CA 1
ATOM 5850 C C . ASP A 1 775 ? 4.403 -15.775 14.481 1.00 89.94 775 ASP A C 1
ATOM 5852 O O . ASP A 1 775 ? 5.260 -15.915 13.599 1.00 89.94 775 ASP A O 1
ATOM 5856 N N . THR A 1 776 ? 3.551 -14.745 14.439 1.00 93.19 776 THR A N 1
ATOM 5857 C CA . THR A 1 776 ? 3.685 -13.649 13.472 1.00 93.19 776 THR A CA 1
ATOM 5858 C C . THR A 1 776 ? 4.772 -12.661 13.892 1.00 93.19 776 THR A C 1
ATOM 5860 O O . THR A 1 776 ? 5.302 -12.696 15.003 1.00 93.19 776 THR A O 1
ATOM 5863 N N . GLU A 1 777 ? 5.103 -11.719 13.008 1.00 94.88 777 GLU A N 1
ATOM 5864 C CA . GLU A 1 777 ? 5.880 -10.552 13.427 1.00 94.88 777 GLU A CA 1
ATOM 5865 C C . GLU A 1 777 ? 5.013 -9.616 14.275 1.00 94.88 777 GLU A C 1
ATOM 5867 O O . GLU A 1 777 ? 3.795 -9.565 14.096 1.00 94.88 777 GLU A O 1
ATOM 5872 N N . MET A 1 778 ? 5.621 -8.875 15.201 1.00 96.31 778 MET A N 1
ATOM 5873 C CA . MET A 1 778 ? 4.920 -7.789 15.889 1.00 96.31 778 MET A CA 1
ATOM 5874 C C . MET A 1 778 ? 4.728 -6.592 14.943 1.00 96.31 778 MET A C 1
ATOM 5876 O O . MET A 1 778 ? 5.543 -6.332 14.057 1.00 96.31 778 MET A O 1
ATOM 5880 N N . GLY A 1 779 ? 3.691 -5.793 15.183 1.00 96.06 779 GLY A N 1
ATOM 5881 C CA . GLY A 1 779 ? 3.482 -4.503 14.536 1.00 96.06 779 GLY A CA 1
ATOM 5882 C C . GLY A 1 779 ? 2.518 -4.539 13.354 1.00 96.06 779 GLY A C 1
ATOM 5883 O O . GLY A 1 779 ? 1.747 -5.477 13.165 1.00 96.06 779 GLY A O 1
ATOM 5884 N N . ALA A 1 780 ? 2.569 -3.488 12.531 1.00 95.31 780 ALA A N 1
ATOM 5885 C CA . ALA A 1 780 ? 1.645 -3.266 11.417 1.00 95.31 780 ALA A CA 1
ATOM 5886 C C . ALA A 1 780 ? 1.620 -4.386 10.370 1.00 95.31 780 ALA A C 1
ATOM 5888 O O . ALA A 1 780 ? 0.673 -4.450 9.586 1.00 95.31 780 ALA A O 1
ATOM 5889 N N . PHE A 1 781 ? 2.642 -5.240 10.338 1.00 94.25 781 PHE A N 1
ATOM 5890 C CA . PHE A 1 781 ? 2.816 -6.303 9.353 1.00 94.25 781 PHE A CA 1
ATOM 5891 C C . PHE A 1 781 ? 2.470 -7.697 9.887 1.00 94.25 781 PHE A C 1
ATOM 5893 O O . PHE A 1 781 ? 2.503 -8.643 9.106 1.00 94.25 781 PHE A O 1
ATOM 5900 N N . ALA A 1 782 ? 2.027 -7.834 11.143 1.00 93.88 782 ALA A N 1
ATOM 5901 C CA . ALA A 1 782 ? 1.552 -9.107 11.698 1.00 93.88 782 ALA A CA 1
ATOM 5902 C C . ALA A 1 782 ? 0.560 -9.860 10.776 1.00 93.88 782 ALA A C 1
ATOM 5904 O O . ALA A 1 782 ? 0.784 -11.047 10.519 1.00 93.88 782 ALA A O 1
ATOM 5905 N N . PRO A 1 783 ? -0.443 -9.198 10.148 1.00 91.12 783 PRO A N 1
ATOM 5906 C CA . PRO A 1 783 ? -1.403 -9.879 9.276 1.00 91.12 783 PRO A CA 1
ATOM 5907 C C . PRO A 1 783 ? -0.790 -10.465 7.999 1.00 91.12 783 PRO A C 1
ATOM 5909 O O . PRO A 1 783 ? -1.431 -11.268 7.333 1.00 91.12 783 PRO A O 1
ATOM 5912 N N . THR A 1 784 ? 0.431 -10.070 7.622 1.00 89.50 784 THR A N 1
ATOM 5913 C CA . THR A 1 784 ? 1.102 -10.613 6.429 1.00 89.50 784 THR A CA 1
ATOM 5914 C C . THR A 1 784 ? 1.649 -12.022 6.657 1.00 89.50 784 THR A C 1
ATOM 5916 O O . THR A 1 784 ? 1.807 -12.777 5.696 1.00 89.50 784 THR A O 1
ATOM 5919 N N . GLY A 1 785 ? 1.931 -12.394 7.913 1.00 90.50 785 GLY A N 1
ATOM 5920 C CA . GLY A 1 785 ? 2.486 -13.700 8.262 1.00 90.50 785 GLY A CA 1
ATOM 5921 C C . GLY A 1 785 ? 3.894 -13.956 7.711 1.00 90.50 785 GLY A C 1
ATOM 5922 O O . GLY A 1 785 ? 4.233 -15.114 7.472 1.00 90.50 785 GLY A O 1
ATOM 5923 N N . THR A 1 786 ? 4.720 -12.919 7.495 1.00 90.38 786 THR A N 1
ATOM 5924 C CA . THR A 1 786 ? 6.089 -13.042 6.943 1.00 90.38 786 THR A CA 1
ATOM 5925 C C . THR A 1 786 ? 6.922 -14.184 7.562 1.00 90.38 786 THR A C 1
ATOM 5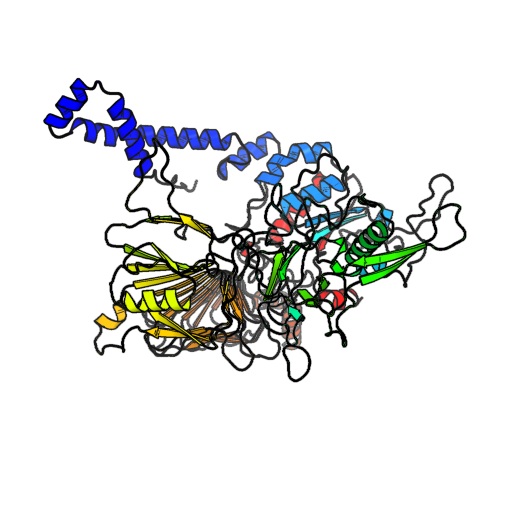927 O O . THR A 1 786 ? 7.541 -14.939 6.806 1.00 90.38 786 THR A O 1
ATOM 5930 N N . PRO A 1 787 ? 6.960 -14.382 8.896 1.00 92.38 787 PRO A N 1
ATOM 5931 C CA . PRO A 1 787 ? 7.777 -15.441 9.502 1.00 92.38 787 PRO A CA 1
ATOM 5932 C C . PRO A 1 787 ? 7.273 -16.838 9.148 1.00 92.38 787 PRO A C 1
ATOM 5934 O O . PRO A 1 787 ? 8.065 -17.710 8.795 1.00 92.38 787 PRO A O 1
ATOM 5937 N N . ILE A 1 788 ? 5.951 -17.021 9.154 1.00 92.00 788 ILE A N 1
ATOM 5938 C CA . ILE A 1 788 ? 5.286 -18.275 8.786 1.00 92.00 788 ILE A CA 1
ATOM 5939 C C . ILE A 1 788 ? 5.542 -18.586 7.307 1.00 92.00 788 ILE A C 1
ATOM 5941 O O . ILE A 1 788 ? 5.888 -19.715 6.961 1.00 92.00 788 ILE A O 1
ATOM 5945 N N . ARG A 1 789 ? 5.456 -17.576 6.427 1.00 90.62 789 ARG A N 1
ATOM 5946 C CA . ARG A 1 789 ? 5.797 -17.698 4.997 1.00 90.62 789 ARG A CA 1
ATOM 5947 C C . ARG A 1 789 ? 7.237 -18.167 4.798 1.00 90.62 789 ARG A C 1
ATOM 5949 O O . ARG A 1 789 ? 7.478 -19.089 4.022 1.00 90.62 789 ARG A O 1
ATOM 5956 N N . ARG A 1 790 ? 8.186 -17.575 5.527 1.00 90.94 790 ARG A N 1
ATOM 5957 C CA . ARG A 1 790 ? 9.603 -17.967 5.477 1.00 90.94 790 ARG A CA 1
ATOM 5958 C C . ARG A 1 790 ? 9.825 -19.381 6.008 1.00 90.94 790 ARG A C 1
ATOM 5960 O O . ARG A 1 790 ? 10.540 -20.139 5.366 1.00 90.94 790 ARG A O 1
ATOM 5967 N N . ALA A 1 791 ? 9.187 -19.758 7.114 1.00 91.12 791 ALA A N 1
ATOM 5968 C CA . ALA A 1 791 ? 9.278 -21.111 7.663 1.00 91.12 791 ALA A CA 1
ATOM 5969 C C . ALA A 1 791 ? 8.730 -22.167 6.687 1.00 91.12 791 ALA A C 1
ATOM 5971 O O . ALA A 1 791 ? 9.383 -23.183 6.443 1.00 91.12 791 ALA A O 1
ATOM 5972 N N . ASN A 1 792 ? 7.574 -21.895 6.070 1.00 91.50 792 ASN A N 1
ATOM 5973 C CA . ASN A 1 792 ? 6.987 -22.749 5.037 1.00 91.50 792 ASN A CA 1
ATOM 5974 C C . ASN A 1 792 ? 7.919 -22.904 3.826 1.00 91.50 792 ASN A C 1
ATOM 5976 O O . ASN A 1 792 ? 8.102 -24.015 3.332 1.00 91.50 792 ASN A O 1
ATOM 5980 N N . LEU A 1 793 ? 8.541 -21.810 3.374 1.00 92.19 793 LEU A N 1
ATOM 5981 C CA . LEU A 1 793 ? 9.494 -21.838 2.266 1.00 92.19 793 LEU A CA 1
ATOM 5982 C C . LEU A 1 793 ? 10.741 -22.655 2.617 1.00 92.19 793 LEU A C 1
ATOM 5984 O O . LEU A 1 793 ? 11.116 -23.531 1.845 1.00 92.19 793 LEU A O 1
ATOM 5988 N N . THR A 1 794 ? 11.350 -22.420 3.782 1.00 91.50 794 THR A N 1
ATOM 5989 C CA . THR A 1 794 ? 12.517 -23.186 4.242 1.00 91.50 794 THR A CA 1
ATOM 5990 C C . THR A 1 794 ? 12.226 -24.683 4.254 1.00 91.50 794 THR A C 1
ATOM 5992 O O . THR A 1 794 ? 13.009 -25.451 3.707 1.00 91.50 794 THR A O 1
ATOM 5995 N N . ARG A 1 795 ? 11.071 -25.095 4.791 1.00 89.94 795 ARG A N 1
ATOM 5996 C CA . ARG A 1 795 ? 10.665 -26.506 4.808 1.00 89.94 795 ARG A CA 1
ATOM 5997 C C . ARG A 1 795 ? 10.475 -27.079 3.400 1.00 89.94 795 ARG A C 1
ATOM 5999 O O . ARG A 1 795 ? 10.897 -28.197 3.129 1.00 89.94 795 ARG A O 1
ATOM 6006 N N . ALA A 1 796 ? 9.888 -26.305 2.488 1.00 90.25 796 ALA A N 1
ATOM 6007 C CA . ALA A 1 796 ? 9.688 -26.748 1.113 1.00 90.25 796 ALA A CA 1
ATOM 6008 C C . ALA A 1 796 ? 11.013 -26.919 0.349 1.00 90.25 796 ALA A C 1
ATOM 6010 O O . ALA A 1 796 ? 11.135 -27.842 -0.456 1.00 90.25 796 ALA A O 1
ATOM 6011 N N . LEU A 1 797 ? 12.004 -26.046 0.577 1.00 90.44 797 LEU A N 1
ATOM 6012 C CA . LEU A 1 797 ? 13.256 -26.015 -0.191 1.00 90.44 797 LEU A CA 1
ATOM 6013 C C . LEU A 1 797 ? 14.021 -27.344 -0.159 1.00 90.44 797 LEU A C 1
ATOM 6015 O O . LEU A 1 797 ? 14.521 -27.763 -1.206 1.00 90.44 797 LEU A O 1
ATOM 6019 N N . ASP A 1 798 ? 14.041 -28.043 0.976 1.00 85.06 798 ASP A N 1
ATOM 6020 C CA . ASP A 1 798 ? 14.727 -29.335 1.133 1.00 85.06 798 ASP A CA 1
ATOM 6021 C C . ASP A 1 798 ? 14.255 -30.374 0.104 1.00 85.06 798 ASP A C 1
ATOM 6023 O O . ASP A 1 798 ? 15.036 -31.169 -0.425 1.00 85.06 798 ASP A O 1
ATOM 6027 N N . SER A 1 799 ? 12.972 -30.322 -0.259 1.00 88.50 799 SER A N 1
ATOM 6028 C CA . SER A 1 799 ? 12.375 -31.223 -1.243 1.00 88.50 799 SER A CA 1
ATOM 6029 C C . SER A 1 799 ? 12.678 -30.847 -2.692 1.00 88.50 799 SER A C 1
ATOM 6031 O O . SER A 1 799 ? 12.438 -31.676 -3.572 1.00 88.50 799 SER A O 1
ATOM 6033 N N . TYR A 1 800 ? 13.192 -29.647 -2.979 1.00 91.19 800 TYR A N 1
ATOM 6034 C CA . TYR A 1 800 ? 13.385 -29.150 -4.350 1.00 91.19 800 TYR A CA 1
ATOM 6035 C C . TYR A 1 800 ? 14.830 -28.797 -4.711 1.00 91.19 800 TYR A C 1
ATOM 6037 O O . TYR A 1 800 ? 15.120 -28.620 -5.900 1.00 91.19 800 TYR A O 1
ATOM 6045 N N . LEU A 1 801 ? 15.737 -28.746 -3.736 1.00 90.81 801 LEU A N 1
ATOM 6046 C CA . LEU A 1 801 ? 17.159 -28.526 -3.982 1.00 90.81 801 LEU A CA 1
ATOM 6047 C C . LEU A 1 801 ? 17.838 -29.751 -4.628 1.00 90.81 801 LEU A C 1
ATOM 6049 O O . LEU A 1 801 ? 17.457 -30.896 -4.358 1.00 90.81 801 LEU A O 1
ATOM 6053 N N . PRO A 1 802 ? 18.847 -29.537 -5.497 1.00 87.81 802 PRO A N 1
ATOM 6054 C CA . PRO A 1 802 ? 19.745 -30.603 -5.930 1.00 87.81 802 PRO A CA 1
ATOM 6055 C C . PRO A 1 802 ? 20.509 -31.211 -4.750 1.00 87.81 802 PRO A C 1
ATOM 6057 O O . PRO A 1 802 ? 20.811 -30.531 -3.771 1.00 87.81 802 PRO A O 1
ATOM 6060 N N . PHE A 1 803 ? 20.892 -32.483 -4.869 1.00 86.56 803 PHE A N 1
ATOM 6061 C CA . PHE A 1 803 ? 21.740 -33.122 -3.865 1.00 86.56 803 PHE A CA 1
ATOM 6062 C C . PHE A 1 803 ? 23.066 -32.363 -3.699 1.00 86.56 803 PHE A C 1
ATOM 6064 O O . PHE A 1 803 ? 23.737 -32.049 -4.682 1.00 86.56 803 PHE A O 1
ATOM 6071 N N . GLY A 1 804 ? 23.437 -32.079 -2.449 1.00 86.31 804 GLY A N 1
ATOM 6072 C CA . GLY A 1 804 ? 24.655 -31.345 -2.106 1.00 86.31 804 GLY A CA 1
ATOM 6073 C C . GLY A 1 804 ? 24.571 -29.828 -2.293 1.00 86.31 804 GLY A C 1
ATOM 6074 O O . GLY A 1 804 ? 25.530 -29.152 -1.933 1.00 86.31 804 GLY A O 1
ATOM 6075 N N . ALA A 1 805 ? 23.463 -29.291 -2.821 1.00 89.06 805 ALA A N 1
ATOM 6076 C CA . ALA A 1 805 ? 23.221 -27.854 -2.876 1.00 89.06 805 ALA A CA 1
ATOM 6077 C C . ALA A 1 805 ? 22.711 -27.326 -1.529 1.00 89.06 805 ALA A C 1
ATOM 6079 O O . ALA A 1 805 ? 21.941 -27.993 -0.841 1.00 89.06 805 ALA A O 1
ATOM 6080 N N . GLU A 1 806 ? 23.097 -26.102 -1.183 1.00 90.38 806 GLU A N 1
ATOM 6081 C CA . GLU A 1 806 ? 22.590 -25.398 -0.005 1.00 90.38 806 GLU A CA 1
ATOM 6082 C C . GLU A 1 806 ? 21.971 -24.069 -0.429 1.00 90.38 806 GLU A C 1
ATOM 6084 O O . GLU A 1 806 ? 22.533 -23.370 -1.277 1.00 90.38 806 GLU A O 1
ATOM 6089 N N . ALA A 1 807 ? 20.842 -23.698 0.177 1.00 89.88 807 ALA A N 1
ATOM 6090 C CA . ALA A 1 807 ? 20.186 -22.425 -0.091 1.00 89.88 807 ALA A CA 1
ATOM 6091 C C . ALA A 1 807 ? 20.104 -21.531 1.147 1.00 89.88 807 ALA A C 1
ATOM 6093 O O . ALA A 1 807 ? 19.911 -22.012 2.262 1.00 89.88 807 ALA A O 1
ATOM 6094 N N . GLU A 1 808 ? 20.194 -20.222 0.927 1.00 89.50 808 GLU A N 1
ATOM 6095 C CA . GLU A 1 808 ? 19.884 -19.195 1.925 1.00 89.50 808 GLU A CA 1
ATOM 6096 C C . GLU A 1 808 ? 18.865 -18.210 1.346 1.00 89.50 808 GLU A C 1
ATOM 6098 O O . GLU A 1 808 ? 18.917 -17.855 0.164 1.00 89.50 808 GLU A O 1
ATOM 6103 N N . ILE A 1 809 ? 17.917 -17.793 2.187 1.00 90.44 809 ILE A N 1
ATOM 6104 C CA . ILE A 1 809 ? 16.863 -16.844 1.831 1.00 90.44 809 ILE A CA 1
ATOM 6105 C C . ILE A 1 809 ? 17.327 -15.435 2.203 1.00 90.44 809 ILE A C 1
ATOM 6107 O O . ILE A 1 809 ? 17.443 -15.100 3.382 1.00 90.44 809 ILE A O 1
ATOM 6111 N N . PHE A 1 810 ? 17.516 -14.585 1.201 1.00 87.38 810 PHE A N 1
ATOM 6112 C CA . PHE A 1 810 ? 17.885 -13.185 1.369 1.00 87.38 810 PHE A CA 1
ATOM 6113 C C . PHE A 1 810 ? 16.666 -12.284 1.209 1.00 87.38 810 PHE A C 1
ATOM 6115 O O . PHE A 1 810 ? 15.877 -12.451 0.283 1.00 87.38 810 PHE A O 1
ATOM 6122 N N . ASP A 1 811 ? 16.526 -11.296 2.089 1.00 87.62 811 ASP A N 1
ATOM 6123 C CA . ASP A 1 811 ? 15.613 -10.180 1.846 1.00 87.62 811 ASP A CA 1
ATOM 6124 C C . ASP A 1 811 ? 16.327 -9.144 0.977 1.00 87.62 811 ASP A C 1
ATOM 6126 O O . ASP A 1 811 ? 17.224 -8.428 1.433 1.00 87.62 811 ASP A O 1
ATOM 6130 N N . ASP A 1 812 ? 15.958 -9.108 -0.297 1.00 84.44 812 ASP A N 1
ATOM 6131 C CA . ASP A 1 812 ? 16.541 -8.209 -1.278 1.00 84.44 812 ASP A CA 1
ATOM 6132 C C . ASP A 1 812 ? 15.769 -6.895 -1.428 1.00 84.44 812 ASP A C 1
ATOM 6134 O O . ASP A 1 812 ? 16.086 -6.075 -2.286 1.00 84.44 812 ASP A O 1
ATOM 6138 N N . SER A 1 813 ? 14.788 -6.649 -0.560 1.00 82.94 813 SER A N 1
ATOM 6139 C CA . SER A 1 813 ? 14.049 -5.392 -0.550 1.00 82.94 813 SER A CA 1
ATOM 6140 C C . SER A 1 813 ? 15.005 -4.215 -0.334 1.00 82.94 813 SER A C 1
ATOM 6142 O O . SER A 1 813 ? 15.785 -4.186 0.626 1.00 82.94 813 SER A O 1
ATOM 6144 N N . LEU A 1 814 ? 14.953 -3.236 -1.239 1.00 69.94 814 LEU A N 1
ATOM 6145 C CA . LEU A 1 814 ? 15.762 -2.023 -1.172 1.00 69.94 814 LEU A CA 1
ATOM 6146 C C . LEU A 1 814 ? 14.965 -0.859 -0.570 1.00 69.94 814 LEU A C 1
ATOM 6148 O O . LEU A 1 814 ? 13.856 -0.527 -0.999 1.00 69.94 814 LEU A O 1
ATOM 6152 N N . SER A 1 815 ? 15.602 -0.185 0.383 1.00 66.00 815 SER A N 1
ATOM 6153 C CA . SER A 1 815 ? 15.191 1.101 0.947 1.00 66.00 815 SER A CA 1
ATOM 6154 C C . SER A 1 815 ? 16.275 2.154 0.667 1.00 66.00 815 SER A C 1
ATOM 6156 O O . SER A 1 815 ? 17.454 1.807 0.530 1.00 66.00 815 SER A O 1
ATOM 6158 N N . SER A 1 816 ? 15.892 3.435 0.586 1.00 53.81 816 SER A N 1
ATOM 6159 C CA . SER A 1 816 ? 16.847 4.547 0.456 1.00 53.81 816 SER A CA 1
ATOM 6160 C C . SER A 1 816 ? 17.822 4.597 1.636 1.00 53.81 816 SER A C 1
ATOM 6162 O O . SER A 1 816 ? 19.004 4.872 1.441 1.00 53.81 816 SER A O 1
ATOM 6164 N N . SER A 1 817 ? 17.364 4.245 2.839 1.00 41.97 817 SER A N 1
ATOM 6165 C CA . SER A 1 817 ? 18.193 4.166 4.038 1.00 41.97 817 SER A CA 1
ATOM 6166 C C . SER A 1 817 ? 18.950 2.831 4.143 1.00 41.97 817 SER A C 1
ATOM 6168 O O . SER A 1 817 ? 20.127 2.832 4.507 1.00 41.97 817 SER A O 1
ATOM 6170 N N . ALA A 1 818 ? 18.380 1.704 3.695 1.00 43.25 818 ALA A N 1
ATOM 6171 C CA . ALA A 1 818 ? 19.085 0.412 3.648 1.00 43.25 818 ALA A CA 1
ATOM 6172 C C . ALA A 1 818 ? 20.273 0.377 2.659 1.00 43.25 818 ALA A C 1
ATOM 6174 O O . ALA A 1 818 ? 21.247 -0.341 2.906 1.00 43.25 818 ALA A O 1
ATOM 6175 N N . MET A 1 819 ? 20.254 1.182 1.584 1.00 43.09 819 MET A N 1
ATOM 6176 C CA . MET A 1 819 ? 21.431 1.353 0.714 1.00 43.09 819 MET A CA 1
ATOM 6177 C C . MET A 1 819 ? 22.649 1.903 1.475 1.00 43.09 819 MET A C 1
ATOM 6179 O O . MET A 1 819 ? 23.775 1.546 1.136 1.00 43.09 819 MET A O 1
ATOM 6183 N N . TYR A 1 820 ? 22.453 2.706 2.528 1.00 33.25 820 TYR A N 1
ATOM 6184 C CA . TYR A 1 820 ? 23.557 3.192 3.366 1.00 33.25 820 TYR A CA 1
ATOM 6185 C C . TYR A 1 820 ? 24.081 2.125 4.340 1.00 33.25 820 TYR A C 1
ATOM 6187 O O . TYR A 1 820 ? 25.271 2.118 4.654 1.00 33.25 820 TYR A O 1
ATOM 6195 N N . TRP A 1 821 ? 23.227 1.201 4.793 1.00 35.31 821 TRP A N 1
ATOM 6196 C CA . TRP A 1 821 ? 23.597 0.171 5.772 1.00 35.31 821 TRP A CA 1
ATOM 6197 C C . TRP A 1 821 ? 24.238 -1.076 5.155 1.00 35.31 821 TRP A C 1
ATOM 6199 O O . TRP A 1 821 ? 25.116 -1.657 5.787 1.00 35.31 821 TRP A O 1
ATOM 6209 N N . ARG A 1 822 ? 23.908 -1.448 3.906 1.00 35.03 822 ARG A N 1
ATOM 6210 C CA . ARG A 1 822 ? 24.566 -2.574 3.195 1.00 35.03 822 ARG A CA 1
ATOM 6211 C C . ARG A 1 822 ? 26.072 -2.351 2.939 1.00 35.03 822 ARG A C 1
ATOM 6213 O O . ARG A 1 822 ? 26.756 -3.274 2.502 1.00 35.03 822 ARG A O 1
ATOM 6220 N N . HIS A 1 823 ? 26.587 -1.151 3.223 1.00 26.30 823 HIS A N 1
ATOM 6221 C CA . HIS A 1 823 ? 28.008 -0.796 3.152 1.00 26.30 823 HIS A CA 1
ATOM 6222 C C . HIS A 1 823 ? 28.723 -0.745 4.508 1.00 26.30 823 HIS A C 1
ATOM 6224 O O . HIS A 1 823 ? 29.902 -0.390 4.545 1.00 26.30 823 HIS A O 1
ATOM 6230 N N . ARG A 1 824 ? 28.062 -1.107 5.614 1.00 22.91 824 ARG A N 1
ATOM 6231 C CA . ARG A 1 824 ? 28.771 -1.368 6.869 1.00 22.91 824 ARG A CA 1
ATOM 6232 C C . ARG A 1 824 ? 29.066 -2.872 6.965 1.00 22.91 824 ARG A C 1
ATOM 6234 O O . ARG A 1 824 ? 28.109 -3.643 6.912 1.00 22.91 824 ARG A O 1
ATOM 6241 N N . PRO A 1 825 ? 30.353 -3.269 6.980 1.00 27.67 825 PRO A N 1
ATOM 6242 C CA . PRO A 1 825 ? 30.767 -4.668 7.061 1.00 27.67 825 PRO A CA 1
ATOM 6243 C C . PRO A 1 825 ? 30.303 -5.349 8.347 1.00 27.67 825 PRO A C 1
ATOM 6245 O O . PRO A 1 825 ? 30.111 -4.633 9.360 1.00 27.67 825 PRO A O 1
#

Secondary structure (DSSP, 8-state):
----PPPPPPHHHHHHHHHHHHHTS-HHHHHHHHHTTSHHHHHHHHHHHHHHHHHHHHHHHHHTTSTTT--TTTHHHHHHHTTPPPPPPPPTTS---HHHHHHHHHHHHHTTT-HHHHHHHHHHHH-SEEEEEEGGGTB----BTTB--TTS-SS--SS-HHHHHTTTSTT----B----S-TTTS-----TTEEEEEEE--B--EEPPP--TTS-TTSB-TTTTTTSPBPEEEEETTTTEEEEEEEE-SSSTT----EE----TTS-TTSSTT---GGGSS-B--HHHHHHHHHHHHHHHHTT--S-SS--SSB-SSSBS-EEEEEETT-SSBEEEPGGGEEE---SS--SSPPPSEEEEEE--TT--SPEEEEEE-SEEEETTTTEEEPPTT--EEEEEEEEEE-BSSS-SSSSS----TTS-SEEE-BTTBEEEEEEE-TTSPPPS-TTSSEEEES-HHHHHHHHHHH---TTEEEEEEE-SS-EE-S-SEEEEEE-TT-EEEEEE-EEEE----TTS---TTEEEEEE-SS--EEE-SEEEEEESSPPPSSGGGGTT--EEEEESEEESS-EEEPTTS-SEEEEES-EE---TTS-SEEE-SSS--EEEEES-EES-EEE--SSPTT-TTS-EEEEES-EE---TT-SEEEEEEEEEEEEEEEEE-SEEEEEEEEEEEEEE-S-EEES-TTS-EEES-EES--SS--EEES-BTHHHHHHHHHHSPPPHHHHHHHHHHT---BSB-STTSTTBTPBPTTS-HHHHS-SGGGPPSSTTGGG-HHHHHHHHHHHHTTTSPTT-EEEEEE----TTHHHHTT--

Sequence (825 aa):
MTSTRSPEITQERRDDVAARLYALLPADIRAEDAAQGRALEAFIAVLAQGSAEIDRELDRLHDALFVETAPEDALTELGALVAAEPMNPLPKGAGWNARAFIANTIRYRRGKGTARVLAALAADITGEGAQAVEVFRRLVRLQHLADLRGDRPGLASLVDGEARARVGTAQDALPRVSDLRSISRAGGRGFVPSVGLHLLRPVVPVFAAPDTRGLDRDALPAEDVAALPPMQPWPVGEPPTQKAGYFQLAPMPGEPIRLFNPDRRSDGDEATGGSVRPERMPDRLRRLPLHRETDALRLAYAQGEGGWPVAGQWFDPLNPAFTLFIRAKGQATFRQIPAREVLIANFDEAPAKRPAPERAYEWVRPGETVASTGAAPISAAFDPVTGRLVLPVGVEADEVRVAYATGIGRPIGAGPHERNAPDVPFELVDGAGRTHFIRIVDGSRASEPEPGKAVRRVETLQQALADWSAHGDRPGTVGVIVLARSDRDARTANLTIKTHPGTELTLVAAQWRPQVARPGVPVEANRHGYLVRRERMFTLAAAIQVEPSRAPGTTRSDAEEIGTLTLDGIAFTRGITTAPHSVSALALRHCSIRAKPTRAALNVRPGQPISVTIEDSLIDHARVWSSSKYGDARGSRLTLRRSIVGGSPEKSLHLKAPQADVTVCDATILGHVEVGTLDATNTIFAGSLKVIRHQVGCMRYSYSATSQALPKRFLCQPDLALQAARSEGPVSAAQAEAIALGLAPVFYDTDLCEPMVGVLHPLTDPGIRAGGEADTEMGAFAPTGTPIRRANLTRALDSYLPFGAEAEIFDDSLSSSAMYWRHRP

pLDDT: mean 86.01, std 12.28, range [22.91, 97.94]

Nearest PDB structures (foldseek):
  8kea-assembly1_f  TM=6.318E-01  e=3.222E-01  unclassified Caudoviricetes
  5j44-assembly2_B  TM=3.900E-01  e=2.904E+00  Shigella flexneri

Radius of gyration: 29.95 Å; Cα contacts (8 Å, |Δi|>4): 1887; chains: 1; bounding box: 99×66×83 Å

Solvent-accessible surface area (backbone atoms only — not comparable to full-atom values): 43250 Å² total; per-residue (Å²): 137,77,85,73,75,71,81,78,80,55,65,67,57,27,52,54,42,15,54,53,58,55,66,72,50,57,70,68,60,53,53,50,32,59,74,70,70,34,61,60,58,56,51,40,43,61,56,16,46,61,53,39,52,50,53,51,50,51,51,51,54,57,31,46,73,38,75,90,61,28,50,81,78,49,46,60,58,58,17,55,76,72,65,40,79,87,70,79,84,69,46,85,88,41,68,87,31,65,47,55,44,43,71,42,38,67,59,40,64,79,38,54,53,37,51,41,36,53,14,51,53,43,21,36,46,55,72,30,42,44,43,46,33,62,35,48,75,34,44,56,72,90,75,43,94,93,59,72,58,87,92,55,50,85,62,70,70,88,79,44,65,67,57,62,73,24,61,88,40,80,70,40,69,61,49,35,68,80,29,89,44,47,45,70,82,62,70,16,83,26,29,72,49,31,32,43,37,26,30,25,61,45,38,48,42,44,32,74,68,62,86,55,83,94,52,59,54,72,58,32,52,63,74,67,52,27,50,27,42,58,44,42,73,29,51,44,72,89,76,69,37,81,46,89,49,31,30,23,54,33,83,47,83,76,53,50,26,51,29,17,26,47,68,45,79,80,74,67,83,82,84,67,88,55,69,86,51,75,72,37,34,48,43,72,46,58,64,68,67,54,28,54,53,22,47,52,46,24,49,33,53,34,71,68,44,93,60,77,94,53,86,47,71,50,64,28,94,91,61,45,44,55,47,46,32,40,19,42,66,94,54,83,36,28,26,58,57,53,64,42,26,39,40,59,50,84,58,94,56,81,72,96,63,64,48,64,43,55,47,80,49,76,48,65,56,94,94,52,92,64,72,48,74,34,58,26,60,35,68,35,31,40,15,51,61,37,31,35,35,38,29,17,58,97,49,62,63,76,43,41,32,43,20,39,15,35,46,24,59,53,94,52,22,41,41,31,43,79,64,81,46,98,91,49,83,46,61,48,60,52,51,97,76,37,46,61,39,36,29,38,28,36,74,90,44,81,53,58,90,62,83,86,47,47,72,36,48,27,37,38,65,68,56,47,47,48,52,54,61,68,69,51,76,48,63,40,30,39,35,37,39,31,36,46,34,8,45,69,50,64,90,42,73,60,44,73,46,65,30,35,46,39,20,41,39,34,43,32,19,17,36,77,42,70,66,75,88,49,93,97,52,90,76,64,88,49,50,63,29,34,53,42,38,42,39,17,32,28,36,36,56,22,31,36,36,34,35,37,69,59,82,84,67,97,51,81,67,57,68,77,28,39,7,35,41,37,42,30,18,37,30,29,43,44,14,39,35,38,42,52,65,14,49,38,32,42,39,36,33,23,21,25,30,31,38,59,92,92,49,60,11,36,32,39,45,53,53,51,47,30,42,38,38,40,30,29,22,34,31,37,26,41,37,41,46,38,63,43,63,76,89,43,98,74,33,18,32,38,38,40,30,42,21,40,37,22,37,54,92,90,49,63,74,19,38,40,22,62,41,20,46,32,39,36,32,25,18,29,30,60,24,17,35,38,27,14,30,44,34,35,31,18,23,30,33,68,20,52,58,44,40,74,41,31,92,43,54,35,37,30,18,24,38,39,77,47,86,65,67,57,34,53,72,43,72,24,41,51,59,50,60,54,51,55,50,47,74,78,38,92,71,52,72,68,55,53,50,52,53,45,58,63,54,48,82,39,53,41,26,62,36,71,68,43,41,42,40,71,36,75,32,90,86,28,36,61,72,45,48,37,36,12,69,92,45,10,20,40,7,45,53,23,51,59,16,61,42,53,29,51,52,44,40,59,64,52,43,73,80,39,53,44,90,84,45,42,63,38,82,41,81,50,59,83,36,86,61,41,64,64,51,78,72,58,131

Organism: NCBI:txid314271

Mean predicted aligned error: 9.26 Å

Foldseek 3Di:
DPPPPDPDQDLVLLLVLLVVVLVVDDPVVVVVCVVVPVPVSVVSSVVSRVVSVVVVVVVQVVLLVALVRHPPVSLVVLCVVLVNDDADDFFPPLDDLSSQSSVCVVVLVVQFADQLSLQSLLCSLQVWRKGKAQQQQQEDDDADPVHGDPLHDNADDPPPPVLVVCPPFSPNNHHDHAFPDFCVPGVGQHHRLEMAMATALWDKAWLAQFDCVVHDQAFAAPVSQQLFEWWDFAFADVVTDGDFQKTFDDLAHPFFFWFWQDQCPVVDPPPDDRGDDRNNHRATDDLVVLQVLLVVLQVCVFVVNPDRPDCRSQCHPVGHQKWKWFAFPPHRGIHIDHSNQEHRDDPPHPDPAFAAQKDKDWDADVPGPDIDIGIGGHQWYAYNGGRMIGGHPPTGTPIMTMTTIGIASDQFAFGQDFDDDPPDDFWQFDDDLAAAQEEEADLSDDWDPDLPDSYTYHNDPLVLQVSVLVVAADARYEYEYEDAGQYEDPPDQEDEHEWHFNYEHEYEFWHWAADDDDPPDDDDPRTGGGTGRGSTAYEYNHEYEQEYSDDQDPDPVSQNRAYEYEYYNYEYNAAYEYDASRHQEYHYYNHEQHHDPVDASAHYDEHFAHEYEYYSHEGAAHAHEYPDAAPDPSHHEYEAELYEWHADPVDQHRYHAQRYHYEYEQAEYCHEYHHAAYAYALYEDLYAYHYNDQCDYEHELYEHLDDPSHHHYYLYPPVVVVVVVVVVHDADPVNSNVSSVQQRFDFLHCHPSWNRHPPTDPSHDLCQCQSGDPRHHGHSCRSNRSVSSVVSSVVVVVVRHDPPRHYDHHHSHDTPVVVVVVPPD